Protein AF-A0AAD3B3B9-F1 (afdb_monomer)

Foldseek 3Di:
DVLVVQPPDPPDAGPDLVCPVPDDPVVLVVLVPDPCSVLVVLLSPDPFQPFCPDPVVLLLLDLQAFAKDFDADPVDRFFTDAIDTDQADVVCPVRGHDCNHVNNVVRVVVVVVNVVLVVCLDLLQDPDDPDPFDWPDDWDWDADPQLRIWTWDAQPFWTKGWDFFQFFKKKFWWAAAPPWFFWQKDFPPDQATDTQPPAGGPQFPWKDKLLHIDPDRGGNVPRDHPDIIMMMTGGPGTDHGMMIGQHYPVRPGGGGTITSHMGTDNDDDDSVRSNVVSCSSSSNPDDRDGDGDDDDDDWDFDFFDKDKDFDDLQFWLDDPQPQQDDVVRDGDDDDDPDDDDPPVPPPCNVVSVVVVVVVLCPDPPRNRPDDDPPDDTFAFWKKKFKKWFFAFALFAQDDDDPPPDGDTQSFHDQCCLVPFWDDWQQRQFIGGDLNVQVGTDPGTWMFIAMDTWDLVVLVVLLVVLLVCCLVPPVVVVCVVVVPDPVCSDSCNCVVCVVVSLVVVCVVVDDCVDPNNVSSVSNVVSVVTRHIIMTGSPCPLVVLLQKYFAQDDQQDDPPDDPDGDSVVVSVVVNVSVVVVCVSDPCPNRIDGNAATDHHQKDWDFMDTAWIWTQGPVRDIDTPHHPVHDDDDDEDPVQADDPSNCVNRVVRGGGDGTAGSFTKDKDKFFFFLDDDPPDDPDQDDDDGHTDDPDLVGFFFQWKWFQDPQFLKIFTGALQQHTQWMQGLFRDTHRDFQDDDDPVRSVVSLVPGRPLSSQVSVLSSVVGNLVSNLVSQLLVQLVVLADAPPCVPFVQCVVVGPAMWTWGKMKIAMEGDDDQRAHSHNVQVSCSSNPDSHGHNSNQQSHWFWKAKARESPRLAWFQWKFWADPRPRHGDVSAIEGAHGADGPDPRYHYQDPDNPDPDRGRTPTDIHGNDPPRMIMMTTIGRQNGWMWMHRNHHDIDIDHGPCVSRVSNSQNNKDKAWPPWDKAAPDDDPPFPEGADDDDDGPQKAKWWWADDPNHTDTGHYDYDDPDDDYDHDMDTTGTIIMIHGDDPPPD

Mean predicted aligned error: 16.65 Å

Solvent-accessible surface area (backbone atoms only — not comparable to full-atom values): 58646 Å² total; per-residue (Å²): 120,73,77,84,76,50,74,92,45,99,87,57,74,57,83,50,74,91,54,60,94,74,65,55,72,70,63,56,56,60,50,65,73,45,97,60,30,67,62,55,52,50,67,63,70,55,85,72,69,82,29,66,75,35,72,69,37,49,50,51,51,47,23,43,33,42,47,67,43,75,42,54,37,93,91,45,74,58,33,57,76,44,44,42,59,51,66,37,50,90,96,37,85,89,42,63,38,45,87,81,4,53,19,46,51,46,22,49,50,50,40,49,49,50,52,49,42,51,48,48,47,45,61,61,68,57,69,67,67,99,56,91,64,58,68,46,58,95,62,45,82,41,78,38,99,73,63,53,49,29,38,39,35,86,33,83,57,47,34,36,36,50,91,45,72,50,35,20,20,36,35,34,35,35,31,35,55,71,94,67,60,25,14,56,31,23,35,50,100,57,76,47,38,34,24,60,86,84,22,43,35,84,51,46,68,45,40,26,55,70,60,40,76,56,94,63,93,58,50,50,84,75,56,75,54,74,40,82,38,40,41,35,45,26,40,73,57,68,43,65,49,40,36,18,42,32,3,29,84,83,62,81,32,32,19,48,34,35,42,58,36,66,49,81,30,70,47,79,73,52,73,70,54,44,38,48,53,39,51,57,64,62,48,49,70,63,80,77,74,74,54,60,86,69,88,70,91,69,68,48,58,72,79,48,63,67,50,78,42,66,33,74,90,46,35,42,69,68,58,82,75,83,54,50,48,47,102,86,72,44,70,89,81,79,85,78,87,71,90,76,65,82,86,76,58,51,81,64,56,60,52,54,51,52,50,53,50,51,60,59,69,69,46,94,59,86,61,66,87,64,79,86,76,91,60,87,78,52,39,64,39,33,38,39,41,30,32,34,36,32,28,68,52,25,72,42,83,63,76,81,48,102,70,86,55,86,61,68,39,64,38,46,59,42,50,49,49,67,74,23,29,42,60,47,59,86,48,75,45,48,39,78,37,79,64,36,55,82,44,50,35,93,65,59,43,64,48,72,48,57,27,75,49,50,60,59,52,53,54,52,51,51,51,53,46,49,53,52,41,55,71,72,47,42,62,60,51,34,64,78,70,68,57,53,78,92,69,66,48,97,59,41,62,76,78,40,40,69,60,56,51,56,57,53,55,74,72,67,71,53,88,85,35,67,66,56,43,45,53,52,51,51,56,46,64,76,68,51,53,27,53,35,49,38,48,48,42,45,46,46,41,34,28,47,9,22,40,72,42,87,59,76,81,86,73,67,90,85,57,61,98,63,58,60,70,44,50,51,48,49,52,51,43,53,50,48,54,49,42,41,77,74,36,77,65,48,62,36,49,44,75,30,43,91,35,61,67,40,54,65,40,37,38,19,34,30,81,52,35,33,31,37,28,24,85,85,69,52,75,47,79,71,30,35,94,91,43,80,70,90,83,87,65,56,80,87,24,43,60,53,80,71,40,40,87,76,30,61,90,18,60,35,29,40,66,57,33,46,43,59,35,27,33,66,45,73,44,52,23,31,51,61,74,74,86,91,65,75,90,62,100,66,92,74,80,85,52,67,42,57,98,52,89,85,28,40,36,53,33,16,34,41,32,55,37,83,89,72,51,26,38,39,34,24,43,62,61,20,50,82,66,34,23,33,42,55,71,28,43,84,41,54,37,91,88,52,86,60,50,75,66,52,52,52,53,51,50,68,71,45,44,72,66,43,40,48,51,56,52,50,53,37,74,63,28,34,69,50,44,55,51,47,53,52,35,46,53,40,10,60,72,42,42,59,30,92,64,51,82,83,55,51,60,56,59,75,76,37,64,67,67,26,34,33,32,37,32,39,38,40,48,45,55,71,73,74,83,71,50,45,40,19,54,66,46,43,50,39,36,68,76,73,39,66,47,58,45,46,36,51,58,41,58,30,30,40,51,34,33,59,48,51,63,80,40,31,46,31,22,45,33,30,36,30,46,42,37,92,88,83,64,48,55,48,93,63,36,40,41,22,55,36,28,55,54,62,102,41,99,45,48,46,36,23,37,94,45,91,80,59,93,61,69,73,43,52,73,57,44,78,41,40,48,46,86,92,65,62,47,39,36,42,33,37,23,43,61,73,23,31,40,39,36,41,48,28,59,50,75,67,43,73,48,68,58,64,62,90,79,45,51,67,20,64,66,50,48,67,45,74,42,85,56,58,80,34,81,35,53,59,68,53,64,93,88,37,78,60,44,70,51,76,70,86,89,38,89,70,42,42,65,30,39,39,27,60,62,87,90,44,74,44,79,31,59,56,37,65,72,68,100,68,80,97,67,93,51,65,74,37,80,45,58,40,25,43,31,43,38,65,52,75,86,73,83,126

InterPro domains:
  IPR013320 Concanavalin A-like lectin/glucanase domain superfamily [SSF49899] (132-279)

Secondary structure (DSSP, 8-state):
--GGGS-S-TTS----GGGGGG--HHHHHHHTTSTTHHHHHHHHH------TTSHHHHHHHHHHH--EEEEE-SS-TTBEEEEEE-SEETTEEEEEPPTT-HHHHHHHHHHHHHHHHHHHHHHTT--S-SS---EES--EEEEETTTEEEEEE-SSS-EEEEEEEEEEEEEEEEE--TT--SEEEEETTSS-EEETTTEE-TTEEEEEETTEEP-S---GGGS--SSEEEEEEEEEEEEEEEEEESS-TTS--B--EEEEEEEEESSPPPHHHHHHHHHHHHGGGPPPP--B--PPPPPB-PPPPEEEEESGGG--S--TTTSS--TTS--------S---TTT--HHHHHHHHHHHHHHHT-SS--TT----SSPPP-EEEEEEEEEEE-B---B-----SSS----B-PPPTTHHHHHEE--TT-SS-EE-GGGGG-B-SSPEEEEEEEE--THHHHHHHHHHHHHHHHHTHHHHHHHHT--GGG--TTHHHHTHHHHHHHHHTT---TT-HHHHHHHHHHHHHH-S-EEEEE-TTHHHHHTTEEE-PPPP---TTS-SSSHHHHHHHHHHHHHHHHHHHSTTGGGEEE-TTS---SEEEEEEEEEEEEEEETT--EEEEE-SSS----PPPGGGBPPGGGHHHHTTS-EEEEEEESS-EEEEEEEBPSSPPTT----SS--PPPBP-SSTTS--EEEEEEEETTTTEEEEE-TTS-EEEEE-TTS-EEPPTT----HHHHHHHHHHS-HHHHHHHHHHHHH-HHHHHHHHHHHHHHHHH---TTGGGSHHHHHHSPPPEEEEEEEEEEEESSSPP---SHHHHHHHHHT-SS---TTGGGPPEEEEES-TT-TTB-EEEEEEEPTTT-PBGGGPEE-TTS-----TTEE-S-SSTT-SS-----EEEE-SSTT--EEEEEEE-TTSEEEEE-SSS--EEEE--GGGTHHHHHH--EEEE--SEEEESSPBTTB--EE------TTEEEEEEEEETTEEEEEEEEPPPSS-S-SS-EEEE-EEEEEEEPP----

Nearest PDB structures (foldseek):
  2d44-assembly1_A  TM=4.847E-01  e=1.518E+00  Aspergillus luchuensis
  6v1v-assembly1_B  TM=2.974E-01  e=9.073E-01  Bacillus thuringiensis
  6u7h-assembly1_A  TM=1.800E-01  e=7.481E+00  Human coronavirus 229E

Radius of gyration: 39.67 Å; Cα contacts (8 Å, |Δi|>4): 1888; chains: 1; bounding box: 112×88×111 Å

Organism: NCBI:txid2517785

Structure (mmCIF, N/CA/C/O backbone):
data_AF-A0AAD3B3B9-F1
#
_entry.id   AF-A0AAD3B3B9-F1
#
loop_
_atom_site.group_PDB
_atom_site.id
_atom_site.type_symbol
_atom_site.label_atom_id
_atom_site.label_alt_id
_atom_site.label_comp_id
_atom_site.label_asym_id
_atom_site.label_entity_id
_atom_site.label_seq_id
_atom_site.pdbx_PDB_ins_code
_atom_site.Cartn_x
_atom_site.Cartn_y
_atom_site.Cartn_z
_atom_site.occupancy
_atom_site.B_iso_or_equiv
_atom_site.auth_seq_id
_atom_site.auth_comp_id
_atom_site.auth_asym_id
_atom_site.auth_atom_id
_atom_site.pdbx_PDB_model_num
ATOM 1 N N . MET A 1 1 ? 33.367 17.409 -19.614 1.00 29.55 1 MET A N 1
ATOM 2 C CA . MET A 1 1 ? 33.105 18.599 -20.458 1.00 29.55 1 MET A CA 1
ATOM 3 C C . MET A 1 1 ? 33.803 19.861 -19.962 1.00 29.55 1 MET A C 1
ATOM 5 O O . MET A 1 1 ? 34.510 20.453 -20.755 1.00 29.55 1 MET A O 1
ATOM 9 N N . LEU A 1 2 ? 33.677 20.282 -18.694 1.00 30.55 2 LEU A N 1
ATOM 10 C CA . LEU A 1 2 ? 34.403 21.477 -18.208 1.00 30.55 2 LEU A CA 1
ATOM 11 C C . LEU A 1 2 ? 35.922 21.258 -18.045 1.00 30.55 2 LEU A C 1
ATOM 13 O O . LEU A 1 2 ? 36.685 22.196 -18.215 1.00 30.55 2 LEU A O 1
ATOM 17 N N . ALA A 1 3 ? 36.373 20.023 -17.794 1.00 31.41 3 ALA A N 1
ATOM 18 C CA . ALA A 1 3 ? 37.794 19.699 -17.609 1.00 31.41 3 ALA A CA 1
ATOM 19 C C . ALA A 1 3 ? 38.668 19.917 -18.865 1.00 31.41 3 ALA A C 1
ATOM 21 O O . ALA A 1 3 ? 39.844 20.234 -18.744 1.00 31.41 3 ALA A O 1
ATOM 22 N N . THR A 1 4 ? 38.098 19.804 -20.069 1.00 34.59 4 THR A N 1
ATOM 23 C CA . THR A 1 4 ? 38.813 19.990 -21.347 1.00 34.59 4 THR A CA 1
ATOM 24 C C . THR A 1 4 ? 39.101 21.456 -21.692 1.00 34.59 4 THR A C 1
ATOM 26 O O . THR A 1 4 ? 39.858 21.713 -22.618 1.00 34.59 4 THR A O 1
ATOM 29 N N . TYR A 1 5 ? 38.538 22.418 -20.952 1.00 35.81 5 TYR A N 1
ATOM 30 C CA . TYR A 1 5 ? 38.654 23.861 -21.232 1.00 35.81 5 TYR A CA 1
ATOM 31 C C . TYR A 1 5 ? 39.533 24.622 -20.227 1.00 35.81 5 TYR A C 1
ATOM 33 O O . TYR A 1 5 ? 39.560 25.849 -20.213 1.00 35.81 5 TYR A O 1
ATOM 41 N N . VAL A 1 6 ? 40.225 23.891 -19.355 1.00 37.12 6 VAL A N 1
ATOM 42 C CA . VAL A 1 6 ? 40.822 24.425 -18.125 1.00 37.12 6 VAL A CA 1
ATOM 43 C C . VAL A 1 6 ? 42.353 24.545 -18.188 1.00 37.12 6 VAL A C 1
ATOM 45 O O . VAL A 1 6 ? 42.955 25.180 -17.326 1.00 37.12 6 VAL A O 1
ATOM 48 N N . LEU A 1 7 ? 42.990 24.014 -19.231 1.00 37.53 7 LEU A N 1
ATOM 49 C CA . LEU A 1 7 ? 44.432 24.131 -19.446 1.00 37.53 7 LEU A CA 1
ATOM 50 C C . LEU A 1 7 ? 44.694 25.054 -20.636 1.00 37.53 7 LEU A C 1
ATOM 52 O O . LEU A 1 7 ? 44.621 24.628 -21.784 1.00 37.53 7 LEU A O 1
ATOM 56 N N . VAL A 1 8 ? 44.975 26.328 -20.354 1.00 39.72 8 VAL A N 1
ATOM 57 C CA . VAL A 1 8 ? 45.445 27.283 -21.375 1.00 39.72 8 VAL A CA 1
ATOM 58 C C . VAL A 1 8 ? 46.980 27.280 -21.474 1.00 39.72 8 VAL A C 1
ATOM 60 O O . VAL A 1 8 ? 47.516 27.680 -22.501 1.00 39.72 8 VAL A O 1
ATOM 63 N N . ASN A 1 9 ? 47.710 26.760 -20.477 1.00 42.12 9 ASN A N 1
ATOM 64 C CA . ASN A 1 9 ? 49.163 26.571 -20.551 1.00 42.12 9 ASN A CA 1
ATOM 65 C C . ASN A 1 9 ? 49.652 25.593 -19.457 1.00 42.12 9 ASN A C 1
ATOM 67 O O . ASN A 1 9 ? 49.056 25.594 -18.379 1.00 42.12 9 ASN A O 1
ATOM 71 N N . PRO A 1 10 ? 50.728 24.805 -19.663 1.00 41.06 10 PRO A N 1
ATOM 72 C CA . PRO A 1 10 ? 51.299 23.930 -18.627 1.00 41.06 10 PRO A CA 1
ATOM 73 C C . PRO A 1 10 ? 51.815 24.686 -17.389 1.00 41.06 10 PRO A C 1
ATOM 75 O O . PRO A 1 10 ? 51.881 24.105 -16.309 1.00 41.06 10 PRO A O 1
ATOM 78 N N . ASP A 1 11 ? 52.127 25.978 -17.542 1.00 45.03 11 ASP A N 1
ATOM 79 C CA . ASP A 1 11 ? 52.725 26.822 -16.498 1.00 45.03 11 ASP A CA 1
ATOM 80 C C . ASP A 1 11 ? 51.725 27.758 -15.783 1.00 45.03 11 ASP A C 1
ATOM 82 O O . ASP A 1 11 ? 52.101 28.453 -14.836 1.00 45.03 11 ASP A O 1
ATOM 86 N N . GLU A 1 12 ? 50.445 27.792 -16.182 1.00 43.44 12 GLU A N 1
ATOM 87 C CA . GLU A 1 12 ? 49.440 28.682 -15.579 1.00 43.44 12 GLU A CA 1
ATOM 88 C C . GLU A 1 12 ? 48.401 27.939 -14.726 1.00 43.44 12 GLU A C 1
ATOM 90 O O . GLU A 1 12 ? 47.947 26.834 -15.024 1.00 43.44 12 GLU A O 1
ATOM 95 N N . ARG A 1 13 ? 48.034 28.577 -13.608 1.00 39.72 13 ARG A N 1
ATOM 96 C CA . ARG A 1 13 ? 47.060 28.087 -12.622 1.00 39.72 13 ARG A CA 1
ATOM 97 C C . ARG A 1 13 ? 45.676 27.894 -13.262 1.00 39.72 13 ARG A C 1
ATOM 99 O O . ARG A 1 13 ? 45.329 28.598 -14.205 1.00 39.72 13 ARG A O 1
ATOM 106 N N . LEU A 1 14 ? 44.858 27.004 -12.679 1.00 42.09 14 LEU A N 1
ATOM 107 C CA . LEU A 1 14 ? 43.414 26.924 -12.958 1.00 42.09 14 LEU A CA 1
ATOM 108 C C . LEU A 1 14 ? 42.802 28.334 -13.008 1.00 42.09 14 LEU A C 1
ATOM 110 O O . LEU A 1 14 ? 43.142 29.170 -12.168 1.00 42.09 14 LEU A O 1
ATOM 114 N N . LEU A 1 15 ? 41.871 28.567 -13.941 1.00 42.09 15 LEU A N 1
ATOM 115 C CA . LEU A 1 15 ? 41.050 29.781 -13.997 1.00 42.09 15 LEU A CA 1
ATOM 116 C C . LEU A 1 15 ? 40.344 30.001 -12.648 1.00 42.09 15 LEU A C 1
ATOM 118 O O . LEU A 1 15 ? 39.304 29.414 -12.351 1.00 42.09 15 LEU A O 1
ATOM 122 N N . ASP A 1 16 ? 40.944 30.851 -11.820 1.00 42.53 16 ASP A N 1
ATOM 123 C CA . ASP A 1 16 ? 40.398 31.309 -10.551 1.00 42.53 16 ASP A CA 1
ATOM 124 C C . ASP A 1 16 ? 39.271 32.300 -10.857 1.00 42.53 16 ASP A C 1
ATOM 126 O O . ASP A 1 16 ? 39.525 33.410 -11.336 1.00 42.53 16 ASP A O 1
ATOM 130 N N . ARG A 1 17 ? 38.019 31.901 -10.582 1.00 39.97 17 ARG A N 1
ATOM 131 C CA . ARG A 1 17 ? 36.821 32.739 -10.780 1.00 39.97 17 ARG A CA 1
ATOM 132 C C . ARG A 1 17 ? 36.959 34.127 -10.147 1.00 39.97 17 ARG A C 1
ATOM 134 O O . ARG A 1 17 ? 36.370 35.077 -10.649 1.00 39.97 17 ARG A O 1
ATOM 141 N N . SER A 1 18 ? 37.758 34.261 -9.088 1.00 39.38 18 SER A N 1
ATOM 142 C CA . SER A 1 18 ? 37.977 35.532 -8.394 1.00 39.38 18 SER A CA 1
ATOM 143 C C . SER A 1 18 ? 39.007 36.461 -9.060 1.00 39.38 18 SER A C 1
ATOM 145 O O . SER A 1 18 ? 39.096 37.626 -8.683 1.00 39.38 18 SER A O 1
ATOM 147 N N . LYS A 1 19 ? 39.762 35.995 -10.070 1.00 41.00 19 LYS A N 1
ATOM 148 C CA . LYS A 1 19 ? 40.878 36.732 -10.711 1.00 41.00 19 LYS A CA 1
ATOM 149 C C . LYS A 1 19 ? 40.678 37.010 -12.205 1.00 41.00 19 LYS A C 1
ATOM 151 O O . LYS A 1 19 ? 41.612 37.356 -12.923 1.00 41.00 19 LYS A O 1
ATOM 156 N N . ILE A 1 20 ? 39.449 36.888 -12.698 1.00 43.94 20 ILE A N 1
ATOM 157 C CA . ILE A 1 20 ? 39.135 36.996 -14.135 1.00 43.94 20 ILE A CA 1
ATOM 158 C C . ILE A 1 20 ? 39.279 38.425 -14.670 1.00 43.94 20 ILE A C 1
ATOM 160 O O . ILE A 1 20 ? 39.632 38.609 -15.832 1.00 43.94 20 ILE A O 1
ATOM 164 N N . GLN A 1 21 ? 39.087 39.442 -13.827 1.00 42.19 21 GLN A N 1
ATOM 165 C CA . GLN A 1 21 ? 39.254 40.847 -14.224 1.00 42.19 21 GLN A CA 1
ATOM 166 C C . GLN A 1 21 ? 40.706 41.226 -14.571 1.00 42.19 21 GLN A C 1
ATOM 168 O O . GLN A 1 21 ? 40.935 42.302 -15.114 1.00 42.19 21 GLN A O 1
ATOM 173 N N . THR A 1 22 ? 41.681 40.354 -14.286 1.00 43.25 22 THR A N 1
ATOM 174 C CA . THR A 1 22 ? 43.110 40.595 -14.546 1.00 43.25 22 THR A CA 1
ATOM 175 C C . THR A 1 22 ? 43.675 39.803 -15.732 1.00 43.25 22 THR A C 1
ATOM 177 O O . THR A 1 22 ? 44.885 39.807 -15.941 1.00 43.25 22 THR A O 1
ATOM 180 N N . LEU A 1 23 ? 42.837 39.112 -16.515 1.00 45.94 23 LEU A N 1
ATOM 181 C CA . LEU A 1 23 ? 43.289 38.368 -17.698 1.00 45.94 23 LEU A CA 1
ATOM 182 C C . LEU A 1 23 ? 43.636 39.317 -18.857 1.00 45.94 23 LEU A C 1
ATOM 184 O O . LEU A 1 23 ? 42.844 40.179 -19.234 1.00 45.94 23 LEU A O 1
ATOM 188 N N . GLY A 1 24 ? 44.820 39.135 -19.449 1.00 47.38 24 GLY A N 1
ATOM 189 C CA . GLY A 1 24 ? 45.273 39.899 -20.614 1.00 47.38 24 GLY A CA 1
ATOM 190 C C . GLY A 1 24 ? 44.443 39.633 -21.879 1.00 47.38 24 GLY A C 1
ATOM 191 O O . GLY A 1 24 ? 43.886 38.551 -22.075 1.00 47.38 24 GLY A O 1
ATOM 192 N N . THR A 1 25 ? 44.405 40.612 -22.785 1.00 48.56 25 THR A N 1
ATOM 193 C CA . THR A 1 25 ? 43.618 40.625 -24.037 1.00 48.56 25 THR A CA 1
ATOM 194 C C . THR A 1 25 ? 43.848 39.411 -24.949 1.00 48.56 25 THR A C 1
ATOM 196 O O . THR A 1 25 ? 42.937 38.995 -25.667 1.00 48.56 25 THR A O 1
ATOM 199 N N . SER A 1 26 ? 45.029 38.793 -24.898 1.00 46.75 26 SER A N 1
ATOM 200 C CA . SER A 1 26 ? 45.382 37.595 -25.673 1.00 46.75 26 SER A CA 1
ATOM 201 C C . SER A 1 26 ? 44.606 36.344 -25.233 1.00 46.75 26 SER A C 1
ATOM 203 O O . SER A 1 26 ? 44.123 35.594 -26.080 1.00 46.75 26 SER A O 1
ATOM 205 N N . ALA A 1 27 ? 44.423 36.149 -23.920 1.00 47.94 27 ALA A N 1
ATOM 206 C CA . ALA A 1 27 ? 43.680 35.016 -23.358 1.00 47.94 27 ALA A CA 1
ATOM 207 C C . ALA A 1 27 ? 42.169 35.144 -23.628 1.00 47.94 27 ALA A C 1
ATOM 209 O O . ALA A 1 27 ? 41.499 34.166 -23.958 1.00 47.94 27 ALA A O 1
ATOM 210 N N . VAL A 1 28 ? 41.646 36.375 -23.589 1.00 47.97 28 VAL A N 1
ATOM 211 C CA . VAL A 1 28 ? 40.243 36.694 -23.907 1.00 47.97 28 VAL A CA 1
ATOM 212 C C . VAL A 1 28 ? 39.915 36.406 -25.380 1.00 47.97 28 VAL A C 1
ATOM 214 O O . VAL A 1 28 ? 38.864 35.844 -25.687 1.00 47.97 28 VAL A O 1
ATOM 217 N N . ASN A 1 29 ? 40.829 36.718 -26.304 1.00 47.88 29 ASN A N 1
ATOM 218 C CA . ASN A 1 29 ? 40.631 36.476 -27.737 1.00 47.88 29 ASN A CA 1
ATOM 219 C C . ASN A 1 29 ? 40.699 34.990 -28.134 1.00 47.88 29 ASN A C 1
ATOM 221 O O . ASN A 1 29 ? 40.045 34.595 -29.100 1.00 47.88 29 ASN A O 1
ATOM 225 N N . PHE A 1 30 ? 41.447 34.161 -27.399 1.00 47.38 30 PHE A N 1
ATOM 226 C CA . PHE A 1 30 ? 41.483 32.708 -27.610 1.00 47.38 30 PHE A CA 1
ATOM 227 C C . PHE A 1 30 ? 40.176 32.036 -27.153 1.00 47.38 30 PHE A C 1
ATOM 229 O O . PHE A 1 30 ? 39.617 31.216 -27.880 1.00 47.38 30 PHE A O 1
ATOM 236 N N . ILE A 1 31 ? 39.621 32.469 -26.012 1.00 47.47 31 ILE A N 1
ATOM 237 C CA . ILE A 1 31 ? 38.322 32.010 -25.484 1.00 47.47 31 ILE A CA 1
ATOM 238 C C . ILE A 1 31 ? 37.156 32.378 -26.422 1.00 47.47 31 ILE A C 1
ATOM 240 O O . ILE A 1 31 ? 36.155 31.670 -26.461 1.00 47.47 31 ILE A O 1
ATOM 244 N N . ASN A 1 32 ? 37.267 33.453 -27.209 1.00 43.94 32 ASN A N 1
ATOM 245 C CA . ASN A 1 32 ? 36.218 33.912 -28.132 1.00 43.94 32 ASN A CA 1
ATOM 246 C C . ASN A 1 32 ? 36.121 33.129 -29.458 1.00 43.94 32 ASN A C 1
ATOM 248 O O . ASN A 1 32 ? 35.133 33.288 -30.171 1.00 43.94 32 ASN A O 1
ATOM 252 N N . LYS A 1 33 ? 37.114 32.302 -29.822 1.00 48.28 33 LYS A N 1
ATOM 253 C CA . LYS A 1 33 ? 37.153 31.606 -31.128 1.00 48.28 33 LYS A CA 1
ATOM 254 C C . LYS A 1 33 ? 36.538 30.200 -31.138 1.00 48.28 33 LYS A C 1
ATOM 256 O O . LYS A 1 33 ? 36.357 29.641 -32.217 1.00 48.28 33 LYS A O 1
ATOM 261 N N . THR A 1 34 ? 36.208 29.621 -29.986 1.00 48.59 34 THR A N 1
ATOM 262 C CA . THR A 1 34 ? 35.586 28.289 -29.877 1.00 48.59 34 THR A CA 1
ATOM 263 C C . THR A 1 34 ? 34.072 28.411 -29.671 1.00 48.59 34 THR A C 1
ATOM 265 O O . THR A 1 34 ? 33.602 29.281 -28.943 1.00 48.59 34 THR A O 1
ATOM 268 N N . SER A 1 35 ? 33.273 27.550 -30.314 1.00 43.69 35 SER A N 1
ATOM 269 C CA . SER A 1 35 ? 31.795 27.625 -30.327 1.00 43.69 35 SER A CA 1
ATOM 270 C C . SER A 1 35 ? 31.126 27.517 -28.946 1.00 43.69 35 SER A C 1
ATOM 272 O O . SER A 1 35 ? 29.949 27.839 -28.812 1.00 43.69 35 SER A O 1
ATOM 274 N N . ASP A 1 36 ? 31.875 27.113 -27.918 1.00 46.88 36 ASP A N 1
ATOM 275 C CA . ASP A 1 36 ? 31.435 27.025 -26.520 1.00 46.88 36 ASP A CA 1
ATOM 276 C C . ASP A 1 36 ? 31.773 28.289 -25.686 1.00 46.88 36 ASP A C 1
ATOM 278 O O . ASP A 1 36 ? 31.523 28.324 -24.479 1.00 46.88 36 ASP A O 1
ATOM 282 N N . SER A 1 37 ? 32.297 29.355 -26.311 1.00 45.62 37 SER A N 1
ATOM 283 C CA . SER A 1 37 ? 32.703 30.616 -25.659 1.00 45.62 37 SER A CA 1
ATOM 284 C C . SER A 1 37 ? 31.613 31.244 -24.782 1.00 45.62 37 SER A C 1
ATOM 286 O O . SER A 1 37 ? 31.889 31.704 -23.674 1.00 45.62 37 SER A O 1
ATOM 288 N N . ASN A 1 38 ? 30.351 31.197 -25.224 1.00 48.72 38 ASN A N 1
ATOM 289 C CA . ASN A 1 38 ? 29.224 31.740 -24.460 1.00 48.72 38 ASN A CA 1
ATOM 290 C C . ASN A 1 38 ? 28.923 30.934 -23.186 1.00 48.72 38 ASN A C 1
ATOM 292 O O . ASN A 1 38 ? 28.584 31.525 -22.166 1.00 48.72 38 ASN A O 1
ATOM 296 N N . LEU A 1 39 ? 29.077 29.604 -23.211 1.00 46.22 39 LEU A N 1
ATOM 297 C CA . LEU A 1 39 ? 28.881 28.744 -22.033 1.00 46.22 39 LEU A CA 1
ATOM 298 C C . LEU A 1 39 ? 29.955 29.023 -20.976 1.00 46.22 39 LEU A C 1
ATOM 300 O O . LEU A 1 39 ? 29.657 29.140 -19.788 1.00 46.22 39 LEU A O 1
ATOM 304 N N . VAL A 1 40 ? 31.202 29.179 -21.425 1.00 44.72 40 VAL A N 1
ATOM 305 C CA . VAL A 1 40 ? 32.345 29.497 -20.564 1.00 44.72 40 VAL A CA 1
ATOM 306 C C . VAL A 1 40 ? 32.223 30.920 -20.010 1.00 44.72 40 VAL A C 1
ATOM 308 O O . VAL A 1 40 ? 32.346 31.107 -18.804 1.00 44.72 40 VAL A O 1
ATOM 311 N N . GLN A 1 41 ? 31.897 31.924 -20.831 1.00 44.97 41 GLN A N 1
ATOM 312 C CA . GLN A 1 41 ? 31.716 33.302 -20.357 1.00 44.97 41 GLN A CA 1
ATOM 313 C C . GLN A 1 41 ? 30.581 33.444 -19.334 1.00 44.97 41 GLN A C 1
ATOM 315 O O . GLN A 1 41 ? 30.759 34.153 -18.345 1.00 44.97 41 GLN A O 1
ATOM 320 N N . THR A 1 42 ? 29.437 32.784 -19.538 1.00 45.59 42 THR A N 1
ATOM 321 C CA . THR A 1 42 ? 28.304 32.858 -18.601 1.00 45.59 42 THR A CA 1
ATOM 322 C C . THR A 1 42 ? 28.610 32.102 -17.304 1.00 45.59 42 THR A C 1
ATOM 324 O O . THR A 1 42 ? 28.360 32.627 -16.223 1.00 45.59 42 THR A O 1
ATOM 327 N N . PHE A 1 43 ? 29.279 30.941 -17.373 1.00 46.72 43 PHE A N 1
ATOM 328 C CA . PHE A 1 43 ? 29.721 30.184 -16.187 1.00 46.72 43 PHE A CA 1
ATOM 329 C C . PHE A 1 43 ? 30.693 30.984 -15.311 1.00 46.72 43 PHE A C 1
ATOM 331 O O . PHE A 1 43 ? 30.740 30.797 -14.097 1.00 46.72 43 PHE A O 1
ATOM 338 N N . LEU A 1 44 ? 31.493 31.849 -15.933 1.00 43.25 44 LEU A N 1
ATOM 339 C CA . LEU A 1 44 ? 32.497 32.672 -15.267 1.00 43.25 44 LEU A CA 1
ATOM 340 C C . LEU A 1 44 ? 31.948 34.012 -14.742 1.00 43.25 44 LEU A C 1
ATOM 342 O O . LEU A 1 44 ? 32.592 34.612 -13.885 1.00 43.25 44 LEU A O 1
ATOM 346 N N . LYS A 1 45 ? 30.795 34.486 -15.238 1.00 44.53 45 LYS A N 1
ATOM 347 C CA . LYS A 1 45 ? 30.197 35.786 -14.873 1.00 44.53 45 LYS A CA 1
ATOM 348 C C . LYS A 1 45 ? 29.098 35.696 -13.810 1.00 44.53 45 LYS A C 1
ATOM 350 O O . LYS A 1 45 ? 28.878 36.692 -13.128 1.00 44.53 45 LYS A O 1
ATOM 355 N N . ASP A 1 46 ? 28.430 34.552 -13.664 1.00 45.53 46 ASP A N 1
ATOM 356 C CA . ASP A 1 46 ? 27.243 34.435 -12.809 1.00 45.53 46 ASP A CA 1
ATOM 357 C C . ASP A 1 46 ? 27.538 33.865 -11.410 1.00 45.53 46 ASP A C 1
ATOM 359 O O . ASP A 1 46 ? 28.262 32.873 -11.246 1.00 45.53 46 ASP A O 1
ATOM 363 N N . THR A 1 47 ? 26.933 34.460 -10.379 1.00 45.03 47 THR A N 1
ATOM 364 C CA . THR A 1 47 ? 26.857 33.855 -9.044 1.00 45.03 47 THR A CA 1
ATOM 365 C C . THR A 1 47 ? 25.695 32.874 -9.050 1.00 45.03 47 THR A C 1
ATOM 367 O O . THR A 1 47 ? 24.565 33.257 -8.770 1.00 45.03 47 THR A O 1
ATOM 370 N N . ALA A 1 48 ? 25.954 31.621 -9.423 1.00 48.19 48 ALA A N 1
ATOM 371 C CA . ALA A 1 48 ? 24.919 30.593 -9.436 1.00 48.19 48 ALA A CA 1
ATOM 372 C C . ALA A 1 48 ? 24.268 30.475 -8.044 1.00 48.19 48 ALA A C 1
ATOM 374 O O . ALA A 1 48 ? 24.915 30.042 -7.085 1.00 48.19 48 ALA A O 1
ATOM 375 N N . ASP A 1 49 ? 22.992 30.852 -7.944 1.00 51.94 49 ASP A N 1
ATOM 376 C CA . ASP A 1 49 ? 22.137 30.469 -6.826 1.00 51.94 49 ASP A CA 1
ATOM 377 C C . ASP A 1 49 ? 22.204 28.940 -6.673 1.00 51.94 49 ASP A C 1
ATOM 379 O O . ASP A 1 49 ? 22.173 28.198 -7.657 1.00 51.94 49 ASP A O 1
ATOM 383 N N . ASN A 1 50 ? 22.334 28.449 -5.436 1.00 58.22 50 ASN A N 1
ATOM 384 C CA . ASN A 1 50 ? 22.409 27.013 -5.166 1.00 58.22 50 ASN A CA 1
ATOM 385 C C . ASN A 1 50 ? 21.171 26.306 -5.739 1.00 58.22 50 ASN A C 1
ATOM 387 O O . ASN A 1 50 ? 20.076 26.428 -5.192 1.00 58.22 50 ASN A O 1
ATOM 391 N N . ASN A 1 51 ? 21.351 25.540 -6.815 1.00 65.50 51 ASN A N 1
ATOM 392 C CA . ASN A 1 51 ? 20.278 24.749 -7.398 1.00 65.50 51 ASN A CA 1
ATOM 393 C C . ASN A 1 51 ? 19.733 23.735 -6.370 1.00 65.50 51 ASN A C 1
ATOM 395 O O . ASN A 1 51 ? 20.507 22.962 -5.797 1.00 65.50 51 ASN A O 1
ATOM 399 N N . GLN A 1 52 ? 18.408 23.709 -6.174 1.00 69.31 52 GLN A N 1
ATOM 400 C CA . GLN A 1 52 ? 17.705 22.849 -5.204 1.00 69.31 52 GLN A CA 1
ATOM 401 C C . GLN A 1 52 ? 17.969 21.343 -5.372 1.00 69.31 52 GLN A C 1
ATOM 403 O O . GLN A 1 52 ? 17.840 20.596 -4.408 1.00 69.31 52 GLN A O 1
ATOM 408 N N . TYR A 1 53 ? 18.364 20.887 -6.560 1.00 68.81 53 TYR A N 1
ATOM 409 C CA . TYR A 1 53 ? 18.674 19.476 -6.824 1.00 68.81 53 TYR A CA 1
ATOM 410 C C . TYR A 1 53 ? 20.155 19.259 -7.196 1.00 68.81 53 TYR A C 1
ATOM 412 O O . TYR A 1 53 ? 20.526 18.229 -7.754 1.00 68.81 53 TYR A O 1
ATOM 420 N N . GLY A 1 54 ? 21.018 20.249 -6.932 1.00 66.94 54 GLY A N 1
ATOM 421 C CA . GLY A 1 54 ? 22.466 20.164 -7.140 1.00 66.94 54 GLY A CA 1
ATOM 422 C C . GLY A 1 54 ? 23.219 19.541 -5.958 1.00 66.94 54 GLY A C 1
ATOM 423 O O . GLY A 1 54 ? 22.651 19.298 -4.894 1.00 66.94 54 GLY A O 1
ATOM 424 N N . VAL A 1 55 ? 24.537 19.350 -6.119 1.00 68.12 55 VAL A N 1
ATOM 425 C CA . VAL A 1 55 ? 25.419 18.757 -5.090 1.00 68.12 55 VAL A CA 1
ATOM 426 C C . VAL A 1 55 ? 25.268 19.465 -3.743 1.00 68.12 55 VAL A C 1
ATOM 428 O O . VAL A 1 55 ? 25.175 18.795 -2.724 1.00 68.12 55 VAL A O 1
ATOM 431 N N . LYS A 1 56 ? 25.155 20.802 -3.716 1.00 70.69 56 LYS A N 1
ATOM 432 C CA . LYS A 1 56 ? 25.044 21.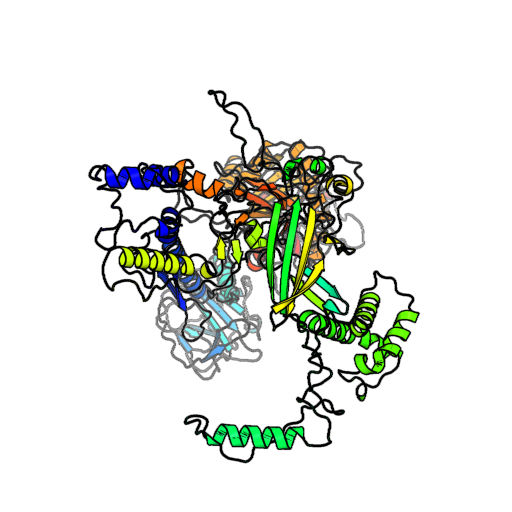542 -2.451 1.00 70.69 56 LYS A CA 1
ATOM 433 C C . LYS A 1 56 ? 23.735 21.292 -1.702 1.00 70.69 56 LYS A C 1
ATOM 435 O O . LYS A 1 56 ? 23.730 21.203 -0.477 1.00 70.69 56 LYS A O 1
ATOM 440 N N . ALA A 1 57 ? 22.625 21.192 -2.424 1.00 71.62 57 ALA A N 1
ATOM 441 C CA . ALA A 1 57 ? 21.335 20.896 -1.822 1.00 71.62 57 ALA A CA 1
ATOM 442 C C . ALA A 1 57 ? 21.260 19.435 -1.362 1.00 71.62 57 ALA A C 1
ATOM 444 O O . ALA A 1 57 ? 20.793 19.181 -0.255 1.00 71.62 57 ALA A O 1
ATOM 445 N N . LEU A 1 58 ? 21.809 18.501 -2.150 1.00 71.00 58 LEU A N 1
ATOM 446 C CA . LEU A 1 58 ? 21.974 17.104 -1.750 1.00 71.00 58 LEU A CA 1
ATOM 447 C C . LEU A 1 58 ? 22.837 16.997 -0.486 1.00 71.00 58 LEU A C 1
ATOM 449 O O . LEU A 1 58 ? 22.421 16.372 0.484 1.00 71.00 58 LEU A O 1
ATOM 453 N N . GLU A 1 59 ? 23.987 17.675 -0.454 1.00 74.75 59 GLU A N 1
ATOM 454 C CA . GLU A 1 59 ? 24.840 17.802 0.728 1.00 74.75 59 GLU A CA 1
ATOM 455 C C . GLU A 1 59 ? 24.045 18.284 1.950 1.00 74.75 59 GLU A C 1
ATOM 457 O O . GLU A 1 59 ? 24.079 17.661 3.008 1.00 74.75 59 GLU A O 1
ATOM 462 N N . ASN A 1 60 ? 23.291 19.374 1.813 1.00 78.19 60 ASN A N 1
ATOM 463 C CA . ASN A 1 60 ? 22.474 19.896 2.906 1.00 78.19 60 ASN A CA 1
ATOM 464 C C . ASN A 1 60 ? 21.393 18.892 3.341 1.00 78.19 60 ASN A C 1
ATOM 466 O O . ASN A 1 60 ? 21.177 18.720 4.538 1.00 78.19 60 ASN A O 1
ATOM 470 N N . ALA A 1 61 ? 20.759 18.183 2.404 1.00 76.50 61 ALA A N 1
ATOM 471 C CA . ALA A 1 61 ? 19.793 17.132 2.712 1.00 76.50 61 ALA A CA 1
ATOM 472 C C . ALA A 1 61 ? 20.437 15.965 3.478 1.00 76.50 61 ALA A C 1
ATOM 474 O O . ALA A 1 61 ? 19.826 15.431 4.398 1.00 76.50 61 ALA A O 1
ATOM 475 N N . ILE A 1 62 ? 21.684 15.605 3.161 1.00 77.12 62 ILE A N 1
ATOM 476 C CA . ILE A 1 62 ? 22.457 14.566 3.860 1.00 77.12 62 ILE A CA 1
ATOM 477 C C . ILE A 1 62 ? 22.855 15.020 5.256 1.00 77.12 62 ILE A C 1
ATOM 479 O O . ILE A 1 62 ? 22.718 14.253 6.208 1.00 77.12 62 ILE A O 1
ATOM 483 N N . LYS A 1 63 ? 23.307 16.270 5.402 1.00 83.19 63 LYS A N 1
ATOM 484 C CA . LYS A 1 63 ? 23.584 16.878 6.711 1.00 83.19 63 LYS A CA 1
ATOM 485 C C . LYS A 1 63 ? 22.347 16.868 7.599 1.00 83.19 63 LYS A C 1
ATOM 487 O O . LYS A 1 63 ? 22.424 16.422 8.745 1.00 83.19 63 LYS A O 1
ATOM 492 N N . ALA A 1 64 ? 21.210 17.259 7.027 1.00 83.12 64 ALA A N 1
ATOM 493 C CA . ALA A 1 64 ? 19.912 17.228 7.680 1.00 83.12 64 ALA A CA 1
ATOM 494 C C . ALA A 1 64 ? 19.403 15.799 7.922 1.00 83.12 64 ALA A C 1
ATOM 496 O O . ALA A 1 64 ? 18.627 15.580 8.849 1.00 83.12 64 ALA A O 1
ATOM 497 N N . ALA A 1 65 ? 19.814 14.809 7.125 1.00 83.25 65 ALA A N 1
ATOM 498 C CA . ALA A 1 65 ? 19.434 13.413 7.309 1.00 83.25 65 ALA A CA 1
ATOM 499 C C . ALA A 1 65 ? 20.263 12.720 8.398 1.00 83.25 65 ALA A C 1
ATOM 501 O O . ALA A 1 65 ? 19.675 12.041 9.231 1.00 83.25 65 ALA A O 1
ATOM 502 N N . GLY A 1 66 ? 21.581 12.924 8.451 1.00 84.94 66 GLY A N 1
ATOM 503 C CA . GLY A 1 66 ? 22.478 12.264 9.405 1.00 84.94 66 GLY A CA 1
ATOM 504 C C . GLY A 1 66 ? 22.761 10.787 9.086 1.00 84.94 66 GLY A C 1
ATOM 505 O O . GLY A 1 66 ? 22.163 10.202 8.187 1.00 84.94 66 GLY A O 1
ATOM 506 N N . VAL A 1 67 ? 23.665 10.159 9.850 1.00 84.88 67 VAL A N 1
ATOM 507 C CA . VAL A 1 67 ? 23.957 8.712 9.761 1.00 84.88 67 VAL A CA 1
ATOM 508 C C . VAL A 1 67 ? 23.648 8.031 11.089 1.00 84.88 67 VAL A C 1
ATOM 510 O O . VAL A 1 67 ? 24.317 8.273 12.098 1.00 84.88 67 VAL A O 1
ATOM 513 N N . LEU A 1 68 ? 22.642 7.155 11.072 1.00 87.00 68 LEU A N 1
ATOM 514 C CA . LEU A 1 68 ? 22.210 6.364 12.220 1.00 87.00 68 LEU A CA 1
ATOM 515 C C . LEU A 1 68 ? 23.128 5.151 12.425 1.00 87.00 68 LEU A C 1
ATOM 517 O O . LEU A 1 68 ? 23.363 4.376 11.501 1.00 87.00 68 LEU A O 1
ATOM 521 N N . LYS A 1 69 ? 23.586 4.945 13.659 1.00 88.44 69 LYS A N 1
ATOM 522 C CA . LYS A 1 69 ? 24.282 3.739 14.110 1.00 88.44 69 LYS A CA 1
ATOM 523 C C . LYS A 1 69 ? 23.408 3.007 15.121 1.00 88.44 69 LYS A C 1
ATOM 525 O O . LYS A 1 69 ? 23.027 3.574 16.142 1.00 88.44 69 LYS A O 1
ATOM 530 N N . VAL A 1 70 ? 23.121 1.738 14.858 1.00 89.06 70 VAL A N 1
ATOM 531 C CA . VAL A 1 70 ? 22.304 0.898 15.740 1.00 89.06 70 VAL A CA 1
ATOM 532 C C . VAL A 1 70 ? 23.195 -0.151 16.395 1.00 89.06 70 VAL A C 1
ATOM 534 O O . VAL A 1 70 ? 23.929 -0.854 15.705 1.00 89.06 70 VAL A O 1
ATOM 537 N N . LEU A 1 71 ? 23.146 -0.239 17.722 1.00 89.94 71 LEU A N 1
ATOM 538 C CA . LEU A 1 71 ? 23.817 -1.277 18.497 1.00 89.94 71 LEU A CA 1
ATOM 539 C C . LEU A 1 71 ? 22.843 -2.435 18.725 1.00 89.94 71 LEU A C 1
ATOM 541 O O . LEU A 1 71 ? 21.692 -2.227 19.119 1.00 89.94 71 LEU A O 1
ATOM 545 N N . LYS A 1 72 ? 23.319 -3.650 18.455 1.00 89.12 72 LYS A N 1
ATOM 546 C CA . LYS A 1 72 ? 22.561 -4.902 18.550 1.00 89.12 72 LYS A CA 1
ATOM 547 C C . LYS A 1 72 ? 23.010 -5.708 19.769 1.00 89.12 72 LYS A C 1
ATOM 549 O O . LYS A 1 72 ? 24.134 -5.526 20.230 1.00 89.12 72 LYS A O 1
ATOM 554 N N . ASN A 1 73 ? 22.137 -6.568 20.285 1.00 84.69 73 ASN A N 1
ATOM 555 C CA . ASN A 1 73 ? 22.486 -7.505 21.352 1.00 84.69 73 ASN A CA 1
ATOM 556 C C . ASN A 1 73 ? 23.525 -8.525 20.837 1.00 84.69 73 ASN A C 1
ATOM 558 O O . ASN A 1 73 ? 23.450 -8.966 19.690 1.00 84.69 73 ASN A O 1
ATOM 562 N N . GLU A 1 74 ? 24.499 -8.887 21.674 1.00 83.38 74 GLU A N 1
ATOM 563 C CA . GLU A 1 74 ? 25.544 -9.864 21.340 1.00 83.38 74 GLU A CA 1
ATOM 564 C C . GLU A 1 74 ? 24.995 -11.293 21.189 1.00 83.38 74 GLU A C 1
ATOM 566 O O . GLU A 1 74 ? 25.500 -12.055 20.370 1.00 83.38 74 GLU A O 1
ATOM 571 N N . GLN A 1 75 ? 23.946 -11.644 21.941 1.00 77.19 75 GLN A N 1
ATOM 572 C CA . GLN A 1 75 ? 23.323 -12.974 21.939 1.00 77.19 75 GLN A CA 1
ATOM 573 C C . GLN A 1 75 ? 22.187 -13.105 20.910 1.00 77.19 75 GLN A C 1
ATOM 575 O O . GLN A 1 75 ? 21.980 -14.186 20.366 1.00 77.19 75 GLN A O 1
ATOM 580 N N . ASP A 1 76 ? 21.476 -12.012 20.609 1.00 76.12 76 ASP A N 1
ATOM 581 C CA . ASP A 1 76 ? 20.467 -11.941 19.541 1.00 76.12 76 ASP A CA 1
ATOM 582 C C . ASP A 1 76 ? 20.736 -10.723 18.650 1.00 76.12 76 ASP A C 1
ATOM 584 O O . ASP A 1 76 ? 20.275 -9.608 18.910 1.00 76.12 76 ASP A O 1
ATOM 588 N N . GLN A 1 77 ? 21.462 -10.938 17.550 1.00 75.88 77 GLN A N 1
ATOM 589 C CA . GLN A 1 77 ? 21.826 -9.873 16.610 1.00 75.88 77 GLN A CA 1
ATOM 590 C C . GLN A 1 77 ? 20.625 -9.213 15.908 1.00 75.88 77 GLN A C 1
ATOM 592 O O . GLN A 1 77 ? 20.801 -8.230 15.176 1.00 75.88 77 GLN A O 1
ATOM 597 N N . ASN A 1 78 ? 19.405 -9.715 16.097 1.00 76.81 78 ASN A N 1
ATOM 598 C CA . ASN A 1 78 ? 18.200 -9.074 15.587 1.00 76.81 78 ASN A CA 1
ATOM 599 C C . ASN A 1 78 ? 17.598 -8.074 16.580 1.00 76.81 78 ASN A C 1
ATOM 601 O O . ASN A 1 78 ? 16.830 -7.211 16.154 1.00 76.81 78 ASN A O 1
ATOM 605 N N . GLN A 1 79 ? 17.969 -8.132 17.863 1.00 83.81 79 GLN A N 1
ATOM 606 C CA . GLN A 1 79 ? 17.491 -7.216 18.894 1.00 83.81 79 GLN A CA 1
ATOM 607 C C . GLN A 1 79 ? 18.325 -5.930 18.941 1.00 83.81 79 GLN A C 1
ATOM 609 O O . GLN A 1 79 ? 19.549 -5.963 19.075 1.00 83.81 79 GLN A O 1
ATOM 614 N N . ILE A 1 80 ? 17.652 -4.779 18.904 1.00 87.50 80 ILE A N 1
ATOM 615 C CA . ILE A 1 80 ? 18.272 -3.463 19.097 1.00 87.50 80 ILE A CA 1
ATOM 616 C C . ILE A 1 80 ? 18.373 -3.142 20.592 1.00 87.50 80 ILE A C 1
ATOM 618 O O . ILE A 1 80 ? 17.378 -3.228 21.312 1.00 87.50 80 ILE A O 1
ATOM 622 N N . VAL A 1 81 ? 19.554 -2.704 21.039 1.00 88.94 81 VAL A N 1
ATOM 623 C CA . VAL A 1 81 ? 19.797 -2.276 22.430 1.00 88.94 81 VAL A CA 1
ATOM 624 C C . VAL A 1 81 ? 19.963 -0.768 22.582 1.00 88.94 81 VAL A C 1
ATOM 626 O O . VAL A 1 81 ? 19.646 -0.224 23.635 1.00 88.94 81 VAL A O 1
ATOM 629 N N . SER A 1 82 ? 20.440 -0.073 21.546 1.00 92.06 82 SER A N 1
ATOM 630 C CA . SER A 1 82 ? 20.475 1.393 21.504 1.00 92.06 82 SER A CA 1
ATOM 631 C C . SER A 1 82 ? 20.709 1.912 20.088 1.00 92.06 82 SER A C 1
ATOM 633 O O . SER A 1 82 ? 21.179 1.194 19.202 1.00 92.06 82 SER A O 1
ATOM 635 N N . ALA A 1 83 ? 20.401 3.187 19.878 1.00 92.50 83 ALA A N 1
ATOM 636 C CA . ALA A 1 83 ? 20.721 3.923 18.667 1.00 92.50 83 ALA A CA 1
ATOM 637 C C . ALA A 1 83 ? 21.546 5.176 18.991 1.00 92.50 83 ALA A C 1
ATOM 639 O O . ALA A 1 83 ? 21.297 5.878 19.970 1.00 92.50 83 ALA A O 1
ATOM 640 N N . SER A 1 84 ? 22.523 5.477 18.144 1.00 91.62 84 SER A N 1
ATOM 641 C CA . SER A 1 84 ? 23.357 6.680 18.198 1.00 91.62 84 SER A CA 1
ATOM 642 C C . SER A 1 84 ? 23.530 7.260 16.796 1.00 91.62 84 SER A C 1
ATOM 644 O O . SER A 1 84 ? 23.130 6.648 15.806 1.00 91.62 84 SER A O 1
ATOM 646 N N . VAL A 1 85 ? 24.100 8.456 16.693 1.00 88.19 85 VAL A N 1
ATOM 647 C CA . VAL A 1 85 ? 24.347 9.122 15.408 1.00 88.19 85 VAL A CA 1
ATOM 648 C C . VAL A 1 85 ? 25.833 9.399 15.282 1.00 88.19 85 VAL A C 1
ATOM 650 O O . VAL A 1 85 ? 26.501 9.697 16.270 1.00 88.19 85 VAL A O 1
ATOM 653 N N . SER A 1 86 ? 26.362 9.268 14.069 1.00 84.44 86 SER A N 1
ATOM 654 C CA . SER A 1 86 ? 27.738 9.683 13.787 1.00 84.44 86 SER A CA 1
ATOM 655 C C . SER A 1 86 ? 27.820 11.210 13.771 1.00 84.44 86 SER A C 1
ATOM 657 O O . SER A 1 86 ? 26.912 11.853 13.264 1.00 84.44 86 SER A O 1
ATOM 659 N N . ASN A 1 87 ? 28.904 11.805 14.276 1.00 82.38 87 ASN A N 1
ATOM 660 C CA . ASN A 1 87 ? 29.073 13.267 14.225 1.00 82.38 87 ASN A CA 1
ATOM 661 C C . ASN A 1 87 ? 29.459 13.760 12.823 1.00 82.38 87 ASN A C 1
ATOM 663 O O . ASN A 1 87 ? 29.070 14.854 12.427 1.00 82.38 87 ASN A O 1
ATOM 667 N N . ASN A 1 88 ? 30.191 12.932 12.072 1.00 82.12 88 ASN A N 1
ATOM 668 C CA . ASN A 1 88 ? 30.659 13.220 10.721 1.00 82.12 88 ASN A CA 1
ATOM 669 C C . ASN A 1 88 ? 30.419 12.021 9.803 1.00 82.12 88 ASN A C 1
ATOM 671 O O . ASN A 1 88 ? 30.304 10.882 10.270 1.00 82.12 88 ASN A O 1
ATOM 675 N N . LEU A 1 89 ? 30.384 12.269 8.496 1.00 75.88 89 LEU A N 1
ATOM 676 C CA . LEU A 1 89 ? 30.285 11.212 7.492 1.00 75.88 89 LEU A CA 1
ATOM 677 C C . LEU A 1 89 ? 31.544 10.309 7.538 1.00 75.88 89 LEU A C 1
ATOM 679 O O . LEU A 1 89 ? 32.662 10.833 7.521 1.00 75.88 89 LEU A O 1
ATOM 683 N N . PRO A 1 90 ? 31.418 8.965 7.586 1.00 70.44 90 PRO A N 1
ATOM 684 C CA . PRO A 1 90 ? 32.575 8.066 7.619 1.00 70.44 90 PRO A CA 1
ATOM 685 C C . PRO A 1 90 ? 33.507 8.281 6.417 1.00 70.44 90 PRO A C 1
ATOM 687 O O . PRO A 1 90 ? 33.066 8.187 5.275 1.00 70.44 90 PRO A O 1
ATOM 690 N N . GLY A 1 91 ? 34.792 8.554 6.661 1.00 70.94 91 GLY A N 1
ATOM 691 C CA . GLY A 1 91 ? 35.772 8.898 5.615 1.00 70.94 91 GLY A CA 1
ATOM 692 C C . GLY A 1 91 ? 35.886 10.398 5.300 1.00 70.94 91 GLY A C 1
ATOM 693 O O . GLY A 1 91 ? 36.851 10.803 4.664 1.00 70.94 91 GLY A O 1
ATOM 694 N N . PHE A 1 92 ? 34.979 11.239 5.813 1.00 73.06 92 PHE A N 1
ATOM 695 C CA . PHE A 1 92 ? 34.984 12.695 5.623 1.00 73.06 92 PHE A CA 1
ATOM 696 C C . PHE A 1 92 ? 34.858 13.423 6.979 1.00 73.06 92 PHE A C 1
ATOM 698 O O . PHE A 1 92 ? 33.795 13.950 7.313 1.00 73.06 92 PHE A O 1
ATOM 705 N N . PRO A 1 93 ? 35.936 13.488 7.788 1.00 68.62 93 PRO A N 1
ATOM 706 C CA . PRO A 1 93 ? 35.890 14.008 9.162 1.00 68.62 93 PRO A CA 1
ATOM 707 C C . PRO A 1 93 ? 35.544 15.503 9.267 1.00 68.62 93 PRO A C 1
ATOM 709 O O . PRO A 1 93 ? 35.149 15.953 10.335 1.00 68.62 93 PRO A O 1
ATOM 712 N N . ASN A 1 94 ? 35.640 16.259 8.170 1.00 76.75 94 ASN A N 1
ATOM 713 C CA . ASN A 1 94 ? 35.270 17.679 8.107 1.00 76.75 94 ASN A CA 1
ATOM 714 C C . ASN A 1 94 ? 33.828 17.907 7.622 1.00 76.75 94 ASN A C 1
ATOM 716 O O . ASN A 1 94 ? 33.461 19.032 7.280 1.00 76.75 94 ASN A O 1
ATOM 720 N N . TYR A 1 95 ? 33.019 16.848 7.543 1.00 75.75 95 TYR A N 1
ATOM 721 C CA . TYR A 1 95 ? 31.638 16.908 7.083 1.00 75.75 95 TYR A CA 1
ATOM 722 C C . TYR A 1 95 ? 30.669 16.616 8.242 1.00 75.75 95 TYR A C 1
ATOM 724 O O . TYR A 1 95 ? 30.259 15.462 8.408 1.00 75.75 95 TYR A O 1
ATOM 732 N N . PRO A 1 96 ? 30.317 17.631 9.058 1.00 85.56 96 PRO A N 1
ATOM 733 C CA . PRO A 1 96 ? 29.448 17.443 10.212 1.00 85.56 96 PRO A CA 1
ATOM 734 C C . PRO A 1 96 ? 27.983 17.315 9.807 1.00 85.56 96 PRO A C 1
ATOM 736 O O . PRO A 1 96 ? 27.523 17.976 8.871 1.00 85.56 96 PRO A O 1
ATOM 739 N N . PHE A 1 97 ? 27.252 16.484 10.547 1.00 87.19 97 PHE A N 1
ATOM 740 C CA . PHE A 1 97 ? 25.796 16.392 10.453 1.00 87.19 97 PHE A CA 1
ATOM 741 C C . PHE A 1 97 ? 25.108 17.419 11.353 1.00 87.19 97 PHE A C 1
ATOM 743 O O . PHE A 1 97 ? 25.669 17.871 12.354 1.00 87.19 97 PHE A O 1
ATOM 750 N N . ASP A 1 98 ? 23.859 17.749 11.026 1.00 87.56 98 ASP A N 1
ATOM 751 C CA . ASP A 1 98 ? 23.058 18.637 11.857 1.00 87.56 98 ASP A CA 1
ATOM 752 C C . ASP A 1 98 ? 22.767 17.968 13.206 1.00 87.56 98 ASP A C 1
ATOM 754 O O . ASP A 1 98 ? 22.342 16.808 13.279 1.00 87.56 98 ASP A O 1
ATOM 758 N N . SER A 1 99 ? 22.929 18.718 14.298 1.00 83.31 99 SER A N 1
ATOM 759 C CA . SER A 1 99 ? 22.674 18.213 15.656 1.00 83.31 99 SER A CA 1
ATOM 760 C C . SER A 1 99 ? 21.243 17.682 15.823 1.00 83.31 99 SER A C 1
ATOM 762 O O . SER A 1 99 ? 21.014 16.709 16.543 1.00 83.31 99 SER A O 1
ATOM 764 N N . ASN A 1 100 ? 20.286 18.263 15.092 1.00 84.75 100 ASN A N 1
ATOM 765 C CA . ASN A 1 100 ? 18.882 17.855 15.048 1.00 84.75 100 ASN A CA 1
ATOM 766 C C . ASN A 1 100 ? 18.494 17.111 13.751 1.00 84.75 100 ASN A C 1
ATOM 768 O O . ASN A 1 100 ? 17.330 17.168 13.347 1.00 84.75 100 ASN A O 1
ATOM 772 N N . SER A 1 101 ? 19.442 16.424 13.102 1.00 86.44 101 SER A N 1
ATOM 773 C CA . SER A 1 101 ? 19.194 15.639 11.883 1.00 86.44 101 SER A CA 1
ATOM 774 C C . SER A 1 101 ? 18.068 14.597 12.037 1.00 86.44 101 SER A C 1
ATOM 776 O O . SER A 1 101 ? 17.719 14.197 13.155 1.00 86.44 101 SER A O 1
ATOM 778 N N . LYS A 1 102 ? 17.508 14.106 10.919 1.00 83.81 102 LYS A N 1
ATOM 779 C CA . LYS A 1 102 ? 16.496 13.030 10.901 1.00 83.81 102 LYS A CA 1
ATOM 780 C C . LYS A 1 102 ? 17.001 11.783 11.635 1.00 83.81 102 LYS A C 1
ATOM 782 O O . LYS A 1 102 ? 16.255 11.198 12.410 1.00 83.81 102 LYS A O 1
ATOM 787 N N . ALA A 1 103 ? 18.275 11.425 11.482 1.00 86.62 103 ALA A N 1
ATOM 788 C CA . ALA A 1 103 ? 18.923 10.343 12.211 1.00 86.62 103 ALA A CA 1
ATOM 789 C C . ALA A 1 103 ? 19.000 10.640 13.714 1.00 86.62 103 ALA A C 1
ATOM 791 O O . ALA A 1 103 ? 18.739 9.742 14.504 1.00 86.62 103 ALA A O 1
ATOM 792 N N . SER A 1 104 ? 19.276 11.881 14.134 1.00 86.31 104 SER A N 1
ATOM 793 C CA . SER A 1 104 ? 19.245 12.280 15.557 1.00 86.31 104 SER A CA 1
ATOM 794 C C . SER A 1 104 ? 17.845 12.225 16.156 1.00 86.31 104 SER A C 1
ATOM 796 O O . SER A 1 104 ? 17.673 11.885 17.328 1.00 86.31 104 SER A O 1
ATOM 798 N N . GLN A 1 105 ? 16.819 12.568 15.382 1.00 84.75 105 GLN A N 1
ATOM 799 C CA . GLN A 1 105 ? 15.419 12.424 15.789 1.00 84.75 105 GLN A CA 1
ATOM 800 C C . GLN A 1 105 ? 15.015 10.947 15.870 1.00 84.75 105 GLN A C 1
ATOM 802 O O . GLN A 1 105 ? 14.403 10.527 16.854 1.00 84.75 105 GLN A O 1
ATOM 807 N N . LEU A 1 106 ? 15.421 10.146 14.885 1.00 85.06 106 LEU A N 1
ATOM 808 C CA . LEU A 1 106 ? 15.150 8.716 14.831 1.00 85.06 106 LEU A CA 1
ATOM 809 C C . LEU A 1 106 ? 15.886 7.955 15.938 1.00 85.06 106 LEU A C 1
ATOM 811 O O . LEU A 1 106 ? 15.268 7.144 16.610 1.00 85.06 106 LEU A O 1
ATOM 815 N N . ALA A 1 107 ? 17.158 8.258 16.205 1.00 88.94 107 ALA A N 1
ATOM 816 C CA . ALA A 1 107 ? 17.924 7.659 17.298 1.00 88.94 107 ALA A CA 1
ATOM 817 C C . ALA A 1 107 ? 17.264 7.923 18.656 1.00 88.94 107 ALA A C 1
ATOM 819 O O . ALA A 1 107 ? 17.117 7.006 19.460 1.00 88.94 107 ALA A O 1
ATOM 820 N N . ARG A 1 108 ? 16.809 9.163 18.895 1.00 87.25 108 ARG A N 1
ATOM 821 C CA . ARG A 1 108 ? 16.025 9.500 20.092 1.00 87.25 108 ARG A CA 1
ATOM 822 C C . ARG A 1 108 ? 14.733 8.698 20.155 1.00 87.25 108 ARG A C 1
ATOM 824 O O . ARG A 1 108 ? 14.471 8.102 21.186 1.00 87.25 108 ARG A O 1
ATOM 831 N N . SER A 1 109 ? 13.983 8.635 19.057 1.00 82.06 109 SER A N 1
ATOM 832 C CA . SER A 1 109 ? 12.717 7.894 18.993 1.00 82.06 109 SER A CA 1
ATOM 833 C C . SER A 1 109 ? 12.915 6.395 19.239 1.00 82.06 109 SER A C 1
ATOM 835 O O . SER A 1 109 ? 12.163 5.801 20.001 1.00 82.06 109 SER A O 1
ATOM 837 N N . ILE A 1 110 ? 13.968 5.795 18.672 1.00 85.31 110 ILE A N 1
ATOM 838 C CA . ILE A 1 110 ? 14.348 4.398 18.915 1.00 85.31 110 ILE A CA 1
ATOM 839 C C . ILE A 1 110 ? 14.703 4.195 20.389 1.00 85.31 110 ILE A C 1
ATOM 841 O O . ILE A 1 110 ? 14.198 3.266 21.004 1.00 85.31 110 ILE A O 1
ATOM 845 N N . ASN A 1 111 ? 15.527 5.063 20.982 1.00 88.69 111 ASN A N 1
ATOM 846 C CA . ASN A 1 111 ? 15.897 4.944 22.396 1.00 88.69 111 ASN A CA 1
ATOM 847 C C . ASN A 1 111 ? 14.701 5.162 23.336 1.00 88.69 111 ASN A C 1
ATOM 849 O O . ASN A 1 111 ? 14.601 4.484 24.356 1.00 88.69 111 ASN A O 1
ATOM 853 N N . THR A 1 112 ? 13.774 6.057 22.986 1.00 83.94 112 THR A N 1
ATOM 854 C CA . THR A 1 112 ? 12.496 6.216 23.689 1.00 83.94 112 THR A CA 1
ATOM 855 C C . THR A 1 112 ? 11.668 4.940 23.595 1.00 83.94 112 THR A C 1
ATOM 857 O O . THR A 1 112 ? 11.248 4.436 24.630 1.00 83.94 112 THR A O 1
ATOM 860 N N . LEU A 1 113 ? 11.516 4.360 22.400 1.00 80.31 113 LEU A N 1
ATOM 861 C CA . LEU A 1 113 ? 10.792 3.103 22.214 1.00 80.31 113 LEU A CA 1
ATOM 862 C C . LEU A 1 113 ? 11.453 1.949 22.983 1.00 80.31 113 LEU A C 1
ATOM 864 O O . LEU A 1 113 ? 10.758 1.145 23.591 1.00 80.31 113 LEU A O 1
ATOM 868 N N . ILE A 1 114 ? 12.790 1.877 23.016 1.00 83.94 114 ILE A N 1
ATOM 869 C CA . ILE A 1 114 ? 13.533 0.901 23.834 1.00 83.94 114 ILE A CA 1
ATOM 870 C C . ILE A 1 114 ? 13.176 1.070 25.308 1.00 83.94 114 ILE A C 1
ATOM 872 O O . ILE A 1 114 ? 12.858 0.082 25.966 1.00 83.94 114 ILE A O 1
ATOM 876 N N . ALA A 1 115 ? 13.183 2.300 25.821 1.00 81.31 115 ALA A N 1
ATOM 877 C CA . ALA A 1 115 ? 12.815 2.575 27.204 1.00 81.31 115 ALA A CA 1
ATOM 878 C C . ALA A 1 115 ? 11.341 2.238 27.492 1.00 81.31 115 ALA A C 1
ATOM 880 O O . ALA A 1 115 ? 11.042 1.685 28.548 1.00 81.31 115 ALA A O 1
ATOM 881 N N . GLU A 1 116 ? 10.426 2.518 26.561 1.00 74.50 116 GLU A N 1
ATOM 882 C CA . GLU A 1 116 ? 9.003 2.178 26.667 1.00 74.50 116 GLU A CA 1
ATOM 883 C C . GLU A 1 116 ? 8.773 0.669 26.653 1.00 74.50 116 GLU A C 1
ATOM 885 O O . GLU A 1 116 ? 8.062 0.163 27.513 1.00 74.50 116 GLU A O 1
ATOM 890 N N . VAL A 1 117 ? 9.422 -0.067 25.749 1.00 74.81 117 VAL A N 1
ATOM 891 C CA . VAL A 1 117 ? 9.362 -1.533 25.693 1.00 74.81 117 VAL A CA 1
ATOM 892 C C . VAL A 1 117 ? 9.987 -2.147 26.942 1.00 74.81 117 VAL A C 1
ATOM 894 O O . VAL A 1 117 ? 9.433 -3.085 27.504 1.00 74.81 117 VAL A O 1
ATOM 897 N N . GLN A 1 118 ? 11.107 -1.612 27.434 1.00 75.31 118 GLN A N 1
ATOM 898 C CA . GLN A 1 118 ? 11.712 -2.057 28.692 1.00 75.31 118 GLN A CA 1
ATOM 899 C C . GLN A 1 118 ? 10.800 -1.781 29.886 1.00 75.31 118 GLN A C 1
ATOM 901 O O . GLN A 1 118 ? 10.649 -2.647 30.744 1.00 75.31 118 GLN A O 1
ATOM 906 N N . LYS A 1 119 ? 10.171 -0.603 29.940 1.00 66.38 119 LYS A N 1
ATOM 907 C CA . LYS A 1 119 ? 9.191 -0.245 30.966 1.00 66.38 119 LYS A CA 1
ATOM 908 C C . LYS A 1 119 ? 7.962 -1.147 30.883 1.00 66.38 119 LYS A C 1
ATOM 910 O O . LYS A 1 119 ? 7.594 -1.705 31.905 1.00 66.38 119 LYS A O 1
ATOM 915 N N . PHE A 1 120 ? 7.396 -1.361 29.695 1.00 63.06 120 PHE A N 1
ATOM 916 C CA . PHE A 1 120 ? 6.272 -2.268 29.468 1.00 63.06 120 PHE A CA 1
ATOM 917 C C . PHE A 1 120 ? 6.633 -3.685 29.890 1.00 63.06 120 PHE A C 1
ATOM 919 O O . PHE A 1 120 ? 5.922 -4.265 30.696 1.00 63.06 120 PHE A O 1
ATOM 926 N N . ASN A 1 121 ? 7.757 -4.230 29.419 1.00 65.19 121 ASN A N 1
ATOM 927 C CA . ASN A 1 121 ? 8.229 -5.556 29.812 1.00 65.19 121 ASN A CA 1
ATOM 928 C C . ASN A 1 121 ? 8.483 -5.624 31.323 1.00 65.19 121 ASN A C 1
ATOM 930 O O . ASN A 1 121 ? 8.258 -6.660 31.921 1.00 65.19 121 ASN A O 1
ATOM 934 N N . LYS A 1 122 ? 8.934 -4.543 31.967 1.00 57.19 122 LYS A N 1
ATOM 935 C CA . LYS A 1 122 ? 9.118 -4.493 33.421 1.00 57.19 122 LYS A CA 1
ATOM 936 C C . LYS A 1 122 ? 7.777 -4.473 34.157 1.00 57.19 122 LYS A C 1
ATOM 938 O O . LYS A 1 122 ? 7.591 -5.276 35.054 1.00 57.19 122 LYS A O 1
ATOM 943 N N . GLU A 1 123 ? 6.858 -3.588 33.787 1.00 49.97 123 GLU A N 1
ATOM 944 C CA . GLU A 1 123 ? 5.545 -3.402 34.423 1.00 49.97 123 GLU A CA 1
ATOM 945 C C . GLU A 1 123 ? 4.600 -4.583 34.167 1.00 49.97 123 GLU A C 1
ATOM 947 O O . GLU A 1 123 ? 3.915 -5.011 35.085 1.00 49.97 123 GLU A O 1
ATOM 952 N N . SER A 1 124 ? 4.633 -5.178 32.971 1.00 46.09 124 SER A N 1
ATOM 953 C CA . SER A 1 124 ? 3.908 -6.418 32.642 1.00 46.09 124 SER A CA 1
ATOM 954 C C . SER A 1 124 ? 4.493 -7.670 33.302 1.00 46.09 124 SER A C 1
ATOM 956 O O . SER A 1 124 ? 3.829 -8.699 33.327 1.00 46.09 124 SER A O 1
ATOM 958 N N . ARG A 1 125 ? 5.721 -7.602 33.841 1.00 46.84 125 ARG A N 1
ATOM 959 C CA . ARG A 1 125 ? 6.413 -8.728 34.497 1.00 46.84 125 ARG A CA 1
ATOM 960 C C . ARG A 1 125 ? 6.650 -8.529 35.998 1.00 46.84 125 ARG A C 1
ATOM 962 O O . ARG A 1 125 ? 7.298 -9.374 36.612 1.00 46.84 125 ARG A O 1
ATOM 969 N N . LEU A 1 126 ? 6.178 -7.437 36.610 1.00 34.25 126 LEU A N 1
ATOM 970 C CA . LEU A 1 126 ? 6.393 -7.162 38.037 1.00 34.25 126 LEU A CA 1
ATOM 971 C C . LEU A 1 126 ? 5.094 -7.187 38.843 1.00 34.25 126 LEU A C 1
ATOM 973 O O . LEU A 1 126 ? 4.410 -6.178 38.975 1.00 34.25 126 LEU A O 1
ATOM 977 N N . ILE A 1 127 ? 4.894 -8.292 39.560 1.00 41.47 127 ILE A N 1
ATOM 978 C CA . ILE A 1 127 ? 4.396 -8.242 40.938 1.00 41.47 127 ILE A CA 1
ATOM 979 C C . ILE A 1 127 ? 5.418 -8.976 41.814 1.00 41.47 127 ILE A C 1
ATOM 981 O O . ILE A 1 127 ? 5.197 -10.085 42.286 1.00 41.47 127 ILE A O 1
ATOM 985 N N . ALA A 1 128 ? 6.583 -8.354 42.005 1.00 36.00 128 ALA A N 1
ATOM 986 C CA . ALA A 1 128 ? 7.446 -8.644 43.146 1.00 36.00 128 ALA A CA 1
ATOM 987 C C . ALA A 1 128 ? 7.299 -7.485 44.146 1.00 36.00 128 ALA A C 1
ATOM 989 O O . ALA A 1 128 ? 7.242 -6.323 43.719 1.00 36.00 128 ALA A O 1
ATOM 990 N N . PRO A 1 129 ? 7.206 -7.751 45.461 1.00 35.75 129 PRO A N 1
ATOM 991 C CA . PRO A 1 129 ? 6.977 -6.707 46.450 1.00 35.75 129 PRO A CA 1
ATOM 992 C C . PRO A 1 129 ? 8.071 -5.631 46.375 1.00 35.75 129 PRO A C 1
ATOM 994 O O . PRO A 1 129 ? 9.260 -5.927 46.294 1.00 35.75 129 PRO A O 1
ATOM 997 N N . LYS A 1 130 ? 7.667 -4.353 46.452 1.00 37.12 130 LYS A N 1
ATOM 998 C CA . LYS A 1 130 ? 8.547 -3.159 46.435 1.00 37.12 130 LYS A CA 1
ATOM 999 C C . LYS A 1 130 ? 9.576 -3.099 47.584 1.00 37.12 130 LYS A C 1
ATOM 1001 O O . LYS A 1 130 ? 10.344 -2.143 47.660 1.00 37.12 130 LYS A O 1
ATOM 1006 N N . LYS A 1 131 ? 9.605 -4.093 48.472 1.00 40.25 131 LYS A N 1
ATOM 1007 C CA . LYS A 1 131 ? 10.636 -4.317 49.488 1.00 40.25 131 LYS A CA 1
ATOM 1008 C C . LYS A 1 131 ? 10.904 -5.814 49.575 1.00 40.25 131 LYS A C 1
ATOM 1010 O O . LYS A 1 131 ? 9.961 -6.598 49.561 1.00 40.25 131 LYS A O 1
ATOM 1015 N N . SER A 1 132 ? 12.178 -6.175 49.677 1.00 39.66 1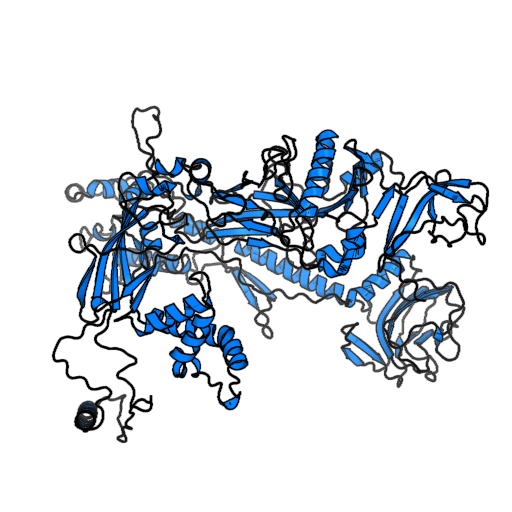32 SER A N 1
ATOM 1016 C CA . SER A 1 132 ? 12.667 -7.523 49.953 1.00 39.66 132 SER A CA 1
ATOM 1017 C C . SER A 1 132 ? 12.063 -8.039 51.257 1.00 39.66 132 SER A C 1
ATOM 1019 O O . SER A 1 132 ? 12.585 -7.789 52.341 1.00 39.66 132 SER A O 1
ATOM 1021 N N . VAL A 1 133 ? 10.930 -8.721 51.143 1.00 47.25 133 VAL A N 1
ATOM 1022 C CA . VAL A 1 133 ? 10.419 -9.580 52.199 1.00 47.25 133 VAL A CA 1
ATOM 1023 C C . VAL A 1 133 ? 11.362 -10.780 52.252 1.00 47.25 133 VAL A C 1
ATOM 1025 O O . VAL A 1 133 ? 11.542 -11.466 51.247 1.00 47.25 133 VAL A O 1
ATOM 1028 N N . GLN A 1 134 ? 12.019 -10.991 53.391 1.00 49.59 134 GLN A N 1
ATOM 1029 C CA . GLN A 1 134 ? 12.850 -12.172 53.624 1.00 49.59 134 GLN A CA 1
ATOM 1030 C C . GLN A 1 134 ? 11.928 -13.397 53.662 1.00 49.59 134 GLN A C 1
ATOM 1032 O O . GLN A 1 134 ? 11.151 -13.555 54.606 1.00 49.59 134 GLN A O 1
ATOM 1037 N N . VAL A 1 135 ? 11.987 -14.228 52.620 1.00 56.84 135 VAL A N 1
ATOM 1038 C CA . VAL A 1 135 ? 11.354 -15.550 52.609 1.00 56.84 135 VAL A CA 1
ATOM 1039 C C . VAL A 1 135 ? 12.396 -16.555 53.085 1.00 56.84 135 VAL A C 1
ATOM 1041 O O . VAL A 1 135 ? 13.462 -16.665 52.487 1.00 56.84 135 VAL A O 1
ATOM 1044 N N . THR A 1 136 ? 12.106 -17.272 54.166 1.00 61.12 136 THR A N 1
ATOM 1045 C CA . THR A 1 136 ? 12.934 -18.398 54.630 1.00 61.12 136 THR A CA 1
ATOM 1046 C C . THR A 1 136 ? 12.273 -19.702 54.182 1.00 61.12 136 THR A C 1
ATOM 1048 O O . THR A 1 136 ? 11.104 -19.909 54.497 1.00 61.12 136 THR A O 1
ATOM 1051 N N . GLY A 1 137 ? 12.996 -20.518 53.400 1.00 60.97 137 GLY A N 1
ATOM 1052 C CA . GLY A 1 137 ? 12.544 -21.783 52.791 1.00 60.97 137 GLY A CA 1
ATOM 1053 C C . GLY A 1 137 ? 12.903 -21.884 51.294 1.00 60.97 137 GLY A C 1
ATOM 1054 O O . GLY A 1 137 ? 12.623 -20.959 50.532 1.00 60.97 137 GLY A O 1
ATOM 1055 N N . ASP A 1 138 ? 13.511 -22.994 50.862 1.00 64.94 138 ASP A N 1
ATOM 1056 C CA . ASP A 1 138 ? 13.929 -23.234 49.472 1.00 64.94 138 ASP A CA 1
ATOM 1057 C C . ASP A 1 138 ? 12.709 -23.526 48.580 1.00 64.94 138 ASP A C 1
ATOM 1059 O O . ASP A 1 138 ? 12.100 -24.601 48.639 1.00 64.94 138 ASP A O 1
ATOM 1063 N N . SER A 1 139 ? 12.332 -22.553 47.751 1.00 71.38 139 SER A N 1
ATOM 1064 C CA . SER A 1 139 ? 11.375 -22.715 46.647 1.00 71.38 139 SER A CA 1
ATOM 1065 C C . SER A 1 139 ? 12.123 -22.631 45.319 1.00 71.38 139 SER A C 1
ATOM 1067 O O . SER A 1 139 ? 13.163 -21.977 45.226 1.00 71.38 139 SER A O 1
ATOM 1069 N N . THR A 1 140 ? 11.626 -23.310 44.286 1.00 74.94 140 THR A N 1
ATOM 1070 C CA . THR A 1 140 ? 12.278 -23.316 42.967 1.00 74.94 140 THR A CA 1
ATOM 1071 C C . THR A 1 140 ? 11.491 -22.464 41.987 1.00 74.94 140 THR A C 1
ATOM 1073 O O . THR A 1 140 ? 10.272 -22.579 41.890 1.00 74.94 140 THR A O 1
ATOM 1076 N N . LEU A 1 141 ? 12.177 -21.586 41.258 1.00 72.94 141 LEU A N 1
ATOM 1077 C CA . LEU A 1 141 ? 11.562 -20.844 40.163 1.00 72.94 141 LEU A CA 1
ATOM 1078 C C . LEU A 1 141 ? 11.451 -21.776 38.949 1.00 72.94 141 LEU A C 1
ATOM 1080 O O . LEU A 1 141 ? 12.474 -22.241 38.450 1.00 72.94 141 LEU A O 1
ATOM 1084 N N . VAL A 1 142 ? 10.230 -22.036 38.486 1.00 69.06 142 VAL A N 1
ATOM 1085 C CA . VAL A 1 142 ? 9.937 -22.939 37.362 1.00 69.06 142 VAL A CA 1
ATOM 1086 C C . VAL A 1 142 ? 9.133 -22.224 36.282 1.00 69.06 142 VAL A C 1
ATOM 1088 O O . VAL A 1 142 ? 8.399 -21.276 36.578 1.00 69.06 142 VAL A O 1
ATOM 1091 N N . ASP A 1 143 ? 9.267 -22.691 35.043 1.00 63.19 143 ASP A N 1
ATOM 1092 C CA . ASP A 1 143 ? 8.427 -22.248 33.931 1.00 63.19 143 ASP A CA 1
ATOM 1093 C C . ASP A 1 143 ? 7.039 -22.928 34.006 1.00 63.19 143 ASP A C 1
ATOM 1095 O O . ASP A 1 143 ? 6.914 -24.064 34.475 1.00 63.19 143 ASP A O 1
ATOM 1099 N N . ASP A 1 144 ? 5.986 -22.219 33.597 1.00 67.06 144 ASP A N 1
ATOM 1100 C CA . ASP A 1 144 ? 4.587 -22.676 33.635 1.00 67.06 144 ASP A CA 1
ATOM 1101 C C . ASP A 1 144 ? 3.818 -22.130 32.425 1.00 67.06 144 ASP A C 1
ATOM 1103 O O . ASP A 1 144 ? 3.947 -20.952 32.109 1.00 67.06 144 ASP A O 1
ATOM 1107 N N . ASP A 1 145 ? 3.001 -22.952 31.766 1.00 53.50 145 ASP A N 1
ATOM 1108 C CA . ASP A 1 145 ? 2.339 -22.580 30.503 1.00 53.50 145 ASP A CA 1
ATOM 1109 C C . ASP A 1 145 ? 1.337 -21.421 30.643 1.00 53.50 145 ASP A C 1
ATOM 1111 O O . ASP A 1 145 ? 1.017 -20.753 29.661 1.00 53.50 145 ASP A O 1
ATOM 1115 N N . ILE A 1 146 ? 0.833 -21.173 31.857 1.00 55.25 146 ILE A N 1
ATOM 1116 C CA . ILE A 1 146 ? -0.169 -20.136 32.131 1.00 55.25 146 ILE A CA 1
ATOM 1117 C C . ILE A 1 146 ? 0.465 -18.957 32.872 1.00 55.25 146 ILE A C 1
ATOM 1119 O O . ILE A 1 146 ? 0.261 -17.806 32.494 1.00 55.25 146 ILE A O 1
ATOM 1123 N N . ALA A 1 147 ? 1.253 -19.217 33.917 1.00 55.03 147 ALA A N 1
ATOM 1124 C CA . ALA A 1 147 ? 1.892 -18.153 34.695 1.00 55.03 147 ALA A CA 1
ATOM 1125 C C . ALA A 1 147 ? 3.235 -17.674 34.118 1.00 55.03 147 ALA A C 1
ATOM 1127 O O . ALA A 1 147 ? 3.818 -16.730 34.655 1.00 55.03 147 ALA A O 1
ATOM 1128 N N . MET A 1 148 ? 3.737 -18.308 33.051 1.00 52.59 148 MET A N 1
ATOM 1129 C CA . MET A 1 148 ? 5.075 -18.164 32.457 1.00 52.59 148 MET A CA 1
ATOM 1130 C C . MET A 1 148 ? 6.213 -18.548 33.410 1.00 52.59 148 MET A C 1
ATOM 1132 O O . MET A 1 148 ? 7.000 -19.432 33.088 1.00 52.59 148 MET A O 1
ATOM 1136 N N . LYS A 1 149 ? 6.299 -17.914 34.587 1.00 59.94 149 LYS A N 1
ATOM 1137 C CA . LYS A 1 149 ? 7.201 -18.273 35.688 1.00 59.94 149 LYS A CA 1
ATOM 1138 C C . LYS A 1 149 ? 6.487 -18.223 37.030 1.00 59.94 149 LYS A C 1
ATOM 1140 O O . LYS A 1 149 ? 5.800 -17.255 37.342 1.00 59.94 149 LYS A O 1
ATOM 1145 N N . CYS A 1 150 ? 6.723 -19.223 37.869 1.00 69.19 150 CYS A N 1
ATOM 1146 C CA . CYS A 1 150 ? 6.176 -19.270 39.221 1.00 69.19 150 CYS A CA 1
ATOM 1147 C C . CYS A 1 150 ? 7.138 -19.935 40.210 1.00 69.19 150 CYS A C 1
ATOM 1149 O O . CYS A 1 150 ? 8.094 -20.606 39.821 1.00 69.19 150 CYS A O 1
ATOM 1151 N N . LEU A 1 151 ? 6.889 -19.738 41.504 1.00 80.38 151 LEU A N 1
ATOM 1152 C CA . LEU A 1 151 ? 7.575 -20.476 42.557 1.00 80.38 151 LEU A CA 1
ATOM 1153 C C . LEU A 1 151 ? 6.867 -21.815 42.771 1.00 80.38 151 LEU A C 1
ATOM 1155 O O . LEU A 1 151 ? 5.671 -21.837 43.063 1.00 80.38 151 LEU A O 1
ATOM 1159 N N . SER A 1 152 ? 7.607 -22.913 42.635 1.00 84.25 152 SER A N 1
ATOM 1160 C CA . SER A 1 152 ? 7.174 -24.266 42.982 1.00 84.25 152 SER A CA 1
ATOM 1161 C C . SER A 1 152 ? 7.577 -24.600 44.414 1.00 84.25 152 SER A C 1
ATOM 1163 O O . SER A 1 152 ? 8.726 -24.400 44.826 1.00 84.25 152 SER A O 1
ATOM 1165 N N . PHE A 1 153 ? 6.615 -25.131 45.162 1.00 88.06 153 PHE A N 1
ATOM 1166 C CA . PHE A 1 153 ? 6.740 -25.542 46.552 1.00 88.06 153 PHE A CA 1
ATOM 1167 C C . PHE A 1 153 ? 6.498 -27.046 46.624 1.00 88.06 153 PHE A C 1
ATOM 1169 O O . PHE A 1 153 ? 5.391 -27.511 46.356 1.00 88.06 153 PHE A O 1
ATOM 1176 N N . GLU A 1 154 ? 7.520 -27.815 47.006 1.00 84.81 154 GLU A N 1
ATOM 1177 C CA . GLU A 1 154 ? 7.427 -29.283 47.054 1.00 84.81 154 GLU A CA 1
ATOM 1178 C C . GLU A 1 154 ? 6.729 -29.811 48.319 1.00 84.81 154 GLU A C 1
ATOM 1180 O O . GLU A 1 154 ? 6.455 -31.002 48.412 1.00 84.81 154 GLU A O 1
ATOM 1185 N N . GLY A 1 155 ? 6.407 -28.940 49.285 1.00 83.44 155 GLY A N 1
ATOM 1186 C CA . GLY A 1 155 ? 5.769 -29.332 50.551 1.00 83.44 155 GLY A CA 1
ATOM 1187 C C . GLY A 1 155 ? 6.744 -29.897 51.594 1.00 83.44 155 GLY A C 1
ATOM 1188 O O . GLY A 1 155 ? 6.323 -30.488 52.584 1.00 83.44 155 GLY A O 1
ATOM 1189 N N . ASN A 1 156 ? 8.052 -29.701 51.409 1.00 82.25 156 ASN A N 1
ATOM 1190 C CA . ASN A 1 156 ? 9.077 -30.302 52.271 1.00 82.25 156 ASN A CA 1
ATOM 1191 C C . ASN A 1 156 ? 9.618 -29.349 53.341 1.00 82.25 156 ASN A C 1
ATOM 1193 O O . ASN A 1 156 ? 10.176 -29.813 54.333 1.00 82.25 156 ASN A O 1
ATOM 1197 N N . GLN A 1 157 ? 9.446 -28.039 53.172 1.00 80.81 157 GLN A N 1
ATOM 1198 C CA . GLN A 1 157 ? 9.936 -27.009 54.089 1.00 80.81 157 GLN A CA 1
ATOM 1199 C C . GLN A 1 157 ? 8.802 -26.062 54.507 1.00 80.81 157 GLN A C 1
ATOM 1201 O O . GLN A 1 157 ? 7.701 -26.116 53.958 1.00 80.81 157 GLN A O 1
ATOM 1206 N N . SER A 1 158 ? 9.072 -25.215 55.499 1.00 82.81 158 SER A N 1
ATOM 1207 C CA . SER A 1 158 ? 8.180 -24.121 55.889 1.00 82.81 158 SER A CA 1
ATOM 1208 C C . SER A 1 158 ? 8.637 -22.838 55.201 1.00 82.81 158 SER A C 1
ATOM 1210 O O . SER A 1 158 ? 9.830 -22.545 55.209 1.00 82.81 158 SER A O 1
ATOM 1212 N N . TYR A 1 159 ? 7.701 -22.087 54.621 1.00 83.62 159 TYR A N 1
ATOM 1213 C CA . TYR A 1 159 ? 7.978 -20.886 53.832 1.00 83.62 159 TYR A CA 1
ATOM 1214 C C . TYR A 1 159 ? 7.456 -19.663 54.568 1.00 83.62 159 TYR A C 1
ATOM 1216 O O . TYR A 1 159 ? 6.273 -19.325 54.507 1.00 83.62 159 TYR A O 1
ATOM 1224 N N . LYS A 1 160 ? 8.352 -19.024 55.314 1.00 85.88 160 LYS A N 1
ATOM 1225 C CA . LYS A 1 160 ? 8.017 -17.940 56.235 1.00 85.88 160 LYS A CA 1
ATOM 1226 C C . LYS A 1 160 ? 8.362 -16.586 55.638 1.00 85.88 160 LYS A C 1
ATOM 1228 O O . LYS A 1 160 ? 9.494 -16.359 55.218 1.00 85.88 160 LYS A O 1
ATOM 1233 N N . ILE A 1 161 ? 7.394 -15.684 55.696 1.00 84.50 161 ILE A N 1
ATOM 1234 C CA . ILE A 1 161 ? 7.505 -14.259 55.417 1.00 84.50 161 ILE A CA 1
ATOM 1235 C C . ILE A 1 161 ? 7.531 -13.503 56.749 1.00 84.50 161 ILE A C 1
ATOM 1237 O O . ILE A 1 161 ? 6.576 -13.577 57.524 1.00 84.50 161 ILE A O 1
ATOM 1241 N N . SER A 1 162 ? 8.612 -12.762 56.990 1.00 81.25 162 SER A N 1
ATOM 1242 C CA . SER A 1 162 ? 8.802 -11.947 58.199 1.00 81.25 162 SER A CA 1
ATOM 1243 C C . SER A 1 162 ? 8.593 -10.449 57.930 1.00 81.25 162 SER A C 1
ATOM 1245 O O . SER A 1 162 ? 8.538 -10.013 56.780 1.00 81.25 162 SER A O 1
ATOM 1247 N N . ASP A 1 163 ? 8.500 -9.657 59.001 1.00 75.44 163 ASP A N 1
ATOM 1248 C CA . ASP A 1 163 ? 8.478 -8.182 58.982 1.00 75.44 163 ASP A CA 1
ATOM 1249 C C . ASP A 1 163 ? 7.264 -7.526 58.286 1.00 75.44 163 ASP A C 1
ATOM 1251 O O . ASP A 1 163 ? 7.332 -6.383 57.819 1.00 75.44 163 ASP A O 1
ATOM 1255 N N . LEU A 1 164 ? 6.116 -8.211 58.241 1.00 77.69 164 LEU A N 1
ATOM 1256 C CA . LEU A 1 164 ? 4.859 -7.619 57.776 1.00 77.69 164 LEU A CA 1
ATOM 1257 C C . LEU A 1 164 ? 4.133 -6.884 58.910 1.00 77.69 164 LEU A C 1
ATOM 1259 O O . LEU A 1 164 ? 3.817 -7.458 59.953 1.00 77.69 164 LEU A O 1
ATOM 1263 N N . GLY A 1 165 ? 3.830 -5.603 58.681 1.00 80.44 165 GLY A N 1
ATOM 1264 C CA . GLY A 1 165 ? 3.145 -4.740 59.644 1.00 80.44 165 GLY A CA 1
ATOM 1265 C C . GLY A 1 165 ? 1.904 -4.061 59.068 1.00 80.44 165 GLY A C 1
ATOM 1266 O O . GLY A 1 165 ? 1.961 -3.457 57.989 1.00 80.44 165 GLY A O 1
ATOM 1267 N N . ASN A 1 166 ? 0.821 -4.093 59.848 1.00 86.94 166 ASN A N 1
ATOM 1268 C CA . ASN A 1 166 ? -0.462 -3.437 59.595 1.00 86.94 166 ASN A CA 1
ATOM 1269 C C . ASN A 1 166 ? -1.126 -3.863 58.275 1.00 86.94 166 ASN A C 1
ATOM 1271 O O . ASN A 1 166 ? -1.498 -3.011 57.470 1.00 86.94 166 ASN A O 1
ATOM 1275 N N . ILE A 1 167 ? -1.215 -5.170 58.028 1.00 88.56 167 ILE A N 1
ATOM 1276 C CA . ILE A 1 167 ? -1.876 -5.755 56.856 1.00 88.56 167 ILE A CA 1
ATOM 1277 C C . ILE A 1 167 ? -3.355 -5.976 57.175 1.00 88.56 167 ILE A C 1
ATOM 1279 O O . ILE A 1 167 ? -3.680 -6.513 58.225 1.00 88.56 167 ILE A O 1
ATOM 1283 N N . GLN A 1 168 ? -4.248 -5.575 56.273 1.00 89.62 168 GLN A N 1
ATOM 1284 C CA . GLN A 1 168 ? -5.693 -5.794 56.405 1.00 89.62 168 GLN A CA 1
ATOM 1285 C C . GLN A 1 168 ? -6.211 -6.795 55.373 1.00 89.62 168 GLN A C 1
ATOM 1287 O O . GLN A 1 168 ? -7.104 -7.579 55.669 1.00 89.62 168 GLN A O 1
ATOM 1292 N N . SER A 1 169 ? -5.668 -6.771 54.157 1.00 91.00 169 SER A N 1
ATOM 1293 C CA . SER A 1 169 ? -6.044 -7.709 53.102 1.00 91.00 169 SER A CA 1
ATOM 1294 C C . SER A 1 169 ? -4.817 -8.196 52.347 1.00 91.00 169 SER A C 1
ATOM 1296 O O . SER A 1 169 ? -3.759 -7.559 52.361 1.00 91.00 169 SER A O 1
ATOM 1298 N N . LEU A 1 170 ? -4.939 -9.347 51.704 1.00 90.50 170 LEU A N 1
ATOM 1299 C CA . LEU A 1 170 ? -3.906 -9.914 50.851 1.00 90.50 170 LEU A CA 1
ATOM 1300 C C . LEU A 1 170 ? -4.539 -10.574 49.635 1.00 90.50 170 LEU A C 1
ATOM 1302 O O . LEU A 1 170 ? -5.681 -11.022 49.693 1.00 90.50 170 LEU A O 1
ATOM 1306 N N . SER A 1 171 ? -3.784 -10.663 48.548 1.00 89.56 171 SER A N 1
ATOM 1307 C CA . SER A 1 171 ? -4.182 -11.423 47.372 1.00 89.56 171 SER A CA 1
ATOM 1308 C C . SER A 1 171 ? -3.060 -12.321 46.883 1.00 89.56 171 SER A C 1
ATOM 1310 O O . SER A 1 171 ? -1.879 -12.019 47.054 1.00 89.56 171 SER A O 1
ATOM 1312 N N . MET A 1 172 ? -3.405 -13.436 46.258 1.00 88.56 172 MET A N 1
ATOM 1313 C CA . MET A 1 172 ? -2.443 -14.397 45.740 1.00 88.56 172 MET A CA 1
ATOM 1314 C C . MET A 1 172 ? -2.947 -15.047 44.459 1.00 88.56 172 MET A C 1
ATOM 1316 O O . MET A 1 172 ? -4.145 -15.259 44.293 1.00 88.56 172 MET A O 1
ATOM 1320 N N . TRP A 1 173 ? -2.018 -15.367 43.562 1.00 87.88 173 TRP A N 1
ATOM 1321 C CA . TRP A 1 173 ? -2.279 -16.191 42.389 1.00 87.88 173 TRP A CA 1
ATOM 1322 C C . TRP A 1 173 ? -1.579 -17.527 42.588 1.00 87.88 173 TRP A C 1
ATOM 1324 O O . TRP A 1 173 ? -0.346 -17.570 42.666 1.00 87.88 173 TRP A O 1
ATOM 1334 N N . VAL A 1 174 ? -2.367 -18.586 42.770 1.00 90.25 174 VAL A N 1
ATOM 1335 C CA . VAL A 1 174 ? -1.898 -19.888 43.259 1.00 90.25 174 VAL A CA 1
ATOM 1336 C C . VAL A 1 174 ? -2.443 -21.031 42.420 1.00 90.25 174 VAL A C 1
ATOM 1338 O O . VAL A 1 174 ? -3.567 -20.968 41.935 1.00 90.25 174 VAL A O 1
ATOM 1341 N N . ASN A 1 175 ? -1.663 -22.096 42.280 1.00 90.75 175 ASN A N 1
ATOM 1342 C CA . ASN A 1 175 ? -2.103 -23.352 41.689 1.00 90.75 175 ASN A CA 1
ATOM 1343 C C . ASN A 1 175 ? -1.862 -24.474 42.701 1.00 90.75 175 ASN A C 1
ATOM 1345 O O . ASN A 1 175 ? -0.728 -24.744 43.107 1.00 90.75 175 ASN A O 1
ATOM 1349 N N . ILE A 1 176 ? -2.957 -25.087 43.142 1.00 91.88 176 ILE A N 1
ATOM 1350 C CA . ILE A 1 176 ? -2.957 -26.126 44.168 1.00 91.88 176 ILE A CA 1
ATOM 1351 C C . ILE A 1 176 ? -3.364 -27.437 43.488 1.00 91.88 176 ILE A C 1
ATOM 1353 O O . ILE A 1 176 ? -4.470 -27.502 42.941 1.00 91.88 176 ILE A O 1
ATOM 1357 N N . PRO A 1 177 ? -2.517 -28.480 43.522 1.00 89.06 177 PRO A N 1
ATOM 1358 C CA . PRO A 1 177 ? -2.878 -29.792 43.005 1.00 89.06 177 PRO A CA 1
ATOM 1359 C C . PRO A 1 177 ? -4.106 -30.370 43.715 1.00 89.06 177 PRO A C 1
ATOM 1361 O O . PRO A 1 177 ? -4.434 -30.013 44.846 1.00 89.06 177 PRO A O 1
ATOM 1364 N N . GLU A 1 178 ? -4.804 -31.288 43.071 1.00 89.44 178 GLU A N 1
ATOM 1365 C CA . GLU A 1 178 ? -5.872 -32.039 43.724 1.00 89.44 178 GLU A CA 1
ATOM 1366 C C . GLU A 1 178 ? -5.304 -33.101 44.683 1.00 89.44 178 GLU A C 1
ATOM 1368 O O . GLU A 1 178 ? -4.214 -33.633 44.476 1.00 89.44 178 GLU A O 1
ATOM 1373 N N . GLY A 1 179 ? -6.018 -33.382 45.777 1.00 83.88 179 GLY A N 1
ATOM 1374 C CA . GLY A 1 179 ? -5.637 -34.407 46.758 1.00 83.88 179 GLY A CA 1
ATOM 1375 C C . GLY A 1 179 ? -4.515 -34.035 47.739 1.00 83.88 179 GLY A C 1
ATOM 1376 O O . GLY A 1 179 ? -4.230 -34.823 48.640 1.00 83.88 179 GLY A O 1
ATOM 1377 N N . VAL A 1 180 ? -3.894 -32.853 47.630 1.00 85.94 180 VAL A N 1
ATOM 1378 C CA . VAL A 1 180 ? -2.861 -32.423 48.592 1.00 85.94 180 VAL A CA 1
ATOM 1379 C C . VAL A 1 180 ? -3.472 -31.867 49.882 1.00 85.94 180 VAL A C 1
ATOM 1381 O O . VAL A 1 180 ? -4.451 -31.116 49.862 1.00 85.94 180 VAL A O 1
ATOM 1384 N N . GLN A 1 181 ? -2.864 -32.226 51.013 1.00 87.75 181 GLN A N 1
ATOM 1385 C CA . GLN A 1 181 ? -3.206 -31.717 52.342 1.00 87.75 181 GLN A CA 1
ATOM 1386 C C . GLN A 1 181 ? -2.097 -30.793 52.852 1.00 87.75 181 GLN A C 1
ATOM 1388 O O . GLN A 1 181 ? -0.925 -31.000 52.549 1.00 87.75 181 GLN A O 1
ATOM 1393 N N . GLY A 1 182 ? -2.461 -29.768 53.617 1.00 90.56 182 GLY A N 1
ATOM 1394 C CA . GLY A 1 182 ? -1.534 -28.796 54.185 1.00 90.56 182 GLY A CA 1
ATOM 1395 C C . GLY A 1 182 ? -2.170 -27.423 54.389 1.00 90.56 182 GLY A C 1
ATOM 1396 O O . GLY A 1 182 ? -3.364 -27.221 54.150 1.00 90.56 182 GLY A O 1
ATOM 1397 N N . SER A 1 183 ? -1.356 -26.463 54.823 1.00 92.25 183 SER A N 1
ATOM 1398 C CA . SER A 1 183 ? -1.767 -25.065 54.970 1.00 92.25 183 SER A CA 1
ATOM 1399 C C . SER A 1 183 ? -1.362 -24.252 53.750 1.00 92.25 183 SER A C 1
ATOM 1401 O O . SER A 1 183 ? -0.189 -24.213 53.402 1.00 92.25 183 SER A O 1
ATOM 1403 N N . LEU A 1 184 ? -2.319 -23.585 53.101 1.00 92.56 184 LEU A N 1
ATOM 1404 C CA . LEU A 1 184 ? -2.026 -22.593 52.062 1.00 92.56 184 LEU A CA 1
ATOM 1405 C C . LEU A 1 184 ? -1.455 -21.321 52.689 1.00 92.56 184 LEU A C 1
ATOM 1407 O O . LEU A 1 184 ? -0.512 -20.739 52.156 1.00 92.56 184 LEU A O 1
ATOM 1411 N N . LEU A 1 185 ? -2.025 -20.907 53.822 1.00 92.06 185 LEU A N 1
ATOM 1412 C CA . LEU A 1 185 ? -1.591 -19.732 54.562 1.00 92.06 185 LEU A CA 1
ATOM 1413 C C . LEU A 1 185 ? -1.913 -19.867 56.054 1.00 92.06 185 LEU A C 1
ATOM 1415 O O . LEU A 1 185 ? -3.009 -20.287 56.418 1.00 92.06 185 LEU A O 1
ATOM 1419 N N . GLU A 1 186 ? -0.990 -19.443 56.912 1.00 92.06 186 GLU A N 1
ATOM 1420 C CA . GLU A 1 186 ? -1.223 -19.226 58.342 1.00 92.06 186 GLU A CA 1
ATOM 1421 C C . GLU A 1 186 ? -0.464 -17.991 58.826 1.00 92.06 186 GLU A C 1
ATOM 1423 O O . GLU A 1 186 ? 0.725 -17.827 58.551 1.00 92.06 186 GLU A O 1
ATOM 1428 N N . VAL A 1 187 ? -1.143 -17.124 59.571 1.00 90.94 187 VAL A N 1
ATOM 1429 C CA . VAL A 1 187 ? -0.517 -15.984 60.242 1.00 90.94 187 VAL A CA 1
ATOM 1430 C C . VAL A 1 187 ? -0.199 -16.381 61.684 1.00 90.94 187 VAL A C 1
ATOM 1432 O O . VAL A 1 187 ? -1.098 -16.683 62.473 1.00 90.94 187 VAL A O 1
ATOM 1435 N N . GLU A 1 188 ? 1.088 -16.378 62.025 1.00 89.62 188 GLU A N 1
ATOM 1436 C CA . GLU A 1 188 ? 1.615 -16.845 63.310 1.00 89.62 188 GLU A CA 1
ATOM 1437 C C . GLU A 1 188 ? 0.952 -16.146 64.499 1.00 89.62 188 GLU A C 1
ATOM 1439 O O . GLU A 1 188 ? 0.788 -14.929 64.502 1.00 89.62 188 GLU A O 1
ATOM 1444 N N . SER A 1 189 ? 0.624 -16.911 65.544 1.00 85.38 189 SER A N 1
ATOM 1445 C CA . SER A 1 189 ? 0.001 -16.396 66.776 1.00 85.38 189 SER A CA 1
ATOM 1446 C C . SER A 1 189 ? -1.340 -15.671 66.567 1.00 85.38 189 SER A C 1
ATOM 1448 O O . SER A 1 189 ? -1.763 -14.897 67.424 1.00 85.38 189 SER A O 1
ATOM 1450 N N . THR A 1 190 ? -2.035 -15.929 65.455 1.00 85.69 190 THR A N 1
ATOM 1451 C CA . THR A 1 190 ? -3.393 -15.426 65.198 1.00 85.69 190 THR A CA 1
ATOM 1452 C C . THR A 1 190 ? -4.334 -16.561 64.797 1.00 85.69 190 THR A C 1
ATOM 1454 O O . THR A 1 190 ? -3.908 -17.680 64.520 1.00 85.69 190 THR A O 1
ATOM 1457 N N . SER A 1 191 ? -5.632 -16.266 64.716 1.00 87.00 191 SER A N 1
ATOM 1458 C CA . SER A 1 191 ? -6.624 -17.196 64.170 1.00 87.00 191 SER A CA 1
ATOM 1459 C C . SER A 1 191 ? -6.771 -17.106 62.644 1.00 87.00 191 SER A C 1
ATOM 1461 O O . SER A 1 191 ? -7.698 -17.703 62.121 1.00 87.00 191 SER A O 1
ATOM 1463 N N . LEU A 1 192 ? -5.912 -16.387 61.907 1.00 90.94 192 LEU A N 1
ATOM 1464 C CA . LEU A 1 192 ? -6.010 -16.247 60.446 1.00 90.94 192 LEU A CA 1
ATOM 1465 C C . LEU A 1 192 ? -5.273 -17.389 59.730 1.00 90.94 192 LEU A C 1
ATOM 1467 O O . LEU A 1 192 ? -4.045 -17.399 59.646 1.00 90.94 192 LEU A O 1
ATOM 1471 N N . TYR A 1 193 ? -6.029 -18.333 59.171 1.00 91.44 193 TYR A N 1
ATOM 1472 C CA . TYR A 1 193 ? -5.486 -19.455 58.402 1.00 91.44 193 TYR A CA 1
ATOM 1473 C C . TYR A 1 193 ? -6.395 -19.869 57.239 1.00 91.44 193 TYR A C 1
ATOM 1475 O O . TYR A 1 193 ? -7.599 -19.599 57.237 1.00 91.44 193 TYR A O 1
ATOM 1483 N N . VAL A 1 194 ? -5.789 -20.539 56.260 1.00 92.31 194 VAL A N 1
ATOM 1484 C CA . VAL A 1 194 ? -6.414 -21.233 55.130 1.00 92.31 194 VAL A CA 1
ATOM 1485 C C . VAL A 1 194 ? -5.698 -22.573 54.988 1.00 92.31 194 VAL A C 1
ATOM 1487 O O . VAL A 1 194 ? -4.553 -22.616 54.534 1.00 92.31 194 VAL A O 1
ATOM 1490 N N . ASN A 1 195 ? -6.327 -23.672 55.402 1.00 89.94 195 ASN A N 1
ATOM 1491 C CA . ASN A 1 195 ? -5.704 -24.994 55.338 1.00 89.94 195 ASN A CA 1
ATOM 1492 C C . ASN A 1 195 ? -6.714 -26.115 55.073 1.00 89.94 195 ASN A C 1
ATOM 1494 O O . ASN A 1 195 ? -7.922 -25.938 55.220 1.00 89.94 195 ASN A O 1
ATOM 1498 N N . SER A 1 196 ? -6.208 -27.275 54.661 1.00 88.25 196 SER A N 1
ATOM 1499 C CA . SER A 1 196 ? -7.039 -28.420 54.289 1.00 88.25 196 SER A CA 1
ATOM 1500 C C . SER A 1 196 ? -7.719 -29.124 55.460 1.00 88.25 196 SER A C 1
ATOM 1502 O O . SER A 1 196 ? -8.689 -29.839 55.239 1.00 88.25 196 SER A O 1
ATOM 1504 N N . THR A 1 197 ? -7.197 -28.970 56.680 1.00 82.94 197 THR A N 1
ATOM 1505 C CA . THR A 1 197 ? -7.625 -29.738 57.863 1.00 82.94 197 THR A CA 1
ATOM 1506 C C . THR A 1 197 ? -8.736 -29.026 58.634 1.00 82.94 197 THR A C 1
ATOM 1508 O O . THR A 1 197 ? -9.768 -29.612 58.938 1.00 82.94 197 THR A O 1
ATOM 1511 N N . ASN A 1 198 ? -8.526 -27.744 58.924 1.00 81.19 198 ASN A N 1
ATOM 1512 C CA . ASN A 1 198 ? -9.395 -26.876 59.715 1.00 81.19 198 ASN A CA 1
ATOM 1513 C C . ASN A 1 198 ? -10.214 -25.911 58.835 1.00 81.19 198 ASN A C 1
ATOM 1515 O O . ASN A 1 198 ? -11.018 -25.142 59.355 1.00 81.19 198 ASN A O 1
ATOM 1519 N N . GLY A 1 199 ? -10.014 -25.928 57.513 1.00 85.19 199 GLY A N 1
ATOM 1520 C CA . GLY A 1 199 ? -10.726 -25.072 56.566 1.00 85.19 199 GLY A CA 1
ATOM 1521 C C . GLY A 1 199 ? -10.192 -23.637 56.518 1.00 85.19 199 GLY A C 1
ATOM 1522 O O . GLY A 1 199 ? -9.001 -23.380 56.724 1.00 85.19 199 GLY A O 1
ATOM 1523 N N . ILE A 1 200 ? -11.078 -22.692 56.194 1.00 88.50 200 ILE A N 1
ATOM 1524 C CA . ILE A 1 200 ? -10.764 -21.260 56.156 1.00 88.50 200 ILE A CA 1
ATOM 1525 C C . ILE A 1 200 ? -11.297 -20.595 57.419 1.00 88.50 200 ILE A C 1
ATOM 1527 O O . ILE A 1 200 ? -12.467 -20.752 57.761 1.00 88.50 200 ILE A O 1
ATOM 1531 N N . SER A 1 201 ? -10.443 -19.840 58.107 1.00 87.25 201 SER A N 1
ATOM 1532 C CA . SER A 1 201 ? -10.829 -19.170 59.346 1.00 87.25 201 SER A CA 1
ATOM 1533 C C . SER A 1 201 ? -11.951 -18.145 59.155 1.00 87.25 201 SER A C 1
ATOM 1535 O O . SER A 1 201 ? -11.914 -17.330 58.233 1.00 87.25 201 SER A O 1
ATOM 1537 N N . SER A 1 202 ? -12.886 -18.102 60.108 1.00 84.12 202 SER A N 1
ATOM 1538 C CA . SER A 1 202 ? -13.966 -17.109 60.175 1.00 84.12 202 SER A CA 1
ATOM 1539 C C . SER A 1 202 ? -13.488 -15.683 60.477 1.00 84.12 202 SER A C 1
ATOM 1541 O O . SER A 1 202 ? -14.294 -14.756 60.489 1.00 84.12 202 SER A O 1
ATOM 1543 N N . THR A 1 203 ? -12.196 -15.477 60.762 1.00 87.06 203 THR A N 1
ATOM 1544 C CA . THR A 1 203 ? -11.622 -14.133 60.931 1.00 87.06 203 THR A CA 1
ATOM 1545 C C . THR A 1 203 ? -11.328 -13.429 59.603 1.00 87.06 203 THR A C 1
ATOM 1547 O O . THR A 1 203 ? -11.006 -12.239 59.614 1.00 87.06 203 THR A O 1
ATOM 1550 N N . TRP A 1 204 ? -11.443 -14.136 58.474 1.00 89.31 204 TRP A N 1
ATOM 1551 C CA . TRP A 1 204 ? -11.502 -13.542 57.140 1.00 89.31 204 TRP A CA 1
ATOM 1552 C C . TRP A 1 204 ? -12.929 -13.041 56.867 1.00 89.31 204 TRP A C 1
ATOM 1554 O O . TRP A 1 204 ? -13.862 -13.833 56.777 1.00 89.31 204 TRP A O 1
ATOM 1564 N N . GLN A 1 205 ? -13.097 -11.722 56.763 1.00 87.19 205 GLN A N 1
ATOM 1565 C CA . GLN A 1 205 ? -14.382 -11.046 56.585 1.00 87.19 205 GLN A CA 1
ATOM 1566 C C . GLN A 1 205 ? -14.929 -11.177 55.166 1.00 87.19 205 GLN A C 1
ATOM 1568 O O . GLN A 1 205 ? -16.129 -11.366 54.970 1.00 87.19 205 GLN A O 1
ATOM 1573 N N . LYS A 1 206 ? -14.050 -11.013 54.173 1.00 88.88 206 LYS A N 1
ATOM 1574 C CA . LYS A 1 206 ? -14.392 -11.107 52.755 1.00 88.88 206 LYS A CA 1
ATOM 1575 C C . LYS A 1 206 ? -13.360 -11.951 52.046 1.00 88.88 206 LYS A C 1
ATOM 1577 O O . LYS A 1 206 ? -12.158 -11.799 52.264 1.00 88.88 206 LYS A O 1
ATOM 1582 N N . ILE A 1 207 ? -13.848 -12.822 51.179 1.00 89.81 207 ILE A N 1
ATOM 1583 C CA . ILE A 1 207 ? -13.013 -13.686 50.365 1.00 89.81 207 ILE A CA 1
ATOM 1584 C C . ILE A 1 207 ? -13.509 -13.589 48.933 1.00 89.81 207 ILE A C 1
ATOM 1586 O O . ILE A 1 207 ? -14.711 -13.698 48.687 1.00 89.81 207 ILE A O 1
ATOM 1590 N N . TYR A 1 208 ? -12.580 -13.384 48.009 1.00 91.00 208 TYR A N 1
ATOM 1591 C CA . TYR A 1 208 ? -12.859 -13.419 46.585 1.00 91.00 208 TYR A CA 1
ATOM 1592 C C . TYR A 1 208 ? -12.061 -14.544 45.946 1.00 91.00 208 TYR A C 1
ATOM 1594 O O . TYR A 1 208 ? -10.874 -14.715 46.236 1.00 91.00 208 TYR A O 1
ATOM 1602 N N . ILE A 1 209 ? -12.721 -15.287 45.066 1.00 88.44 209 ILE A N 1
ATOM 1603 C CA . ILE A 1 209 ? -12.112 -16.318 44.232 1.00 88.44 209 ILE A CA 1
ATOM 1604 C C . ILE A 1 209 ? -12.336 -15.882 42.789 1.00 88.44 209 ILE A C 1
ATOM 1606 O O . ILE A 1 209 ? -13.477 -15.699 42.377 1.00 88.44 209 ILE A O 1
ATOM 1610 N N . ASN A 1 210 ? -11.254 -15.680 42.036 1.00 84.00 210 ASN A N 1
ATOM 1611 C CA . ASN A 1 210 ? -11.300 -15.250 40.634 1.00 84.00 210 ASN A CA 1
ATOM 1612 C C . ASN A 1 210 ? -12.181 -14.003 40.404 1.00 84.00 210 ASN A C 1
ATOM 1614 O O . ASN A 1 210 ? -13.056 -14.003 39.547 1.00 84.00 210 ASN A O 1
ATOM 1618 N N . GLY A 1 211 ? -11.994 -12.965 41.228 1.00 79.81 211 GLY A N 1
ATOM 1619 C CA . GLY A 1 211 ? -12.723 -11.692 41.114 1.00 79.81 211 GLY A CA 1
ATOM 1620 C C . GLY A 1 211 ? -14.130 -11.694 41.725 1.00 79.81 211 GLY A C 1
ATOM 1621 O O . GLY A 1 211 ? -14.681 -10.630 41.995 1.00 79.81 211 GLY A O 1
ATOM 1622 N N . GLN A 1 212 ? -14.697 -12.860 42.055 1.00 81.75 212 GLN A N 1
ATOM 1623 C CA . GLN A 1 212 ? -16.039 -12.954 42.634 1.00 81.75 212 GLN A CA 1
ATOM 1624 C C . GLN A 1 212 ? -16.015 -13.111 44.153 1.00 81.75 212 GLN A C 1
ATOM 1626 O O . GLN A 1 212 ? -15.333 -13.986 44.691 1.00 81.75 212 GLN A O 1
ATOM 1631 N N . GLN A 1 213 ? -16.792 -12.276 44.851 1.00 88.06 213 GLN A N 1
ATOM 1632 C CA . GLN A 1 213 ? -16.962 -12.384 46.298 1.00 88.06 213 GLN A CA 1
ATOM 1633 C C . GLN A 1 213 ? -17.786 -13.622 46.64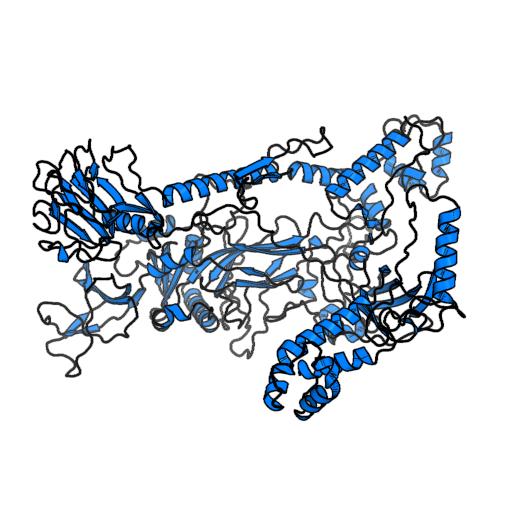9 1.00 88.06 213 GLN A C 1
ATOM 1635 O O . GLN A 1 213 ? -18.869 -13.844 46.111 1.00 88.06 213 GLN A O 1
ATOM 1640 N N . VAL A 1 214 ? -17.317 -14.382 47.630 1.00 84.19 214 VAL A N 1
ATOM 1641 C CA . VAL A 1 214 ? -18.028 -15.551 48.138 1.00 84.19 214 VAL A CA 1
ATOM 1642 C C . VAL A 1 214 ? -18.721 -15.184 49.452 1.00 84.19 214 VAL A C 1
ATOM 1644 O O . VAL A 1 214 ? -18.078 -14.813 50.431 1.00 84.19 214 VAL A O 1
ATOM 1647 N N . ASN A 1 215 ? -20.053 -15.276 49.475 1.00 66.12 215 ASN A N 1
ATOM 1648 C CA . ASN A 1 215 ? -20.895 -14.747 50.560 1.00 66.12 215 ASN A CA 1
ATOM 1649 C C . ASN A 1 215 ? -21.221 -15.757 51.688 1.00 66.12 215 ASN A C 1
ATOM 1651 O O . ASN A 1 215 ? -22.053 -15.465 52.545 1.00 66.12 215 ASN A O 1
ATOM 1655 N N . LYS A 1 216 ? -20.608 -16.951 51.705 1.00 61.16 216 LYS A N 1
ATOM 1656 C CA . LYS A 1 216 ? -20.835 -18.017 52.711 1.00 61.16 216 LYS A CA 1
ATOM 1657 C C . LYS A 1 216 ? -19.512 -18.481 53.334 1.00 61.16 216 LYS A C 1
ATOM 1659 O O . LYS A 1 216 ? -18.460 -18.274 52.738 1.00 61.16 216 LYS A O 1
ATOM 1664 N N . SER A 1 217 ? -19.566 -19.146 54.496 1.00 62.38 217 SER A N 1
ATOM 1665 C CA . SER A 1 217 ? -18.404 -19.789 55.135 1.00 62.38 217 SER A CA 1
ATOM 1666 C C . SER A 1 217 ? -17.707 -20.733 54.150 1.00 62.38 217 SER A C 1
ATOM 1668 O O . SER A 1 217 ? -18.249 -21.780 53.796 1.00 62.38 217 SER A O 1
ATOM 1670 N N . ILE A 1 218 ? -16.524 -20.346 53.674 1.00 66.19 218 ILE A N 1
ATOM 1671 C CA . ILE A 1 218 ? -15.784 -21.110 52.669 1.00 66.19 218 ILE A CA 1
ATOM 1672 C C . ILE A 1 218 ? -15.107 -22.310 53.324 1.00 66.19 218 ILE A C 1
ATOM 1674 O O . ILE A 1 218 ? -14.363 -22.170 54.293 1.00 66.19 218 ILE A O 1
ATOM 1678 N N . ASN A 1 219 ? -15.315 -23.491 52.745 1.00 74.62 219 ASN A N 1
ATOM 1679 C CA . ASN A 1 219 ? -14.520 -24.674 53.048 1.00 74.62 219 ASN A CA 1
ATOM 1680 C C . ASN A 1 219 ? -13.346 -24.782 52.056 1.00 74.62 219 ASN A C 1
ATOM 1682 O O . ASN A 1 219 ? -13.450 -24.353 50.909 1.00 74.62 219 ASN A O 1
ATOM 1686 N N . TRP A 1 220 ? -12.236 -25.388 52.472 1.00 85.69 220 TRP A N 1
ATOM 1687 C CA . TRP A 1 220 ? -11.049 -25.666 51.653 1.00 85.69 220 TRP A CA 1
ATOM 1688 C C . TRP A 1 220 ? -11.358 -26.278 50.274 1.00 85.69 220 TRP A C 1
ATOM 1690 O O . TRP A 1 220 ? -10.656 -26.013 49.290 1.00 85.69 220 TRP A O 1
ATOM 1700 N N . THR A 1 221 ? -12.416 -27.088 50.208 1.00 83.44 221 THR A N 1
ATOM 1701 C CA . THR A 1 221 ? -12.902 -27.755 48.994 1.00 83.44 221 THR A CA 1
ATOM 1702 C C . THR A 1 221 ? -13.446 -26.792 47.940 1.00 83.44 221 THR A C 1
ATOM 1704 O O . THR A 1 221 ? -13.446 -27.139 46.767 1.00 83.44 221 THR A O 1
ATOM 1707 N N . ALA A 1 222 ? -13.860 -25.581 48.324 1.00 81.44 222 ALA A N 1
ATOM 1708 C CA . ALA A 1 222 ? -14.395 -24.580 47.402 1.00 81.44 222 ALA A CA 1
ATOM 1709 C C . ALA A 1 222 ? -13.306 -23.789 46.654 1.00 81.44 222 ALA A C 1
ATOM 1711 O O . ALA A 1 222 ? -13.615 -23.089 45.697 1.00 81.44 222 ALA A O 1
ATOM 1712 N N . ILE A 1 223 ? -12.033 -23.886 47.061 1.00 87.44 223 ILE A N 1
ATOM 1713 C CA . ILE A 1 223 ? -10.918 -23.331 46.280 1.00 87.44 223 ILE A CA 1
ATOM 1714 C C . ILE A 1 223 ? -10.630 -24.305 45.123 1.00 87.44 223 ILE A C 1
ATOM 1716 O O . ILE A 1 223 ? -10.226 -25.438 45.418 1.00 87.44 223 ILE A O 1
ATOM 1720 N N . PRO A 1 224 ? -10.766 -23.904 43.842 1.00 87.50 224 PRO A N 1
ATOM 1721 C CA . PRO A 1 224 ? -10.514 -24.793 42.709 1.00 87.50 224 PRO A CA 1
ATOM 1722 C C . PRO A 1 224 ? -9.101 -25.396 42.729 1.00 87.50 224 PRO A C 1
ATOM 1724 O O . PRO A 1 224 ? -8.145 -24.760 43.178 1.00 87.50 224 PRO A O 1
ATOM 1727 N N . LYS A 1 225 ? -8.972 -26.638 42.254 1.00 90.44 225 LYS A N 1
ATOM 1728 C CA . LYS A 1 225 ? -7.711 -27.397 42.208 1.00 90.44 225 LYS A CA 1
ATOM 1729 C C . LYS A 1 225 ? -7.285 -27.673 40.762 1.00 90.44 225 LYS A C 1
ATOM 1731 O O . LYS A 1 225 ? -8.096 -27.543 39.843 1.00 90.44 225 LYS A O 1
ATOM 1736 N N . ASN A 1 226 ? -6.012 -28.030 40.570 1.00 85.88 226 ASN A N 1
ATOM 1737 C CA . ASN A 1 226 ? -5.382 -28.304 39.267 1.00 85.88 226 ASN A CA 1
ATOM 1738 C C . ASN A 1 226 ? -5.506 -27.153 38.247 1.00 85.88 226 ASN A C 1
ATOM 1740 O O . ASN A 1 226 ? -5.499 -27.376 37.039 1.00 85.88 226 ASN A O 1
ATOM 1744 N N . ARG A 1 227 ? -5.641 -25.913 38.723 1.00 84.38 227 ARG A N 1
ATOM 1745 C CA . ARG A 1 227 ? -5.716 -24.706 37.894 1.00 84.38 227 ARG A CA 1
ATOM 1746 C C . ARG A 1 227 ? -5.203 -23.502 38.673 1.00 84.38 227 ARG A C 1
ATOM 1748 O O . ARG A 1 227 ? -5.145 -23.534 39.902 1.00 84.38 227 ARG A O 1
ATOM 1755 N N . TRP A 1 228 ? -4.850 -22.442 37.956 1.00 86.12 228 TRP A N 1
ATOM 1756 C CA . TRP A 1 228 ? -4.503 -21.165 38.565 1.00 86.12 228 TRP A CA 1
ATOM 1757 C C . TRP A 1 228 ? -5.747 -20.472 39.129 1.00 86.12 228 TRP A C 1
ATOM 1759 O O . TRP A 1 228 ? -6.769 -20.360 38.456 1.00 86.12 228 TRP A O 1
ATOM 1769 N N . VAL A 1 229 ? -5.648 -20.008 40.371 1.00 87.94 229 VAL A N 1
ATOM 1770 C CA . VAL A 1 229 ? -6.731 -19.380 41.128 1.00 87.94 229 VAL A CA 1
ATOM 1771 C C . VAL A 1 229 ? -6.230 -18.074 41.718 1.00 87.94 229 VAL A C 1
ATOM 1773 O O . VAL A 1 229 ? -5.196 -18.034 42.388 1.00 87.94 229 VAL A O 1
ATOM 1776 N N . PHE A 1 230 ? -6.970 -16.997 41.478 1.00 89.62 230 PHE A N 1
ATOM 1777 C CA . PHE A 1 230 ? -6.798 -15.754 42.212 1.00 89.62 230 PHE A CA 1
ATOM 1778 C C . PHE A 1 230 ? -7.611 -15.817 43.502 1.00 89.62 230 PHE A C 1
ATOM 1780 O O . PHE A 1 230 ? -8.818 -16.048 43.471 1.00 89.62 230 PHE A O 1
ATOM 1787 N N . LEU A 1 231 ? -6.949 -15.609 44.634 1.00 91.00 231 LEU A N 1
ATOM 1788 C CA . LEU A 1 231 ? -7.572 -15.537 45.949 1.00 91.00 231 LEU A CA 1
ATOM 1789 C C . LEU A 1 231 ? -7.298 -14.168 46.550 1.00 91.00 231 LEU A C 1
ATOM 1791 O O . LEU A 1 231 ? -6.138 -13.785 46.673 1.00 91.00 231 LEU A O 1
ATOM 1795 N N . HIS A 1 232 ? -8.340 -13.465 46.978 1.00 92.69 232 HIS A N 1
ATOM 1796 C CA . HIS A 1 232 ? -8.225 -12.266 47.807 1.00 92.69 232 HIS A CA 1
ATOM 1797 C C . HIS A 1 232 ? -8.885 -12.523 49.161 1.00 92.69 232 HIS A C 1
ATOM 1799 O O . HIS A 1 232 ? -10.009 -13.017 49.213 1.00 92.69 232 HIS A O 1
ATOM 1805 N N . LEU A 1 233 ? -8.189 -12.196 50.248 1.00 92.12 233 LEU A N 1
ATOM 1806 C CA . LEU A 1 233 ? -8.625 -12.409 51.625 1.00 92.12 233 LEU A CA 1
ATOM 1807 C C . LEU A 1 233 ? -8.535 -11.088 52.400 1.00 92.12 233 LEU A C 1
ATOM 1809 O O . LEU A 1 233 ? -7.460 -10.496 52.501 1.00 92.12 233 LEU A O 1
ATOM 1813 N N . GLU A 1 234 ? -9.647 -10.642 52.978 1.00 92.88 234 GLU A N 1
ATOM 1814 C CA . GLU A 1 234 ? -9.745 -9.449 53.828 1.00 92.88 234 GLU A CA 1
ATOM 1815 C C . GLU A 1 234 ? -9.992 -9.875 55.278 1.00 92.88 234 GLU A C 1
ATOM 1817 O O . GLU A 1 234 ? -10.965 -10.570 55.560 1.00 92.88 234 GLU A O 1
ATOM 1822 N N . ALA A 1 235 ? -9.108 -9.509 56.206 1.00 90.38 235 ALA A N 1
ATOM 1823 C CA . ALA A 1 235 ? -9.259 -9.821 57.626 1.00 90.38 235 ALA A CA 1
ATOM 1824 C C . ALA A 1 235 ? -10.242 -8.851 58.302 1.00 90.38 235 ALA A C 1
ATOM 1826 O O . ALA A 1 235 ? -10.323 -7.685 57.920 1.00 90.38 235 ALA A O 1
ATOM 1827 N N . ASN A 1 236 ? -10.931 -9.305 59.358 1.00 88.88 236 ASN A N 1
ATOM 1828 C CA . ASN A 1 236 ? -11.811 -8.449 60.173 1.00 88.88 236 ASN A CA 1
ATOM 1829 C C . ASN A 1 236 ? -11.061 -7.259 60.805 1.00 88.88 236 ASN A C 1
ATOM 1831 O O . ASN A 1 236 ? -11.615 -6.174 60.939 1.00 88.88 236 ASN A O 1
ATOM 1835 N N . ASN A 1 237 ? -9.802 -7.457 61.208 1.00 88.69 237 ASN A N 1
ATOM 1836 C CA . ASN A 1 237 ? -8.959 -6.443 61.844 1.00 88.69 237 ASN A CA 1
ATOM 1837 C C . ASN A 1 237 ? -7.553 -6.458 61.225 1.00 88.69 237 ASN A C 1
ATOM 1839 O O . ASN A 1 237 ? -7.107 -7.529 60.796 1.00 88.69 237 ASN A O 1
ATOM 1843 N N . PRO A 1 238 ? -6.832 -5.320 61.217 1.00 90.50 238 PRO A N 1
ATOM 1844 C CA . PRO A 1 238 ? -5.466 -5.295 60.724 1.00 90.50 238 PRO A CA 1
ATOM 1845 C C . PRO A 1 238 ? -4.577 -6.154 61.619 1.00 90.50 238 PRO A C 1
ATOM 1847 O O . PRO A 1 238 ? -4.698 -6.133 62.845 1.00 90.50 238 PRO A O 1
ATOM 1850 N N . PHE A 1 239 ? -3.655 -6.888 61.010 1.00 89.00 239 PHE A N 1
ATOM 1851 C CA . PHE A 1 239 ? -2.737 -7.782 61.700 1.00 89.00 239 PHE A CA 1
ATOM 1852 C C . PHE A 1 239 ? -1.281 -7.483 61.331 1.00 89.00 239 PHE A C 1
ATOM 1854 O O . PHE A 1 239 ? -0.967 -6.857 60.316 1.00 89.00 239 PHE A O 1
ATOM 1861 N N . SER A 1 240 ? -0.374 -7.904 62.207 1.00 88.25 240 SER A N 1
ATOM 1862 C CA . SER A 1 240 ? 1.076 -7.803 62.028 1.00 88.25 240 SER A CA 1
ATOM 1863 C C . SER A 1 240 ? 1.710 -9.093 62.526 1.00 88.25 240 SER A C 1
ATOM 1865 O O . SER A 1 240 ? 1.201 -9.687 63.473 1.00 88.25 240 SER A O 1
ATOM 1867 N N . GLY A 1 241 ? 2.810 -9.516 61.913 1.00 82.88 241 GLY A N 1
ATOM 1868 C CA . GLY A 1 241 ? 3.503 -10.739 62.305 1.00 82.88 241 GLY A CA 1
ATOM 1869 C C . GLY A 1 241 ? 4.004 -11.544 61.117 1.00 82.88 241 GLY A C 1
ATOM 1870 O O . GLY A 1 241 ? 4.006 -11.078 59.976 1.00 82.88 241 GLY A O 1
ATOM 1871 N N . ASN A 1 242 ? 4.448 -12.762 61.412 1.00 87.00 242 ASN A N 1
ATOM 1872 C CA . ASN A 1 242 ? 4.985 -13.663 60.408 1.00 87.00 242 ASN A CA 1
ATOM 1873 C C . ASN A 1 242 ? 3.858 -14.417 59.701 1.00 87.00 242 ASN A C 1
ATOM 1875 O O . ASN A 1 242 ? 2.932 -14.911 60.346 1.00 87.00 242 ASN A O 1
ATOM 1879 N N . ILE A 1 243 ? 3.961 -14.540 58.382 1.00 89.44 243 ILE A N 1
ATOM 1880 C CA . ILE A 1 243 ? 3.015 -15.302 57.566 1.00 89.44 243 ILE A CA 1
ATOM 1881 C C . ILE A 1 243 ? 3.741 -16.509 56.993 1.00 89.44 243 ILE A C 1
ATOM 1883 O O . ILE A 1 243 ? 4.772 -16.370 56.340 1.00 89.44 243 ILE A O 1
ATOM 1887 N N . TYR A 1 244 ? 3.188 -17.690 57.216 1.00 90.50 244 TYR A N 1
ATOM 1888 C CA . TYR A 1 244 ? 3.631 -18.922 56.589 1.00 90.50 244 TYR A CA 1
ATOM 1889 C C . TYR A 1 244 ? 2.770 -19.153 55.349 1.00 90.50 244 TYR A C 1
ATOM 1891 O O . TYR A 1 244 ? 1.546 -19.227 55.444 1.00 90.50 244 TYR A O 1
ATOM 1899 N N . LEU A 1 245 ? 3.406 -19.211 54.180 1.00 90.06 245 LEU A N 1
ATOM 1900 C CA . LEU A 1 245 ? 2.775 -19.588 52.916 1.00 90.06 245 LEU A CA 1
ATOM 1901 C C . LEU A 1 245 ? 3.077 -21.056 52.638 1.00 90.06 245 LEU A C 1
ATOM 1903 O O . LEU A 1 245 ? 4.158 -21.539 52.972 1.00 90.06 245 LEU A O 1
ATOM 1907 N N . MET A 1 246 ? 2.128 -21.785 52.054 1.00 90.44 246 MET A N 1
ATOM 1908 C CA . MET A 1 246 ? 2.269 -23.215 51.736 1.00 90.44 246 MET A CA 1
ATOM 1909 C C . MET A 1 246 ? 2.726 -24.076 52.936 1.00 90.44 246 MET A C 1
ATOM 1911 O O . MET A 1 246 ? 3.262 -25.170 52.773 1.00 90.44 246 MET A O 1
ATOM 1915 N N . SER A 1 247 ? 2.581 -23.565 54.159 1.00 90.88 247 SER A N 1
ATOM 1916 C CA . SER A 1 247 ? 3.036 -24.170 55.405 1.00 90.88 247 SER A CA 1
ATOM 1917 C C . SER A 1 247 ? 2.345 -23.511 56.600 1.00 90.88 247 SER A C 1
ATOM 1919 O O . SER A 1 247 ? 1.608 -22.536 56.439 1.00 90.88 247 SER A O 1
ATOM 1921 N N . ASN A 1 248 ? 2.571 -24.042 57.800 1.00 90.69 248 ASN A N 1
ATOM 1922 C CA . ASN A 1 248 ? 2.103 -23.460 59.053 1.00 90.69 248 ASN A CA 1
ATOM 1923 C C . ASN A 1 248 ? 3.238 -23.171 60.045 1.00 90.69 248 ASN A C 1
ATOM 1925 O O . ASN A 1 248 ? 4.354 -23.674 59.893 1.00 90.69 248 ASN A O 1
ATOM 1929 N N . SER A 1 249 ? 2.932 -22.405 61.098 1.00 88.38 249 SER A N 1
ATOM 1930 C CA . SER A 1 249 ? 3.921 -21.978 62.098 1.00 88.38 249 SER A CA 1
ATOM 1931 C C . SER A 1 249 ? 4.541 -23.140 62.882 1.00 88.38 249 SER A C 1
ATOM 1933 O O . SER A 1 249 ? 5.730 -23.119 63.195 1.00 88.38 249 SER A O 1
ATOM 1935 N N . SER A 1 250 ? 3.783 -24.215 63.117 1.00 85.56 250 SER A N 1
ATOM 1936 C CA . SER A 1 250 ? 4.286 -25.434 63.765 1.00 85.56 250 SER A CA 1
ATOM 1937 C C . SER A 1 250 ? 5.043 -26.375 62.820 1.00 85.56 250 SER A C 1
ATOM 1939 O O . SER A 1 250 ? 5.489 -27.438 63.248 1.00 85.56 250 SER A O 1
ATOM 1941 N N . SER A 1 251 ? 5.172 -26.025 61.534 1.00 79.56 251 SER A N 1
ATOM 1942 C CA . SER A 1 251 ? 5.829 -26.830 60.493 1.00 79.56 251 SER A CA 1
ATOM 1943 C C . SER A 1 251 ? 5.277 -28.255 60.314 1.00 79.56 251 SER A C 1
ATOM 1945 O O . SER A 1 251 ? 5.959 -29.095 59.721 1.00 79.56 251 SER A O 1
ATOM 1947 N N . SER A 1 252 ? 4.067 -28.528 60.813 1.00 80.69 252 SER A N 1
ATOM 1948 C CA . SER A 1 252 ? 3.403 -29.839 60.778 1.00 80.69 252 SER A CA 1
ATOM 1949 C C . SER A 1 252 ? 2.434 -30.004 59.606 1.00 80.69 252 SER A C 1
ATOM 1951 O O . SER A 1 252 ? 2.058 -31.128 59.294 1.00 80.69 252 SER A O 1
ATOM 1953 N N . HIS A 1 253 ? 2.054 -28.911 58.939 1.00 84.69 253 HIS A N 1
ATOM 1954 C CA . HIS A 1 253 ? 1.157 -28.911 57.783 1.00 84.69 253 HIS A CA 1
ATOM 1955 C C . HIS A 1 253 ? 1.807 -28.136 56.637 1.00 84.69 253 HIS A C 1
ATOM 1957 O O . HIS A 1 253 ? 1.761 -26.908 56.614 1.00 84.69 253 HIS A O 1
ATOM 1963 N N . ARG A 1 254 ? 2.417 -28.849 55.685 1.00 90.12 254 ARG A N 1
ATOM 1964 C CA . ARG A 1 254 ? 3.098 -28.283 54.510 1.00 90.12 254 ARG A CA 1
ATOM 1965 C C . ARG A 1 254 ? 2.324 -28.651 53.254 1.00 90.12 254 ARG A C 1
ATOM 1967 O O . ARG A 1 254 ? 1.925 -29.798 53.101 1.00 90.12 254 ARG A O 1
ATOM 1974 N N . LEU A 1 255 ? 2.100 -27.681 52.383 1.00 90.62 255 LEU A N 1
ATOM 1975 C CA . LEU A 1 255 ? 1.301 -27.828 51.177 1.00 90.62 255 LEU A CA 1
ATOM 1976 C C . LEU A 1 255 ? 2.214 -27.829 49.948 1.00 90.62 255 LEU A C 1
ATOM 1978 O O . LEU A 1 255 ? 3.085 -26.971 49.808 1.00 90.62 255 LEU A O 1
ATOM 1982 N N . ARG A 1 256 ? 1.990 -28.772 49.033 1.00 91.00 256 ARG A N 1
ATOM 1983 C CA . ARG A 1 256 ? 2.609 -28.755 47.703 1.00 91.00 256 ARG A CA 1
ATOM 1984 C C . ARG A 1 256 ? 1.787 -27.884 46.755 1.00 91.00 256 ARG A C 1
ATOM 1986 O O . ARG A 1 256 ? 0.561 -27.957 46.770 1.00 91.00 256 ARG A O 1
ATOM 1993 N N . GLY A 1 257 ? 2.440 -27.092 45.911 1.00 90.88 257 GLY A N 1
ATOM 1994 C CA . GLY A 1 257 ? 1.763 -26.289 44.891 1.00 90.88 257 GLY A CA 1
ATOM 1995 C C . GLY A 1 257 ? 2.648 -25.201 44.304 1.00 90.88 257 GLY A C 1
ATOM 1996 O O . GLY A 1 257 ? 3.866 -25.226 44.467 1.00 90.88 257 GLY A O 1
ATOM 1997 N N . ARG A 1 258 ? 2.037 -24.252 43.599 1.00 89.56 258 ARG A N 1
ATOM 1998 C CA . ARG A 1 258 ? 2.736 -23.152 42.928 1.00 89.56 258 ARG A CA 1
ATOM 1999 C C . ARG A 1 258 ? 2.123 -21.809 43.292 1.00 89.56 258 ARG A C 1
ATOM 2001 O O . ARG A 1 258 ? 0.908 -21.700 43.444 1.00 89.56 258 ARG A O 1
ATOM 2008 N N . ILE A 1 259 ? 2.961 -20.783 43.395 1.00 86.25 259 ILE A N 1
ATOM 2009 C CA . ILE A 1 259 ? 2.533 -19.395 43.598 1.00 86.25 259 ILE A CA 1
ATOM 2010 C C . ILE A 1 259 ? 3.233 -18.512 42.569 1.00 86.25 259 ILE A C 1
ATOM 2012 O O . ILE A 1 259 ? 4.461 -18.497 42.487 1.00 86.25 259 ILE A O 1
ATOM 2016 N N . ALA A 1 260 ? 2.452 -17.767 41.792 1.00 75.00 260 ALA A N 1
ATOM 2017 C CA . ALA A 1 260 ? 2.963 -16.828 40.797 1.00 75.00 260 ALA A CA 1
ATOM 2018 C C . ALA A 1 260 ? 3.080 -15.405 41.358 1.00 75.00 260 ALA A C 1
ATOM 2020 O O . ALA A 1 260 ? 4.017 -14.683 41.031 1.00 75.00 260 ALA A O 1
ATOM 2021 N N . SER A 1 261 ? 2.161 -14.994 42.240 1.00 76.06 261 SER A N 1
ATOM 2022 C CA . SER A 1 261 ? 2.252 -13.699 42.924 1.00 76.06 261 SER A CA 1
ATOM 2023 C C . SER A 1 261 ? 1.549 -13.704 44.279 1.00 76.06 261 SER A C 1
ATOM 2025 O O . SER A 1 261 ? 0.557 -14.408 44.466 1.00 76.06 261 SER A O 1
ATOM 2027 N N . VAL A 1 262 ? 2.029 -12.866 45.204 1.00 80.69 262 VAL A N 1
ATOM 2028 C CA . VAL A 1 262 ? 1.360 -12.535 46.474 1.00 80.69 262 VAL A CA 1
ATOM 2029 C C . VAL A 1 262 ? 1.482 -11.032 46.715 1.00 80.69 262 VAL A C 1
ATOM 2031 O O . VAL A 1 262 ? 2.570 -10.468 46.592 1.00 80.69 262 VAL A O 1
ATOM 2034 N N . SER A 1 263 ? 0.373 -10.389 47.065 1.00 82.00 263 SER A N 1
ATOM 2035 C CA . SER A 1 263 ? 0.274 -8.965 47.381 1.00 82.00 263 SER A CA 1
ATOM 2036 C C . SER A 1 263 ? -0.273 -8.798 48.797 1.00 82.00 263 SER A C 1
ATOM 2038 O O . SER A 1 263 ? -1.234 -9.462 49.174 1.00 82.00 263 SER A O 1
ATOM 2040 N N . PHE A 1 264 ? 0.314 -7.892 49.581 1.00 84.19 264 PHE A N 1
ATOM 2041 C CA . PHE A 1 264 ? -0.165 -7.541 50.921 1.00 84.19 264 PHE A CA 1
ATOM 2042 C C . PHE A 1 264 ? -0.589 -6.074 50.948 1.00 84.19 264 PHE A C 1
ATOM 2044 O O . PHE A 1 264 ? 0.167 -5.196 50.522 1.00 84.19 264 PHE A O 1
ATOM 2051 N N . HIS A 1 265 ? -1.770 -5.792 51.490 1.00 83.56 265 HIS A N 1
ATOM 2052 C CA . HIS A 1 265 ? -2.363 -4.460 51.499 1.00 83.56 265 HIS A CA 1
ATOM 2053 C C . HIS A 1 265 ? -2.629 -4.000 52.931 1.00 83.56 265 HIS A C 1
ATOM 2055 O O . HIS A 1 265 ? -3.217 -4.707 53.749 1.00 83.56 265 HIS A O 1
ATOM 2061 N N . LYS A 1 266 ? -2.231 -2.760 53.231 1.00 86.81 266 LYS A N 1
ATOM 2062 C CA . LYS A 1 266 ? -2.440 -2.142 54.552 1.00 86.81 266 LYS A CA 1
ATOM 2063 C C . LYS A 1 266 ? -3.869 -1.650 54.806 1.00 86.81 266 LYS A C 1
ATOM 2065 O O . LYS A 1 266 ? -4.153 -1.118 55.872 1.00 86.81 266 LYS A O 1
ATOM 2070 N N . LYS A 1 267 ? -4.740 -1.767 53.805 1.00 85.62 267 LYS A N 1
ATOM 2071 C CA . LYS A 1 267 ? -6.141 -1.341 53.824 1.00 85.62 267 LYS A CA 1
ATOM 2072 C C . LYS A 1 267 ? -7.007 -2.390 53.108 1.00 85.62 267 LYS A C 1
ATOM 2074 O O . LYS A 1 267 ? -6.456 -3.157 52.310 1.00 85.62 267 LYS A O 1
ATOM 2079 N N . PRO A 1 268 ? -8.326 -2.430 53.361 1.00 87.38 268 PRO A N 1
ATOM 2080 C CA . PRO A 1 268 ? -9.262 -3.143 52.496 1.00 87.38 268 PRO A CA 1
ATOM 2081 C C . PRO A 1 268 ? -9.184 -2.605 51.064 1.00 87.38 268 PRO A C 1
ATOM 2083 O O . PRO A 1 268 ? -8.881 -1.423 50.860 1.00 87.38 268 PRO A O 1
ATOM 2086 N N . LEU A 1 269 ? -9.471 -3.461 50.088 1.00 85.38 269 LEU A N 1
ATOM 2087 C CA . LEU A 1 269 ? -9.647 -3.057 48.696 1.00 85.38 269 LEU A CA 1
ATOM 2088 C C . LEU A 1 269 ? -11.144 -2.976 48.371 1.00 85.38 269 LEU A C 1
ATOM 2090 O O . LEU A 1 269 ? -11.946 -3.761 48.873 1.00 85.38 269 LEU A O 1
ATOM 2094 N N . SER A 1 270 ? -11.530 -2.011 47.540 1.00 87.19 270 SER A N 1
ATOM 2095 C CA . SER A 1 270 ? -12.871 -1.970 46.946 1.00 87.19 270 SER A CA 1
ATOM 2096 C C . SER A 1 270 ? -13.065 -3.122 45.947 1.00 87.19 270 SER A C 1
ATOM 2098 O O . SER A 1 270 ? -12.080 -3.571 45.361 1.00 87.19 270 SER A O 1
ATOM 2100 N N . PRO A 1 271 ? -14.307 -3.561 45.661 1.00 83.50 271 PRO A N 1
ATOM 2101 C CA . PRO A 1 271 ? -14.562 -4.602 44.658 1.00 83.50 271 PRO A CA 1
ATOM 2102 C C . PRO A 1 271 ? -13.930 -4.296 43.293 1.00 83.50 271 PRO A C 1
ATOM 2104 O O . PRO A 1 271 ? -13.354 -5.171 42.664 1.00 83.50 271 PRO A O 1
ATOM 2107 N N . THR A 1 272 ? -13.935 -3.028 42.874 1.00 71.75 272 THR A N 1
ATOM 2108 C CA . THR A 1 272 ? -13.267 -2.562 41.649 1.00 71.75 272 THR A CA 1
ATOM 2109 C C . THR A 1 272 ? -11.739 -2.624 41.715 1.00 71.75 272 THR A C 1
ATOM 2111 O O . THR A 1 272 ? -11.097 -2.883 40.702 1.00 71.75 272 THR A O 1
ATOM 2114 N N . GLU A 1 273 ? -11.130 -2.372 42.881 1.00 78.38 273 GLU A N 1
ATOM 2115 C CA . GLU A 1 273 ? -9.681 -2.549 43.076 1.00 78.38 273 GLU A CA 1
ATOM 2116 C C . GLU A 1 273 ? -9.306 -4.042 43.087 1.00 78.38 273 GLU A C 1
ATOM 2118 O O . GLU A 1 273 ? -8.250 -4.389 42.566 1.00 78.38 273 GLU A O 1
ATOM 2123 N N . ILE A 1 274 ? -10.163 -4.914 43.634 1.00 81.25 274 ILE A N 1
ATOM 2124 C CA . ILE A 1 274 ? -9.974 -6.376 43.638 1.00 81.25 274 ILE A CA 1
ATOM 2125 C C . ILE A 1 274 ? -10.109 -6.942 42.224 1.00 81.25 274 ILE A C 1
ATOM 2127 O O . ILE A 1 274 ? -9.263 -7.728 41.810 1.00 81.25 274 ILE A O 1
ATOM 2131 N N . GLU A 1 275 ? -11.124 -6.514 41.471 1.00 75.19 275 GLU A N 1
ATOM 2132 C CA . GLU A 1 275 ? -11.301 -6.913 40.074 1.00 75.19 275 GLU A CA 1
ATOM 2133 C C . GLU A 1 275 ? -10.119 -6.446 39.220 1.00 75.19 275 GLU A C 1
ATOM 2135 O O . GLU A 1 275 ? -9.585 -7.205 38.422 1.00 75.19 275 GLU A O 1
ATOM 2140 N N . ARG A 1 276 ? -9.614 -5.228 39.442 1.00 70.31 276 ARG A N 1
ATOM 2141 C CA . ARG A 1 276 ? -8.400 -4.762 38.763 1.00 70.31 276 ARG A CA 1
ATOM 2142 C C . ARG A 1 276 ? -7.167 -5.592 39.134 1.00 70.31 276 ARG A C 1
ATOM 2144 O O . ARG A 1 276 ? -6.411 -5.948 38.242 1.00 70.31 276 ARG A O 1
ATOM 2151 N N . ASP A 1 277 ? -6.979 -5.932 40.410 1.00 73.50 277 ASP A N 1
ATOM 2152 C CA . ASP A 1 277 ? -5.875 -6.797 40.864 1.00 73.50 277 ASP A CA 1
ATOM 2153 C C . ASP A 1 277 ? -5.982 -8.218 40.273 1.00 73.50 277 ASP A C 1
ATOM 2155 O O . ASP A 1 277 ? -4.971 -8.820 39.909 1.00 73.50 277 ASP A O 1
ATOM 2159 N N . TYR A 1 278 ? -7.204 -8.732 40.108 1.00 78.38 278 TYR A N 1
ATOM 2160 C CA . TYR A 1 278 ? -7.484 -9.981 39.400 1.00 78.38 278 TYR A CA 1
ATOM 2161 C C . TYR A 1 278 ? -7.103 -9.891 37.917 1.00 78.38 278 TYR A C 1
ATOM 2163 O O . TYR A 1 278 ? -6.334 -10.725 37.436 1.00 78.38 278 TYR A O 1
ATOM 2171 N N . GLN A 1 279 ? -7.561 -8.851 37.214 1.00 66.00 279 GLN A N 1
ATOM 2172 C CA . GLN A 1 279 ? -7.236 -8.615 35.805 1.00 66.00 279 GLN A CA 1
ATOM 2173 C C . GLN A 1 279 ? -5.738 -8.364 35.583 1.00 66.00 279 GLN A C 1
ATOM 2175 O O . GLN A 1 279 ? -5.186 -8.838 34.596 1.00 66.00 279 GLN A O 1
ATOM 2180 N N . ASP A 1 280 ? -5.048 -7.688 36.503 1.00 63.81 280 ASP A N 1
ATOM 2181 C CA . ASP A 1 280 ? -3.599 -7.469 36.438 1.00 63.81 280 ASP A CA 1
ATOM 2182 C C . ASP A 1 280 ? -2.820 -8.787 36.607 1.00 63.81 280 ASP A C 1
ATOM 2184 O O . ASP A 1 280 ? -1.811 -9.007 35.933 1.00 63.81 280 ASP A O 1
ATOM 2188 N N . LYS A 1 281 ? -3.300 -9.696 37.469 1.00 66.12 281 LYS A N 1
ATOM 2189 C CA . LYS A 1 281 ? -2.691 -11.020 37.692 1.00 66.12 281 LYS A CA 1
ATOM 2190 C C . LYS A 1 281 ? -3.033 -12.027 36.594 1.00 66.12 281 LYS A C 1
ATOM 2192 O O . LYS A 1 281 ? -2.190 -12.856 36.276 1.00 66.12 281 LYS A O 1
ATOM 2197 N N . ILE A 1 282 ? -4.202 -11.930 35.963 1.00 59.34 282 ILE A N 1
ATOM 2198 C CA . ILE A 1 282 ? -4.491 -12.639 34.704 1.00 59.34 282 ILE A CA 1
ATOM 2199 C C . ILE A 1 282 ? -3.699 -12.024 33.547 1.00 59.34 282 ILE A C 1
ATOM 2201 O O . ILE A 1 282 ? -3.217 -12.738 32.676 1.00 59.34 282 ILE A O 1
ATOM 2205 N N . GLY A 1 283 ? -3.478 -10.711 33.559 1.00 47.91 283 GLY A N 1
ATOM 2206 C CA . GLY A 1 283 ? -2.723 -9.953 32.559 1.00 47.91 283 GLY A CA 1
ATOM 2207 C C . GLY A 1 283 ? -1.246 -10.345 32.406 1.00 47.91 283 GLY A C 1
ATOM 2208 O O . GLY A 1 283 ? -0.563 -9.781 31.548 1.00 47.91 283 GLY A O 1
ATOM 2209 N N . LEU A 1 284 ? -0.762 -11.336 33.166 1.00 46.44 284 LEU A N 1
ATOM 2210 C CA . LEU A 1 284 ? 0.539 -11.996 33.003 1.00 46.44 284 LEU A CA 1
ATOM 2211 C C . LEU A 1 284 ? 0.685 -12.758 31.662 1.00 46.44 284 LEU A C 1
ATOM 2213 O O . LEU A 1 284 ? 1.793 -13.159 31.315 1.00 46.44 284 LEU A O 1
ATOM 2217 N N . PHE A 1 285 ? -0.376 -12.842 30.847 1.00 45.03 285 PHE A N 1
ATOM 2218 C CA . PHE A 1 285 ? -0.360 -13.304 29.447 1.00 45.03 285 PHE A CA 1
ATOM 2219 C C . PHE A 1 285 ? 0.301 -12.347 28.433 1.00 45.03 285 PHE A C 1
ATOM 2221 O O . PHE A 1 285 ? 0.223 -12.580 27.226 1.00 45.03 285 PHE A O 1
ATOM 2228 N N . ARG A 1 286 ? 0.925 -11.238 28.851 1.00 51.50 286 ARG A N 1
ATOM 2229 C CA . ARG A 1 286 ? 1.486 -10.286 27.877 1.00 51.50 286 ARG A CA 1
ATOM 2230 C C . ARG A 1 286 ? 2.792 -10.816 27.263 1.00 51.50 286 ARG A C 1
ATOM 2232 O O . ARG A 1 286 ? 3.763 -11.022 27.997 1.00 51.50 286 ARG A O 1
ATOM 2239 N N . PRO A 1 287 ? 2.873 -10.977 25.927 1.00 51.66 287 PRO A N 1
ATOM 2240 C CA . PRO A 1 287 ? 4.129 -11.305 25.269 1.00 51.66 287 PRO A CA 1
ATOM 2241 C C . PRO A 1 287 ? 5.161 -10.214 25.568 1.00 51.66 287 PRO A C 1
ATOM 2243 O O . PRO A 1 287 ? 4.842 -9.024 25.624 1.00 51.66 287 PRO A O 1
ATOM 2246 N N . SER A 1 288 ? 6.419 -10.605 25.773 1.00 57.25 288 SER A N 1
ATOM 2247 C CA . SER A 1 288 ? 7.494 -9.618 25.828 1.00 57.25 288 SER A CA 1
ATOM 2248 C C . SER A 1 288 ? 7.844 -9.127 24.449 1.00 57.25 288 SER A C 1
ATOM 2250 O O . SER A 1 288 ? 8.132 -9.925 23.557 1.00 57.25 288 SER A O 1
ATOM 2252 N N . TYR A 1 289 ? 7.932 -7.813 24.322 1.00 71.44 289 TYR A N 1
ATOM 2253 C CA . TYR A 1 289 ? 8.327 -7.190 23.075 1.00 71.44 289 TYR A CA 1
ATOM 2254 C C . TYR A 1 289 ? 9.844 -7.017 23.029 1.00 71.44 289 TYR A C 1
ATOM 2256 O O . TYR A 1 289 ? 10.491 -6.662 24.017 1.00 71.44 289 TYR A O 1
ATOM 2264 N N . THR A 1 290 ? 10.422 -7.248 21.856 1.00 76.00 290 THR A N 1
ATOM 2265 C CA . THR A 1 290 ? 11.804 -6.887 21.531 1.00 76.00 290 THR A CA 1
ATOM 2266 C C . THR A 1 290 ? 11.782 -6.004 20.303 1.00 76.00 290 THR A C 1
ATOM 2268 O O . THR A 1 290 ? 11.025 -6.274 19.373 1.00 76.00 290 THR A O 1
ATOM 2271 N N . ILE A 1 291 ? 12.636 -4.989 20.259 1.00 80.75 291 ILE A N 1
ATOM 2272 C CA . ILE A 1 291 ? 12.733 -4.131 19.081 1.00 80.75 291 ILE A CA 1
ATOM 2273 C C . ILE A 1 291 ? 13.672 -4.792 18.083 1.00 80.75 291 ILE A C 1
ATOM 2275 O O . ILE A 1 291 ? 14.825 -5.077 18.412 1.00 80.75 291 ILE A O 1
ATOM 2279 N N . LYS A 1 292 ? 13.175 -5.016 16.867 1.00 80.62 292 LYS A N 1
ATOM 2280 C CA . LYS A 1 292 ? 13.927 -5.612 15.763 1.00 80.62 292 LYS A CA 1
ATOM 2281 C C . LYS A 1 292 ? 13.973 -4.664 14.573 1.00 80.62 292 LYS A C 1
ATOM 2283 O O . LYS A 1 292 ? 13.054 -3.878 14.356 1.00 80.62 292 LYS A O 1
ATOM 2288 N N . ILE A 1 293 ? 15.046 -4.754 13.791 1.00 78.06 293 ILE A N 1
ATOM 2289 C CA . ILE A 1 293 ? 15.103 -4.108 12.477 1.00 78.06 293 ILE A CA 1
ATOM 2290 C C . ILE A 1 293 ? 14.404 -5.032 11.490 1.00 78.06 293 ILE A C 1
ATOM 2292 O O . ILE A 1 293 ? 14.856 -6.152 11.263 1.00 78.06 293 ILE A O 1
ATOM 2296 N N . VAL A 1 294 ? 13.332 -4.541 10.882 1.00 77.75 294 VAL A N 1
ATOM 2297 C CA . VAL A 1 294 ? 12.664 -5.206 9.764 1.00 77.75 294 VAL A CA 1
ATOM 2298 C C . VAL A 1 294 ? 12.826 -4.360 8.502 1.00 77.75 294 VAL A C 1
ATOM 2300 O O . VAL A 1 294 ? 12.918 -3.132 8.601 1.00 77.75 294 VAL A O 1
ATOM 2303 N N . PRO A 1 295 ? 12.885 -4.973 7.308 1.00 75.81 295 PRO A N 1
ATOM 2304 C CA . PRO A 1 295 ? 12.880 -4.219 6.064 1.00 75.81 295 PRO A CA 1
ATOM 2305 C C . PRO A 1 295 ? 11.656 -3.297 5.992 1.00 75.81 295 PRO A C 1
ATOM 2307 O O . PRO A 1 295 ? 10.520 -3.739 6.164 1.00 75.81 295 PRO A O 1
ATOM 2310 N N . GLY A 1 296 ? 11.887 -2.010 5.726 1.00 72.69 296 GLY A N 1
ATOM 2311 C CA . GLY A 1 296 ? 10.808 -1.059 5.471 1.00 72.69 296 GLY A CA 1
ATOM 2312 C C . GLY A 1 296 ? 10.044 -1.379 4.176 1.00 72.69 296 GLY A C 1
ATOM 2313 O O . GLY A 1 296 ? 10.471 -2.229 3.388 1.00 72.69 296 GLY A O 1
ATOM 2314 N N . PRO A 1 297 ? 8.918 -0.689 3.912 1.00 80.88 297 PRO A N 1
ATOM 2315 C CA . PRO A 1 297 ? 8.197 -0.848 2.653 1.00 80.88 297 PRO A CA 1
ATOM 2316 C C . PRO A 1 297 ? 9.113 -0.546 1.459 1.00 80.88 297 PRO A C 1
ATOM 2318 O O . PRO A 1 297 ? 9.760 0.506 1.407 1.00 80.88 297 PRO A O 1
ATOM 2321 N N . ARG A 1 298 ? 9.162 -1.503 0.526 1.00 89.00 298 ARG A N 1
ATOM 2322 C CA . ARG A 1 298 ? 10.036 -1.483 -0.651 1.00 89.00 298 ARG A CA 1
ATOM 2323 C C . ARG A 1 298 ? 9.616 -0.386 -1.628 1.00 89.00 298 ARG A C 1
ATOM 2325 O O . ARG A 1 298 ? 8.426 -0.121 -1.785 1.00 89.00 298 ARG A O 1
ATOM 2332 N N . TYR A 1 299 ? 10.605 0.207 -2.288 1.00 91.62 299 TYR A N 1
ATOM 2333 C CA . TYR A 1 299 ? 10.395 0.957 -3.522 1.00 91.62 299 TYR A CA 1
ATOM 2334 C C . TYR A 1 299 ? 10.357 -0.019 -4.695 1.00 91.62 299 TYR A C 1
ATOM 2336 O O . TYR A 1 299 ? 11.056 -1.033 -4.691 1.00 91.62 299 TYR A O 1
ATOM 2344 N N . TRP A 1 300 ? 9.533 0.298 -5.682 1.00 93.12 300 TRP A N 1
ATOM 2345 C CA . TRP A 1 300 ? 9.294 -0.511 -6.862 1.00 93.12 300 TRP A CA 1
ATOM 2346 C C . TRP A 1 300 ? 9.724 0.263 -8.096 1.00 93.12 300 TRP A C 1
ATOM 2348 O O . TRP A 1 300 ? 9.398 1.438 -8.248 1.00 93.12 300 TRP A O 1
ATOM 2358 N N . GLN A 1 301 ? 10.446 -0.417 -8.977 1.00 90.62 301 GLN A N 1
ATOM 2359 C CA . GLN A 1 301 ? 10.806 0.075 -10.297 1.00 90.62 301 GLN A CA 1
ATOM 2360 C C . GLN A 1 301 ? 10.156 -0.846 -11.333 1.00 90.62 301 GLN A C 1
ATOM 2362 O O . GLN A 1 301 ? 10.145 -2.064 -11.125 1.00 90.62 301 GLN A O 1
ATOM 2367 N N . PRO A 1 302 ? 9.599 -0.312 -12.430 1.00 90.06 302 PRO A N 1
ATOM 2368 C CA . PRO A 1 302 ? 9.049 -1.152 -13.475 1.00 90.06 302 PRO A CA 1
ATOM 2369 C C . PRO A 1 302 ? 10.155 -1.963 -14.155 1.00 90.06 302 PRO A C 1
ATOM 2371 O O . PRO A 1 302 ? 11.243 -1.459 -14.417 1.00 90.06 302 PRO A O 1
ATOM 2374 N N . SER A 1 303 ? 9.857 -3.215 -14.493 1.00 91.06 303 SER A N 1
ATOM 2375 C CA . SER A 1 303 ? 10.750 -4.028 -15.317 1.00 91.06 303 SER A CA 1
ATOM 2376 C C . SER A 1 303 ? 10.843 -3.458 -16.731 1.00 91.06 303 SER A C 1
ATOM 2378 O O . SER A 1 303 ? 9.830 -3.028 -17.297 1.00 91.06 303 SER A O 1
ATOM 2380 N N . ASP A 1 304 ? 12.042 -3.472 -17.309 1.00 92.56 304 ASP A N 1
ATOM 2381 C CA . ASP A 1 304 ? 12.249 -3.135 -18.718 1.00 92.56 304 ASP A CA 1
ATOM 2382 C C . ASP A 1 304 ? 11.544 -4.169 -19.626 1.00 92.56 304 ASP A C 1
ATOM 2384 O O . ASP A 1 304 ? 11.452 -5.342 -19.243 1.00 92.56 304 ASP A O 1
ATOM 2388 N N . PRO A 1 305 ? 11.039 -3.773 -20.815 1.00 93.06 305 PRO A N 1
ATOM 2389 C CA . PRO A 1 305 ? 10.425 -4.706 -21.760 1.00 93.06 305 PRO A CA 1
ATOM 2390 C C . PRO A 1 305 ? 11.360 -5.873 -22.085 1.00 93.06 305 PRO A C 1
ATOM 2392 O O . PRO A 1 305 ? 12.566 -5.681 -22.220 1.00 93.06 305 PRO A O 1
ATOM 2395 N N . VAL A 1 306 ? 10.813 -7.079 -22.224 1.00 92.56 306 VAL A N 1
ATOM 2396 C CA . VAL A 1 306 ? 11.581 -8.287 -22.555 1.00 92.56 306 VAL A CA 1
ATOM 2397 C C . VAL A 1 306 ? 11.324 -8.667 -24.002 1.00 92.56 306 VAL A C 1
ATOM 2399 O O . VAL A 1 306 ? 10.175 -8.724 -24.433 1.00 92.56 306 VAL A O 1
ATOM 2402 N N . VAL A 1 307 ? 12.396 -8.949 -24.738 1.00 91.25 307 VAL A N 1
ATOM 2403 C CA . VAL A 1 307 ? 12.324 -9.478 -26.099 1.00 91.25 307 VAL A CA 1
ATOM 2404 C C . VAL A 1 307 ? 12.660 -10.963 -26.060 1.00 91.25 307 VAL A C 1
ATOM 2406 O O . VAL A 1 307 ? 13.715 -11.353 -25.560 1.00 91.25 307 VAL A O 1
ATOM 2409 N N . LEU A 1 308 ? 11.751 -11.779 -26.594 1.00 89.19 308 LEU A N 1
ATOM 2410 C CA . LEU A 1 308 ? 11.967 -13.195 -26.868 1.00 89.19 308 LEU A CA 1
ATOM 2411 C C . LEU A 1 308 ? 12.329 -13.358 -28.347 1.00 89.19 308 LEU A C 1
ATOM 2413 O O . LEU A 1 308 ? 11.593 -12.908 -29.221 1.00 89.19 308 LEU A O 1
ATOM 2417 N N . MET A 1 309 ? 13.451 -14.012 -28.624 1.00 87.12 309 MET A N 1
ATOM 2418 C CA . MET A 1 309 ? 13.945 -14.296 -29.970 1.00 87.12 309 MET A CA 1
ATOM 2419 C C . MET A 1 309 ? 14.131 -15.798 -30.140 1.00 87.12 309 MET A C 1
ATOM 2421 O O . MET A 1 309 ? 14.681 -16.467 -29.263 1.00 87.12 309 MET A O 1
ATOM 2425 N N . THR A 1 310 ? 13.704 -16.318 -31.288 1.00 84.81 310 THR A N 1
ATOM 2426 C CA . THR A 1 310 ? 13.850 -17.731 -31.654 1.00 84.81 310 THR A CA 1
ATOM 2427 C C . THR A 1 310 ? 14.366 -17.866 -33.087 1.00 84.81 310 THR A C 1
ATOM 2429 O O . THR A 1 310 ? 14.285 -16.919 -33.874 1.00 84.81 310 THR A O 1
ATOM 2432 N N . GLY A 1 311 ? 14.923 -19.028 -33.428 1.00 83.75 311 GLY A N 1
ATOM 2433 C CA . GLY A 1 311 ? 15.465 -19.327 -34.755 1.00 83.75 311 GLY A CA 1
ATOM 2434 C C . GLY A 1 311 ? 16.995 -19.279 -34.822 1.00 83.75 311 GLY A C 1
ATOM 2435 O O . GLY A 1 311 ? 17.678 -18.995 -33.839 1.00 83.75 311 GLY A O 1
ATOM 2436 N N . GLU A 1 312 ? 17.543 -19.528 -36.016 1.00 80.38 312 GLU A N 1
ATOM 2437 C CA . GLU A 1 312 ? 18.989 -19.727 -36.236 1.00 80.38 312 GLU A CA 1
ATOM 2438 C C . GLU A 1 312 ? 19.867 -18.581 -35.708 1.00 80.38 312 GLU A C 1
ATOM 2440 O O . GLU A 1 312 ? 20.951 -18.821 -35.188 1.00 80.38 312 GLU A O 1
ATOM 2445 N N . VAL A 1 313 ? 19.387 -17.335 -35.761 1.00 80.69 313 VAL A N 1
ATOM 2446 C CA . VAL A 1 313 ? 20.131 -16.168 -35.253 1.00 80.69 313 VAL A CA 1
ATOM 2447 C C . VAL A 1 313 ? 20.288 -16.203 -33.724 1.00 80.69 313 VAL A C 1
ATOM 2449 O O . VAL A 1 313 ? 21.301 -15.752 -33.196 1.00 80.69 313 VAL A O 1
ATOM 2452 N N . ALA A 1 314 ? 19.329 -16.787 -33.001 1.00 83.06 314 ALA A N 1
ATOM 2453 C CA . ALA A 1 314 ? 19.372 -16.951 -31.547 1.00 83.06 314 ALA A CA 1
ATOM 2454 C C . ALA A 1 314 ? 20.098 -18.237 -31.105 1.00 83.06 314 ALA A C 1
ATOM 2456 O O . ALA A 1 314 ? 20.358 -18.422 -29.915 1.00 83.06 314 ALA A O 1
ATOM 2457 N N . LYS A 1 315 ? 20.421 -19.136 -32.042 1.00 82.06 315 LYS A N 1
ATOM 2458 C CA . LYS A 1 315 ? 21.025 -20.438 -31.760 1.00 82.06 315 LYS A CA 1
ATOM 2459 C C . LYS A 1 315 ? 22.546 -20.310 -31.633 1.00 82.06 315 LYS A C 1
ATOM 2461 O O . LYS A 1 315 ? 23.212 -20.043 -32.631 1.00 82.06 315 LYS A O 1
ATOM 2466 N N . PRO A 1 316 ? 23.140 -20.524 -30.448 1.00 77.62 316 PRO A N 1
ATOM 2467 C CA . PRO A 1 316 ? 24.588 -20.565 -30.342 1.00 77.62 316 PRO A CA 1
ATOM 2468 C C . PRO A 1 316 ? 25.134 -21.793 -31.082 1.00 77.62 316 PRO A C 1
ATOM 2470 O O . PRO A 1 316 ? 24.564 -22.880 -31.046 1.00 77.62 316 PRO A O 1
ATOM 2473 N N . THR A 1 317 ? 26.306 -21.641 -31.693 1.00 74.50 317 THR A N 1
ATOM 2474 C CA . THR A 1 317 ? 27.090 -22.748 -32.261 1.00 74.50 317 THR A CA 1
ATOM 2475 C C . THR A 1 317 ? 27.427 -23.770 -31.180 1.00 74.50 317 THR A C 1
ATOM 2477 O O . THR A 1 317 ? 27.590 -24.951 -31.481 1.00 74.50 317 THR A O 1
ATOM 2480 N N . ARG A 1 318 ? 27.518 -23.317 -29.921 1.00 66.31 318 ARG A N 1
ATOM 2481 C CA . ARG A 1 318 ? 27.671 -24.138 -28.722 1.00 66.31 318 ARG A CA 1
ATOM 2482 C C . ARG A 1 318 ? 26.328 -24.299 -27.999 1.00 66.31 318 ARG A C 1
ATOM 2484 O O . ARG A 1 318 ? 25.954 -23.413 -27.233 1.00 66.31 318 ARG A O 1
ATOM 2491 N N . ASN A 1 319 ? 25.672 -25.453 -28.130 1.00 58.47 319 ASN A N 1
ATOM 2492 C CA . ASN A 1 319 ? 24.653 -25.857 -27.156 1.00 58.47 319 ASN A CA 1
ATOM 2493 C C . ASN A 1 319 ? 25.380 -26.386 -25.913 1.00 58.47 319 ASN A C 1
ATOM 2495 O O . ASN A 1 319 ? 26.166 -27.326 -26.001 1.00 58.47 319 ASN A O 1
ATOM 2499 N N . ARG A 1 320 ? 25.217 -25.728 -24.757 1.00 55.00 320 ARG A N 1
ATOM 2500 C CA . ARG A 1 320 ? 25.933 -26.126 -23.529 1.00 55.00 320 ARG A CA 1
ATOM 2501 C C . ARG A 1 320 ? 25.510 -27.508 -23.019 1.00 55.00 320 ARG A C 1
ATOM 2503 O O . ARG A 1 320 ? 26.309 -28.100 -22.299 1.00 55.00 320 ARG A O 1
ATOM 2510 N N . ASP A 1 321 ? 24.346 -28.001 -23.427 1.00 51.81 321 ASP A N 1
ATOM 2511 C CA . ASP A 1 321 ? 23.730 -29.209 -22.871 1.00 51.81 321 ASP A CA 1
ATOM 2512 C C . ASP A 1 321 ? 23.969 -30.462 -23.732 1.00 51.81 321 ASP A C 1
ATOM 2514 O O . ASP A 1 321 ? 24.153 -31.544 -23.186 1.00 51.81 321 ASP A O 1
ATOM 2518 N N . ASP A 1 322 ? 24.096 -30.316 -25.056 1.00 54.22 322 ASP A N 1
ATOM 2519 C CA . ASP A 1 322 ? 24.098 -31.467 -25.979 1.00 54.22 322 ASP A CA 1
ATOM 2520 C C . ASP A 1 322 ? 25.494 -32.064 -26.245 1.00 54.22 322 ASP A C 1
ATOM 2522 O O . ASP A 1 322 ? 25.617 -33.096 -26.896 1.00 54.22 322 ASP A O 1
ATOM 2526 N N . GLU A 1 323 ? 26.568 -31.420 -25.773 1.00 54.41 323 GLU A N 1
ATOM 2527 C CA . GLU A 1 323 ? 27.948 -31.768 -26.176 1.00 54.41 323 GLU A CA 1
ATOM 2528 C C . GLU A 1 323 ? 28.934 -31.941 -25.022 1.00 54.41 323 GLU A C 1
ATOM 2530 O O . GLU A 1 323 ? 30.152 -32.002 -25.219 1.00 54.41 323 GLU A O 1
ATOM 2535 N N . ARG A 1 324 ? 28.429 -31.955 -23.790 1.00 56.56 324 ARG A N 1
ATOM 2536 C CA . ARG A 1 324 ? 29.268 -32.084 -22.593 1.00 56.56 324 ARG A CA 1
ATOM 2537 C C . ARG A 1 324 ? 29.298 -33.489 -22.028 1.00 56.56 324 ARG A C 1
ATOM 2539 O O . ARG A 1 324 ? 30.180 -33.786 -21.230 1.00 56.56 324 ARG A O 1
ATOM 2546 N N . LEU A 1 325 ? 28.330 -34.312 -22.384 1.00 58.19 325 LEU A N 1
ATOM 2547 C CA . LEU A 1 325 ? 28.062 -35.540 -21.668 1.00 58.19 325 LEU A CA 1
ATOM 2548 C C . LEU A 1 325 ? 28.323 -36.725 -22.579 1.00 58.19 325 LEU A C 1
ATOM 2550 O O . LEU A 1 325 ? 28.039 -36.687 -23.774 1.00 58.19 325 LEU A O 1
ATOM 2554 N N . ARG A 1 326 ? 28.869 -37.778 -21.982 1.00 62.28 326 ARG A N 1
ATOM 2555 C CA . ARG A 1 326 ? 28.810 -39.116 -22.559 1.00 62.28 326 ARG A CA 1
ATOM 2556 C C . ARG A 1 326 ? 27.346 -39.550 -22.658 1.00 62.28 326 ARG A C 1
ATOM 2558 O O . ARG A 1 326 ? 26.461 -38.953 -22.044 1.00 62.28 326 ARG A O 1
ATOM 2565 N N . THR A 1 327 ? 27.098 -40.653 -23.354 1.00 61.28 327 THR A N 1
ATOM 2566 C CA . THR A 1 327 ? 25.772 -41.302 -23.421 1.00 61.28 327 THR A CA 1
ATOM 2567 C C . THR A 1 327 ? 25.129 -41.608 -22.055 1.00 61.28 327 THR A C 1
ATOM 2569 O O . THR A 1 327 ? 23.919 -41.791 -21.988 1.00 61.28 327 THR A O 1
ATOM 2572 N N . ASP A 1 328 ? 25.909 -41.624 -20.967 1.00 64.31 328 ASP A N 1
ATOM 2573 C CA . ASP A 1 328 ? 25.465 -41.816 -19.577 1.00 64.31 328 ASP A CA 1
ATOM 2574 C C . ASP A 1 328 ? 25.157 -40.511 -18.809 1.00 64.31 328 ASP A C 1
ATOM 2576 O O . ASP A 1 328 ? 24.822 -40.560 -17.627 1.00 64.31 328 ASP A O 1
ATOM 2580 N N . GLY A 1 329 ? 25.258 -39.342 -19.447 1.00 61.84 329 GLY A N 1
ATOM 2581 C CA . GLY A 1 329 ? 24.954 -38.060 -18.809 1.00 61.84 329 GLY A CA 1
ATOM 2582 C C . GLY A 1 329 ? 26.075 -37.496 -17.923 1.00 61.84 329 GLY A C 1
ATOM 2583 O O . GLY A 1 329 ? 25.838 -36.524 -17.207 1.00 61.84 329 GLY A O 1
ATOM 2584 N N . LEU A 1 330 ? 27.292 -38.059 -17.955 1.00 63.34 330 LEU A N 1
ATOM 2585 C CA . LEU A 1 330 ? 28.435 -37.593 -17.155 1.00 63.34 330 LEU A CA 1
ATOM 2586 C C . LEU A 1 330 ? 29.546 -36.951 -18.003 1.00 63.34 330 LEU A C 1
ATOM 2588 O O . LEU A 1 330 ? 29.756 -37.283 -19.172 1.00 63.34 330 LEU A O 1
ATOM 2592 N N . LEU A 1 331 ? 30.298 -36.032 -17.384 1.00 66.44 331 LEU A N 1
ATOM 2593 C CA . LEU A 1 331 ? 31.497 -35.422 -17.970 1.00 66.44 331 LEU A CA 1
ATOM 2594 C C . LEU A 1 331 ? 32.648 -36.435 -18.009 1.00 66.44 331 LEU A C 1
ATOM 2596 O O . LEU A 1 331 ? 32.976 -37.063 -17.001 1.00 66.44 331 LEU A O 1
ATOM 2600 N N . GLN A 1 332 ? 33.329 -36.543 -19.152 1.00 67.62 332 GLN A N 1
ATOM 2601 C CA . GLN A 1 332 ? 34.568 -37.312 -19.231 1.00 67.62 332 GLN A CA 1
ATOM 2602 C C . GLN A 1 332 ? 35.707 -36.548 -18.540 1.00 67.62 332 GLN A C 1
ATOM 2604 O O . GLN A 1 332 ? 36.246 -35.584 -19.077 1.00 67.62 332 GLN A O 1
ATOM 2609 N N . CYS A 1 333 ? 36.104 -37.008 -17.356 1.00 67.50 333 CYS A N 1
ATOM 2610 C CA . CYS A 1 333 ? 37.248 -36.472 -16.622 1.00 67.50 333 CYS A CA 1
ATOM 2611 C C . CYS A 1 333 ? 38.484 -37.359 -16.830 1.00 67.50 333 CYS A C 1
ATOM 2613 O O . CYS A 1 333 ? 38.399 -38.584 -16.731 1.00 67.50 333 CYS A O 1
ATOM 2615 N N . LYS A 1 334 ? 39.654 -36.749 -17.058 1.00 68.38 334 LYS A N 1
ATOM 2616 C CA . LYS A 1 334 ? 40.949 -37.429 -16.920 1.00 68.38 334 LYS A CA 1
ATOM 2617 C C . LYS A 1 334 ? 41.753 -36.810 -15.789 1.00 68.38 334 LYS A C 1
ATOM 2619 O O . LYS A 1 334 ? 41.894 -35.595 -15.709 1.00 68.38 334 LYS A O 1
ATOM 2624 N N . LEU A 1 335 ? 42.300 -37.672 -14.938 1.00 72.25 335 LEU A N 1
ATOM 2625 C CA . LEU A 1 335 ? 43.208 -37.273 -13.876 1.00 72.25 335 LEU A CA 1
ATOM 2626 C C . LEU A 1 335 ? 44.602 -37.047 -14.465 1.00 72.25 335 LEU A C 1
ATOM 2628 O O . LEU A 1 335 ? 45.189 -37.964 -15.042 1.00 72.25 335 LEU A O 1
ATOM 2632 N N . LEU A 1 336 ? 45.134 -35.840 -14.295 1.00 74.00 336 LEU A N 1
ATOM 2633 C CA . LEU A 1 336 ? 46.546 -35.582 -14.522 1.00 74.00 336 LEU A CA 1
ATOM 2634 C C . LEU A 1 336 ? 47.323 -36.075 -13.297 1.00 74.00 336 LEU A C 1
ATOM 2636 O O . LEU A 1 336 ? 47.251 -35.480 -12.227 1.00 74.00 336 LEU A O 1
ATOM 2640 N N . THR A 1 337 ? 48.034 -37.189 -13.441 1.00 77.94 337 THR A N 1
ATOM 2641 C CA . THR A 1 337 ? 48.794 -37.816 -12.346 1.00 77.94 337 THR A CA 1
ATOM 2642 C C . THR A 1 337 ? 50.188 -37.216 -12.151 1.00 77.94 337 THR A C 1
ATOM 2644 O O . THR A 1 337 ? 50.864 -37.540 -11.176 1.00 77.94 337 THR A O 1
ATOM 2647 N N . GLN A 1 338 ? 50.635 -36.347 -13.061 1.00 77.44 338 GLN A N 1
ATOM 2648 C CA . GLN A 1 338 ? 51.916 -35.651 -12.960 1.00 77.44 338 GLN A CA 1
ATOM 2649 C C . GLN A 1 338 ? 51.805 -34.441 -12.023 1.00 77.44 338 GLN A C 1
ATOM 2651 O O . GLN A 1 338 ? 50.856 -33.665 -12.105 1.00 77.44 338 GLN A O 1
ATOM 2656 N N . SER A 1 339 ? 52.796 -34.269 -11.145 1.00 74.44 339 SER A N 1
ATOM 2657 C CA . SER A 1 339 ? 52.881 -33.113 -10.248 1.00 74.44 339 SER A CA 1
ATOM 2658 C C . SER A 1 339 ? 53.313 -31.869 -11.028 1.00 74.44 339 SER A C 1
ATOM 2660 O O . SER A 1 339 ? 54.382 -31.873 -11.637 1.00 74.44 339 SER A O 1
ATOM 2662 N N . ILE A 1 340 ? 52.508 -30.805 -10.984 1.00 76.94 340 ILE A N 1
ATOM 2663 C CA . ILE A 1 340 ? 52.794 -29.515 -11.628 1.00 76.94 340 ILE A CA 1
ATOM 2664 C C . ILE A 1 340 ? 52.963 -28.430 -10.563 1.00 76.94 340 ILE A C 1
ATOM 2666 O O . ILE A 1 340 ? 52.118 -28.285 -9.681 1.00 76.94 340 ILE A O 1
ATOM 2670 N N . ASP A 1 341 ? 54.022 -27.630 -10.687 1.00 73.19 341 ASP A N 1
ATOM 2671 C CA . ASP A 1 341 ? 54.189 -26.401 -9.913 1.00 73.19 341 ASP A CA 1
ATOM 2672 C C . ASP A 1 341 ? 53.503 -25.220 -10.628 1.00 73.19 341 ASP A C 1
ATOM 2674 O O . ASP A 1 341 ? 54.002 -24.683 -11.621 1.00 73.19 341 ASP A O 1
ATOM 2678 N N . LEU A 1 342 ? 52.328 -24.832 -10.122 1.00 75.94 342 LEU A N 1
ATOM 2679 C CA . LEU A 1 342 ? 51.539 -23.704 -10.630 1.00 75.94 342 LEU A CA 1
ATOM 2680 C C . LEU A 1 342 ? 52.026 -22.339 -10.119 1.00 75.94 342 LEU A C 1
ATOM 2682 O O . LEU A 1 342 ? 51.555 -21.320 -10.617 1.00 75.94 342 LEU A O 1
ATOM 2686 N N . GLN A 1 343 ? 52.919 -22.298 -9.123 1.00 76.06 343 GLN A N 1
ATOM 2687 C CA . GLN A 1 343 ? 53.434 -21.039 -8.579 1.00 76.06 343 GLN A CA 1
ATOM 2688 C C . GLN A 1 343 ? 54.627 -20.532 -9.381 1.00 76.06 343 GLN A C 1
ATOM 2690 O O . GLN A 1 343 ? 54.701 -19.338 -9.666 1.00 76.06 343 GLN A O 1
ATOM 2695 N N . SER A 1 344 ? 55.550 -21.425 -9.750 1.00 75.62 344 SER A N 1
ATOM 2696 C CA . SER A 1 344 ? 56.743 -21.039 -10.510 1.00 75.62 344 SER A CA 1
ATOM 2697 C C . SER A 1 344 ? 56.545 -21.062 -12.029 1.00 75.62 344 SER A C 1
ATOM 2699 O O . SER A 1 344 ? 57.325 -20.420 -12.728 1.00 75.62 344 SER A O 1
ATOM 2701 N N . LEU A 1 345 ? 55.506 -21.754 -12.533 1.00 72.19 345 LEU A N 1
ATOM 2702 C CA . LEU A 1 345 ? 55.166 -21.889 -13.963 1.00 72.19 345 LEU A CA 1
ATOM 2703 C C . LEU A 1 345 ? 56.406 -22.066 -14.868 1.00 72.19 345 LEU A C 1
ATOM 2705 O O . LEU A 1 345 ? 56.585 -21.302 -15.817 1.00 72.19 345 LEU A O 1
ATOM 2709 N N . PRO A 1 346 ? 57.280 -23.054 -14.596 1.00 77.00 346 PRO A N 1
ATOM 2710 C CA . PRO A 1 346 ? 58.476 -23.262 -15.400 1.00 77.00 346 PRO A CA 1
ATOM 2711 C C . PRO A 1 346 ? 58.083 -23.609 -16.841 1.00 77.00 346 PRO A C 1
ATOM 2713 O O . PRO A 1 346 ? 57.038 -24.220 -17.066 1.00 77.00 346 PRO A O 1
ATOM 2716 N N . ASP A 1 347 ? 58.939 -23.291 -17.815 1.00 74.19 347 ASP A N 1
ATOM 2717 C CA . ASP A 1 347 ? 58.650 -23.453 -19.254 1.00 74.19 347 ASP A CA 1
ATOM 2718 C C . ASP A 1 347 ? 58.145 -24.863 -19.632 1.00 74.19 347 ASP A C 1
ATOM 2720 O O . ASP A 1 347 ? 57.343 -25.031 -20.552 1.00 74.19 347 ASP A O 1
ATOM 2724 N N . ASN A 1 348 ? 58.556 -25.895 -18.886 1.00 78.38 348 ASN A N 1
ATOM 2725 C CA . ASN A 1 348 ? 58.132 -27.276 -19.117 1.00 78.38 348 ASN A CA 1
ATOM 2726 C C . ASN A 1 348 ? 56.671 -27.570 -18.712 1.00 78.38 348 ASN A C 1
ATOM 2728 O O . ASN A 1 348 ? 56.077 -28.529 -19.201 1.00 78.38 348 ASN A O 1
ATOM 2732 N N . THR A 1 349 ? 56.060 -26.753 -17.851 1.00 78.38 349 THR A N 1
ATOM 2733 C CA . THR A 1 349 ? 54.664 -26.925 -17.417 1.00 78.38 349 THR A CA 1
ATOM 2734 C C . THR A 1 349 ? 53.694 -26.818 -18.594 1.00 78.38 349 THR A C 1
ATOM 2736 O O . THR A 1 349 ? 52.779 -27.633 -18.718 1.00 78.38 349 THR A O 1
ATOM 2739 N N . LEU A 1 350 ? 53.919 -25.865 -19.505 1.00 74.50 350 LEU A N 1
ATOM 2740 C CA . LEU A 1 350 ? 53.124 -25.726 -20.730 1.00 74.50 350 LEU A CA 1
ATOM 2741 C C . LEU A 1 350 ? 53.266 -26.950 -21.643 1.00 74.50 350 LEU A C 1
ATOM 2743 O O . LEU A 1 350 ? 52.266 -27.414 -22.186 1.00 74.50 350 LEU A O 1
ATOM 2747 N N . ASN A 1 351 ? 54.469 -27.518 -21.759 1.00 81.62 351 ASN A N 1
ATOM 2748 C CA . ASN A 1 351 ? 54.704 -28.716 -22.571 1.00 81.62 351 ASN A CA 1
ATOM 2749 C C . ASN A 1 351 ? 53.961 -29.939 -22.023 1.00 81.62 351 ASN A C 1
ATOM 2751 O O . ASN A 1 351 ? 53.367 -30.681 -22.802 1.00 81.62 351 ASN A O 1
ATOM 2755 N N . ILE A 1 352 ? 53.927 -30.113 -20.696 1.00 81.56 352 ILE A N 1
ATOM 2756 C CA . ILE A 1 352 ? 53.147 -31.173 -20.039 1.00 81.56 352 ILE A CA 1
ATOM 2757 C C . ILE A 1 352 ? 51.654 -31.022 -20.359 1.00 81.56 352 ILE A C 1
ATOM 2759 O O . ILE A 1 352 ? 51.006 -31.992 -20.755 1.00 81.56 352 ILE A O 1
ATOM 2763 N N . PHE A 1 353 ? 51.105 -29.805 -20.249 1.00 79.38 353 PHE A N 1
ATOM 2764 C CA . PHE A 1 353 ? 49.706 -29.546 -20.600 1.00 79.38 353 PHE A CA 1
ATOM 2765 C C . PHE A 1 353 ? 49.420 -29.795 -22.085 1.00 79.38 353 PHE A C 1
ATOM 2767 O O . PHE A 1 353 ? 48.420 -30.434 -22.408 1.00 79.38 353 PHE A O 1
ATOM 2774 N N . VAL A 1 354 ? 50.289 -29.336 -22.991 1.00 80.44 354 VAL A N 1
ATOM 2775 C CA . VAL A 1 354 ? 50.142 -29.552 -24.440 1.00 80.44 354 VAL A CA 1
ATOM 2776 C C . VAL A 1 354 ? 50.202 -31.038 -24.783 1.00 80.44 354 VAL A C 1
ATOM 2778 O O . VAL A 1 354 ? 49.368 -31.514 -25.554 1.00 80.44 354 VAL A O 1
ATOM 2781 N N . GLN A 1 355 ? 51.137 -31.788 -24.197 1.00 80.94 355 GLN A N 1
ATOM 2782 C CA . GLN A 1 355 ? 51.247 -33.228 -24.408 1.00 80.94 355 GLN A CA 1
ATOM 2783 C C . GLN A 1 355 ? 49.995 -33.952 -23.902 1.00 80.94 355 GLN A C 1
ATOM 2785 O O . GLN A 1 355 ? 49.396 -34.725 -24.648 1.00 80.94 355 GLN A O 1
ATOM 2790 N N . PHE A 1 356 ? 49.540 -33.642 -22.686 1.00 79.62 356 PHE A N 1
ATOM 2791 C CA . PHE A 1 356 ? 48.330 -34.232 -22.115 1.00 79.62 356 PHE A CA 1
ATOM 2792 C C . PHE A 1 356 ? 47.080 -33.922 -22.954 1.00 79.62 356 PHE A C 1
ATOM 2794 O O . PHE A 1 356 ? 46.287 -34.819 -23.236 1.00 79.62 356 PHE A O 1
ATOM 2801 N N . LEU A 1 357 ? 46.918 -32.674 -23.412 1.00 75.88 357 LEU A N 1
ATOM 2802 C CA . LEU A 1 357 ? 45.823 -32.278 -24.304 1.00 75.88 357 LEU A CA 1
ATOM 2803 C C . LEU A 1 357 ? 45.903 -32.990 -25.662 1.00 75.88 357 LEU A C 1
ATOM 2805 O O . LEU A 1 357 ? 44.872 -33.382 -26.200 1.00 75.88 357 LEU A O 1
ATOM 2809 N N . SER A 1 358 ? 47.107 -33.199 -26.198 1.00 76.88 358 SER A N 1
ATOM 2810 C CA . SER A 1 358 ? 47.322 -33.909 -27.466 1.00 76.88 358 SER A CA 1
ATOM 2811 C C . SER A 1 358 ? 46.991 -35.400 -27.346 1.00 76.88 358 SER A C 1
ATOM 2813 O O . SER A 1 358 ? 46.292 -35.952 -28.193 1.00 76.88 358 SER A O 1
ATOM 2815 N N . GLU A 1 359 ? 47.430 -36.055 -26.269 1.00 76.12 359 GLU A N 1
ATOM 2816 C CA . GLU A 1 359 ? 47.074 -37.445 -25.951 1.00 76.12 359 GLU A CA 1
ATOM 2817 C C . GLU A 1 359 ? 45.567 -37.609 -25.713 1.00 76.12 359 GLU A C 1
ATOM 2819 O O . GLU A 1 359 ? 44.965 -38.607 -26.119 1.00 76.12 359 GLU A O 1
ATOM 2824 N N . PHE A 1 360 ? 44.938 -36.620 -25.072 1.00 72.31 360 PHE A N 1
ATOM 2825 C CA . PHE A 1 360 ? 43.501 -36.615 -24.826 1.00 72.31 360 PHE A CA 1
ATOM 2826 C C . PHE A 1 360 ? 42.698 -36.392 -26.123 1.00 72.31 360 PHE A C 1
ATOM 2828 O O . PHE A 1 360 ? 41.727 -37.109 -26.357 1.00 72.31 360 PHE A O 1
ATOM 2835 N N . GLY A 1 361 ? 43.134 -35.489 -27.009 1.00 68.25 361 GLY A N 1
ATOM 2836 C CA . GLY A 1 361 ? 42.454 -35.170 -28.275 1.00 68.25 361 GLY A CA 1
ATOM 2837 C C . GLY A 1 361 ? 42.596 -36.221 -29.384 1.00 68.25 361 GLY A C 1
ATOM 2838 O O . GLY A 1 361 ? 41.769 -36.260 -30.299 1.00 68.25 361 GLY A O 1
ATOM 2839 N N . ASN A 1 362 ? 43.610 -37.089 -29.290 1.00 70.44 362 ASN A N 1
ATOM 2840 C CA . ASN A 1 362 ? 43.884 -38.169 -30.248 1.00 70.44 362 ASN A CA 1
ATOM 2841 C C . ASN A 1 362 ? 43.207 -39.511 -29.893 1.00 70.44 362 ASN A C 1
ATOM 2843 O O . ASN A 1 362 ? 43.367 -40.487 -30.626 1.00 70.44 362 ASN A O 1
ATOM 2847 N N . ASN A 1 363 ? 42.452 -39.588 -28.791 1.00 65.44 363 ASN A N 1
ATOM 2848 C CA . ASN A 1 363 ? 41.725 -40.800 -28.400 1.00 65.44 363 ASN A CA 1
ATOM 2849 C C . ASN A 1 363 ? 40.462 -40.997 -29.277 1.00 65.44 363 ASN A C 1
ATOM 2851 O O . ASN A 1 363 ? 39.737 -40.029 -29.500 1.00 65.44 363 ASN A O 1
ATOM 2855 N N . PRO A 1 364 ? 40.156 -42.218 -29.763 1.00 55.59 364 PRO A N 1
ATOM 2856 C CA . PRO A 1 364 ? 39.006 -42.478 -30.642 1.00 55.59 364 PRO A CA 1
ATOM 2857 C C . PRO A 1 364 ? 37.629 -42.486 -29.949 1.00 55.59 364 PRO A C 1
ATOM 2859 O O . PRO A 1 364 ? 36.616 -42.626 -30.630 1.00 55.59 364 PRO A O 1
ATOM 2862 N N . THR A 1 365 ? 37.561 -42.352 -28.621 1.00 57.41 365 THR A N 1
ATOM 2863 C CA . THR A 1 365 ? 36.292 -42.157 -27.894 1.00 57.41 365 THR A CA 1
ATOM 2864 C C . THR A 1 365 ? 35.708 -40.762 -28.149 1.00 57.41 365 THR A C 1
ATOM 2866 O O . THR A 1 365 ? 36.439 -39.865 -28.562 1.00 57.41 365 THR A O 1
ATOM 2869 N N . GLU A 1 366 ? 34.407 -40.576 -27.891 1.00 56.47 366 GLU A N 1
ATOM 2870 C CA . GLU A 1 366 ? 33.682 -39.298 -28.021 1.00 56.47 366 GLU A CA 1
ATOM 2871 C C . GLU A 1 366 ? 34.559 -38.099 -27.609 1.00 56.47 366 GLU A C 1
ATOM 2873 O O . GLU A 1 366 ? 35.034 -38.021 -26.478 1.00 56.47 366 GLU A O 1
ATOM 2878 N N . LYS A 1 367 ? 34.815 -37.178 -28.550 1.00 59.19 367 LYS A N 1
ATOM 2879 C CA . LYS A 1 367 ? 35.708 -36.013 -28.396 1.00 59.19 367 LYS A CA 1
ATOM 2880 C C . LYS A 1 367 ? 35.087 -34.911 -27.526 1.00 59.19 367 LYS A C 1
ATOM 2882 O O . LYS A 1 367 ? 35.052 -33.741 -27.907 1.00 59.19 367 LYS A O 1
ATOM 2887 N N . ILE A 1 368 ? 34.568 -35.274 -26.360 1.00 59.06 368 ILE A N 1
ATOM 2888 C CA . ILE A 1 368 ? 33.919 -34.357 -25.424 1.00 59.06 368 ILE A CA 1
ATOM 2889 C C . ILE A 1 368 ? 34.944 -33.300 -24.997 1.00 59.06 368 ILE A C 1
ATOM 2891 O O . ILE A 1 368 ? 35.982 -33.608 -24.416 1.00 59.06 368 ILE A O 1
ATOM 2895 N N . GLY A 1 369 ? 34.676 -32.037 -25.339 1.00 57.91 369 GLY A N 1
ATOM 2896 C CA . GLY A 1 369 ? 35.574 -30.909 -25.070 1.00 57.91 369 GLY A CA 1
ATOM 2897 C C . GLY A 1 369 ? 36.566 -30.545 -26.186 1.00 57.91 369 GLY A C 1
ATOM 2898 O O . GLY A 1 369 ? 37.155 -29.468 -26.100 1.00 57.91 369 GLY A O 1
ATOM 2899 N N . PHE A 1 370 ? 36.706 -31.340 -27.258 1.00 65.00 370 PHE A N 1
ATOM 2900 C CA . PHE A 1 370 ? 37.481 -30.962 -28.450 1.00 65.00 370 PHE A CA 1
ATOM 2901 C C . PHE A 1 370 ? 36.565 -30.672 -29.634 1.00 65.00 370 PHE A C 1
ATOM 2903 O O . PHE A 1 370 ? 35.843 -31.543 -30.113 1.00 65.00 370 PHE A O 1
ATOM 2910 N N . ARG A 1 371 ? 36.658 -29.458 -30.178 1.00 61.62 371 ARG A N 1
ATOM 2911 C CA . ARG A 1 371 ? 35.999 -29.092 -31.434 1.00 61.62 371 ARG A CA 1
ATOM 2912 C C . ARG A 1 371 ? 37.012 -28.549 -32.424 1.00 61.62 371 ARG A C 1
ATOM 2914 O O . ARG A 1 371 ? 37.768 -27.637 -32.111 1.00 61.62 371 ARG A O 1
ATOM 2921 N N . GLN A 1 372 ? 36.948 -29.066 -33.643 1.00 65.44 372 GLN A N 1
ATOM 2922 C CA . GLN A 1 372 ? 37.584 -28.446 -34.793 1.00 65.44 372 GLN A CA 1
ATOM 2923 C C . GLN A 1 372 ? 36.595 -27.445 -35.396 1.00 65.44 372 GLN A C 1
ATOM 2925 O O . GLN A 1 372 ? 35.506 -27.820 -35.830 1.00 65.44 372 GLN A O 1
ATOM 2930 N N . TRP A 1 373 ? 36.942 -26.160 -35.384 1.00 63.44 373 TRP A N 1
ATOM 2931 C CA . TRP A 1 373 ? 36.128 -25.123 -36.015 1.00 63.44 373 TRP A CA 1
ATOM 2932 C C . TRP A 1 373 ? 36.464 -25.060 -37.505 1.00 63.44 373 TRP A C 1
ATOM 2934 O O . TRP A 1 373 ? 37.540 -24.605 -37.879 1.00 63.44 373 TRP A O 1
ATOM 2944 N N . ALA A 1 374 ? 35.553 -25.542 -38.354 1.00 70.44 374 ALA A N 1
ATOM 2945 C CA . ALA A 1 374 ? 35.653 -25.369 -39.808 1.00 70.44 374 ALA A CA 1
ATOM 2946 C C . ALA A 1 374 ? 35.155 -23.983 -40.263 1.00 70.44 374 ALA A C 1
ATOM 2948 O O . ALA A 1 374 ? 35.598 -23.474 -41.284 1.00 70.44 374 ALA A O 1
ATOM 2949 N N . ASN A 1 375 ? 34.264 -23.375 -39.473 1.00 73.50 375 ASN A N 1
ATOM 2950 C CA . ASN A 1 375 ? 33.737 -22.022 -39.635 1.00 73.50 375 ASN A CA 1
ATOM 2951 C C . ASN A 1 375 ? 33.818 -21.297 -38.287 1.00 73.50 375 ASN A C 1
ATOM 2953 O O . ASN A 1 375 ? 33.852 -21.949 -37.237 1.00 73.50 375 ASN A O 1
ATOM 2957 N N . GLN A 1 376 ? 33.830 -19.964 -38.300 1.00 78.94 376 GLN A N 1
ATOM 2958 C CA . GLN A 1 376 ? 33.896 -19.199 -37.058 1.00 78.94 376 GLN A CA 1
ATOM 2959 C C . GLN A 1 376 ? 32.605 -19.374 -36.236 1.00 78.94 376 GLN A C 1
ATOM 2961 O O . GLN A 1 376 ? 31.516 -19.288 -36.805 1.00 78.94 376 GLN A O 1
ATOM 2966 N N . PRO A 1 377 ? 32.691 -19.665 -34.924 1.00 82.44 377 PRO A N 1
ATOM 2967 C CA . PRO A 1 377 ? 31.514 -20.009 -34.143 1.00 82.44 377 PRO A CA 1
ATOM 2968 C C . PRO A 1 377 ? 30.715 -18.765 -33.747 1.00 82.44 377 PRO A C 1
ATOM 2970 O O . PRO A 1 377 ? 31.245 -17.838 -33.143 1.00 82.44 377 PRO A O 1
ATOM 2973 N N . TRP A 1 378 ? 29.414 -18.820 -33.993 1.00 86.12 378 TRP A N 1
ATOM 2974 C CA . TRP A 1 378 ? 28.429 -17.834 -33.568 1.00 86.12 378 TRP A CA 1
ATOM 2975 C C . TRP A 1 378 ? 27.980 -18.106 -32.127 1.00 86.12 378 TRP A C 1
ATOM 2977 O O . TRP A 1 378 ? 27.403 -19.156 -31.856 1.00 86.12 378 TRP A O 1
ATOM 2987 N N . ASN A 1 379 ? 28.240 -17.197 -31.186 1.00 86.12 379 ASN A N 1
ATOM 2988 C CA . ASN A 1 379 ? 27.783 -17.309 -29.792 1.00 86.12 379 ASN A CA 1
ATOM 2989 C C . ASN A 1 379 ? 27.292 -15.942 -29.287 1.00 86.12 379 ASN A C 1
ATOM 2991 O O . ASN A 1 379 ? 28.093 -15.192 -28.719 1.00 86.12 379 ASN A O 1
ATOM 2995 N N . PRO A 1 380 ? 26.012 -15.593 -29.507 1.00 88.75 380 PRO A N 1
ATOM 2996 C CA . PRO A 1 380 ? 25.487 -14.286 -29.136 1.00 88.75 380 PRO A CA 1
ATOM 2997 C C . PRO A 1 380 ? 25.523 -14.114 -27.615 1.00 88.75 380 PRO A C 1
ATOM 2999 O O . PRO A 1 380 ? 25.034 -14.966 -26.873 1.00 88.75 380 PRO A O 1
ATOM 3002 N N . PHE A 1 381 ? 26.108 -13.010 -27.152 1.00 88.00 381 PHE A N 1
ATOM 3003 C CA . PHE A 1 381 ? 26.222 -12.695 -25.721 1.00 88.00 381 PHE A CA 1
ATOM 3004 C C . PHE A 1 381 ? 25.815 -11.255 -25.392 1.00 88.00 381 PHE A C 1
ATOM 3006 O O . PHE A 1 381 ? 25.645 -10.927 -24.220 1.00 88.00 381 PHE A O 1
ATOM 3013 N N . LEU A 1 382 ? 25.640 -10.401 -26.401 1.00 91.31 382 LEU A N 1
ATOM 3014 C CA . LEU A 1 382 ? 25.202 -9.021 -26.243 1.00 91.31 382 LEU A CA 1
ATOM 3015 C C . LEU A 1 382 ? 24.044 -8.732 -27.206 1.00 91.31 382 LEU A C 1
ATOM 3017 O O . LEU A 1 382 ? 24.098 -9.079 -28.383 1.00 91.31 382 LEU A O 1
ATOM 3021 N N . LEU A 1 383 ? 23.000 -8.101 -26.685 1.00 92.75 383 LEU A N 1
ATOM 3022 C CA . LEU A 1 383 ? 21.864 -7.559 -27.415 1.00 92.75 383 LEU A CA 1
ATOM 3023 C C . LEU A 1 383 ? 22.003 -6.046 -27.453 1.00 92.75 383 LEU A C 1
ATOM 3025 O O . LEU A 1 383 ? 21.878 -5.408 -26.411 1.00 92.75 383 LEU A O 1
ATOM 3029 N N . GLU A 1 384 ? 22.214 -5.471 -28.626 1.00 93.94 384 GLU A N 1
ATOM 3030 C CA . GLU A 1 384 ? 22.082 -4.033 -28.838 1.00 93.94 384 GLU A CA 1
ATOM 3031 C C . GLU A 1 384 ? 20.674 -3.730 -29.343 1.00 93.94 384 GLU A C 1
ATOM 3033 O O . GLU A 1 384 ? 20.157 -4.405 -30.239 1.00 93.94 384 GLU A O 1
ATOM 3038 N N . TRP A 1 385 ? 20.047 -2.714 -28.763 1.00 93.94 385 TRP A N 1
ATOM 3039 C CA . TRP A 1 385 ? 18.676 -2.345 -29.080 1.00 93.94 385 TRP A CA 1
ATOM 3040 C C . TRP A 1 385 ? 18.545 -0.840 -29.288 1.00 93.94 385 TRP A C 1
ATOM 3042 O O . TRP A 1 385 ? 19.195 -0.034 -28.618 1.00 93.94 385 TRP A O 1
ATOM 3052 N N . GLN A 1 386 ? 17.655 -0.467 -30.203 1.00 93.88 386 GLN A N 1
ATOM 3053 C CA . GLN A 1 386 ? 17.180 0.894 -30.397 1.00 93.88 386 GLN A CA 1
ATOM 3054 C C . GLN A 1 386 ? 15.661 0.877 -30.532 1.00 93.88 386 GLN A C 1
ATOM 3056 O O . GLN A 1 386 ? 15.086 0.060 -31.257 1.00 93.88 386 GLN A O 1
ATOM 3061 N N . VAL A 1 387 ? 15.008 1.785 -29.818 1.00 94.38 387 VAL A N 1
ATOM 3062 C CA . VAL A 1 387 ? 13.554 1.888 -29.763 1.00 94.38 387 VAL A CA 1
ATOM 3063 C C . VAL A 1 387 ? 13.113 3.336 -29.908 1.00 94.38 387 VAL A C 1
ATOM 3065 O O . VAL A 1 387 ? 13.787 4.253 -29.450 1.00 94.38 387 VAL A O 1
ATOM 3068 N N . GLN A 1 388 ? 11.961 3.531 -30.530 1.00 94.56 388 GLN A N 1
ATOM 3069 C CA . GLN A 1 388 ? 11.218 4.781 -30.538 1.00 94.56 388 GLN A CA 1
ATOM 3070 C C . GLN A 1 388 ? 10.079 4.681 -29.526 1.00 94.56 388 GLN A C 1
ATOM 3072 O O . GLN A 1 388 ? 9.327 3.705 -29.540 1.00 94.56 388 GLN A O 1
ATOM 3077 N N . LEU A 1 389 ? 9.946 5.681 -28.662 1.00 94.56 389 LEU A N 1
ATOM 3078 C CA . LEU A 1 389 ? 8.835 5.824 -27.733 1.00 94.56 389 LEU A CA 1
ATOM 3079 C C . LEU A 1 389 ? 8.000 7.037 -28.136 1.00 94.56 389 LEU A C 1
ATOM 3081 O O . LEU A 1 389 ? 8.449 8.176 -28.056 1.00 94.56 389 LEU A O 1
ATOM 3085 N N . LYS A 1 390 ? 6.751 6.798 -28.521 1.00 94.38 390 LYS A N 1
ATOM 3086 C CA . LYS A 1 390 ? 5.748 7.848 -28.669 1.00 94.38 390 LYS A CA 1
ATOM 3087 C C . LYS A 1 390 ? 5.042 8.046 -27.325 1.00 94.38 390 LYS A C 1
ATOM 3089 O O . LYS A 1 390 ? 4.039 7.386 -27.042 1.00 94.38 390 LYS A O 1
ATOM 3094 N N . GLY A 1 391 ? 5.639 8.898 -26.489 1.00 91.62 391 GLY A N 1
ATOM 3095 C CA . GLY A 1 391 ? 5.195 9.209 -25.128 1.00 91.62 391 GLY A CA 1
ATOM 3096 C C . GLY A 1 391 ? 4.137 10.313 -25.042 1.00 91.62 391 GLY A C 1
ATOM 3097 O O . GLY A 1 391 ? 3.550 10.718 -26.047 1.00 91.62 391 GLY A O 1
ATOM 3098 N N . LEU A 1 392 ? 3.884 10.796 -23.822 1.00 89.62 392 LEU A N 1
ATOM 3099 C CA . LEU A 1 392 ? 2.940 11.888 -23.553 1.00 89.62 392 LEU A CA 1
ATOM 3100 C C . LEU A 1 392 ? 3.450 13.227 -24.095 1.00 89.62 392 LEU A C 1
ATOM 3102 O O . LEU A 1 392 ? 4.616 13.589 -23.915 1.00 89.62 392 LEU A O 1
ATOM 3106 N N . GLU A 1 393 ? 2.547 14.004 -24.689 1.00 84.06 393 GLU A N 1
ATOM 3107 C CA . GLU A 1 393 ? 2.832 15.396 -25.022 1.00 84.06 393 GLU A CA 1
ATOM 3108 C C . GLU A 1 393 ? 2.889 16.233 -23.737 1.00 84.06 393 GLU A C 1
ATOM 3110 O O . GLU A 1 393 ? 1.901 16.392 -23.025 1.00 84.06 393 GLU A O 1
ATOM 3115 N N . HIS A 1 394 ? 4.072 16.763 -23.436 1.00 75.06 394 HIS A N 1
ATOM 3116 C CA . HIS A 1 394 ? 4.334 17.631 -22.282 1.00 75.06 394 HIS A CA 1
ATOM 3117 C C . HIS A 1 394 ? 4.961 18.973 -22.705 1.00 75.06 394 HIS A C 1
ATOM 3119 O O . HIS A 1 394 ? 5.317 19.805 -21.874 1.00 75.06 394 HIS A O 1
ATOM 3125 N N . ASN A 1 395 ? 5.057 19.211 -24.016 1.00 66.31 395 ASN A N 1
ATOM 3126 C CA . ASN A 1 395 ? 5.503 20.471 -24.597 1.00 66.31 395 ASN A CA 1
ATOM 3127 C C . ASN A 1 395 ? 4.279 21.340 -24.903 1.00 66.31 395 ASN A C 1
ATOM 3129 O O . ASN A 1 395 ? 3.834 21.421 -26.045 1.00 66.31 395 ASN A O 1
ATOM 3133 N N . SER A 1 396 ? 3.700 21.976 -23.884 1.00 51.91 396 SER A N 1
ATOM 3134 C CA . SER A 1 396 ? 2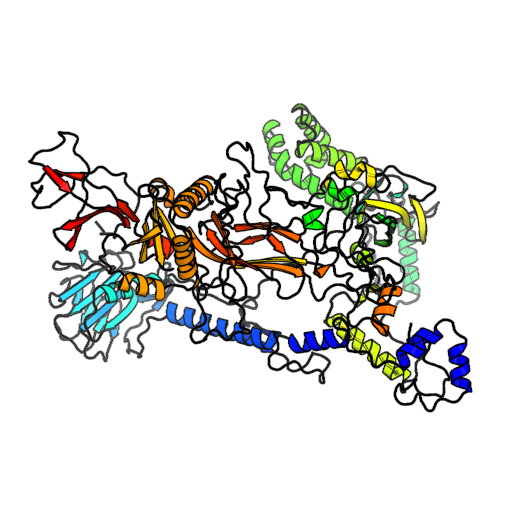.563 22.875 -24.103 1.00 51.91 396 SER A CA 1
ATOM 3135 C C . SER A 1 396 ? 3.033 24.279 -24.498 1.00 51.91 396 SER A C 1
ATOM 3137 O O . SER A 1 396 ? 3.931 24.873 -23.891 1.00 51.91 396 SER A O 1
ATOM 3139 N N . GLN A 1 397 ? 2.389 24.866 -25.508 1.00 45.25 397 GLN A N 1
ATOM 3140 C CA . GLN A 1 397 ? 2.440 26.312 -25.708 1.00 45.25 397 GLN A CA 1
ATOM 3141 C C . GLN A 1 397 ? 1.484 26.973 -24.706 1.00 45.25 397 GLN A C 1
ATOM 3143 O O . GLN A 1 397 ? 0.317 27.176 -25.027 1.00 45.25 397 GLN A O 1
ATOM 3148 N N . GLN A 1 398 ? 1.927 27.310 -23.489 1.00 45.12 398 GLN A N 1
ATOM 3149 C CA . GLN A 1 398 ? 1.117 28.161 -22.606 1.00 45.12 398 GLN A CA 1
ATOM 3150 C C . GLN A 1 398 ? 1.540 29.636 -22.648 1.00 45.12 398 GLN A C 1
ATOM 3152 O O . GLN A 1 398 ? 2.674 30.004 -22.359 1.00 45.12 398 GLN A O 1
ATOM 3157 N N . THR A 1 399 ? 0.550 30.429 -23.072 1.00 40.06 399 THR A N 1
ATOM 3158 C CA . THR A 1 399 ? 0.164 31.814 -22.745 1.00 40.06 399 THR A CA 1
ATOM 3159 C C . THR A 1 399 ? 1.230 32.864 -22.419 1.00 40.06 399 THR A C 1
ATOM 3161 O O . THR A 1 399 ? 2.018 32.741 -21.490 1.00 40.06 399 THR A O 1
ATOM 3164 N N . LYS A 1 400 ? 1.124 33.976 -23.164 1.00 38.09 400 LYS A N 1
ATOM 3165 C CA . LYS A 1 400 ? 1.814 35.267 -23.023 1.00 38.09 400 LYS A CA 1
ATOM 3166 C C . LYS A 1 400 ? 2.254 35.587 -21.584 1.00 38.09 400 LYS A C 1
ATOM 3168 O O . LYS A 1 400 ? 1.435 35.978 -20.762 1.00 38.09 400 LYS A O 1
ATOM 3173 N N . ASN A 1 401 ? 3.563 35.574 -21.338 1.00 40.12 401 ASN A N 1
ATOM 3174 C CA . ASN A 1 401 ? 4.143 36.482 -20.348 1.00 40.12 401 ASN A CA 1
ATOM 3175 C C . ASN A 1 401 ? 4.088 37.913 -20.921 1.00 40.12 401 ASN A C 1
ATOM 3177 O O . ASN A 1 401 ? 4.242 38.072 -22.135 1.00 40.12 401 ASN A O 1
ATOM 3181 N N . ASP A 1 402 ? 3.923 38.934 -20.067 1.00 47.38 402 ASP A N 1
ATOM 3182 C CA . ASP A 1 402 ? 3.782 40.389 -20.348 1.00 47.38 402 ASP A CA 1
ATOM 3183 C C . ASP A 1 402 ? 4.881 41.044 -21.229 1.00 47.38 402 ASP A C 1
ATOM 3185 O O . ASP A 1 402 ? 4.992 42.263 -21.345 1.00 47.38 402 ASP A O 1
ATOM 3189 N N . LYS A 1 403 ? 5.723 40.247 -21.888 1.00 47.78 403 LYS A N 1
ATOM 3190 C CA . LYS A 1 403 ? 6.772 40.662 -22.821 1.00 47.78 403 LYS A CA 1
ATOM 3191 C C . LYS A 1 403 ? 6.842 39.766 -24.064 1.00 47.78 403 LYS A C 1
ATOM 3193 O O . LYS A 1 403 ? 7.932 39.343 -24.424 1.00 47.78 403 LYS A O 1
ATOM 3198 N N . ASN A 1 404 ? 5.715 39.444 -24.709 1.00 44.72 404 ASN A N 1
ATOM 3199 C CA . ASN A 1 404 ? 5.626 38.913 -26.091 1.00 44.72 404 ASN A CA 1
ATOM 3200 C C . ASN A 1 404 ? 6.601 37.773 -26.512 1.00 44.72 404 ASN A C 1
ATOM 3202 O O . ASN A 1 404 ? 6.794 37.541 -27.704 1.00 44.72 404 ASN A O 1
ATOM 3206 N N . LYS A 1 405 ? 7.192 37.015 -25.580 1.00 41.78 405 LYS A N 1
ATOM 3207 C CA . LYS A 1 405 ? 8.034 35.846 -25.868 1.00 41.78 405 LYS A CA 1
ATOM 3208 C C . LYS A 1 405 ? 7.264 34.588 -25.489 1.00 41.78 405 LYS A C 1
ATOM 3210 O O . LYS A 1 405 ? 6.979 34.365 -24.318 1.00 41.78 405 LYS A O 1
ATOM 3215 N N . HIS A 1 406 ? 6.926 33.788 -26.497 1.00 42.25 406 HIS A N 1
ATOM 3216 C CA . HIS A 1 406 ? 6.453 32.422 -26.310 1.00 42.25 406 HIS A CA 1
ATOM 3217 C C . HIS A 1 406 ? 7.660 31.577 -25.895 1.00 42.25 406 HIS A C 1
ATOM 3219 O O . HIS A 1 406 ? 8.518 31.288 -26.725 1.00 42.25 406 HIS A O 1
ATOM 3225 N N . THR A 1 407 ? 7.762 31.209 -24.622 1.00 45.53 407 THR A N 1
ATOM 3226 C CA . THR A 1 407 ? 8.625 30.096 -24.207 1.00 45.53 407 THR A CA 1
ATOM 3227 C C . THR A 1 407 ? 7.726 28.882 -24.015 1.00 45.53 407 THR A C 1
ATOM 3229 O O . THR A 1 407 ? 6.916 28.906 -23.090 1.00 45.53 407 THR A O 1
ATOM 3232 N N . PRO A 1 408 ? 7.810 27.859 -24.887 1.00 52.25 408 PRO A N 1
ATOM 3233 C CA . PRO A 1 408 ? 7.107 26.597 -24.685 1.00 52.25 408 PRO A CA 1
ATOM 3234 C C . PRO A 1 408 ? 7.454 26.033 -23.305 1.00 52.25 408 PRO A C 1
ATOM 3236 O O . PRO A 1 408 ? 8.627 26.001 -22.927 1.00 52.25 408 PRO A O 1
ATOM 3239 N N . SER A 1 409 ? 6.441 25.621 -22.548 1.00 65.38 409 SER A N 1
ATOM 3240 C CA . SER A 1 409 ? 6.644 24.902 -21.294 1.00 65.38 409 SER A CA 1
ATOM 3241 C C . SER A 1 409 ? 6.899 23.440 -21.630 1.00 65.38 409 SER A C 1
ATOM 3243 O O . SER A 1 409 ? 6.104 22.836 -22.342 1.00 65.38 409 SER A O 1
ATOM 3245 N N . VAL A 1 410 ? 7.990 22.880 -21.112 1.00 77.56 410 VAL A N 1
ATOM 3246 C CA . VAL A 1 410 ? 8.336 21.452 -21.230 1.00 77.56 410 VAL A CA 1
ATOM 3247 C C . VAL A 1 410 ? 7.842 20.656 -20.015 1.00 77.56 410 VAL A C 1
ATOM 3249 O O . VAL A 1 410 ? 8.457 19.670 -19.630 1.00 77.56 410 VAL A O 1
ATOM 3252 N N . ASN A 1 411 ? 6.803 21.139 -19.329 1.00 87.81 411 ASN A N 1
ATOM 3253 C CA . ASN A 1 411 ? 6.283 20.520 -18.111 1.00 87.81 411 ASN A CA 1
ATOM 3254 C C . ASN A 1 411 ? 5.073 19.631 -18.406 1.00 87.81 411 ASN A C 1
ATOM 3256 O O . ASN A 1 411 ? 4.188 20.025 -19.166 1.00 87.81 411 ASN A O 1
ATOM 3260 N N . TYR A 1 412 ? 4.982 18.493 -17.717 1.00 90.75 412 TYR A N 1
ATOM 3261 C CA . TYR A 1 412 ? 3.774 17.670 -17.721 1.00 90.75 412 TYR A CA 1
ATOM 3262 C C . TYR A 1 412 ? 2.569 18.459 -17.196 1.00 90.75 412 TYR A C 1
ATOM 3264 O O . TYR A 1 412 ? 2.674 19.217 -16.227 1.00 90.75 412 TYR A O 1
ATOM 3272 N N . ASP A 1 413 ? 1.404 18.244 -17.811 1.00 89.94 413 ASP A N 1
ATOM 3273 C CA . ASP A 1 413 ? 0.146 18.732 -17.257 1.00 89.94 413 ASP A CA 1
ATOM 3274 C C . ASP A 1 413 ? -0.162 17.995 -15.946 1.00 89.94 413 ASP A C 1
ATOM 3276 O O . ASP A 1 413 ? -0.270 16.767 -15.898 1.00 89.94 413 ASP A O 1
ATOM 3280 N N . THR A 1 414 ? -0.341 18.772 -14.878 1.00 93.44 414 THR A N 1
ATOM 3281 C CA . THR A 1 414 ? -0.682 18.288 -13.537 1.00 93.44 414 THR A CA 1
ATOM 3282 C C . THR A 1 414 ? -1.927 17.397 -13.498 1.00 93.44 414 THR A C 1
ATOM 3284 O O . THR A 1 414 ? -1.995 16.511 -12.649 1.00 93.44 414 THR A O 1
ATOM 3287 N N . ASN A 1 415 ? -2.896 17.594 -14.402 1.00 93.75 415 ASN A N 1
ATOM 3288 C CA . ASN A 1 415 ? -4.157 16.845 -14.421 1.00 93.75 415 ASN A CA 1
ATOM 3289 C C . ASN A 1 415 ? -4.207 15.759 -15.511 1.00 93.75 415 ASN A C 1
ATOM 3291 O O . ASN A 1 415 ? -5.264 15.173 -15.727 1.00 93.75 415 ASN A O 1
ATOM 3295 N N . ILE A 1 416 ? -3.095 15.425 -16.178 1.00 91.69 416 ILE A N 1
ATOM 3296 C CA . ILE A 1 416 ? -3.121 14.513 -17.336 1.00 91.69 416 ILE A CA 1
ATOM 3297 C C . ILE A 1 416 ? -3.772 13.151 -17.042 1.00 91.69 416 ILE A C 1
ATOM 3299 O O . ILE A 1 416 ? -4.583 12.674 -17.832 1.00 91.69 416 ILE A O 1
ATOM 3303 N N . PHE A 1 417 ? -3.494 12.542 -15.884 1.00 93.12 417 PHE A N 1
ATOM 3304 C CA . PHE A 1 417 ? -4.118 11.269 -15.498 1.00 93.12 417 PHE A CA 1
ATOM 3305 C C . PHE A 1 417 ? -5.542 11.416 -14.983 1.00 93.12 417 PHE A C 1
ATOM 3307 O O . PHE A 1 417 ? -6.300 10.459 -15.064 1.00 93.12 417 PHE A O 1
ATOM 3314 N N . LYS A 1 418 ? -5.911 12.596 -14.485 1.00 90.44 418 LYS A N 1
ATOM 3315 C CA . LYS A 1 418 ? -7.282 12.902 -14.084 1.00 90.44 418 LYS A CA 1
ATOM 3316 C C . LYS A 1 418 ? -8.191 13.061 -15.303 1.00 90.44 418 LYS A C 1
ATOM 3318 O O . LYS A 1 418 ? -9.306 12.557 -15.307 1.00 90.44 418 LYS A O 1
ATOM 3323 N N . ASP A 1 419 ? -7.705 13.751 -16.331 1.00 91.31 419 ASP A N 1
ATOM 3324 C CA . ASP A 1 419 ? -8.537 14.185 -17.454 1.00 91.31 419 ASP A CA 1
ATOM 3325 C C . ASP A 1 419 ? -8.498 13.207 -18.636 1.00 91.31 419 ASP A C 1
ATOM 3327 O O . ASP A 1 419 ? -9.404 13.201 -19.472 1.00 91.31 419 ASP A O 1
ATOM 3331 N N . LYS A 1 420 ? -7.422 12.418 -18.761 1.00 91.81 420 LYS A N 1
ATOM 3332 C CA . LYS A 1 420 ? -7.154 11.575 -19.940 1.00 91.81 420 LYS A CA 1
ATOM 3333 C C . LYS A 1 420 ? -7.038 10.098 -19.624 1.00 91.81 420 LYS A C 1
ATOM 3335 O O . LYS A 1 420 ? -6.955 9.311 -20.554 1.00 91.81 420 LYS A O 1
ATOM 3340 N N . TYR A 1 421 ? -7.007 9.709 -18.361 1.00 94.06 421 TYR A N 1
ATOM 3341 C CA . TYR A 1 421 ? -6.898 8.316 -17.953 1.00 94.06 421 TYR A CA 1
ATOM 3342 C C . TYR A 1 421 ? -7.888 8.034 -16.830 1.00 94.06 421 TYR A C 1
ATOM 3344 O O . TYR A 1 421 ? -8.492 8.945 -16.274 1.00 94.06 421 TYR A O 1
ATOM 3352 N N . GLN A 1 422 ? -8.075 6.759 -16.509 1.00 93.69 422 GLN A N 1
ATOM 3353 C CA . GLN A 1 422 ? -8.945 6.359 -15.414 1.00 93.69 422 GLN A CA 1
ATOM 3354 C C . GLN A 1 422 ? -8.411 5.123 -14.697 1.00 93.69 422 GLN A C 1
ATOM 3356 O O . GLN A 1 422 ? -7.990 4.146 -15.324 1.00 93.69 422 GLN A O 1
ATOM 3361 N N . LEU A 1 423 ? -8.486 5.161 -13.369 1.00 95.00 423 LEU A N 1
ATOM 3362 C CA . LEU A 1 423 ? -8.490 3.972 -12.528 1.00 95.00 423 LEU A CA 1
ATOM 3363 C C . LEU A 1 423 ? -9.962 3.623 -12.280 1.00 95.00 423 LEU A C 1
ATOM 3365 O O . LEU A 1 423 ? -10.643 4.346 -11.557 1.00 95.00 423 LEU A O 1
ATOM 3369 N N . ARG A 1 424 ? -10.464 2.586 -12.961 1.00 92.38 424 ARG A N 1
ATOM 3370 C CA . ARG A 1 424 ? -11.874 2.142 -12.885 1.00 92.38 424 ARG A CA 1
ATOM 3371 C C . ARG A 1 424 ? -12.180 1.527 -11.521 1.00 92.38 424 ARG A C 1
ATOM 3373 O O . ARG A 1 424 ? -11.237 1.151 -10.847 1.00 92.38 424 ARG A O 1
ATOM 3380 N N . VAL A 1 425 ? -13.451 1.363 -11.154 1.00 90.06 425 VAL A N 1
ATOM 3381 C CA . VAL A 1 425 ? -13.897 0.830 -9.848 1.00 90.06 425 VAL A CA 1
ATOM 3382 C C . VAL A 1 425 ? -13.131 -0.426 -9.398 1.00 90.06 425 VAL A C 1
ATOM 3384 O O . VAL A 1 425 ? -12.538 -0.379 -8.330 1.00 90.06 425 VAL A O 1
ATOM 3387 N N . ASP A 1 426 ? -12.984 -1.435 -10.263 1.00 85.88 426 ASP A N 1
ATOM 3388 C CA . ASP A 1 426 ? -12.226 -2.674 -9.975 1.00 85.88 426 ASP A CA 1
ATOM 3389 C C . ASP A 1 426 ? -10.978 -2.828 -10.866 1.00 85.88 426 ASP A C 1
ATOM 3391 O O . ASP A 1 426 ? -10.417 -3.907 -11.062 1.00 85.88 426 ASP A O 1
ATOM 3395 N N . GLY A 1 427 ? -10.539 -1.727 -11.482 1.00 88.38 427 GLY A N 1
ATOM 3396 C CA . GLY A 1 427 ? -9.361 -1.731 -12.343 1.00 88.38 427 GLY A CA 1
ATOM 3397 C C . GLY A 1 427 ? -8.082 -1.901 -11.525 1.00 88.38 427 GLY A C 1
ATOM 3398 O O . GLY A 1 427 ? -7.880 -1.170 -10.556 1.00 88.38 427 GLY A O 1
ATOM 3399 N N . LEU A 1 428 ? -7.204 -2.820 -11.935 1.00 88.19 428 LEU A N 1
ATOM 3400 C CA . LEU A 1 428 ? -5.862 -2.980 -11.352 1.00 88.19 428 LEU A CA 1
ATOM 3401 C C . LEU A 1 428 ? -4.848 -1.980 -11.915 1.00 88.19 428 LEU A C 1
ATOM 3403 O O . LEU A 1 428 ? -3.875 -1.640 -11.248 1.00 88.19 428 LEU A O 1
ATOM 3407 N N . GLU A 1 429 ? -5.067 -1.519 -13.146 1.00 90.12 429 GLU A N 1
ATOM 3408 C CA . GLU A 1 429 ? -4.188 -0.585 -13.840 1.00 90.12 429 GLU A CA 1
ATOM 3409 C C . GLU A 1 429 ? -4.942 0.672 -14.264 1.00 90.12 429 GLU A C 1
ATOM 3411 O O . GLU A 1 429 ? -6.146 0.649 -14.537 1.00 90.12 429 GLU A O 1
ATOM 3416 N N . ILE A 1 430 ? -4.203 1.775 -14.367 1.00 92.62 430 ILE A N 1
ATOM 3417 C CA . ILE A 1 430 ? -4.697 2.975 -15.031 1.00 92.62 430 ILE A CA 1
ATOM 3418 C C . ILE A 1 430 ? -4.825 2.685 -16.529 1.00 92.62 430 ILE A C 1
ATOM 3420 O O . ILE A 1 430 ? -3.865 2.271 -17.178 1.00 92.62 430 ILE A O 1
ATOM 3424 N N . THR A 1 431 ? -6.003 2.959 -17.085 1.00 92.56 431 THR A N 1
ATOM 3425 C CA . THR A 1 431 ? -6.322 2.713 -18.497 1.00 92.56 431 THR A CA 1
ATOM 3426 C C . THR A 1 431 ? -6.616 4.016 -19.241 1.00 92.56 431 THR A C 1
ATOM 3428 O O . THR A 1 431 ? -7.088 4.980 -18.628 1.00 92.56 431 THR A O 1
ATOM 3431 N N . PRO A 1 432 ? -6.329 4.083 -20.554 1.00 93.50 432 PRO A N 1
ATOM 3432 C CA . PRO A 1 432 ? -6.666 5.244 -21.367 1.00 93.50 432 PRO A CA 1
ATOM 3433 C C . PRO A 1 432 ? -8.185 5.408 -21.519 1.00 93.50 432 PRO A C 1
ATOM 3435 O O . PRO A 1 432 ? -8.936 4.429 -21.543 1.00 93.50 432 PRO A O 1
ATOM 3438 N N . THR A 1 433 ? -8.626 6.654 -21.660 1.00 92.56 433 THR A N 1
ATOM 3439 C CA . THR A 1 433 ? -9.980 7.028 -22.094 1.00 92.56 433 THR A CA 1
ATOM 3440 C C . THR A 1 433 ? -9.950 7.474 -23.558 1.00 92.56 433 THR A C 1
ATOM 3442 O O . THR A 1 433 ? -8.882 7.605 -24.158 1.00 92.56 433 THR A O 1
ATOM 3445 N N . ASP A 1 434 ? -11.107 7.768 -24.151 1.00 89.25 434 ASP A N 1
ATOM 3446 C CA . ASP A 1 434 ? -11.162 8.312 -25.517 1.00 89.25 434 ASP A CA 1
ATOM 3447 C C . ASP A 1 434 ? -10.404 9.647 -25.642 1.00 89.25 434 ASP A C 1
ATOM 3449 O O . ASP A 1 434 ? -9.837 9.966 -26.688 1.00 89.25 434 ASP A O 1
ATOM 3453 N N . ALA A 1 435 ? -10.307 10.409 -24.547 1.00 90.25 435 ALA A N 1
ATOM 3454 C CA . ALA A 1 435 ? -9.566 11.663 -24.509 1.00 90.25 435 ALA A CA 1
ATOM 3455 C C . ALA A 1 435 ? -8.035 11.476 -24.557 1.00 90.25 435 ALA A C 1
ATOM 3457 O O . ALA A 1 435 ? -7.332 12.434 -24.893 1.00 90.25 435 ALA A O 1
ATOM 3458 N N . SER A 1 436 ? -7.503 10.279 -24.258 1.00 91.19 436 SER A N 1
ATOM 3459 C CA . SER A 1 436 ? -6.055 10.008 -24.298 1.00 91.19 436 SER A CA 1
ATOM 3460 C C . SER A 1 436 ? -5.457 10.178 -25.693 1.00 91.19 436 SER A C 1
ATOM 3462 O O . SER A 1 436 ? -4.308 10.592 -25.820 1.00 91.19 436 SER A O 1
ATOM 3464 N N . ALA A 1 437 ? -6.227 9.863 -26.739 1.00 86.88 437 ALA A N 1
ATOM 3465 C CA . ALA A 1 437 ? -5.760 9.791 -28.123 1.00 86.88 437 ALA A CA 1
ATOM 3466 C C . ALA A 1 437 ? -5.090 11.091 -28.617 1.00 86.88 437 ALA A C 1
ATOM 3468 O O . ALA A 1 437 ? -4.174 11.043 -29.430 1.00 86.88 437 ALA A O 1
ATOM 3469 N N . ASN A 1 438 ? -5.485 12.249 -28.086 1.00 83.94 438 ASN A N 1
ATOM 3470 C CA . ASN A 1 438 ? -5.001 13.553 -28.547 1.00 83.94 438 ASN A CA 1
ATOM 3471 C C . ASN A 1 438 ? -3.802 14.107 -27.750 1.00 83.94 438 ASN A C 1
ATOM 3473 O O . ASN A 1 438 ? -3.509 15.285 -27.891 1.00 83.94 438 ASN A O 1
ATOM 3477 N N . HIS A 1 439 ? -3.177 13.324 -26.861 1.00 85.44 439 HIS A N 1
ATOM 3478 C CA . HIS A 1 439 ? -2.154 13.815 -25.911 1.00 85.44 439 HIS A CA 1
ATOM 3479 C C . HIS A 1 439 ? -0.823 13.048 -26.007 1.00 85.44 439 HIS A C 1
ATOM 3481 O O . HIS A 1 439 ? -0.112 12.876 -25.014 1.00 85.44 439 HIS A O 1
ATOM 3487 N N . PHE A 1 440 ? -0.480 12.567 -27.203 1.00 89.75 440 PHE A N 1
ATOM 3488 C CA . PHE A 1 440 ? 0.813 11.938 -27.481 1.00 89.75 440 PHE A CA 1
ATOM 3489 C C . PHE A 1 440 ? 1.729 12.890 -28.238 1.00 89.75 440 PHE A C 1
ATOM 3491 O O . PHE A 1 440 ? 1.271 13.650 -29.088 1.00 89.75 440 PHE A O 1
ATOM 3498 N N . ALA A 1 441 ? 3.031 12.802 -27.975 1.00 85.81 441 ALA A N 1
ATOM 3499 C CA . ALA A 1 441 ? 4.027 13.608 -28.662 1.00 85.81 441 ALA A CA 1
ATOM 3500 C C . ALA A 1 441 ? 3.964 13.405 -30.189 1.00 85.81 441 ALA A C 1
ATOM 3502 O O . ALA A 1 441 ? 3.813 12.284 -30.691 1.00 85.81 441 ALA A O 1
ATOM 3503 N N . ASN A 1 442 ? 4.105 14.506 -30.934 1.00 82.19 442 ASN A N 1
ATOM 3504 C CA . ASN A 1 442 ? 4.105 14.491 -32.402 1.00 82.19 442 ASN A CA 1
ATOM 3505 C C . ASN A 1 442 ? 5.305 13.728 -32.981 1.00 82.19 442 ASN A C 1
ATOM 3507 O O . ASN A 1 442 ? 5.182 13.076 -34.019 1.00 82.19 442 ASN A O 1
ATOM 3511 N N . TYR A 1 443 ? 6.447 13.790 -32.295 1.00 84.44 443 TYR A N 1
ATOM 3512 C CA . TYR A 1 443 ? 7.675 13.095 -32.663 1.00 84.44 443 TYR A CA 1
ATOM 3513 C C . TYR A 1 443 ? 8.013 12.073 -31.577 1.00 84.44 443 TYR A C 1
ATOM 3515 O O . TYR A 1 443 ? 7.921 12.417 -30.400 1.00 84.44 443 TYR A O 1
ATOM 3523 N N . PRO A 1 444 ? 8.349 10.825 -31.943 1.00 89.75 444 PRO A N 1
ATOM 3524 C CA . PRO A 1 444 ? 8.765 9.831 -30.970 1.00 89.75 444 PRO A CA 1
ATOM 3525 C C . PRO A 1 444 ? 10.206 10.077 -30.518 1.00 89.75 444 PRO A C 1
ATOM 3527 O O . PRO A 1 444 ? 11.071 10.425 -31.327 1.00 89.75 444 PRO A O 1
ATOM 3530 N N . ASP A 1 445 ? 10.465 9.793 -29.250 1.00 90.12 445 ASP A N 1
ATOM 3531 C CA . ASP A 1 445 ? 11.786 9.892 -28.645 1.00 90.12 445 ASP A CA 1
ATOM 3532 C C . ASP A 1 445 ? 12.578 8.615 -28.931 1.00 90.12 445 ASP A C 1
ATOM 3534 O O . ASP A 1 445 ? 12.067 7.498 -28.809 1.00 90.12 445 ASP A O 1
ATOM 3538 N N . LEU A 1 446 ? 13.837 8.759 -29.339 1.00 91.62 446 LEU A N 1
ATOM 3539 C CA . LEU A 1 446 ? 14.708 7.626 -29.643 1.00 91.62 446 LEU A CA 1
ATOM 3540 C C . LEU A 1 446 ? 15.493 7.233 -28.399 1.00 91.62 446 LEU A C 1
ATOM 3542 O O . LEU A 1 446 ? 16.137 8.092 -27.819 1.00 91.62 446 LEU A O 1
ATOM 3546 N N . TYR A 1 447 ? 15.540 5.948 -28.056 1.00 91.81 447 TYR A N 1
ATOM 3547 C CA . TYR A 1 447 ? 16.361 5.396 -26.977 1.00 91.81 447 TYR A CA 1
ATOM 3548 C C . TYR A 1 447 ? 17.186 4.221 -27.483 1.00 91.81 447 TYR A C 1
ATOM 3550 O O . TYR A 1 447 ? 16.755 3.482 -28.365 1.00 91.81 447 TYR A O 1
ATOM 3558 N N . ARG A 1 448 ? 18.377 4.027 -26.915 1.00 90.69 448 ARG A N 1
ATOM 3559 C CA . ARG A 1 448 ? 19.247 2.898 -27.253 1.00 90.69 448 ARG A CA 1
ATOM 3560 C C . ARG A 1 448 ? 20.009 2.398 -26.041 1.00 90.69 448 ARG A C 1
ATOM 3562 O O . ARG A 1 448 ? 20.325 3.177 -25.141 1.00 90.69 448 ARG A O 1
ATOM 3569 N N . GLY A 1 449 ? 20.372 1.128 -26.073 1.00 89.25 449 GLY A N 1
ATOM 3570 C CA . GLY A 1 449 ? 21.169 0.502 -25.035 1.00 89.25 449 GLY A CA 1
ATOM 3571 C C . GLY A 1 449 ? 21.682 -0.858 -25.470 1.00 89.25 449 GLY A C 1
ATOM 3572 O O . GLY A 1 449 ? 21.517 -1.272 -26.619 1.00 89.25 449 GLY A O 1
ATOM 3573 N N . ALA A 1 450 ? 22.327 -1.540 -24.532 1.00 89.69 450 ALA A N 1
ATOM 3574 C CA . ALA A 1 450 ? 2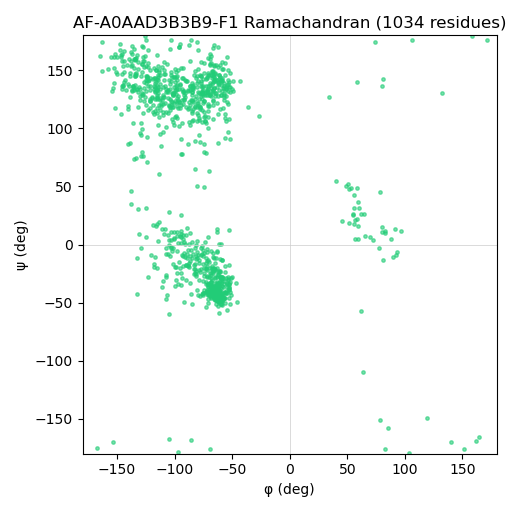2.800 -2.895 -24.735 1.00 89.69 450 ALA A CA 1
ATOM 3575 C C . ALA A 1 450 ? 22.537 -3.744 -23.490 1.00 89.69 450 ALA A C 1
ATOM 3577 O O . ALA A 1 450 ? 22.423 -3.235 -22.374 1.00 89.69 450 ALA A O 1
ATOM 3578 N N . SER A 1 451 ? 22.400 -5.051 -23.670 1.00 89.19 451 SER A N 1
ATOM 3579 C CA . SER A 1 451 ? 22.092 -5.993 -22.595 1.00 89.19 451 SER A CA 1
ATOM 3580 C C . SER A 1 451 ? 22.818 -7.305 -22.815 1.00 89.19 451 SER A C 1
ATOM 3582 O O . SER A 1 451 ? 22.901 -7.787 -23.939 1.00 89.19 451 SER A O 1
ATOM 3584 N N . PHE A 1 452 ? 23.347 -7.899 -21.751 1.00 87.88 452 PHE A N 1
ATOM 3585 C CA . PHE A 1 452 ? 23.977 -9.212 -21.850 1.00 87.88 452 PHE A CA 1
ATOM 3586 C C . PHE A 1 452 ? 22.917 -10.286 -22.066 1.00 87.88 452 PHE A C 1
ATOM 3588 O O . PHE A 1 452 ? 21.922 -10.304 -21.354 1.00 87.88 452 PHE A O 1
ATOM 3595 N N . LEU A 1 453 ? 23.143 -11.167 -23.032 1.00 85.62 453 LEU A N 1
ATOM 3596 C CA . LEU A 1 453 ? 22.287 -12.299 -23.357 1.00 85.62 453 LEU A CA 1
ATOM 3597 C C . LEU A 1 453 ? 22.717 -13.537 -22.577 1.00 85.62 453 LEU A C 1
ATOM 3599 O O . LEU A 1 453 ? 23.905 -13.828 -22.431 1.00 85.62 453 LEU A O 1
ATOM 3603 N N . SER A 1 454 ? 21.728 -14.307 -22.139 1.00 77.19 454 SER A N 1
ATOM 3604 C CA . SER A 1 454 ? 21.920 -15.611 -21.515 1.00 77.19 454 SER A CA 1
ATOM 3605 C C . SER A 1 454 ? 20.873 -16.597 -22.026 1.00 77.19 454 SER A C 1
ATOM 3607 O O . SER A 1 454 ? 19.714 -16.239 -22.227 1.00 77.19 454 SER A O 1
ATOM 3609 N N . SER A 1 455 ? 21.259 -17.864 -22.180 1.00 72.69 455 SER A N 1
ATOM 3610 C CA . SER A 1 455 ? 20.329 -18.960 -22.486 1.00 72.69 455 SER A CA 1
ATOM 3611 C C . SER A 1 455 ? 19.479 -19.384 -21.277 1.00 72.69 455 SER A C 1
ATOM 3613 O O . SER A 1 455 ? 18.549 -20.177 -21.428 1.00 72.69 455 SER A O 1
ATOM 3615 N N . SER A 1 456 ? 19.769 -18.852 -20.082 1.00 77.75 456 SER A N 1
ATOM 3616 C CA . SER A 1 456 ? 19.177 -19.277 -18.804 1.00 77.75 456 SER A CA 1
ATOM 3617 C C . SER A 1 456 ? 17.659 -19.150 -18.736 1.00 77.75 456 SER A C 1
ATOM 3619 O O . SER A 1 456 ? 17.030 -19.916 -18.018 1.00 77.75 456 SER A O 1
ATOM 3621 N N . ALA A 1 457 ? 17.056 -18.207 -19.462 1.00 78.25 457 ALA A N 1
ATOM 3622 C CA . ALA A 1 457 ? 15.610 -18.000 -19.413 1.00 78.25 457 ALA A CA 1
ATOM 3623 C C . ALA A 1 457 ? 14.826 -19.218 -19.929 1.00 78.25 457 ALA A C 1
ATOM 3625 O O . ALA A 1 457 ? 13.827 -19.606 -19.330 1.00 78.25 457 ALA A O 1
ATOM 3626 N N . SER A 1 458 ? 15.304 -19.844 -21.010 1.00 77.94 458 SER A N 1
ATOM 3627 C CA . SER A 1 458 ? 14.671 -21.038 -21.583 1.00 77.94 458 SER A CA 1
ATOM 3628 C C . SER A 1 458 ? 14.808 -22.259 -20.667 1.00 77.94 458 SER A C 1
ATOM 3630 O O . SER A 1 458 ? 13.836 -22.987 -20.478 1.00 77.94 458 SER A O 1
ATOM 3632 N N . MET A 1 459 ? 15.980 -22.427 -20.043 1.00 78.50 459 MET A N 1
ATOM 3633 C CA . MET A 1 459 ? 16.256 -23.480 -19.058 1.00 78.50 459 MET A CA 1
ATOM 3634 C C . MET A 1 459 ? 15.353 -23.324 -17.833 1.00 78.50 459 MET A C 1
ATOM 3636 O O . MET A 1 459 ? 14.602 -24.231 -17.502 1.00 78.50 459 MET A O 1
ATOM 3640 N N . LEU A 1 460 ? 15.333 -22.129 -17.235 1.00 85.81 460 LEU A N 1
ATOM 3641 C CA . LEU A 1 460 ? 14.526 -21.852 -16.049 1.00 85.81 460 LEU A CA 1
ATOM 3642 C C . LEU A 1 460 ? 13.027 -22.027 -16.318 1.00 85.81 460 LEU A C 1
ATOM 3644 O O . LEU A 1 460 ? 12.306 -22.548 -15.475 1.00 85.81 460 LEU A O 1
ATOM 3648 N N . LEU A 1 461 ? 12.538 -21.600 -17.489 1.00 87.00 461 LEU A N 1
ATOM 3649 C CA . LEU A 1 461 ? 11.139 -21.807 -17.856 1.00 87.00 461 LEU A CA 1
ATOM 3650 C C . LEU A 1 461 ? 10.818 -23.295 -18.036 1.00 87.00 461 LEU A C 1
ATOM 3652 O O . LEU A 1 461 ? 9.764 -23.736 -17.588 1.00 87.00 461 LEU A O 1
ATOM 3656 N N . LYS A 1 462 ? 11.714 -24.066 -18.665 1.00 86.88 462 LYS A N 1
ATOM 3657 C CA . LYS A 1 462 ? 11.563 -25.518 -18.810 1.00 86.88 462 LYS A CA 1
ATOM 3658 C C . LYS A 1 462 ? 11.468 -26.194 -17.441 1.00 86.88 462 LYS A C 1
ATOM 3660 O O . LYS A 1 462 ? 10.540 -26.971 -17.238 1.00 86.88 462 LYS A O 1
ATOM 3665 N N . ASP A 1 463 ? 12.367 -25.859 -16.521 1.00 88.38 463 ASP A N 1
ATOM 3666 C CA . ASP A 1 463 ? 12.405 -26.438 -15.174 1.00 88.38 463 ASP A CA 1
ATOM 3667 C C . ASP A 1 463 ? 11.152 -26.052 -14.374 1.00 88.38 463 ASP A C 1
ATOM 3669 O O . ASP A 1 463 ? 10.459 -26.922 -13.859 1.00 88.38 463 ASP A O 1
ATOM 3673 N N . ASN A 1 464 ? 10.757 -24.773 -14.391 1.00 92.88 464 ASN A N 1
ATOM 3674 C CA . ASN A 1 464 ? 9.530 -24.311 -13.731 1.00 92.88 464 ASN A CA 1
ATOM 3675 C C . ASN A 1 464 ? 8.264 -24.994 -14.277 1.00 92.88 464 ASN A C 1
ATOM 3677 O O . ASN A 1 464 ? 7.327 -25.251 -13.522 1.00 92.88 464 ASN A O 1
ATOM 3681 N N . LEU A 1 465 ? 8.204 -25.256 -15.588 1.00 94.00 465 LEU A N 1
ATOM 3682 C CA . LEU A 1 465 ? 7.087 -25.978 -16.200 1.00 94.00 465 LEU A CA 1
ATOM 3683 C C . LEU A 1 465 ? 7.073 -27.447 -15.771 1.00 94.00 465 LEU A C 1
ATOM 3685 O O . LEU A 1 465 ? 5.996 -27.962 -15.478 1.00 94.00 465 LEU A O 1
ATOM 3689 N N . ILE A 1 466 ? 8.239 -28.100 -15.706 1.00 93.12 466 ILE A N 1
ATOM 3690 C CA . ILE A 1 466 ? 8.359 -29.463 -15.173 1.00 93.12 466 ILE A CA 1
ATOM 3691 C C . ILE A 1 466 ? 7.875 -29.483 -13.722 1.00 93.12 466 ILE A C 1
ATOM 3693 O O . ILE A 1 466 ? 6.979 -30.257 -13.413 1.00 93.12 466 ILE A O 1
ATOM 3697 N N . ASP A 1 467 ? 8.374 -28.593 -12.864 1.00 94.56 467 ASP A N 1
ATOM 3698 C CA . ASP A 1 467 ? 7.994 -28.531 -11.449 1.00 94.56 467 ASP A CA 1
ATOM 3699 C C . ASP A 1 467 ? 6.494 -28.282 -11.262 1.00 94.56 467 ASP A C 1
ATOM 3701 O O . ASP A 1 467 ? 5.839 -28.952 -10.462 1.00 94.56 467 ASP A O 1
ATOM 3705 N N . TYR A 1 468 ? 5.922 -27.337 -12.017 1.00 96.25 468 TYR A N 1
ATOM 3706 C CA . TYR A 1 468 ? 4.494 -27.031 -11.968 1.00 96.25 468 TYR A CA 1
ATOM 3707 C C . TYR A 1 468 ? 3.639 -28.236 -12.379 1.00 96.25 468 TYR A C 1
ATOM 3709 O O . TYR A 1 468 ? 2.711 -28.610 -11.660 1.00 96.25 468 TYR A O 1
ATOM 3717 N N . LEU A 1 469 ? 3.961 -28.871 -13.509 1.00 96.06 469 LEU A N 1
ATOM 3718 C CA . LEU A 1 469 ? 3.225 -30.033 -14.007 1.00 96.06 469 LEU A CA 1
ATOM 3719 C C . LEU A 1 469 ? 3.403 -31.241 -13.075 1.00 96.06 469 LEU A C 1
ATOM 3721 O O . LEU A 1 469 ? 2.423 -31.896 -12.734 1.00 96.06 469 LEU A O 1
ATOM 3725 N N . THR A 1 470 ? 4.614 -31.501 -12.586 1.00 94.88 470 THR A N 1
ATOM 3726 C CA . THR A 1 470 ? 4.887 -32.574 -11.619 1.00 94.88 470 THR A CA 1
ATOM 3727 C C . THR A 1 470 ? 4.131 -32.373 -10.316 1.00 94.88 470 THR A C 1
ATOM 3729 O O . THR A 1 470 ? 3.567 -33.325 -9.785 1.00 94.88 470 THR A O 1
ATOM 3732 N N . LYS A 1 471 ? 4.056 -31.139 -9.815 1.00 95.31 471 LYS A N 1
ATOM 3733 C CA . LYS A 1 471 ? 3.389 -30.850 -8.547 1.00 95.31 471 LYS A CA 1
ATOM 3734 C C . LYS A 1 471 ? 1.865 -30.891 -8.634 1.00 95.31 471 LYS A C 1
ATOM 3736 O O . LYS A 1 471 ? 1.229 -31.327 -7.679 1.00 95.31 471 LYS A O 1
ATOM 3741 N N . TYR A 1 472 ? 1.285 -30.389 -9.723 1.00 96.31 472 TYR A N 1
ATOM 3742 C CA . TYR A 1 472 ? -0.157 -30.129 -9.790 1.00 96.31 472 TYR A CA 1
ATOM 3743 C C . TYR A 1 472 ? -0.913 -30.980 -10.815 1.00 96.31 472 TYR A C 1
ATOM 3745 O O . TYR A 1 472 ? -2.121 -31.108 -10.669 1.00 96.31 472 TYR A O 1
ATOM 3753 N N . LEU A 1 473 ? -0.243 -31.556 -11.821 1.00 95.75 473 LEU A N 1
ATOM 3754 C CA . LEU A 1 473 ? -0.882 -32.380 -12.856 1.00 95.75 473 LEU A CA 1
ATOM 3755 C C . LEU A 1 473 ? -0.591 -33.881 -12.695 1.00 95.75 473 LEU A C 1
ATOM 3757 O O . LEU A 1 473 ? -1.497 -34.697 -12.850 1.00 95.75 473 LEU A O 1
ATOM 3761 N N . LEU A 1 474 ? 0.658 -34.271 -12.409 1.00 95.44 474 LEU A N 1
ATOM 3762 C CA . LEU A 1 474 ? 1.011 -35.694 -12.306 1.00 95.44 474 LEU A CA 1
ATOM 3763 C C . LEU A 1 474 ? 0.270 -36.474 -11.211 1.00 95.44 474 LEU A C 1
ATOM 3765 O O . LEU A 1 474 ? -0.014 -37.642 -11.478 1.00 95.44 474 LEU A O 1
ATOM 3769 N N . PRO A 1 475 ? -0.091 -35.903 -10.041 1.00 96.44 475 PRO A N 1
ATOM 3770 C CA . PRO A 1 475 ? -0.875 -36.636 -9.047 1.00 96.44 475 PRO A CA 1
ATOM 3771 C C . PRO A 1 475 ? -2.177 -37.218 -9.620 1.00 96.44 475 PRO A C 1
ATOM 3773 O O . PRO A 1 475 ? -2.477 -38.389 -9.387 1.00 96.44 475 PRO A O 1
ATOM 3776 N N . ASP A 1 476 ? -2.885 -36.449 -10.454 1.00 95.12 476 ASP A N 1
ATOM 3777 C CA . ASP A 1 476 ? -4.121 -36.892 -11.11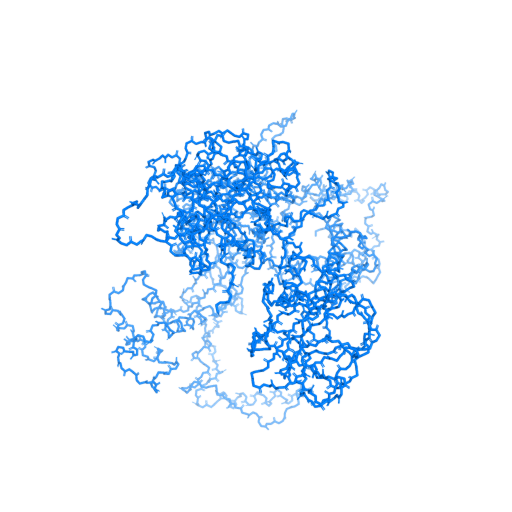0 1.00 95.12 476 ASP A CA 1
ATOM 3778 C C . ASP A 1 476 ? -3.846 -37.996 -12.144 1.00 95.12 476 ASP A C 1
ATOM 3780 O O . ASP A 1 476 ? -4.573 -38.987 -12.222 1.00 95.12 476 ASP A O 1
ATOM 3784 N N . TYR A 1 477 ? -2.762 -37.862 -12.918 1.00 95.94 477 TYR A N 1
ATOM 3785 C CA . TYR A 1 477 ? -2.347 -38.879 -13.890 1.00 95.94 477 TYR A CA 1
ATOM 3786 C C . TYR A 1 477 ? -1.992 -40.206 -13.209 1.00 95.94 477 TYR A C 1
ATOM 3788 O O . TYR A 1 477 ? -2.421 -41.269 -13.657 1.00 95.94 477 TYR A O 1
ATOM 3796 N N . TYR A 1 478 ? -1.227 -40.156 -12.114 1.00 96.75 478 TYR A N 1
ATOM 3797 C CA . TYR A 1 478 ? -0.835 -41.342 -11.355 1.00 96.75 478 TYR A CA 1
ATOM 3798 C C . TYR A 1 478 ? -2.041 -42.083 -10.791 1.00 96.75 478 TYR A C 1
ATOM 3800 O O . TYR A 1 478 ? -2.083 -43.314 -10.859 1.00 96.75 478 TYR A O 1
ATOM 3808 N N . GLN A 1 479 ? -3.024 -41.341 -10.279 1.00 95.19 479 GLN A N 1
ATOM 3809 C CA . GLN A 1 479 ? -4.258 -41.909 -9.758 1.00 95.19 479 GLN A CA 1
ATOM 3810 C C . GLN A 1 479 ? -5.095 -42.564 -10.866 1.00 95.19 479 GLN A C 1
ATOM 3812 O O . GLN A 1 479 ? -5.553 -43.691 -10.692 1.00 95.19 479 GLN A O 1
ATOM 3817 N N . GLU A 1 480 ? -5.283 -41.899 -12.009 1.00 94.94 480 GLU A N 1
ATOM 3818 C CA . GLU A 1 480 ? -6.099 -42.442 -13.104 1.00 94.94 480 GLU A CA 1
ATOM 3819 C C . GLU A 1 480 ? -5.433 -43.635 -13.816 1.00 94.94 480 GLU A C 1
ATOM 3821 O O . GLU A 1 480 ? -6.126 -44.563 -14.234 1.00 94.94 480 GLU A O 1
ATOM 3826 N N . GLN A 1 481 ? -4.101 -43.645 -13.940 1.00 94.81 481 GLN A N 1
ATOM 3827 C CA . GLN A 1 481 ? -3.347 -44.709 -14.622 1.00 94.81 481 GLN A CA 1
ATOM 3828 C C . GLN A 1 481 ? -2.817 -45.806 -13.679 1.00 94.81 481 GLN A C 1
ATOM 3830 O O . GLN A 1 481 ? -2.170 -46.741 -14.145 1.00 94.81 481 GLN A O 1
ATOM 3835 N N . ASN A 1 482 ? -3.104 -45.725 -12.374 1.00 93.25 482 ASN A N 1
ATOM 3836 C CA . ASN A 1 482 ? -2.637 -46.659 -11.338 1.00 93.25 482 ASN A CA 1
ATOM 3837 C C . ASN A 1 482 ? -1.105 -46.855 -11.320 1.00 93.25 482 ASN A C 1
ATOM 3839 O O . ASN A 1 482 ? -0.613 -47.985 -11.290 1.00 93.25 482 ASN A O 1
ATOM 3843 N N . ILE A 1 483 ? -0.340 -45.759 -11.338 1.00 94.25 483 ILE A N 1
ATOM 3844 C CA . ILE A 1 483 ? 1.133 -45.804 -11.307 1.00 94.25 483 ILE A CA 1
ATOM 3845 C C . ILE A 1 483 ? 1.637 -46.050 -9.876 1.00 94.25 483 ILE A C 1
ATOM 3847 O O . ILE A 1 483 ? 1.309 -45.294 -8.958 1.00 94.25 483 ILE A O 1
ATOM 3851 N N . SER A 1 484 ? 2.462 -47.087 -9.689 1.00 92.88 484 SER A N 1
ATOM 3852 C CA . SER A 1 484 ? 3.052 -47.452 -8.390 1.00 92.88 484 SER A CA 1
ATOM 3853 C C . SER A 1 484 ? 3.935 -46.328 -7.829 1.00 92.88 484 SER A C 1
ATOM 3855 O O . SER A 1 484 ? 4.663 -45.720 -8.611 1.00 92.88 484 SER A O 1
ATOM 3857 N N . PRO A 1 485 ? 3.956 -46.075 -6.502 1.00 90.12 485 PRO A N 1
ATOM 3858 C CA . PRO A 1 485 ? 4.864 -45.101 -5.889 1.00 90.12 485 PRO A CA 1
ATOM 3859 C C . PRO A 1 485 ? 6.343 -45.304 -6.249 1.00 90.12 485 PRO A C 1
ATOM 3861 O O . PRO A 1 485 ? 7.057 -44.322 -6.420 1.00 90.12 485 PRO A O 1
ATOM 3864 N N . ASP A 1 486 ? 6.787 -46.554 -6.424 1.00 90.50 486 ASP A N 1
ATOM 3865 C CA . ASP A 1 486 ? 8.174 -46.872 -6.804 1.00 90.50 486 ASP A CA 1
ATOM 3866 C C . ASP A 1 486 ? 8.529 -46.393 -8.226 1.00 90.50 486 ASP A C 1
ATOM 3868 O O . ASP A 1 486 ? 9.693 -46.125 -8.519 1.00 90.50 486 ASP A O 1
ATOM 3872 N N . ASP A 1 487 ? 7.525 -46.243 -9.097 1.00 88.88 487 ASP A N 1
ATOM 3873 C CA . ASP A 1 487 ? 7.685 -45.768 -10.473 1.00 88.88 487 ASP A CA 1
ATOM 3874 C C . ASP A 1 487 ? 7.517 -44.241 -10.595 1.00 88.88 487 ASP A C 1
ATOM 3876 O O . ASP A 1 487 ? 7.771 -43.683 -11.662 1.00 88.88 487 ASP A O 1
ATOM 3880 N N . GLN A 1 488 ? 7.112 -43.535 -9.530 1.00 90.81 488 GLN A N 1
ATOM 3881 C CA . GLN A 1 488 ? 6.908 -42.076 -9.521 1.00 90.81 488 GLN A CA 1
ATOM 3882 C C . GLN A 1 488 ? 8.235 -41.323 -9.315 1.00 90.81 488 GLN A C 1
ATOM 3884 O O . GLN A 1 488 ? 8.451 -40.650 -8.307 1.00 90.81 488 GLN A O 1
ATOM 3889 N N . THR A 1 489 ? 9.152 -41.445 -10.276 1.00 90.12 489 THR A N 1
ATOM 3890 C CA . THR A 1 489 ? 10.471 -40.794 -10.235 1.00 90.12 489 THR A CA 1
ATOM 3891 C C . THR A 1 489 ? 10.404 -39.299 -10.572 1.00 90.12 489 THR A C 1
ATOM 3893 O O . THR A 1 489 ? 9.507 -38.842 -11.281 1.00 90.12 489 THR A O 1
ATOM 3896 N N . GLU A 1 490 ? 11.397 -38.517 -10.127 1.00 83.75 490 GLU A N 1
ATOM 3897 C CA . GLU A 1 490 ? 11.491 -37.075 -10.438 1.00 83.75 490 GLU A CA 1
ATOM 3898 C C . GLU A 1 490 ? 11.532 -36.785 -11.952 1.00 83.75 490 GLU A C 1
ATOM 3900 O O . GLU A 1 490 ? 11.051 -35.750 -12.409 1.00 83.75 490 GLU A O 1
ATOM 3905 N N . ASP A 1 491 ? 12.054 -37.715 -12.756 1.00 87.44 491 ASP A N 1
ATOM 3906 C CA . ASP A 1 491 ? 12.152 -37.591 -14.212 1.00 87.44 491 ASP A CA 1
ATOM 3907 C C . ASP A 1 491 ? 10.983 -38.240 -14.984 1.00 87.44 491 ASP A C 1
ATOM 3909 O O . ASP A 1 491 ? 11.011 -38.287 -16.221 1.00 87.44 491 ASP A O 1
ATOM 3913 N N . TYR A 1 492 ? 9.937 -38.710 -14.288 1.00 92.50 492 TYR A N 1
ATOM 3914 C CA . TYR A 1 492 ? 8.825 -39.450 -14.895 1.00 92.50 492 TYR A CA 1
ATOM 3915 C C . TYR A 1 492 ? 8.122 -38.655 -15.997 1.00 92.50 492 TYR A C 1
ATOM 3917 O O . TYR A 1 492 ? 7.893 -39.182 -17.089 1.00 92.50 492 TYR A O 1
ATOM 3925 N N . LEU A 1 493 ? 7.807 -37.378 -15.741 1.00 92.50 493 LEU A N 1
ATOM 3926 C CA . LEU A 1 493 ? 7.160 -36.502 -16.722 1.00 92.50 493 LEU A CA 1
ATOM 3927 C C . LEU A 1 493 ? 8.001 -36.370 -17.993 1.00 92.50 493 LEU A C 1
ATOM 3929 O O . LEU A 1 493 ? 7.463 -36.432 -19.092 1.00 92.50 493 LEU A O 1
ATOM 3933 N N . VAL A 1 494 ? 9.319 -36.212 -17.855 1.00 90.75 494 VAL A N 1
ATOM 3934 C CA . VAL A 1 494 ? 10.225 -36.039 -18.998 1.00 90.75 494 VAL A CA 1
ATOM 3935 C C . VAL A 1 494 ? 10.272 -37.315 -19.841 1.00 90.75 494 VAL A C 1
ATOM 3937 O O . VAL A 1 494 ? 10.172 -37.242 -21.065 1.00 90.75 494 VAL A O 1
ATOM 3940 N N . LYS A 1 495 ? 10.353 -38.487 -19.198 1.00 91.94 495 LYS A N 1
ATOM 3941 C CA . LYS A 1 495 ? 10.359 -39.797 -19.873 1.00 91.94 495 LYS A CA 1
ATOM 3942 C C . LYS A 1 495 ? 9.027 -40.135 -20.547 1.00 91.94 495 LYS A C 1
ATOM 3944 O O . LYS A 1 495 ? 9.023 -40.733 -21.620 1.00 91.94 495 LYS A O 1
ATOM 3949 N N . ASN A 1 496 ? 7.906 -39.737 -19.943 1.00 94.50 496 ASN A N 1
ATOM 3950 C CA . ASN A 1 496 ? 6.557 -40.139 -20.357 1.00 94.50 496 ASN A CA 1
ATOM 3951 C C . ASN A 1 496 ? 5.709 -38.979 -20.909 1.00 94.50 496 ASN A C 1
ATOM 3953 O O . ASN A 1 496 ? 4.483 -39.086 -20.981 1.00 94.50 496 ASN A O 1
ATOM 3957 N N . PHE A 1 497 ? 6.338 -37.877 -21.331 1.00 94.75 497 PHE A N 1
ATOM 3958 C CA . PHE A 1 497 ? 5.651 -36.630 -21.681 1.00 94.75 497 PHE A CA 1
ATOM 3959 C C . PHE A 1 497 ? 4.510 -36.814 -22.694 1.00 94.75 497 PHE A C 1
ATOM 3961 O O . PHE A 1 497 ? 3.408 -36.306 -22.493 1.00 94.75 497 PHE A O 1
ATOM 3968 N N . ASN A 1 498 ? 4.748 -37.574 -23.767 1.00 95.06 498 ASN A N 1
ATOM 3969 C CA . ASN A 1 498 ? 3.741 -37.800 -24.808 1.00 95.06 498 ASN A CA 1
ATOM 3970 C C . ASN A 1 498 ? 2.514 -38.568 -24.289 1.00 95.06 498 ASN A C 1
ATOM 3972 O O . ASN A 1 498 ? 1.401 -38.283 -24.726 1.00 95.06 498 ASN A O 1
ATOM 3976 N N . ALA A 1 499 ? 2.702 -39.504 -23.352 1.00 95.56 499 ALA A N 1
ATOM 3977 C CA . ALA A 1 499 ? 1.608 -40.258 -22.743 1.00 95.56 499 ALA A CA 1
ATOM 3978 C C . ALA A 1 499 ? 0.777 -39.368 -21.808 1.00 95.56 499 ALA A C 1
ATOM 3980 O O . ALA A 1 499 ? -0.444 -39.318 -21.940 1.00 95.56 499 ALA A O 1
ATOM 3981 N N . VAL A 1 500 ? 1.441 -38.589 -20.944 1.00 95.94 500 VAL A N 1
ATOM 3982 C CA . VAL A 1 500 ? 0.781 -37.634 -20.035 1.00 95.94 500 VAL A CA 1
ATOM 3983 C C . VAL A 1 500 ? 0.008 -36.575 -20.823 1.00 95.94 500 VAL A C 1
ATOM 3985 O O . VAL A 1 500 ? -1.168 -36.334 -20.558 1.00 95.94 500 VAL A O 1
ATOM 3988 N N . LYS A 1 501 ? 0.629 -35.975 -21.845 1.00 95.62 501 LYS A N 1
ATOM 3989 C CA . LYS A 1 501 ? -0.042 -34.993 -22.703 1.00 95.62 501 LYS A CA 1
ATOM 3990 C C . LYS A 1 501 ? -1.224 -35.614 -23.453 1.00 95.62 501 LYS A C 1
ATOM 3992 O O . LYS A 1 501 ? -2.295 -35.019 -23.488 1.00 95.62 501 LYS A O 1
ATOM 3997 N N . GLY A 1 502 ? -1.035 -36.796 -24.042 1.00 96.25 502 GLY A N 1
ATOM 3998 C CA . GLY A 1 502 ? -2.083 -37.498 -24.782 1.00 96.25 502 GLY A CA 1
ATOM 3999 C C . GLY A 1 502 ? -3.283 -37.868 -23.910 1.00 96.25 502 GLY A C 1
ATOM 4000 O O . GLY A 1 502 ? -4.414 -37.763 -24.371 1.00 96.25 502 GLY A O 1
ATOM 4001 N N . TRP A 1 503 ? -3.050 -38.244 -22.650 1.00 96.69 503 TRP A N 1
ATOM 4002 C CA . TRP A 1 503 ? -4.104 -38.438 -21.653 1.00 96.69 503 TRP A CA 1
ATOM 4003 C C . TRP A 1 503 ? -4.841 -37.133 -21.341 1.00 96.69 503 TRP A C 1
ATOM 4005 O O . TRP A 1 503 ? -6.068 -37.103 -21.369 1.00 96.69 503 TRP A O 1
ATOM 4015 N N . TYR A 1 504 ? -4.114 -36.039 -21.099 1.00 96.31 504 TYR A N 1
ATOM 4016 C CA . TYR A 1 504 ? -4.748 -34.770 -20.745 1.00 96.31 504 TYR A CA 1
ATOM 4017 C C . TYR A 1 504 ? -5.569 -34.182 -21.902 1.00 96.31 504 TYR A C 1
ATOM 4019 O O . TYR A 1 504 ? -6.673 -33.686 -21.692 1.00 96.31 504 TYR A O 1
ATOM 4027 N N . ASP A 1 505 ? -5.083 -34.299 -23.142 1.00 94.62 505 ASP A N 1
ATOM 4028 C CA . ASP A 1 505 ? -5.787 -33.820 -24.338 1.00 94.62 505 ASP A CA 1
ATOM 4029 C C . ASP A 1 505 ? -7.156 -34.508 -24.535 1.00 94.62 505 ASP A C 1
ATOM 4031 O O . ASP A 1 505 ? -8.073 -33.891 -25.079 1.00 94.62 505 ASP A O 1
ATOM 4035 N N . GLN A 1 506 ? -7.344 -35.748 -24.054 1.00 94.56 506 GLN A N 1
ATOM 4036 C CA . GLN A 1 506 ? -8.641 -36.449 -24.113 1.00 94.56 506 GLN A CA 1
ATOM 4037 C C . GLN A 1 506 ? -9.735 -35.737 -23.305 1.00 94.56 506 GLN A C 1
ATOM 4039 O O . GLN A 1 506 ? -10.921 -35.924 -23.580 1.00 94.56 506 GLN A O 1
ATOM 4044 N N . LYS A 1 507 ? -9.352 -34.883 -22.347 1.00 92.56 507 LYS A N 1
ATOM 4045 C CA . LYS A 1 507 ? -10.272 -34.049 -21.562 1.00 92.56 507 LYS A CA 1
ATOM 4046 C C . LYS A 1 507 ? -10.801 -32.837 -22.353 1.00 92.56 507 LYS A C 1
ATOM 4048 O O . LYS A 1 507 ? -11.628 -32.098 -21.832 1.00 92.56 507 LYS A O 1
ATOM 4053 N N . ASN A 1 508 ? -10.374 -32.650 -23.610 1.00 91.62 508 ASN A N 1
ATOM 4054 C CA . ASN A 1 508 ? -10.719 -31.523 -24.490 1.00 91.62 508 ASN A CA 1
ATOM 4055 C C . ASN A 1 508 ? -10.521 -30.132 -23.846 1.00 91.62 508 ASN A C 1
ATOM 4057 O O . ASN A 1 508 ? -11.445 -29.312 -23.857 1.00 91.62 508 ASN A O 1
ATOM 4061 N N . PRO A 1 509 ? -9.336 -29.841 -23.276 1.00 92.12 509 PRO A N 1
ATOM 4062 C CA . PRO A 1 509 ? -9.080 -28.559 -22.631 1.00 92.12 509 PRO A CA 1
ATOM 4063 C C . PRO A 1 509 ? -9.019 -27.401 -23.644 1.00 92.12 509 PRO A C 1
ATOM 4065 O O . PRO A 1 509 ? -8.680 -27.573 -24.817 1.00 92.12 509 PRO A O 1
ATOM 4068 N N . THR A 1 510 ? -9.322 -26.189 -23.182 1.00 91.31 510 THR A N 1
ATOM 4069 C CA . THR A 1 510 ? -9.220 -24.951 -23.973 1.00 91.31 510 THR A CA 1
ATOM 4070 C C . THR A 1 510 ? -7.895 -24.228 -23.709 1.00 91.31 510 THR A C 1
ATOM 4072 O O . THR A 1 510 ? -7.174 -24.532 -22.764 1.00 91.31 510 THR A O 1
ATOM 4075 N N . ALA A 1 511 ? -7.574 -23.197 -24.499 1.00 84.81 511 ALA A N 1
ATOM 4076 C CA . ALA A 1 511 ? -6.383 -22.364 -24.277 1.00 84.81 511 ALA A CA 1
ATOM 4077 C C . ALA A 1 511 ? -6.399 -21.565 -22.953 1.00 84.81 511 ALA A C 1
ATOM 4079 O O . ALA A 1 511 ? -5.381 -20.995 -22.579 1.00 84.81 511 ALA A O 1
ATOM 4080 N N . SER A 1 512 ? -7.537 -21.501 -22.251 1.00 87.12 512 SER A N 1
ATOM 4081 C CA . SER A 1 512 ? -7.627 -20.904 -20.911 1.00 87.12 512 SER A CA 1
ATOM 4082 C C . SER A 1 512 ? -7.253 -21.882 -19.794 1.00 87.12 512 SER A C 1
ATOM 4084 O O . SER A 1 512 ? -7.107 -21.462 -18.650 1.00 87.12 512 SER A O 1
ATOM 4086 N N . ASP A 1 513 ? -7.119 -23.175 -20.101 1.00 93.19 513 ASP A N 1
ATOM 4087 C CA . ASP A 1 513 ? -6.675 -24.186 -19.149 1.00 93.19 513 ASP A CA 1
ATOM 4088 C C . ASP A 1 513 ? -5.155 -24.042 -18.902 1.00 93.19 513 ASP A C 1
ATOM 4090 O O . ASP A 1 513 ? -4.357 -24.071 -19.856 1.00 93.19 513 ASP A O 1
ATOM 4094 N N . PRO A 1 514 ? -4.726 -23.872 -17.637 1.00 94.12 514 PRO A N 1
ATOM 4095 C CA . PRO A 1 514 ? -3.323 -23.656 -17.306 1.00 94.12 514 PRO A CA 1
ATOM 4096 C C . PRO A 1 514 ? -2.451 -24.893 -17.562 1.00 94.12 514 PRO A C 1
ATOM 4098 O O . PRO A 1 514 ? -1.310 -24.739 -18.003 1.00 94.12 514 PRO A O 1
ATOM 4101 N N . PHE A 1 515 ? -2.963 -26.109 -17.353 1.00 95.81 515 PHE A N 1
ATOM 4102 C CA . PHE A 1 515 ? -2.224 -27.349 -17.597 1.00 95.81 515 PHE A CA 1
ATOM 4103 C C . PHE A 1 515 ? -2.043 -27.598 -19.088 1.00 95.81 515 PHE A C 1
ATOM 4105 O O . PHE A 1 515 ? -0.933 -27.898 -19.530 1.00 95.81 515 PHE A O 1
ATOM 4112 N N . PHE A 1 516 ? -3.092 -27.391 -19.885 1.00 95.12 516 PHE A N 1
ATOM 4113 C CA . PHE A 1 516 ? -2.989 -27.494 -21.341 1.00 95.12 516 PHE A CA 1
ATOM 4114 C C . PHE A 1 516 ? -1.974 -26.498 -21.905 1.00 95.12 516 PHE A C 1
ATOM 4116 O O . PHE A 1 516 ? -1.107 -26.860 -22.707 1.00 95.12 516 PHE A O 1
ATOM 4123 N N . THR A 1 517 ? -2.036 -25.249 -21.440 1.00 93.88 517 THR A N 1
ATOM 4124 C CA . THR A 1 517 ? -1.097 -24.200 -21.846 1.00 93.88 517 THR A CA 1
ATOM 4125 C C . THR A 1 517 ? 0.336 -24.545 -21.440 1.00 93.88 517 THR A C 1
ATOM 4127 O O . THR A 1 517 ? 1.244 -24.426 -22.264 1.00 93.88 517 THR A O 1
ATOM 4130 N N . ALA A 1 518 ? 0.550 -25.042 -20.218 1.00 94.81 518 ALA A N 1
ATOM 4131 C CA . ALA A 1 518 ? 1.862 -25.461 -19.728 1.00 94.81 518 ALA A CA 1
ATOM 4132 C C . ALA A 1 518 ? 2.439 -26.653 -20.518 1.00 94.81 518 ALA A C 1
ATOM 4134 O O . ALA A 1 518 ? 3.598 -26.603 -20.935 1.00 94.81 518 ALA A O 1
ATOM 4135 N N . LEU A 1 519 ? 1.634 -27.684 -20.806 1.00 95.00 519 LEU A N 1
ATOM 4136 C CA . LEU A 1 519 ? 2.033 -28.826 -21.641 1.00 95.00 519 LEU A CA 1
ATOM 4137 C C . LEU A 1 519 ? 2.420 -28.376 -23.058 1.00 95.00 519 LEU A C 1
ATOM 4139 O O . LEU A 1 519 ? 3.445 -28.799 -23.597 1.00 95.00 519 LEU A O 1
ATOM 4143 N N . ARG A 1 520 ? 1.628 -27.486 -23.670 1.00 92.56 520 ARG A N 1
ATOM 4144 C CA . ARG A 1 520 ? 1.923 -26.923 -24.998 1.00 92.56 520 ARG A CA 1
ATOM 4145 C C . ARG A 1 520 ? 3.192 -26.075 -24.987 1.00 92.56 520 ARG A C 1
ATOM 4147 O O . ARG A 1 520 ? 3.998 -26.214 -25.904 1.00 92.56 520 ARG A O 1
ATOM 4154 N N . ALA A 1 521 ? 3.389 -25.245 -23.965 1.00 90.81 521 ALA A N 1
ATOM 4155 C CA . ALA A 1 521 ? 4.593 -24.434 -23.807 1.00 90.81 521 ALA A CA 1
ATOM 4156 C C . ALA A 1 521 ? 5.846 -25.308 -23.660 1.00 90.81 521 ALA A C 1
ATOM 4158 O O . ALA A 1 521 ? 6.838 -25.068 -24.346 1.00 90.81 521 ALA A O 1
ATOM 4159 N N . TYR A 1 522 ? 5.784 -26.363 -22.843 1.00 91.75 522 TYR A N 1
ATOM 4160 C CA . TYR A 1 522 ? 6.887 -27.307 -22.671 1.00 91.75 522 TYR A CA 1
ATOM 4161 C C . TYR A 1 522 ? 7.234 -28.033 -23.980 1.00 91.75 522 TYR A C 1
ATOM 4163 O O . TYR A 1 522 ? 8.399 -28.059 -24.376 1.00 91.75 522 TYR A O 1
ATOM 4171 N N . GLN A 1 523 ? 6.230 -28.543 -24.705 1.00 91.31 523 GLN A N 1
ATOM 4172 C CA . GLN A 1 523 ? 6.435 -29.165 -26.019 1.00 91.31 523 GLN A CA 1
ATOM 4173 C C . GLN A 1 523 ? 7.065 -28.187 -27.022 1.00 91.31 523 GLN A C 1
ATOM 4175 O O . GLN A 1 523 ? 7.996 -28.544 -27.741 1.00 91.31 523 GLN A O 1
ATOM 4180 N N . GLN A 1 524 ? 6.568 -26.948 -27.067 1.00 87.88 524 GLN A N 1
ATOM 4181 C CA . GLN A 1 524 ? 7.099 -25.909 -27.948 1.00 87.88 524 GLN A CA 1
ATOM 4182 C C . GLN A 1 524 ? 8.564 -25.616 -27.622 1.00 87.88 524 GLN A C 1
ATOM 4184 O O . GLN A 1 524 ? 9.385 -25.663 -28.533 1.00 87.88 524 GLN A O 1
ATOM 4189 N N . LEU A 1 525 ? 8.915 -25.414 -26.345 1.00 84.69 525 LEU A N 1
ATOM 4190 C CA . LEU A 1 525 ? 10.291 -25.152 -25.904 1.00 84.69 525 LEU A CA 1
ATOM 4191 C C . LEU A 1 525 ? 11.284 -26.227 -26.359 1.00 84.69 525 LEU A C 1
ATOM 4193 O O . LEU A 1 525 ? 12.404 -25.883 -26.721 1.00 84.69 525 LEU A O 1
ATOM 4197 N N . GLN A 1 526 ? 10.878 -27.501 -26.392 1.00 78.50 526 GLN A N 1
ATOM 4198 C CA . GLN A 1 526 ? 11.721 -28.589 -26.909 1.00 78.50 526 GLN A CA 1
ATOM 4199 C C . GLN A 1 526 ? 11.959 -28.506 -28.424 1.00 78.50 526 GLN A C 1
ATOM 4201 O O . GLN A 1 526 ? 12.981 -28.973 -28.915 1.00 78.50 526 GLN A O 1
ATOM 4206 N N . SER A 1 527 ? 11.012 -27.929 -29.165 1.00 80.12 527 SER A N 1
ATOM 4207 C CA . SER A 1 527 ? 11.064 -27.805 -30.626 1.00 80.12 527 SER A CA 1
ATOM 4208 C C . SER A 1 527 ? 11.659 -26.483 -31.126 1.00 80.12 527 SER A C 1
ATOM 4210 O O . SER A 1 527 ? 11.886 -26.332 -32.327 1.00 80.12 527 SER A O 1
ATOM 4212 N N . LEU A 1 528 ? 11.897 -25.508 -30.240 1.00 76.38 528 LEU A N 1
ATOM 4213 C CA . LEU A 1 528 ? 12.430 -24.204 -30.630 1.00 76.38 528 LEU A CA 1
ATOM 4214 C C . LEU A 1 528 ? 13.902 -24.316 -31.051 1.00 76.38 528 LEU A C 1
ATOM 4216 O O . LEU A 1 528 ? 14.774 -24.666 -30.257 1.00 76.38 528 LEU A O 1
ATOM 4220 N N . ASN A 1 529 ? 14.196 -23.922 -32.291 1.00 71.50 529 ASN A N 1
ATOM 4221 C CA . ASN A 1 529 ? 15.563 -23.807 -32.804 1.00 71.50 529 ASN A CA 1
ATOM 4222 C C . ASN A 1 529 ? 16.261 -22.570 -32.217 1.00 71.50 529 ASN A C 1
ATOM 4224 O O . ASN A 1 529 ? 16.345 -21.538 -32.874 1.00 71.50 529 ASN A O 1
ATOM 4228 N N . GLY A 1 530 ? 16.751 -22.667 -30.979 1.00 75.31 530 GLY A N 1
ATOM 4229 C CA . GLY A 1 530 ? 17.347 -21.545 -30.246 1.00 75.31 530 GLY A CA 1
ATOM 4230 C C . GLY A 1 530 ? 16.288 -20.628 -29.627 1.00 75.31 530 GLY A C 1
ATOM 4231 O O . GLY A 1 530 ? 15.280 -20.300 -30.253 1.00 75.31 530 GLY A O 1
ATOM 4232 N N . CYS A 1 531 ? 16.508 -20.226 -28.375 1.00 81.94 531 CYS A N 1
ATOM 4233 C CA . CYS A 1 531 ? 15.584 -19.396 -27.606 1.00 81.94 531 CYS A CA 1
ATOM 4234 C C . CYS A 1 531 ? 16.376 -18.475 -26.671 1.00 81.94 531 CYS A C 1
ATOM 4236 O O . CYS A 1 531 ? 17.024 -18.935 -25.729 1.00 81.94 531 CYS A O 1
ATOM 4238 N N . LEU A 1 532 ? 16.333 -17.172 -26.944 1.00 85.12 532 LEU A N 1
ATOM 4239 C CA . LEU A 1 532 ? 16.940 -16.140 -26.109 1.00 85.12 532 LEU A CA 1
ATOM 4240 C C . LEU A 1 532 ? 15.844 -15.190 -25.643 1.00 85.12 532 LEU A C 1
ATOM 4242 O O . LEU A 1 532 ? 15.117 -14.637 -26.464 1.00 85.12 532 LEU A O 1
ATOM 4246 N N . ALA A 1 533 ? 15.739 -14.981 -24.336 1.00 87.81 533 ALA A N 1
ATOM 4247 C CA . ALA A 1 533 ? 14.850 -13.981 -23.762 1.00 87.81 533 ALA A CA 1
ATOM 4248 C C . ALA A 1 533 ? 15.688 -13.004 -22.949 1.00 87.81 533 ALA A C 1
ATOM 4250 O O . ALA A 1 533 ? 16.418 -13.423 -22.051 1.00 87.81 533 ALA A O 1
ATOM 4251 N N . GLN A 1 534 ? 15.596 -11.717 -23.269 1.00 89.44 534 GLN A N 1
ATOM 4252 C CA . GLN A 1 534 ? 16.400 -10.702 -22.603 1.00 89.44 534 GLN A CA 1
ATOM 4253 C C . GLN A 1 534 ? 15.633 -9.397 -22.458 1.00 89.44 534 GLN A C 1
ATOM 4255 O O . GLN A 1 534 ? 14.954 -8.950 -23.384 1.00 89.44 534 GLN A O 1
ATOM 4260 N N . SER A 1 535 ? 15.736 -8.786 -21.278 1.00 91.75 535 SER A N 1
ATOM 4261 C CA . SER A 1 535 ? 15.230 -7.435 -21.063 1.00 91.75 535 SER A CA 1
ATOM 4262 C C . SER A 1 535 ? 16.010 -6.432 -21.910 1.00 91.75 535 SER A C 1
ATOM 4264 O O . SER A 1 535 ? 17.220 -6.580 -22.092 1.00 91.75 535 SER A O 1
ATOM 4266 N N . LEU A 1 536 ? 15.332 -5.382 -22.375 1.00 92.75 536 LEU A N 1
ATOM 4267 C CA . LEU A 1 536 ? 15.939 -4.162 -22.909 1.00 92.75 536 LEU A CA 1
ATOM 4268 C C . LEU A 1 536 ? 16.582 -3.381 -21.753 1.00 92.75 536 LEU A C 1
ATOM 4270 O O . LEU A 1 536 ? 16.134 -2.304 -21.368 1.00 92.75 536 LEU A O 1
ATOM 4274 N N . GLY A 1 537 ? 17.586 -3.991 -21.128 1.00 89.12 537 GLY A N 1
ATOM 4275 C CA . GLY A 1 537 ? 18.207 -3.538 -19.897 1.00 89.12 537 GLY A CA 1
ATOM 4276 C C . GLY A 1 537 ? 18.758 -2.126 -20.029 1.00 89.12 537 GLY A C 1
ATOM 4277 O O . GLY A 1 537 ? 19.482 -1.811 -20.974 1.00 89.12 537 GLY A O 1
ATOM 4278 N N . GLY A 1 538 ? 18.411 -1.285 -19.058 1.00 88.75 538 GLY A N 1
ATOM 4279 C CA . GLY A 1 538 ? 18.772 0.129 -19.052 1.00 88.75 538 GLY A CA 1
ATOM 4280 C C . GLY A 1 538 ? 17.754 1.011 -19.773 1.00 88.75 538 GLY A C 1
ATOM 4281 O O . GLY A 1 538 ? 17.988 2.210 -19.873 1.00 88.75 538 GLY A O 1
ATOM 4282 N N . PHE A 1 539 ? 16.620 0.473 -20.238 1.00 93.25 539 PHE A N 1
ATOM 4283 C CA . PHE A 1 539 ? 15.557 1.281 -20.840 1.00 93.25 539 PHE A CA 1
ATOM 4284 C C . PHE A 1 539 ? 14.983 2.289 -19.841 1.00 93.25 539 PHE A C 1
ATOM 4286 O O . PHE A 1 539 ? 14.918 3.476 -20.146 1.00 93.25 539 PHE A O 1
ATOM 4293 N N . SER A 1 540 ? 14.663 1.863 -18.616 1.00 92.12 540 SER A N 1
ATOM 4294 C CA . SER A 1 540 ? 14.195 2.782 -17.568 1.00 92.12 540 SER A CA 1
ATOM 4295 C C . SER A 1 540 ? 15.249 3.829 -17.176 1.00 92.12 540 SER A C 1
ATOM 4297 O O . SER A 1 540 ? 14.896 4.973 -16.899 1.00 92.12 540 SER A O 1
ATOM 4299 N N . ASP A 1 541 ? 16.542 3.480 -17.199 1.00 90.12 541 ASP A N 1
ATOM 4300 C CA . ASP A 1 541 ? 17.631 4.450 -17.006 1.00 90.12 541 ASP A CA 1
ATOM 4301 C C . ASP A 1 541 ? 17.697 5.446 -18.181 1.00 90.12 541 ASP A C 1
ATOM 4303 O O . ASP A 1 541 ? 17.852 6.649 -17.961 1.00 90.12 541 ASP A O 1
ATOM 4307 N N . ALA A 1 542 ? 17.510 4.972 -19.417 1.00 92.06 542 ALA A N 1
ATOM 4308 C CA . ALA A 1 542 ? 17.541 5.790 -20.627 1.00 92.06 542 ALA A CA 1
ATOM 4309 C C . ALA A 1 542 ? 16.403 6.818 -20.666 1.00 92.06 542 ALA A C 1
ATOM 4311 O O . ALA A 1 542 ? 16.648 7.965 -21.038 1.00 92.06 542 ALA A O 1
ATOM 4312 N N . LEU A 1 543 ? 15.206 6.454 -20.190 1.00 93.00 543 LEU A N 1
ATOM 4313 C CA . LEU A 1 543 ? 14.089 7.386 -19.984 1.00 93.00 543 LEU A CA 1
ATOM 4314 C C . LEU A 1 543 ? 14.446 8.526 -19.017 1.00 93.00 543 LEU A C 1
ATOM 4316 O O . LEU A 1 543 ? 13.972 9.650 -19.165 1.00 93.00 543 LEU A O 1
ATOM 4320 N N . LEU A 1 544 ? 15.318 8.256 -18.042 1.00 92.19 544 LEU A N 1
ATOM 4321 C CA . LEU A 1 544 ? 15.866 9.252 -17.121 1.00 92.19 544 LEU A CA 1
ATOM 4322 C C . LEU A 1 544 ? 17.151 9.906 -17.648 1.00 92.19 544 LEU A C 1
ATOM 4324 O O . LEU A 1 544 ? 17.852 10.575 -16.891 1.00 92.19 544 LEU A O 1
ATOM 4328 N N . THR A 1 545 ? 17.466 9.751 -18.937 1.00 91.62 545 THR A N 1
ATOM 4329 C CA . THR A 1 545 ? 18.679 10.258 -19.602 1.00 91.62 545 THR A CA 1
ATOM 4330 C C . THR A 1 545 ? 19.985 9.724 -19.001 1.00 91.62 545 THR A C 1
ATOM 4332 O O . THR A 1 545 ? 20.999 10.423 -18.954 1.00 91.62 545 THR A O 1
ATOM 4335 N N . TYR A 1 546 ? 19.990 8.458 -18.579 1.00 88.62 546 TYR A N 1
ATOM 4336 C CA . TYR A 1 546 ? 21.183 7.728 -18.150 1.00 88.62 546 TYR A CA 1
ATOM 4337 C C . TYR A 1 546 ? 21.445 6.497 -19.022 1.00 88.62 546 TYR A C 1
ATOM 4339 O O . TYR A 1 546 ? 20.539 5.773 -19.411 1.00 88.62 546 TYR A O 1
ATOM 4347 N N . SER A 1 547 ? 22.716 6.226 -19.291 1.00 86.19 547 SER A N 1
ATOM 4348 C CA . SER A 1 547 ? 23.198 4.973 -19.859 1.00 86.19 547 SER A CA 1
ATOM 4349 C C . SER A 1 547 ? 23.780 4.131 -18.742 1.00 86.19 547 SER A C 1
ATOM 4351 O O . SER A 1 547 ? 24.618 4.615 -17.971 1.00 86.19 547 SER A O 1
ATOM 4353 N N . ARG A 1 548 ? 23.354 2.872 -18.663 1.00 79.69 548 ARG A N 1
ATOM 4354 C CA . ARG A 1 548 ? 23.889 1.919 -17.699 1.00 79.69 548 ARG A CA 1
ATOM 4355 C C . ARG A 1 548 ? 25.205 1.354 -18.222 1.00 79.69 548 ARG A C 1
ATOM 4357 O O . ARG A 1 548 ? 25.219 0.561 -19.158 1.00 79.69 548 ARG A O 1
ATOM 4364 N N . THR A 1 549 ? 26.314 1.783 -17.635 1.00 77.31 549 THR A N 1
ATOM 4365 C CA . TH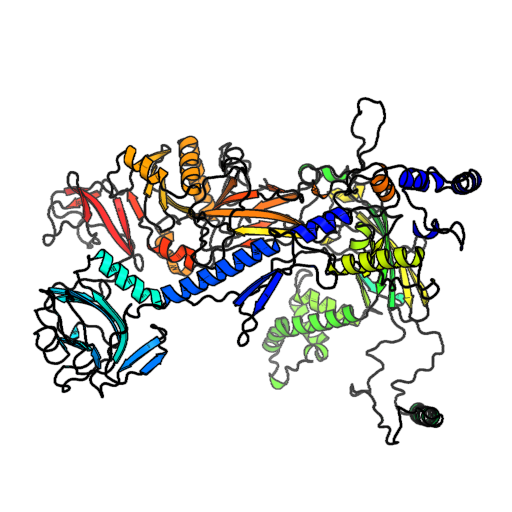R A 1 549 ? 27.660 1.375 -18.045 1.00 77.31 549 THR A CA 1
ATOM 4366 C C . THR A 1 549 ? 28.605 1.378 -16.853 1.00 77.31 549 THR A C 1
ATOM 4368 O O . THR A 1 549 ? 28.465 2.202 -15.950 1.00 77.31 549 THR A O 1
ATOM 4371 N N . ILE A 1 550 ? 29.573 0.462 -16.847 1.00 69.50 550 ILE A N 1
ATOM 4372 C CA . ILE A 1 550 ? 30.634 0.456 -15.840 1.00 69.50 550 ILE A CA 1
ATOM 4373 C C . ILE A 1 550 ? 31.548 1.643 -16.132 1.00 69.50 550 ILE A C 1
ATOM 4375 O O . ILE A 1 550 ? 32.138 1.731 -17.210 1.00 69.50 550 ILE A O 1
ATOM 4379 N N . GLN A 1 551 ? 31.663 2.560 -15.178 1.00 70.00 551 GLN A N 1
ATOM 4380 C CA . GLN A 1 551 ? 32.642 3.634 -15.263 1.00 70.00 551 GLN A CA 1
ATOM 4381 C C . GLN A 1 551 ? 33.972 3.165 -14.684 1.00 70.00 551 GLN A C 1
ATOM 4383 O O . GLN A 1 551 ? 34.013 2.522 -13.638 1.00 70.00 551 GLN A O 1
ATOM 4388 N N . LEU A 1 552 ? 35.060 3.488 -15.381 1.00 69.88 552 LEU A N 1
ATOM 4389 C CA . LEU A 1 552 ? 36.399 3.347 -14.823 1.00 69.88 552 LEU A CA 1
ATOM 4390 C C . LEU A 1 552 ? 36.582 4.361 -13.691 1.00 69.88 552 LEU A C 1
ATOM 4392 O O . LEU A 1 552 ? 36.046 5.472 -13.759 1.00 69.88 552 LEU A O 1
ATOM 4396 N N . ASP A 1 553 ? 37.379 3.993 -12.689 1.00 68.31 553 ASP A N 1
ATOM 4397 C CA . ASP A 1 553 ? 37.766 4.921 -11.634 1.00 68.31 553 ASP A CA 1
ATOM 4398 C C . ASP A 1 553 ? 38.408 6.167 -12.242 1.00 68.31 553 ASP A C 1
ATOM 4400 O O . ASP A 1 553 ? 39.271 6.095 -13.123 1.00 68.31 553 ASP A O 1
ATOM 4404 N N . VAL A 1 554 ? 37.985 7.333 -11.757 1.00 72.69 554 VAL A N 1
ATOM 4405 C CA . VAL A 1 554 ? 38.510 8.614 -12.224 1.00 72.69 554 VAL A CA 1
ATOM 4406 C C . VAL A 1 554 ? 39.902 8.799 -11.631 1.00 72.69 554 VAL A C 1
ATOM 4408 O O . VAL A 1 554 ? 40.066 9.376 -10.558 1.00 72.69 554 VAL A O 1
ATOM 4411 N N . ASN A 1 555 ? 40.910 8.273 -12.319 1.00 75.56 555 ASN A N 1
ATOM 4412 C CA . ASN A 1 555 ? 42.314 8.385 -11.960 1.00 75.56 555 ASN A CA 1
ATOM 4413 C C . ASN A 1 555 ? 43.152 8.714 -13.200 1.00 75.56 555 ASN A C 1
ATOM 4415 O O . ASN A 1 555 ? 42.977 8.113 -14.256 1.00 75.56 555 ASN A O 1
ATOM 4419 N N . ASP A 1 556 ? 44.078 9.655 -13.051 1.00 74.19 556 ASP A N 1
ATOM 4420 C CA . ASP A 1 556 ? 45.044 10.003 -14.086 1.00 74.19 556 ASP A CA 1
ATOM 4421 C C . ASP A 1 556 ? 46.445 9.980 -13.470 1.00 74.19 556 ASP A C 1
ATOM 4423 O O . ASP A 1 556 ? 46.828 10.861 -12.691 1.00 74.19 556 ASP A O 1
ATOM 4427 N N . ASN A 1 557 ? 47.188 8.920 -13.794 1.00 72.75 557 ASN A N 1
ATOM 4428 C CA . ASN A 1 557 ? 48.550 8.693 -13.311 1.00 72.75 557 ASN A CA 1
ATOM 4429 C C . ASN A 1 557 ? 49.584 9.577 -14.026 1.00 72.75 557 ASN A C 1
ATOM 4431 O O . ASN A 1 557 ? 50.744 9.586 -13.620 1.00 72.75 557 ASN A O 1
ATOM 4435 N N . LEU A 1 558 ? 49.184 10.300 -15.078 1.00 77.50 558 LEU A N 1
ATOM 4436 C CA . LEU A 1 558 ? 50.048 11.209 -15.829 1.00 77.50 558 LEU A CA 1
ATOM 4437 C C . LEU A 1 558 ? 50.013 12.637 -15.267 1.00 77.50 558 LEU A C 1
ATOM 4439 O O . LEU A 1 558 ? 50.847 13.462 -15.641 1.00 77.50 558 LEU A O 1
ATOM 4443 N N . LEU A 1 559 ? 49.078 12.944 -14.358 1.00 72.81 559 LEU A N 1
ATOM 4444 C CA . LEU A 1 559 ? 49.019 14.252 -13.708 1.00 72.81 559 LEU A CA 1
ATOM 4445 C C . LEU A 1 559 ? 50.160 14.439 -12.691 1.00 72.81 559 LEU A C 1
ATOM 4447 O O . LEU A 1 559 ? 50.468 13.515 -11.932 1.00 72.81 559 LEU A O 1
ATOM 4451 N N . PRO A 1 560 ? 50.724 15.659 -12.584 1.00 73.69 560 PRO A N 1
ATOM 4452 C CA . PRO A 1 560 ? 51.679 16.007 -11.536 1.00 73.69 560 PRO A CA 1
ATOM 4453 C C . PRO A 1 560 ? 51.148 15.708 -10.123 1.00 73.69 560 PRO A C 1
ATOM 4455 O O . PRO A 1 560 ? 49.946 15.785 -9.851 1.00 73.69 560 PRO A O 1
ATOM 4458 N N . THR A 1 561 ? 52.055 15.394 -9.192 1.00 73.62 561 THR A N 1
ATOM 4459 C CA . THR A 1 561 ? 51.711 15.033 -7.802 1.00 73.62 561 THR A CA 1
ATOM 4460 C C . THR A 1 561 ? 51.130 16.195 -6.993 1.00 73.62 561 THR A C 1
ATOM 4462 O O . THR A 1 561 ? 50.469 15.965 -5.979 1.00 73.62 561 THR A O 1
ATOM 4465 N N . THR A 1 562 ? 51.330 17.434 -7.443 1.00 70.12 562 THR A N 1
ATOM 4466 C CA . THR A 1 562 ? 50.820 18.665 -6.832 1.00 70.12 562 THR A CA 1
ATOM 4467 C C . THR A 1 562 ? 50.289 19.618 -7.903 1.00 70.12 562 THR A C 1
ATOM 4469 O O . THR A 1 562 ? 50.569 19.469 -9.091 1.00 70.12 562 THR A O 1
ATOM 4472 N N . GLY A 1 563 ? 49.501 20.608 -7.485 1.00 64.06 563 GLY A N 1
ATOM 4473 C CA . GLY A 1 563 ? 48.970 21.633 -8.377 1.00 64.06 563 GLY A CA 1
ATOM 4474 C C . GLY A 1 563 ? 47.481 21.476 -8.680 1.00 64.06 563 GLY A C 1
ATOM 4475 O O . GLY A 1 563 ? 46.816 20.537 -8.235 1.00 64.06 563 GLY A O 1
ATOM 4476 N N . PRO A 1 564 ? 46.918 22.428 -9.430 1.00 55.03 564 PRO A N 1
ATOM 4477 C CA . PRO A 1 564 ? 45.496 22.701 -9.343 1.00 55.03 564 PRO A CA 1
ATOM 4478 C C . PRO A 1 564 ? 44.671 21.712 -10.199 1.00 55.03 564 PRO A C 1
ATOM 4480 O O . PRO A 1 564 ? 43.557 21.357 -9.829 1.00 55.03 564 PRO A O 1
ATOM 4483 N N . ALA A 1 565 ? 45.248 21.110 -11.248 1.00 62.22 565 ALA A N 1
ATOM 4484 C CA . ALA A 1 565 ? 44.647 19.962 -11.942 1.00 62.22 565 ALA A CA 1
ATOM 4485 C C . ALA A 1 565 ? 44.508 18.726 -11.029 1.00 62.22 565 ALA A C 1
ATOM 4487 O O . ALA A 1 565 ? 43.485 18.039 -11.069 1.00 62.22 565 ALA A O 1
ATOM 4488 N N . LYS A 1 566 ? 45.497 18.475 -10.156 1.00 70.75 566 LYS A N 1
ATOM 4489 C CA . LYS A 1 566 ? 45.433 17.398 -9.159 1.00 70.75 566 LYS A CA 1
ATOM 4490 C C . LYS A 1 566 ? 44.387 17.692 -8.083 1.00 70.75 566 LYS A C 1
ATOM 4492 O O . LYS A 1 566 ? 43.679 16.779 -7.671 1.00 70.75 566 LYS A O 1
ATOM 4497 N N . GLU A 1 567 ? 44.240 18.951 -7.667 1.00 65.31 567 GLU A N 1
ATOM 4498 C CA . GLU A 1 567 ? 43.173 19.385 -6.750 1.00 65.31 567 GLU A CA 1
ATOM 4499 C C . GLU A 1 567 ? 41.781 19.241 -7.371 1.00 65.31 567 GLU A C 1
ATOM 4501 O O . GLU A 1 567 ? 40.872 18.730 -6.722 1.00 65.31 567 GLU A O 1
ATOM 4506 N N . PHE A 1 568 ? 41.609 19.628 -8.637 1.00 68.44 568 PHE A N 1
ATOM 4507 C CA . PHE A 1 568 ? 40.361 19.420 -9.366 1.00 68.44 568 PHE A CA 1
ATOM 4508 C C . PHE A 1 568 ? 40.026 17.930 -9.485 1.00 68.44 568 PHE A C 1
ATOM 4510 O O . PHE A 1 568 ? 38.911 17.538 -9.144 1.00 68.44 568 PHE A O 1
ATOM 4517 N N . LEU A 1 569 ? 40.991 17.093 -9.889 1.00 72.75 569 LEU A N 1
ATOM 4518 C CA . LEU A 1 569 ? 40.819 15.640 -9.929 1.00 72.75 569 LEU A CA 1
ATOM 4519 C C . LEU A 1 569 ? 40.415 15.102 -8.551 1.00 72.75 569 LEU A C 1
ATOM 4521 O O . LEU A 1 569 ? 39.452 14.350 -8.455 1.00 72.75 569 LEU A O 1
ATOM 4525 N N . LYS A 1 570 ? 41.091 15.538 -7.482 1.00 72.81 570 LYS A N 1
ATOM 4526 C CA . LYS A 1 570 ? 40.766 15.148 -6.105 1.00 72.81 570 LYS A CA 1
ATOM 4527 C C . LYS A 1 570 ? 39.360 15.592 -5.697 1.00 72.81 570 LYS A C 1
ATOM 4529 O O . LYS A 1 570 ? 38.653 14.838 -5.042 1.00 72.81 570 LYS A O 1
ATOM 4534 N N . ASN A 1 571 ? 38.915 16.777 -6.108 1.00 68.81 571 ASN A N 1
ATOM 4535 C CA . ASN A 1 571 ? 37.554 17.250 -5.856 1.00 68.81 571 ASN A CA 1
ATOM 4536 C C . ASN A 1 571 ? 36.510 16.427 -6.621 1.00 68.81 571 ASN A C 1
ATOM 4538 O O . ASN A 1 571 ? 35.463 16.111 -6.058 1.00 68.81 571 ASN A O 1
ATOM 4542 N N . VAL A 1 572 ? 36.792 16.037 -7.867 1.00 74.12 572 VAL A N 1
ATOM 4543 C CA . VAL A 1 572 ? 35.935 15.125 -8.641 1.00 74.12 572 VAL A CA 1
ATOM 4544 C C . VAL A 1 572 ? 35.891 13.746 -7.984 1.00 74.12 572 VAL A C 1
ATOM 4546 O O . VAL A 1 572 ? 34.800 13.241 -7.750 1.00 74.12 572 VAL A O 1
ATOM 4549 N N . GLN A 1 573 ? 37.041 13.179 -7.608 1.00 76.38 573 GLN A N 1
ATOM 4550 C CA . GLN A 1 573 ? 37.139 11.905 -6.887 1.00 76.38 573 GLN A CA 1
ATOM 4551 C C . GLN A 1 573 ? 36.342 11.942 -5.580 1.00 76.38 573 GLN A C 1
ATOM 4553 O O . GLN A 1 573 ? 35.481 11.096 -5.375 1.00 76.38 573 GLN A O 1
ATOM 4558 N N . ASN A 1 574 ? 36.541 12.969 -4.748 1.00 74.00 574 ASN A N 1
ATOM 4559 C CA . ASN A 1 574 ? 35.780 13.158 -3.513 1.00 74.00 574 ASN A CA 1
ATOM 4560 C C . ASN A 1 574 ? 34.276 13.278 -3.794 1.00 74.00 574 ASN A C 1
ATOM 4562 O O . ASN A 1 574 ? 33.471 12.708 -3.069 1.00 74.00 574 ASN A O 1
ATOM 4566 N N . THR A 1 575 ? 33.879 14.000 -4.847 1.00 71.31 575 THR A N 1
ATOM 4567 C CA . THR A 1 575 ? 32.464 14.173 -5.216 1.00 71.31 575 THR A CA 1
ATOM 4568 C C . THR A 1 575 ? 31.844 12.865 -5.698 1.00 71.31 575 THR A C 1
ATOM 4570 O O . THR A 1 575 ? 30.696 12.586 -5.364 1.00 71.31 575 THR A O 1
ATOM 4573 N N . LEU A 1 576 ? 32.577 12.051 -6.458 1.00 73.12 576 LEU A N 1
ATOM 4574 C CA . LEU A 1 576 ? 32.128 10.736 -6.919 1.00 73.12 576 LEU A CA 1
ATOM 4575 C C . LEU A 1 576 ? 32.081 9.727 -5.776 1.00 73.12 576 LEU A C 1
ATOM 4577 O O . LEU A 1 576 ? 31.105 8.991 -5.667 1.00 73.12 576 LEU A O 1
ATOM 4581 N N . GLU A 1 577 ? 33.073 9.737 -4.886 1.00 73.62 577 GLU A N 1
ATOM 4582 C CA . GLU A 1 577 ? 33.075 8.907 -3.684 1.00 73.62 577 GLU A CA 1
ATOM 4583 C C . GLU A 1 577 ? 31.891 9.271 -2.783 1.00 73.62 577 GLU A C 1
ATOM 4585 O O . GLU A 1 577 ? 31.134 8.386 -2.380 1.00 73.62 577 GLU A O 1
ATOM 4590 N N . LEU A 1 578 ? 31.667 10.568 -2.538 1.00 69.25 578 LEU A N 1
ATOM 4591 C CA . LEU A 1 578 ? 30.465 11.058 -1.869 1.00 69.25 578 LEU A CA 1
ATOM 4592 C C . LEU A 1 578 ? 29.224 10.553 -2.612 1.00 69.25 578 LEU A C 1
ATOM 4594 O O . LEU A 1 578 ? 28.425 9.839 -2.024 1.00 69.25 578 LEU A O 1
ATOM 4598 N N . SER A 1 579 ? 29.085 10.820 -3.911 1.00 66.06 579 SER A N 1
ATOM 4599 C CA . SER A 1 579 ? 27.904 10.434 -4.701 1.00 66.06 579 SER A CA 1
ATOM 4600 C C . SER A 1 579 ? 27.613 8.930 -4.653 1.00 66.06 579 SER A C 1
ATOM 4602 O O . SER A 1 579 ? 26.463 8.559 -4.455 1.00 66.06 579 SER A O 1
ATOM 4604 N N . SER A 1 580 ? 28.635 8.073 -4.726 1.00 68.75 580 SER A N 1
ATOM 4605 C CA . SER A 1 580 ? 28.501 6.607 -4.677 1.00 68.75 580 SER A CA 1
ATOM 4606 C C . SER A 1 580 ? 27.968 6.079 -3.344 1.00 68.75 580 SER A C 1
ATOM 4608 O O . SER A 1 580 ? 27.283 5.059 -3.298 1.00 68.75 580 SER A O 1
ATOM 4610 N N . ARG A 1 581 ? 28.241 6.797 -2.249 1.00 65.38 581 ARG A N 1
ATOM 4611 C CA . ARG A 1 581 ? 27.711 6.492 -0.913 1.00 65.38 581 ARG A CA 1
ATOM 4612 C C . ARG A 1 581 ? 26.297 7.037 -0.712 1.00 65.38 581 ARG A C 1
ATOM 4614 O O . ARG A 1 581 ? 25.594 6.585 0.186 1.00 65.38 581 ARG A O 1
ATOM 4621 N N . LEU A 1 582 ? 25.905 8.031 -1.510 1.00 60.62 582 LEU A N 1
ATOM 4622 C CA . LEU A 1 582 ? 24.649 8.774 -1.387 1.00 60.62 582 LEU A CA 1
ATOM 4623 C C . LEU A 1 582 ? 23.558 8.249 -2.317 1.00 60.62 582 LEU A C 1
ATOM 4625 O O . LEU A 1 582 ? 22.382 8.259 -1.960 1.00 60.62 582 LEU A O 1
ATOM 4629 N N . VAL A 1 583 ? 23.953 7.776 -3.493 1.00 61.97 583 VAL A N 1
ATOM 4630 C CA . VAL A 1 583 ? 23.098 7.149 -4.493 1.00 61.97 583 VAL A CA 1
ATOM 4631 C C . VAL A 1 583 ? 23.785 5.843 -4.894 1.00 61.97 583 VAL A C 1
ATOM 4633 O O . VAL A 1 583 ? 24.684 5.860 -5.738 1.00 61.97 583 VAL A O 1
ATOM 4636 N N . PRO A 1 584 ? 23.399 4.711 -4.278 1.00 52.97 584 PRO A N 1
ATOM 4637 C CA . PRO A 1 584 ? 23.850 3.396 -4.719 1.00 52.97 584 PRO A CA 1
ATOM 4638 C C . PRO A 1 584 ? 23.656 3.263 -6.237 1.00 52.97 584 PRO A C 1
ATOM 4640 O O . PRO A 1 584 ? 22.678 3.775 -6.781 1.00 52.97 584 PRO A O 1
ATOM 4643 N N . ASP A 1 585 ? 24.611 2.637 -6.922 1.00 63.56 585 ASP A N 1
ATOM 4644 C CA . ASP A 1 585 ? 24.667 2.496 -8.387 1.00 63.56 585 ASP A CA 1
ATOM 4645 C C . ASP A 1 585 ? 24.945 3.780 -9.197 1.00 63.56 585 ASP A C 1
ATOM 4647 O O . ASP A 1 585 ? 24.963 3.727 -10.428 1.00 63.56 585 ASP A O 1
ATOM 4651 N N . SER A 1 586 ? 25.252 4.930 -8.574 1.00 65.31 586 SER A N 1
ATOM 4652 C CA . SER A 1 586 ? 25.614 6.149 -9.328 1.00 65.31 586 SER A CA 1
ATOM 4653 C C . SER A 1 586 ? 26.850 5.969 -10.216 1.00 65.31 586 SER A C 1
ATOM 4655 O O . SER A 1 586 ? 26.953 6.602 -11.262 1.00 65.31 586 SER A O 1
ATOM 4657 N N . LEU A 1 587 ? 27.778 5.094 -9.815 1.00 67.69 587 LEU A N 1
ATOM 4658 C CA . LEU A 1 587 ? 28.980 4.748 -10.585 1.00 67.69 587 LEU A CA 1
ATOM 4659 C C . LEU A 1 587 ? 28.676 3.873 -11.813 1.00 67.69 587 LEU A C 1
ATOM 4661 O O . LEU A 1 587 ? 29.532 3.703 -12.676 1.00 67.69 587 LEU A O 1
ATOM 4665 N N . LEU A 1 588 ? 27.457 3.335 -11.909 1.00 74.12 588 LEU A N 1
ATOM 4666 C CA . LEU A 1 588 ? 26.999 2.517 -13.031 1.00 74.12 588 LEU A CA 1
ATOM 4667 C C . LEU A 1 588 ? 26.181 3.323 -14.054 1.00 74.12 588 LEU A C 1
ATOM 4669 O O . LEU A 1 588 ? 25.598 2.737 -14.967 1.00 74.12 588 LEU A O 1
ATOM 4673 N N . ARG A 1 589 ? 26.096 4.655 -13.907 1.00 79.50 589 ARG A N 1
ATOM 4674 C CA . ARG A 1 589 ? 25.272 5.534 -14.752 1.00 79.50 589 ARG A CA 1
ATOM 4675 C C . ARG A 1 589 ? 26.087 6.658 -15.375 1.00 79.50 589 ARG A C 1
ATOM 4677 O O . ARG A 1 589 ? 26.637 7.503 -14.677 1.00 79.50 589 ARG A O 1
ATOM 4684 N N . SER A 1 590 ? 26.112 6.714 -16.703 1.00 81.19 590 SER A N 1
ATOM 4685 C CA . SER A 1 590 ? 26.670 7.829 -17.482 1.00 81.19 590 SER A CA 1
ATOM 4686 C C . SER A 1 590 ? 25.544 8.685 -18.077 1.00 81.19 590 SER A C 1
ATOM 4688 O O . SER A 1 590 ? 24.535 8.119 -18.489 1.00 81.19 590 SER A O 1
ATOM 4690 N N . PRO A 1 591 ? 25.650 10.023 -18.143 1.00 82.81 591 PRO A N 1
ATOM 4691 C CA . PRO A 1 591 ? 24.595 10.856 -18.721 1.00 82.81 591 PRO A CA 1
ATOM 4692 C C . PRO A 1 591 ? 24.429 10.626 -20.235 1.00 82.81 591 PRO A C 1
ATOM 4694 O O . PRO A 1 591 ? 25.395 10.661 -21.000 1.00 82.81 591 PRO A O 1
ATOM 4697 N N . LEU A 1 592 ? 23.183 10.466 -20.681 1.00 83.62 592 LEU A N 1
ATOM 4698 C CA . LEU A 1 592 ? 22.775 10.446 -22.086 1.00 83.62 592 LEU A CA 1
ATOM 4699 C C . LEU A 1 592 ? 22.318 11.843 -22.517 1.00 83.62 592 LEU A C 1
ATOM 4701 O O . LEU A 1 592 ? 21.152 12.207 -22.424 1.00 83.62 592 LEU A O 1
ATOM 4705 N N . ILE A 1 593 ? 23.262 12.635 -23.019 1.00 80.25 593 ILE A N 1
ATOM 4706 C CA . ILE A 1 593 ? 23.065 14.075 -23.257 1.00 80.25 593 ILE A CA 1
ATOM 4707 C C . ILE A 1 593 ? 22.210 14.433 -24.487 1.00 80.25 593 ILE A C 1
ATOM 4709 O O . ILE A 1 593 ? 21.796 15.584 -24.618 1.00 80.25 593 ILE A O 1
ATOM 4713 N N . GLY A 1 594 ? 22.001 13.489 -25.407 1.00 74.81 594 GLY A N 1
ATOM 4714 C CA . GLY A 1 594 ? 21.284 13.698 -26.674 1.00 74.81 594 GLY A CA 1
ATOM 4715 C C . GLY A 1 594 ? 19.908 13.035 -26.737 1.00 74.81 594 GLY A C 1
ATOM 4716 O O . GLY A 1 594 ? 19.382 12.887 -27.831 1.00 74.81 594 GLY A O 1
ATOM 4717 N N . PHE A 1 595 ? 19.391 12.583 -25.595 1.00 82.50 595 PHE A N 1
ATOM 4718 C CA . PHE A 1 595 ? 18.161 11.805 -25.472 1.00 82.50 595 PHE A CA 1
ATOM 4719 C C . PHE A 1 595 ? 17.123 12.595 -24.672 1.00 82.50 595 PHE A C 1
ATOM 4721 O O . PHE A 1 595 ? 17.492 13.385 -23.796 1.00 82.50 595 PHE A O 1
ATOM 4728 N N . ASP A 1 596 ? 15.844 12.376 -24.964 1.00 86.44 596 ASP A N 1
ATOM 4729 C CA . ASP A 1 596 ? 14.747 13.069 -24.294 1.00 86.44 596 ASP A CA 1
ATOM 4730 C C . ASP A 1 596 ? 14.416 12.456 -22.932 1.00 86.44 596 ASP A C 1
ATOM 4732 O O . ASP A 1 596 ? 14.535 11.249 -22.699 1.00 86.44 596 ASP A O 1
ATOM 4736 N N . PHE A 1 597 ? 14.030 13.325 -22.001 1.00 91.19 597 PHE A N 1
ATOM 4737 C CA . PHE A 1 597 ? 13.722 12.966 -20.623 1.00 91.19 597 PHE A CA 1
ATOM 4738 C C . PHE A 1 597 ? 12.235 12.618 -20.498 1.00 91.19 597 PHE A C 1
ATOM 4740 O O . PHE A 1 597 ? 11.385 13.466 -20.743 1.00 91.19 597 PHE A O 1
ATOM 4747 N N . SER A 1 598 ? 11.929 11.380 -20.104 1.00 92.00 598 SER A N 1
ATOM 4748 C CA . SER A 1 598 ? 10.563 10.850 -19.999 1.00 92.00 598 SER A CA 1
ATOM 4749 C C . SER A 1 598 ? 10.371 10.068 -18.686 1.00 92.00 598 SER A C 1
ATOM 4751 O O . SER A 1 598 ? 10.298 8.836 -18.693 1.00 92.00 598 SER A O 1
ATOM 4753 N N . PRO A 1 599 ? 10.275 10.747 -17.526 1.00 93.75 599 PRO A N 1
ATOM 4754 C CA . PRO A 1 599 ? 10.206 10.102 -16.208 1.00 93.75 599 PRO A CA 1
ATOM 4755 C C . PRO A 1 599 ? 8.931 9.273 -15.984 1.00 93.75 599 PRO A C 1
ATOM 4757 O O . PRO A 1 599 ? 8.918 8.378 -15.134 1.00 93.75 599 PRO A O 1
ATOM 4760 N N . ILE A 1 600 ? 7.872 9.546 -16.751 1.00 94.62 600 ILE A N 1
ATOM 4761 C CA . ILE A 1 600 ? 6.634 8.768 -16.781 1.00 94.62 600 ILE A CA 1
ATOM 4762 C C . ILE A 1 600 ? 6.677 7.884 -18.029 1.00 94.62 600 ILE A C 1
ATOM 4764 O O . ILE A 1 600 ? 6.515 8.355 -19.152 1.00 94.62 600 ILE A O 1
ATOM 4768 N N . ARG A 1 601 ? 6.910 6.584 -17.839 1.00 93.75 601 ARG A N 1
ATOM 4769 C CA . ARG A 1 601 ? 6.904 5.590 -18.911 1.00 93.75 601 ARG A CA 1
ATOM 4770 C C . ARG A 1 601 ? 5.468 5.311 -19.328 1.00 93.75 601 ARG A C 1
ATOM 4772 O O . ARG A 1 601 ? 4.726 4.685 -18.573 1.00 93.75 601 ARG A O 1
ATOM 4779 N N . LEU A 1 602 ? 5.099 5.748 -20.525 1.00 93.38 602 LEU A N 1
ATOM 4780 C CA . LEU A 1 602 ? 3.776 5.540 -21.098 1.00 93.38 602 LEU A CA 1
ATOM 4781 C C . LEU A 1 602 ? 3.825 5.648 -22.625 1.00 93.38 602 LEU A C 1
ATOM 4783 O O . LEU A 1 602 ? 4.613 6.425 -23.155 1.00 93.38 602 LEU A O 1
ATOM 4787 N N . GLY A 1 603 ? 2.934 4.935 -23.314 1.00 93.38 603 GLY A N 1
ATOM 4788 C CA . GLY A 1 603 ? 2.596 5.201 -24.713 1.00 93.38 603 GLY A CA 1
ATOM 4789 C C . GLY A 1 603 ? 2.895 4.031 -25.634 1.00 93.38 603 GLY A C 1
ATOM 4790 O O . GLY A 1 603 ? 2.772 2.876 -25.230 1.00 93.38 603 GLY A O 1
ATOM 4791 N N . GLY A 1 604 ? 3.233 4.333 -26.885 1.00 94.81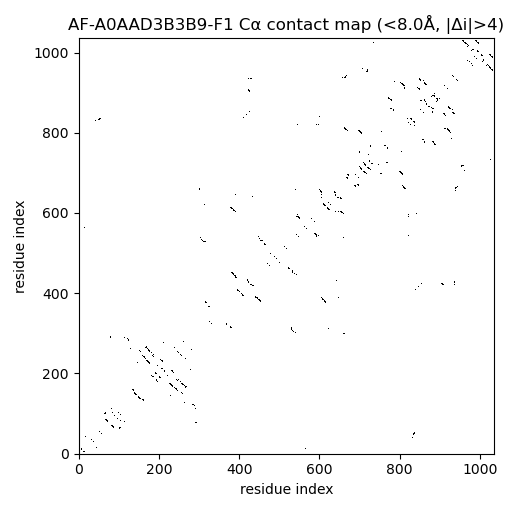 604 GLY A N 1
ATOM 4792 C CA . GLY A 1 604 ? 3.554 3.323 -27.891 1.00 94.81 604 GLY A CA 1
ATOM 4793 C C . GLY A 1 604 ? 5.060 3.192 -28.077 1.00 94.81 604 GLY A C 1
ATOM 4794 O O . GLY A 1 604 ? 5.737 4.181 -28.349 1.00 94.81 604 GLY A O 1
ATOM 4795 N N . LEU A 1 605 ? 5.581 1.973 -28.002 1.00 95.56 605 LEU A N 1
ATOM 4796 C CA . LEU A 1 605 ? 6.968 1.631 -28.289 1.00 95.56 605 LEU A CA 1
ATOM 4797 C C . LEU A 1 605 ? 7.077 0.956 -29.669 1.00 95.56 605 LEU A C 1
ATOM 4799 O O . LEU A 1 605 ? 6.244 0.134 -30.059 1.00 95.56 605 LEU A O 1
ATOM 4803 N N . LYS A 1 606 ? 8.134 1.289 -30.407 1.00 94.00 606 LYS A N 1
ATOM 4804 C CA . LYS A 1 606 ? 8.539 0.632 -31.653 1.00 94.00 606 LYS A CA 1
ATOM 4805 C C . LYS A 1 606 ? 10.007 0.241 -31.550 1.00 94.00 606 LYS A C 1
ATOM 4807 O O . LYS A 1 606 ? 10.841 1.088 -31.255 1.00 94.00 606 LYS A O 1
ATOM 4812 N N . ILE A 1 607 ? 10.342 -1.011 -31.837 1.00 93.69 607 ILE A N 1
ATOM 4813 C CA . ILE A 1 607 ? 11.742 -1.436 -31.969 1.00 93.69 607 ILE A CA 1
ATOM 4814 C C . ILE A 1 607 ? 12.214 -1.040 -33.372 1.00 93.69 607 ILE A C 1
ATOM 4816 O O . ILE A 1 607 ? 11.584 -1.433 -34.353 1.00 93.69 607 ILE A O 1
ATOM 4820 N N . THR A 1 608 ? 13.265 -0.222 -33.475 1.00 92.81 608 THR A N 1
ATOM 4821 C CA . THR A 1 608 ? 13.809 0.224 -34.772 1.00 92.81 608 THR A CA 1
ATOM 4822 C C . THR A 1 608 ? 15.037 -0.561 -35.189 1.00 92.81 608 THR A C 1
ATOM 4824 O O . THR A 1 608 ? 15.195 -0.816 -36.376 1.00 92.81 608 THR A O 1
ATOM 4827 N N . ASP A 1 609 ? 15.882 -0.940 -34.228 1.00 93.62 609 ASP A N 1
ATOM 4828 C CA . ASP A 1 609 ? 17.079 -1.737 -34.469 1.00 93.62 609 ASP A CA 1
ATOM 4829 C C . ASP A 1 609 ? 17.239 -2.772 -33.358 1.00 93.62 609 ASP A C 1
ATOM 4831 O O . ASP A 1 609 ? 17.102 -2.463 -32.171 1.00 93.62 609 ASP A O 1
ATOM 4835 N N . LEU A 1 610 ? 17.574 -3.996 -33.750 1.00 93.56 610 LEU A N 1
ATOM 4836 C CA . LEU A 1 610 ? 17.902 -5.084 -32.845 1.00 93.56 610 LEU A CA 1
ATOM 4837 C C . LEU A 1 610 ? 19.072 -5.875 -33.426 1.00 93.56 610 LEU A C 1
ATOM 4839 O O . LEU A 1 610 ? 18.974 -6.421 -34.529 1.00 93.56 610 LEU A O 1
ATOM 4843 N N . ARG A 1 611 ? 20.189 -5.928 -32.700 1.00 93.50 611 ARG A N 1
ATOM 4844 C CA . ARG A 1 611 ? 21.420 -6.581 -33.157 1.00 93.50 611 ARG A CA 1
ATOM 4845 C C . ARG A 1 611 ? 21.941 -7.515 -32.082 1.00 93.50 611 ARG A C 1
ATOM 4847 O O . ARG A 1 611 ? 21.991 -7.153 -30.909 1.00 93.50 611 ARG A O 1
ATOM 4854 N N . LEU A 1 612 ? 22.345 -8.710 -32.490 1.00 93.00 612 LEU A N 1
ATOM 4855 C CA . LEU A 1 612 ? 23.085 -9.621 -31.629 1.00 93.00 612 LEU A CA 1
ATOM 4856 C C . LEU A 1 612 ? 24.565 -9.479 -31.939 1.00 93.00 612 LEU A C 1
ATOM 4858 O O . LEU A 1 612 ? 24.949 -9.478 -33.109 1.00 93.00 612 LEU A O 1
ATOM 4862 N N . VAL A 1 613 ? 25.378 -9.385 -30.895 1.00 92.94 613 VAL A N 1
ATOM 4863 C CA . VAL A 1 613 ? 26.833 -9.395 -31.000 1.00 92.94 613 VAL A CA 1
ATOM 4864 C C . VAL A 1 613 ? 27.358 -10.647 -30.314 1.00 92.94 613 VAL A C 1
ATOM 4866 O O . VAL A 1 613 ? 26.976 -10.969 -29.180 1.00 92.94 613 VAL A O 1
ATOM 4869 N N . ASP A 1 614 ? 28.200 -11.387 -31.025 1.00 90.62 614 ASP A N 1
ATOM 4870 C CA . ASP A 1 614 ? 28.829 -12.594 -30.503 1.00 90.62 614 ASP A CA 1
ATOM 4871 C C . ASP A 1 614 ? 30.141 -12.319 -29.766 1.00 90.62 614 ASP A C 1
ATOM 4873 O O . ASP A 1 614 ? 30.679 -11.214 -29.785 1.00 90.62 614 ASP A O 1
ATOM 4877 N N . THR A 1 615 ? 30.680 -13.354 -29.120 1.00 87.00 615 THR A N 1
ATOM 4878 C CA . THR A 1 615 ? 31.923 -13.278 -28.336 1.00 87.00 615 THR A CA 1
ATOM 4879 C C . THR A 1 615 ? 33.162 -12.833 -29.125 1.00 87.00 615 THR A C 1
ATOM 4881 O O . THR A 1 615 ? 34.179 -12.526 -28.511 1.00 87.00 615 THR A O 1
ATOM 4884 N N . PHE A 1 616 ? 33.104 -12.815 -30.459 1.00 87.44 616 PHE A N 1
ATOM 4885 C CA . PHE A 1 616 ? 34.170 -12.357 -31.353 1.00 87.44 616 PHE A CA 1
ATOM 4886 C C . PHE A 1 616 ? 33.879 -10.980 -31.973 1.00 87.44 616 PHE A C 1
ATOM 4888 O O . PHE A 1 616 ? 34.673 -10.501 -32.781 1.00 87.44 616 PHE A O 1
ATOM 4895 N N . GLY A 1 617 ? 32.773 -10.332 -31.595 1.00 87.94 617 GLY A N 1
ATOM 4896 C CA . GLY A 1 617 ? 32.356 -9.035 -32.124 1.00 87.94 617 GLY A CA 1
ATOM 4897 C C . GLY A 1 617 ? 31.608 -9.114 -33.457 1.00 87.94 617 GLY A C 1
ATOM 4898 O O . GLY A 1 617 ? 31.384 -8.077 -34.080 1.00 87.94 617 GLY A O 1
ATOM 4899 N N . GLN A 1 618 ? 31.219 -10.307 -33.918 1.00 90.44 618 GLN A N 1
ATOM 4900 C CA . GLN A 1 618 ? 30.389 -10.444 -35.113 1.00 90.44 618 GLN A CA 1
ATOM 4901 C C . GLN A 1 618 ? 28.978 -9.954 -34.812 1.00 90.44 618 GLN A C 1
ATOM 4903 O O . GLN A 1 618 ? 28.409 -10.285 -33.772 1.00 90.44 618 GLN A O 1
ATOM 4908 N N . VAL A 1 619 ? 28.409 -9.187 -35.739 1.00 92.31 619 VAL A N 1
ATOM 4909 C CA . VAL A 1 619 ? 27.091 -8.572 -35.585 1.00 92.31 619 VAL A CA 1
ATOM 4910 C C . VAL A 1 619 ? 26.096 -9.254 -36.512 1.00 92.31 619 VAL A C 1
ATOM 4912 O O . VAL A 1 619 ? 26.310 -9.314 -37.722 1.00 92.31 619 VAL A O 1
ATOM 4915 N N . ASN A 1 620 ? 24.979 -9.715 -35.955 1.00 90.56 620 ASN A N 1
ATOM 4916 C CA . ASN A 1 620 ? 23.830 -10.194 -36.714 1.00 90.56 620 ASN A CA 1
ATOM 4917 C C . ASN A 1 620 ? 22.641 -9.252 -36.493 1.00 90.56 620 ASN A C 1
ATOM 4919 O O . ASN A 1 620 ? 22.199 -9.046 -35.360 1.00 90.56 620 ASN A O 1
ATOM 4923 N N . VAL A 1 621 ? 22.146 -8.651 -37.576 1.00 91.56 621 VAL A N 1
ATOM 4924 C CA . VAL A 1 621 ? 21.030 -7.699 -37.542 1.00 91.56 621 VAL A CA 1
ATOM 4925 C C . VAL A 1 621 ? 19.713 -8.470 -37.589 1.00 91.56 621 VAL A C 1
ATOM 4927 O O . VAL A 1 621 ? 19.315 -8.991 -38.631 1.00 91.56 621 VAL A O 1
ATOM 4930 N N . VAL A 1 622 ? 19.031 -8.537 -36.446 1.00 89.25 622 VAL A N 1
ATOM 4931 C CA . VAL A 1 622 ? 17.742 -9.228 -36.298 1.00 89.25 622 VAL A CA 1
ATOM 4932 C C . VAL A 1 622 ? 16.613 -8.392 -36.891 1.00 89.25 622 VAL A C 1
ATOM 4934 O O . VAL A 1 622 ? 15.729 -8.929 -37.561 1.00 89.25 622 VAL A O 1
ATOM 4937 N N . LEU A 1 623 ? 16.655 -7.086 -36.630 1.00 90.12 623 LEU A N 1
ATOM 4938 C CA . LEU A 1 623 ? 15.668 -6.109 -37.068 1.00 90.12 623 LEU A CA 1
ATOM 4939 C C . LEU A 1 623 ? 16.377 -4.783 -37.355 1.00 90.12 623 LEU A C 1
ATOM 4941 O O . LEU A 1 623 ? 17.193 -4.338 -36.548 1.00 90.12 623 LEU A O 1
ATOM 4945 N N . ASP A 1 624 ? 16.062 -4.165 -38.488 1.00 89.50 624 ASP A N 1
ATOM 4946 C CA . ASP A 1 624 ? 16.436 -2.790 -38.835 1.00 89.50 624 ASP A CA 1
ATOM 4947 C C . ASP A 1 624 ? 15.410 -2.195 -39.821 1.00 89.50 624 ASP A C 1
ATOM 4949 O O . ASP A 1 624 ? 14.355 -2.784 -40.078 1.00 89.50 624 ASP A O 1
ATOM 4953 N N . THR A 1 625 ? 15.703 -1.030 -40.406 1.00 79.50 625 THR A N 1
ATOM 4954 C CA . THR A 1 625 ? 14.815 -0.394 -41.395 1.00 79.50 625 THR A CA 1
ATOM 4955 C C . THR A 1 625 ? 14.644 -1.187 -42.694 1.00 79.50 625 THR A C 1
ATOM 4957 O O . THR A 1 625 ? 13.671 -0.950 -43.404 1.00 79.50 625 THR A O 1
ATOM 4960 N N . ASN A 1 626 ? 15.564 -2.099 -43.023 1.00 81.69 626 ASN A N 1
ATOM 4961 C CA . ASN A 1 626 ? 15.549 -2.900 -44.252 1.00 81.69 626 ASN A CA 1
ATOM 4962 C C . ASN A 1 626 ? 15.041 -4.336 -44.020 1.00 81.69 626 ASN A C 1
ATOM 4964 O O . ASN A 1 626 ? 14.688 -5.027 -44.974 1.00 81.69 626 ASN A O 1
ATOM 4968 N N . ASN A 1 627 ? 15.005 -4.785 -42.764 1.00 79.69 627 ASN A N 1
ATOM 4969 C CA . ASN A 1 627 ? 14.664 -6.135 -42.333 1.00 79.69 627 ASN A CA 1
ATOM 4970 C C . ASN A 1 627 ? 13.566 -6.083 -41.261 1.00 79.69 627 ASN A C 1
ATOM 4972 O O . ASN A 1 627 ? 13.812 -6.243 -40.063 1.00 79.69 627 ASN A O 1
ATOM 4976 N N . SER A 1 628 ? 12.334 -5.828 -41.702 1.00 77.12 628 SER A N 1
ATOM 4977 C CA . SER A 1 628 ? 11.166 -5.802 -40.824 1.00 77.12 628 SER A CA 1
ATOM 4978 C C . SER A 1 628 ? 10.732 -7.216 -40.444 1.00 77.12 628 SER A C 1
ATOM 4980 O O . SER A 1 628 ? 10.519 -8.061 -41.315 1.00 77.12 628 SER A O 1
ATOM 4982 N N . ARG A 1 629 ? 10.526 -7.453 -39.150 1.00 80.88 629 ARG A N 1
ATOM 4983 C CA . ARG A 1 629 ? 9.942 -8.686 -38.613 1.00 80.88 629 ARG A CA 1
ATOM 4984 C C . ARG A 1 629 ? 8.590 -8.375 -37.987 1.00 80.88 629 ARG A C 1
ATOM 4986 O O . ARG A 1 629 ? 8.385 -7.277 -37.472 1.00 80.88 629 ARG A O 1
ATOM 4993 N N . GLU A 1 630 ? 7.683 -9.342 -38.014 1.00 82.75 630 GLU A N 1
ATOM 4994 C CA . GLU A 1 630 ? 6.450 -9.256 -37.236 1.00 82.75 630 GLU A CA 1
ATOM 4995 C C . GLU A 1 630 ? 6.789 -9.273 -35.738 1.00 82.75 630 GLU A C 1
ATOM 4997 O O . GLU A 1 630 ? 7.562 -10.116 -35.279 1.00 82.75 630 GLU A O 1
ATOM 5002 N N . ILE A 1 631 ? 6.233 -8.323 -34.983 1.00 84.38 631 ILE A N 1
ATOM 5003 C CA . ILE A 1 631 ? 6.381 -8.252 -33.528 1.00 84.38 631 ILE A CA 1
ATOM 5004 C C . ILE A 1 631 ? 5.074 -8.728 -32.910 1.00 84.38 631 ILE A C 1
ATOM 5006 O O . ILE A 1 631 ? 4.045 -8.070 -33.046 1.00 84.38 631 ILE A O 1
ATOM 5010 N N . VAL A 1 632 ? 5.138 -9.846 -32.193 1.00 88.56 632 VAL A N 1
ATOM 5011 C CA . VAL A 1 632 ? 4.018 -10.361 -31.403 1.00 88.56 632 VAL A CA 1
ATOM 5012 C C . VAL A 1 632 ? 4.155 -9.841 -29.976 1.00 88.56 632 VAL A C 1
ATOM 5014 O O . VAL A 1 632 ? 5.191 -10.027 -29.336 1.00 88.56 632 VAL A O 1
ATOM 5017 N N . THR A 1 633 ? 3.120 -9.173 -29.472 1.00 91.38 633 THR A N 1
ATOM 5018 C CA . THR A 1 633 ? 3.082 -8.651 -28.103 1.00 91.38 633 THR A CA 1
ATOM 5019 C C . THR A 1 633 ? 2.346 -9.608 -27.174 1.00 91.38 633 THR A C 1
ATOM 5021 O O . THR A 1 633 ? 1.435 -10.331 -27.572 1.00 91.38 633 THR A O 1
ATOM 5024 N N . SER A 1 634 ? 2.739 -9.617 -25.900 1.00 89.12 634 SER A N 1
ATOM 5025 C CA . SER A 1 634 ? 1.916 -10.229 -24.859 1.00 89.12 634 SER A CA 1
ATOM 5026 C C . SER A 1 634 ? 0.655 -9.391 -24.628 1.00 89.12 634 SER A C 1
ATOM 5028 O O . SER A 1 634 ? 0.621 -8.195 -24.935 1.00 89.12 634 SER A O 1
ATOM 5030 N N . GLN A 1 635 ? -0.380 -9.997 -24.043 1.00 86.50 635 GLN A N 1
ATOM 5031 C CA . GLN A 1 635 ? -1.655 -9.320 -23.784 1.00 86.50 635 GLN A CA 1
ATOM 5032 C C . GLN A 1 635 ? -1.501 -7.967 -23.048 1.00 86.50 635 GLN A C 1
ATOM 5034 O O . GLN A 1 635 ? -2.110 -6.999 -23.501 1.00 86.50 635 GLN A O 1
ATOM 5039 N N . PRO A 1 636 ? -0.652 -7.815 -22.004 1.00 86.94 636 PRO A N 1
ATOM 5040 C CA . PRO A 1 636 ? -0.466 -6.520 -21.331 1.00 86.94 636 PRO A CA 1
ATOM 5041 C C . PRO A 1 636 ? 0.219 -5.441 -22.186 1.00 86.94 636 PRO A C 1
ATOM 5043 O O . PRO A 1 636 ? 0.107 -4.257 -21.881 1.00 86.94 636 PRO A O 1
ATOM 5046 N N . LEU A 1 637 ? 0.948 -5.840 -23.234 1.00 92.19 637 LEU A N 1
ATOM 5047 C CA . LEU A 1 637 ? 1.645 -4.941 -24.161 1.00 92.19 637 LEU A CA 1
ATOM 5048 C C . LEU A 1 637 ? 0.871 -4.740 -25.471 1.00 92.19 637 LEU A C 1
ATOM 5050 O O . LEU A 1 637 ? 1.382 -4.128 -26.410 1.00 92.19 637 LEU A O 1
ATOM 5054 N N . THR A 1 638 ? -0.347 -5.273 -25.568 1.00 92.06 638 THR A N 1
ATOM 5055 C CA . THR A 1 638 ? -1.216 -5.078 -26.730 1.00 92.06 638 THR A CA 1
ATOM 5056 C C . THR A 1 638 ? -1.843 -3.689 -26.678 1.00 92.06 638 THR A C 1
ATOM 5058 O O . THR A 1 638 ? -2.258 -3.226 -25.616 1.00 92.06 638 THR A O 1
ATOM 5061 N N . LEU A 1 639 ? -1.917 -3.012 -27.827 1.00 92.12 639 LEU A N 1
ATOM 5062 C CA . LEU A 1 639 ? -2.547 -1.697 -27.917 1.00 92.12 639 LEU A CA 1
ATOM 5063 C C . LEU A 1 639 ? -4.021 -1.748 -27.491 1.00 92.12 639 LEU A C 1
ATOM 5065 O O . LEU A 1 639 ? -4.794 -2.531 -28.047 1.00 92.12 639 LEU A O 1
ATOM 5069 N N . PRO A 1 640 ? -4.445 -0.869 -26.565 1.00 91.81 640 PRO A N 1
ATOM 5070 C CA . PRO A 1 640 ? -5.855 -0.668 -26.288 1.00 91.81 640 PRO A CA 1
ATOM 5071 C C . PRO A 1 640 ? -6.604 -0.228 -27.558 1.00 91.81 640 PRO A C 1
ATOM 5073 O O . PRO A 1 640 ? -6.069 0.582 -28.330 1.00 91.81 640 PRO A O 1
ATOM 5076 N N . PRO A 1 641 ? -7.859 -0.672 -27.768 1.00 90.88 641 PRO A N 1
ATOM 5077 C CA . PRO A 1 641 ? -8.657 -0.264 -28.927 1.00 90.88 641 PRO A CA 1
ATOM 5078 C C . PRO A 1 641 ? -8.744 1.260 -29.091 1.00 90.88 641 PRO A C 1
ATOM 5080 O O . PRO A 1 641 ? -8.599 1.775 -30.198 1.00 90.88 641 PRO A O 1
ATOM 5083 N N . THR A 1 642 ? -8.856 1.991 -27.976 1.00 89.25 642 THR A N 1
ATOM 5084 C CA . THR A 1 642 ? -8.912 3.463 -27.928 1.00 89.25 642 THR A CA 1
ATOM 5085 C C . THR A 1 642 ? -7.653 4.152 -28.463 1.00 89.25 642 THR A C 1
ATOM 5087 O O . THR A 1 642 ? -7.718 5.295 -28.908 1.00 89.25 642 THR A O 1
ATOM 5090 N N . LEU A 1 643 ? -6.502 3.471 -28.461 1.00 92.62 643 LEU A N 1
ATOM 5091 C CA . LEU A 1 643 ? -5.214 4.025 -28.890 1.00 92.62 643 LEU A CA 1
ATOM 5092 C C . LEU A 1 643 ? -4.747 3.514 -30.259 1.00 92.62 643 LEU A C 1
ATOM 5094 O O . LEU A 1 643 ? -3.771 4.036 -30.802 1.00 92.62 643 LEU A O 1
ATOM 5098 N N . THR A 1 644 ? -5.441 2.529 -30.839 1.00 90.19 644 THR A N 1
ATOM 5099 C CA . THR A 1 644 ? -4.999 1.823 -32.055 1.00 90.19 644 THR A CA 1
ATOM 5100 C C . THR A 1 644 ? -4.772 2.779 -33.228 1.00 90.19 644 THR A C 1
ATOM 5102 O O . THR A 1 644 ? -3.756 2.687 -33.912 1.00 90.19 644 THR A O 1
ATOM 5105 N N . ASN A 1 645 ? -5.653 3.765 -33.419 1.00 88.38 645 ASN A N 1
ATOM 5106 C CA . ASN A 1 645 ? -5.541 4.720 -34.528 1.00 88.38 645 ASN A CA 1
ATOM 5107 C C . ASN A 1 645 ? -4.338 5.672 -34.395 1.00 88.38 645 ASN A C 1
ATOM 5109 O O . ASN A 1 645 ? -3.757 6.068 -35.403 1.00 88.38 645 ASN A O 1
ATOM 5113 N N . VAL A 1 646 ? -3.946 6.034 -33.168 1.00 89.50 646 VAL A N 1
ATOM 5114 C CA . VAL A 1 646 ? -2.909 7.055 -32.911 1.00 89.50 646 VAL A CA 1
ATOM 5115 C C . VAL A 1 646 ? -1.515 6.449 -32.734 1.00 89.50 646 VAL A C 1
ATOM 5117 O O . VAL A 1 646 ? -0.503 7.094 -33.044 1.00 89.50 646 VAL A O 1
ATOM 5120 N N . LEU A 1 647 ? -1.461 5.210 -32.243 1.00 91.12 647 LEU A N 1
ATOM 5121 C CA . LEU A 1 647 ? -0.233 4.473 -31.955 1.00 91.12 647 LEU A CA 1
ATOM 5122 C C . LEU A 1 647 ? -0.007 3.290 -32.909 1.00 91.12 647 LEU A C 1
ATOM 5124 O O . LEU A 1 647 ? 0.877 2.485 -32.657 1.00 91.12 647 LEU A O 1
ATOM 5128 N N . SER A 1 648 ? -0.734 3.192 -34.026 1.00 88.75 648 SER A N 1
ATOM 5129 C CA . SER A 1 648 ? -0.572 2.112 -35.020 1.00 88.75 648 SER A CA 1
ATOM 5130 C C . SER A 1 648 ? 0.874 1.920 -35.504 1.00 88.75 648 SER A C 1
ATOM 5132 O O . SER A 1 648 ? 1.298 0.799 -35.767 1.00 88.75 648 SER A O 1
ATOM 5134 N N . SER A 1 649 ? 1.663 2.997 -35.575 1.00 89.81 649 SER A N 1
ATOM 5135 C CA . SER A 1 649 ? 3.088 2.949 -35.934 1.00 89.81 649 SER A CA 1
ATOM 5136 C C . SER A 1 649 ? 4.015 2.472 -34.806 1.00 89.81 649 SER A C 1
ATOM 5138 O O . SER A 1 649 ? 5.199 2.247 -35.056 1.00 89.81 649 SER A O 1
ATOM 5140 N N . HIS A 1 650 ? 3.495 2.330 -33.586 1.00 93.31 650 HIS A N 1
ATOM 5141 C CA . HIS A 1 650 ? 4.191 1.940 -32.360 1.00 93.31 650 HIS A CA 1
ATOM 5142 C C . HIS A 1 650 ? 3.377 0.859 -31.616 1.00 93.31 650 HIS A C 1
ATOM 5144 O O . HIS A 1 650 ? 2.727 1.150 -30.608 1.00 93.31 650 HIS A O 1
ATOM 5150 N N . PRO A 1 651 ? 3.379 -0.388 -32.126 1.00 90.75 651 PRO A N 1
ATOM 5151 C CA . PRO A 1 651 ? 2.399 -1.420 -31.774 1.00 90.75 651 PRO A CA 1
ATOM 5152 C C . PRO A 1 651 ? 2.549 -2.012 -30.364 1.00 90.75 651 PRO A C 1
ATOM 5154 O O . PRO A 1 651 ? 1.709 -2.807 -29.948 1.00 90.75 651 PRO A O 1
ATOM 5157 N N . ILE A 1 652 ? 3.608 -1.660 -29.631 1.00 94.69 652 ILE A N 1
ATOM 5158 C CA . ILE A 1 652 ? 3.877 -2.176 -28.288 1.00 94.69 652 ILE A CA 1
ATOM 5159 C C . ILE A 1 652 ? 3.376 -1.152 -27.269 1.00 94.69 652 ILE A C 1
ATOM 5161 O O . ILE A 1 652 ? 3.971 -0.089 -27.105 1.00 94.69 652 ILE A O 1
ATOM 5165 N N . TYR A 1 653 ? 2.293 -1.459 -26.564 1.00 94.81 653 TYR A N 1
ATOM 5166 C CA . TYR A 1 653 ? 1.754 -0.584 -25.529 1.00 94.81 653 TYR A CA 1
ATOM 5167 C C . TYR A 1 653 ? 2.580 -0.656 -24.245 1.00 94.81 653 TYR A C 1
ATOM 5169 O O . TYR A 1 653 ? 2.857 -1.737 -23.729 1.00 94.81 653 TYR A O 1
ATOM 5177 N N . LEU A 1 654 ? 2.943 0.504 -23.700 1.00 94.25 654 LEU A N 1
ATOM 5178 C CA . LEU A 1 654 ? 3.533 0.634 -22.374 1.00 94.25 654 LEU A CA 1
ATOM 5179 C C . LEU A 1 654 ? 2.521 1.306 -21.435 1.00 94.25 654 LEU A C 1
ATOM 5181 O O . LEU A 1 654 ? 2.222 2.494 -21.623 1.00 94.25 654 LEU A O 1
ATOM 5185 N N . PRO A 1 655 ? 2.016 0.595 -20.410 1.00 92.44 655 PRO A N 1
ATOM 5186 C CA . PRO A 1 655 ? 1.123 1.197 -19.433 1.00 92.44 655 PRO A CA 1
ATOM 5187 C C . PRO A 1 655 ? 1.878 2.207 -18.550 1.00 92.44 655 PRO A C 1
ATOM 5189 O O . PRO A 1 655 ? 3.096 2.065 -18.364 1.00 92.44 655 PRO A O 1
ATOM 5192 N N . PRO A 1 656 ? 1.170 3.199 -17.973 1.00 93.50 656 PRO A N 1
ATOM 5193 C CA . PRO A 1 656 ? 1.767 4.219 -17.118 1.00 93.50 656 PRO A CA 1
ATOM 5194 C C . PRO A 1 656 ? 2.574 3.623 -15.961 1.00 93.50 656 PRO A C 1
ATOM 5196 O O . PRO A 1 656 ? 2.034 2.899 -15.122 1.00 93.50 656 PRO A O 1
ATOM 5199 N N . ARG A 1 657 ? 3.867 3.948 -15.891 1.00 94.00 657 ARG A N 1
ATOM 5200 C CA . ARG A 1 657 ? 4.777 3.608 -14.783 1.00 94.00 657 ARG A CA 1
ATOM 5201 C C . ARG A 1 657 ? 5.773 4.743 -14.546 1.00 94.00 657 ARG A C 1
ATOM 5203 O O . ARG A 1 657 ? 6.054 5.520 -15.450 1.00 94.00 657 ARG A O 1
ATOM 5210 N N . LEU A 1 658 ? 6.350 4.820 -13.351 1.00 95.56 658 LEU A N 1
ATOM 5211 C CA . LEU A 1 658 ? 7.428 5.768 -13.043 1.00 95.56 658 LEU A CA 1
ATOM 5212 C C . LEU A 1 658 ? 8.782 5.112 -13.319 1.00 95.56 658 LEU A C 1
ATOM 5214 O O . LEU A 1 658 ? 9.042 4.019 -12.825 1.00 95.56 658 LEU A O 1
ATOM 5218 N N . ALA A 1 659 ? 9.641 5.758 -14.108 1.00 93.81 659 ALA A N 1
ATOM 5219 C CA . ALA A 1 659 ? 10.986 5.246 -14.384 1.00 93.81 659 ALA A CA 1
ATOM 5220 C C . ALA A 1 659 ? 11.887 5.314 -13.134 1.00 93.81 659 ALA A C 1
ATOM 5222 O O . ALA A 1 659 ? 12.729 4.438 -12.912 1.00 93.81 659 ALA A O 1
ATOM 5223 N N . GLN A 1 660 ? 11.672 6.333 -12.294 1.00 92.31 660 GLN A N 1
ATOM 5224 C CA . GLN A 1 660 ? 12.268 6.426 -10.964 1.00 92.31 660 GLN A CA 1
ATOM 5225 C C . GLN A 1 660 ? 11.546 5.475 -9.991 1.00 92.31 660 GLN A C 1
ATOM 5227 O O . GLN A 1 660 ? 10.312 5.461 -9.979 1.00 92.31 660 GLN A O 1
ATOM 5232 N N . PRO A 1 661 ? 12.273 4.716 -9.145 1.00 93.19 661 PRO A N 1
ATOM 5233 C CA . PRO A 1 661 ? 11.646 3.842 -8.161 1.00 93.19 661 PRO A CA 1
ATOM 5234 C C . PRO A 1 661 ? 10.710 4.608 -7.219 1.00 93.19 661 PRO A C 1
ATOM 5236 O O . PRO A 1 661 ? 11.075 5.663 -6.698 1.00 93.19 661 PRO A O 1
ATOM 5239 N N . ALA A 1 662 ? 9.520 4.063 -6.970 1.00 94.38 662 ALA A N 1
ATOM 5240 C CA . ALA A 1 662 ? 8.479 4.699 -6.164 1.00 94.38 662 ALA A CA 1
ATOM 5241 C C . ALA A 1 662 ? 7.694 3.676 -5.324 1.00 94.38 662 ALA A C 1
ATOM 5243 O O . ALA A 1 662 ? 7.810 2.468 -5.525 1.00 94.38 662 ALA A O 1
ATOM 5244 N N . ARG A 1 663 ? 6.903 4.127 -4.350 1.00 94.06 663 ARG A N 1
ATOM 5245 C CA . ARG A 1 663 ? 6.034 3.266 -3.530 1.00 94.06 663 ARG A CA 1
ATOM 5246 C C . ARG A 1 663 ? 4.717 3.951 -3.179 1.00 94.06 663 ARG A C 1
ATOM 5248 O O . ARG A 1 663 ? 4.677 5.159 -2.966 1.00 94.06 663 ARG A O 1
ATOM 5255 N N . LEU A 1 664 ? 3.670 3.142 -3.047 1.00 95.38 664 LEU A N 1
ATOM 5256 C CA . LEU A 1 664 ? 2.432 3.525 -2.381 1.00 95.38 664 LEU A CA 1
ATOM 5257 C C . LEU A 1 664 ? 2.605 3.286 -0.879 1.00 95.38 664 LEU A C 1
ATOM 5259 O O . LEU A 1 664 ? 2.815 2.153 -0.437 1.00 95.38 664 LEU A O 1
ATOM 5263 N N . ASN A 1 665 ? 2.573 4.359 -0.095 1.00 92.69 665 ASN A N 1
ATOM 5264 C CA . ASN A 1 665 ? 2.686 4.295 1.353 1.00 92.69 665 ASN A CA 1
ATOM 5265 C C . ASN A 1 665 ? 1.299 4.454 1.977 1.00 92.69 665 ASN A C 1
ATOM 5267 O O . ASN A 1 665 ? 0.634 5.454 1.735 1.00 92.69 665 ASN A O 1
ATOM 5271 N N . PHE A 1 666 ? 0.881 3.477 2.780 1.00 94.00 666 PHE A N 1
ATOM 5272 C CA . PHE A 1 666 ? -0.405 3.467 3.472 1.00 94.00 666 PHE A CA 1
ATOM 5273 C C . PHE A 1 666 ? -0.200 2.902 4.879 1.00 94.00 666 PHE A C 1
ATOM 5275 O O . PHE A 1 666 ? 0.288 1.775 5.021 1.00 94.00 666 PHE A O 1
ATOM 5282 N N . ARG A 1 667 ? -0.453 3.717 5.914 1.00 91.81 667 ARG A N 1
ATOM 5283 C CA . ARG A 1 667 ? -0.096 3.418 7.315 1.00 91.81 667 ARG A CA 1
ATOM 5284 C C . ARG A 1 667 ? -1.139 3.911 8.306 1.00 91.81 667 ARG A C 1
ATOM 5286 O O . ARG A 1 667 ? -1.644 5.021 8.164 1.00 91.81 667 ARG A O 1
ATOM 5293 N N . TRP A 1 668 ? -1.383 3.122 9.351 1.00 93.25 668 TRP A N 1
ATOM 5294 C CA . TRP A 1 668 ? -2.169 3.546 10.507 1.00 93.25 668 TRP A CA 1
ATOM 5295 C C . TRP A 1 668 ? -1.443 4.635 11.300 1.00 93.25 668 TRP A C 1
ATOM 5297 O O . TRP A 1 668 ? -0.233 4.560 11.525 1.00 93.25 668 TRP A O 1
ATOM 5307 N N . LEU A 1 669 ? -2.191 5.642 11.740 1.00 91.12 669 LEU A N 1
ATOM 5308 C CA . LEU A 1 669 ? -1.718 6.665 12.666 1.00 91.12 669 LEU A CA 1
ATOM 5309 C C . LEU A 1 669 ? -2.177 6.326 14.082 1.00 91.12 669 LEU A C 1
ATOM 5311 O O . LEU A 1 669 ? -3.254 5.769 14.273 1.00 91.12 669 LEU A O 1
ATOM 5315 N N . SER A 1 670 ? -1.373 6.698 15.073 1.00 88.00 670 SER A N 1
ATOM 5316 C CA . SER A 1 670 ? -1.748 6.576 16.476 1.00 88.00 670 SER A CA 1
ATOM 5317 C C . SER A 1 670 ? -2.878 7.549 16.825 1.00 88.00 670 SER A C 1
ATOM 5319 O O . SER A 1 670 ? -2.829 8.737 16.499 1.00 88.00 670 SER A O 1
ATOM 5321 N N . ALA A 1 671 ? -3.878 7.046 17.538 1.00 83.88 671 ALA A N 1
ATOM 5322 C CA . ALA A 1 671 ? -4.957 7.804 18.150 1.00 83.88 671 ALA A CA 1
ATOM 5323 C C . ALA A 1 671 ? -4.511 8.510 19.442 1.00 83.88 671 ALA A C 1
ATOM 5325 O O . ALA A 1 671 ? -5.142 9.492 19.846 1.00 83.88 671 ALA A O 1
ATOM 5326 N N . THR A 1 672 ? -3.428 8.048 20.085 1.00 69.12 672 THR A N 1
ATOM 5327 C CA . THR A 1 672 ? -2.857 8.678 21.283 1.00 69.12 672 THR A CA 1
ATOM 5328 C C . THR A 1 672 ? -2.016 9.895 20.901 1.00 69.12 672 THR A C 1
ATOM 5330 O O . THR A 1 672 ? -1.023 9.799 20.182 1.00 69.12 672 THR A O 1
ATOM 5333 N N . GLN A 1 673 ? -2.401 11.074 21.397 1.00 58.28 673 GLN A N 1
ATOM 5334 C CA . GLN A 1 673 ? -1.554 12.261 21.287 1.00 58.28 673 GLN A CA 1
ATOM 5335 C C . GLN A 1 673 ? -0.425 12.197 22.326 1.00 58.28 673 GLN A C 1
ATOM 5337 O O . GLN A 1 673 ? -0.685 11.838 23.479 1.00 58.28 673 GLN A O 1
ATOM 5342 N N . PRO A 1 674 ? 0.811 12.608 21.987 1.00 47.84 674 PRO A N 1
ATOM 5343 C CA . PRO A 1 674 ? 1.873 12.746 22.975 1.00 47.84 674 PRO A CA 1
ATOM 5344 C C . PRO A 1 674 ? 1.447 13.727 24.079 1.00 47.84 674 PRO A C 1
ATOM 5346 O O . PRO A 1 674 ? 1.208 14.912 23.808 1.00 47.84 674 PRO A O 1
ATOM 5349 N N . GLN A 1 675 ? 1.352 13.248 25.326 1.00 34.12 675 GLN A N 1
ATOM 5350 C CA . GLN A 1 675 ? 0.996 14.093 26.468 1.00 34.12 675 GLN A CA 1
ATOM 5351 C C . GLN A 1 675 ? 1.945 15.302 26.576 1.00 34.12 675 GLN A C 1
ATOM 5353 O O . GLN A 1 675 ? 3.162 15.174 26.451 1.00 34.12 675 GLN A O 1
ATOM 5358 N N . GLY A 1 676 ? 1.380 16.491 26.822 1.00 36.91 676 GLY A N 1
ATOM 5359 C CA . GLY A 1 676 ? 2.142 17.714 27.111 1.00 36.91 676 GLY A CA 1
ATOM 5360 C C . GLY A 1 676 ? 2.396 18.666 25.936 1.00 36.91 676 GLY A C 1
ATOM 5361 O O . GLY A 1 676 ? 3.175 19.605 26.088 1.00 36.91 676 GLY A O 1
ATOM 5362 N N . THR A 1 677 ? 1.746 18.498 24.780 1.00 33.69 677 THR A N 1
ATOM 5363 C CA . THR A 1 677 ? 1.910 19.430 23.649 1.00 33.69 677 THR A CA 1
ATOM 5364 C C . THR A 1 677 ? 0.624 20.200 23.341 1.00 33.69 677 THR A C 1
ATOM 5366 O O . THR A 1 677 ? -0.351 19.659 22.832 1.00 33.69 677 THR A O 1
ATOM 5369 N N . ARG A 1 678 ? 0.610 21.510 23.636 1.00 36.34 678 ARG A N 1
ATOM 5370 C CA . ARG A 1 678 ? -0.333 22.438 22.986 1.00 36.34 678 ARG A CA 1
ATOM 5371 C C . ARG A 1 678 ? -0.058 22.383 21.480 1.00 36.34 678 ARG A C 1
ATOM 5373 O O . ARG A 1 678 ? 1.114 22.328 21.109 1.00 36.34 678 ARG A O 1
ATOM 5380 N N . ARG A 1 679 ? -1.101 22.425 20.634 1.00 36.81 679 ARG A N 1
ATOM 5381 C CA . ARG A 1 679 ? -0.985 22.603 19.171 1.00 36.81 679 ARG A CA 1
ATOM 5382 C C . ARG A 1 679 ? -0.108 23.834 18.888 1.00 36.81 679 ARG A C 1
ATOM 5384 O O . ARG A 1 679 ? -0.603 24.956 18.826 1.00 36.81 679 ARG A O 1
ATOM 5391 N N . SER A 1 680 ? 1.200 23.639 18.750 1.00 34.09 680 SER A N 1
ATOM 5392 C CA . SER A 1 680 ? 2.051 24.594 18.055 1.00 34.09 680 SER A CA 1
ATOM 5393 C C . SER A 1 680 ? 1.692 24.459 16.583 1.00 34.09 680 SER A C 1
ATOM 5395 O O . SER A 1 680 ? 1.661 23.345 16.064 1.00 34.09 680 SER A O 1
ATOM 5397 N N . LYS A 1 681 ? 1.403 25.579 15.918 1.00 37.16 681 LYS A N 1
ATOM 5398 C CA . LYS A 1 681 ? 1.019 25.670 14.496 1.00 37.16 681 LYS A CA 1
ATOM 5399 C C . LYS A 1 681 ? 2.105 25.198 13.511 1.00 37.16 681 LYS A C 1
ATOM 5401 O O . LYS A 1 681 ? 1.997 25.434 12.315 1.00 37.16 681 LYS A O 1
ATOM 5406 N N . SER A 1 682 ? 3.143 24.519 13.981 1.00 37.00 682 SER A N 1
ATOM 5407 C CA . SER A 1 682 ? 4.183 23.948 13.144 1.00 37.00 682 SER A CA 1
ATOM 5408 C C . SER A 1 682 ? 4.843 22.763 13.849 1.00 37.00 682 SER A C 1
ATOM 5410 O O . SER A 1 682 ? 5.266 22.882 15.001 1.00 37.00 682 SER A O 1
ATOM 5412 N N . SER A 1 683 ? 4.972 21.664 13.099 1.00 38.81 683 SER A N 1
ATOM 5413 C CA . SER A 1 683 ? 6.112 20.734 13.120 1.00 38.81 683 SER A CA 1
ATOM 5414 C C . SER A 1 683 ? 6.262 19.684 14.235 1.00 38.81 683 SER A C 1
ATOM 5416 O O . SER A 1 683 ? 7.382 19.407 14.665 1.00 38.81 683 SER A O 1
ATOM 5418 N N . LYS A 1 684 ? 5.198 18.956 14.605 1.00 44.38 684 LYS A N 1
ATOM 5419 C CA . LYS A 1 684 ? 5.385 17.538 14.986 1.00 44.38 684 LYS A CA 1
ATOM 5420 C C . LYS A 1 684 ? 4.545 16.626 14.083 1.00 44.38 684 LYS A C 1
ATOM 5422 O O . LYS A 1 684 ? 3.342 16.858 14.001 1.00 44.38 684 LYS A O 1
ATOM 5427 N N . PRO A 1 685 ? 5.155 15.648 13.386 1.00 54.62 685 PRO A N 1
ATOM 5428 C CA . PRO A 1 685 ? 4.412 14.704 12.557 1.00 54.62 685 PRO A CA 1
ATOM 5429 C C . PRO A 1 685 ? 3.500 13.843 13.437 1.00 54.62 685 PRO A C 1
ATOM 5431 O O . PRO A 1 685 ? 3.898 13.473 14.544 1.00 54.62 685 PRO A O 1
ATOM 5434 N N . ASP A 1 686 ? 2.290 13.529 12.952 1.00 67.88 686 ASP A N 1
ATOM 5435 C CA . ASP A 1 686 ? 1.462 12.488 13.573 1.00 67.88 686 ASP A CA 1
ATOM 5436 C C . ASP A 1 686 ? 2.299 11.208 13.718 1.00 67.88 686 ASP A C 1
ATOM 5438 O O . ASP A 1 686 ? 3.021 10.825 12.793 1.00 67.88 686 ASP A O 1
ATOM 5442 N N . GLN A 1 687 ? 2.209 10.562 14.877 1.00 75.94 687 GLN A N 1
ATOM 5443 C CA . GLN A 1 687 ? 2.931 9.326 15.152 1.00 75.94 687 GLN A CA 1
ATOM 5444 C C . GLN A 1 687 ? 2.278 8.168 14.390 1.00 75.94 687 GLN A C 1
ATOM 5446 O O . GLN A 1 687 ? 1.069 7.965 14.494 1.00 75.94 687 GLN A O 1
ATOM 5451 N N . GLU A 1 688 ? 3.065 7.402 13.635 1.00 81.38 688 GLU A N 1
ATOM 5452 C CA . GLU A 1 688 ? 2.603 6.141 13.046 1.00 81.38 688 GLU A CA 1
ATOM 5453 C C . GLU A 1 688 ? 2.353 5.100 14.149 1.00 81.38 688 GLU A C 1
ATOM 5455 O O . GLU A 1 688 ? 3.079 5.045 15.146 1.00 81.38 688 GLU A O 1
ATOM 5460 N N . MET A 1 689 ? 1.320 4.279 13.972 1.00 81.44 689 MET A N 1
ATOM 5461 C CA . MET A 1 689 ? 1.037 3.141 14.846 1.00 81.44 689 MET A CA 1
ATOM 5462 C C . MET A 1 689 ? 2.153 2.092 14.734 1.00 81.44 689 MET A C 1
ATOM 5464 O O . MET A 1 689 ? 2.678 1.840 13.649 1.00 81.44 689 MET A O 1
ATOM 5468 N N . ASN A 1 690 ? 2.472 1.437 15.845 1.00 71.69 690 ASN A N 1
ATOM 5469 C CA . ASN A 1 690 ? 3.272 0.219 15.876 1.00 71.69 690 ASN A CA 1
ATOM 5470 C C . ASN A 1 690 ? 2.521 -0.903 16.619 1.00 71.69 690 ASN A C 1
ATOM 5472 O O . ASN A 1 690 ? 1.413 -0.704 17.115 1.00 71.69 690 ASN A O 1
ATOM 5476 N N . ASP A 1 691 ? 3.134 -2.082 16.705 1.00 65.62 691 ASP A N 1
ATOM 5477 C CA . ASP A 1 691 ? 2.509 -3.268 17.308 1.00 65.62 691 ASP A CA 1
ATOM 5478 C C . ASP A 1 691 ? 2.388 -3.185 18.844 1.00 65.62 691 ASP A C 1
ATOM 5480 O O . ASP A 1 691 ? 1.813 -4.068 19.475 1.00 65.62 691 ASP A O 1
ATOM 5484 N N . THR A 1 692 ? 2.916 -2.133 19.479 1.00 63.78 692 THR A N 1
ATOM 5485 C CA . THR A 1 692 ? 2.798 -1.940 20.929 1.00 63.78 692 THR A CA 1
ATOM 5486 C C . THR A 1 692 ? 1.454 -1.315 21.304 1.00 63.78 692 THR A C 1
ATOM 5488 O O . THR A 1 692 ? 0.914 -0.460 20.603 1.00 63.78 692 THR A O 1
ATOM 5491 N N . LEU A 1 693 ? 0.958 -1.644 22.500 1.00 60.41 693 LEU A N 1
ATOM 5492 C CA . LEU A 1 693 ? -0.252 -1.031 23.066 1.00 60.41 693 LEU A CA 1
ATOM 5493 C C . LEU A 1 693 ? -0.095 0.467 23.410 1.00 60.41 693 LEU A C 1
ATOM 5495 O O . LEU A 1 693 ? -1.080 1.107 23.774 1.00 60.41 693 LEU A O 1
ATOM 5499 N N . ALA A 1 694 ? 1.115 1.035 23.320 1.00 61.03 694 ALA A N 1
ATOM 5500 C CA . ALA A 1 694 ? 1.355 2.459 23.573 1.00 61.03 694 ALA A CA 1
ATOM 5501 C C . ALA A 1 694 ? 0.848 3.357 22.426 1.00 61.03 694 ALA A C 1
ATOM 5503 O O . ALA A 1 694 ? 0.514 4.525 22.648 1.00 61.03 694 ALA A O 1
ATOM 5504 N N . THR A 1 695 ? 0.750 2.808 21.211 1.00 71.62 695 THR A N 1
ATOM 5505 C CA . THR A 1 695 ? 0.228 3.492 20.022 1.00 71.62 695 THR A CA 1
ATOM 5506 C C . THR A 1 695 ? -0.929 2.690 19.433 1.00 71.62 695 THR A C 1
ATOM 5508 O O . THR A 1 695 ? -0.709 1.790 18.628 1.00 71.62 695 THR A O 1
ATOM 5511 N N . LYS A 1 696 ? -2.164 2.995 19.840 1.00 78.19 696 LYS A N 1
ATOM 5512 C CA . LYS A 1 696 ? -3.381 2.370 19.291 1.00 78.19 696 LYS A CA 1
ATOM 5513 C C . LYS A 1 696 ? -3.927 3.214 18.132 1.00 78.19 696 LYS A C 1
ATOM 5515 O O . LYS A 1 696 ? -3.896 4.432 18.264 1.00 78.19 696 LYS A O 1
ATOM 5520 N N . PRO A 1 697 ? -4.475 2.647 17.045 1.00 89.94 697 PRO A N 1
ATOM 5521 C CA . PRO A 1 697 ? -5.031 3.394 15.914 1.00 89.94 697 PRO A CA 1
ATOM 5522 C C . PRO A 1 697 ? -6.499 3.786 16.119 1.00 89.94 697 PRO A C 1
ATOM 5524 O O . PRO A 1 697 ? -7.031 4.613 15.377 1.00 89.94 697 PRO A O 1
ATOM 5527 N N . ILE A 1 698 ? -7.158 3.177 17.110 1.00 92.81 698 ILE A N 1
ATOM 5528 C CA . ILE A 1 698 ? -8.593 3.301 17.368 1.00 92.81 698 ILE A CA 1
ATOM 5529 C C . ILE A 1 698 ? -8.855 4.575 18.165 1.00 92.81 698 ILE A C 1
ATOM 5531 O O . ILE A 1 698 ? -8.352 4.754 19.270 1.00 92.81 698 ILE A O 1
ATOM 5535 N N . CYS A 1 699 ? -9.639 5.471 17.576 1.00 93.00 699 CYS A N 1
ATOM 5536 C CA . CYS A 1 699 ? -10.058 6.737 18.172 1.00 93.00 699 CYS A CA 1
ATOM 5537 C C . CYS A 1 699 ? -11.352 6.601 18.994 1.00 93.00 699 CYS A C 1
ATOM 5539 O O . CYS A 1 699 ? -11.662 7.495 19.778 1.00 93.00 699 CYS A O 1
ATOM 5541 N N . GLY A 1 700 ? -12.111 5.526 18.778 1.00 94.44 700 GLY A N 1
ATOM 5542 C CA . GLY A 1 700 ? -13.377 5.200 19.433 1.00 94.44 700 GLY A CA 1
ATOM 5543 C C . GLY A 1 700 ? -14.198 4.230 18.584 1.00 94.44 700 GLY A C 1
ATOM 5544 O O . GLY A 1 700 ? -13.779 3.878 17.475 1.00 94.44 700 GLY A O 1
ATOM 5545 N N . TRP A 1 701 ? -15.372 3.839 19.081 1.00 95.19 701 TRP A N 1
ATOM 5546 C CA . TRP A 1 701 ? -16.278 2.932 18.368 1.00 95.19 701 TRP A CA 1
ATOM 5547 C C . TRP A 1 701 ? -17.623 3.567 18.050 1.00 95.19 701 TRP A C 1
ATOM 5549 O O . TRP A 1 701 ? -18.119 4.437 18.769 1.00 95.19 701 TRP A O 1
ATOM 5559 N N . VAL A 1 702 ? -18.226 3.081 16.971 1.00 95.06 702 VAL A N 1
ATOM 5560 C CA . VAL A 1 702 ? -19.581 3.426 16.549 1.00 95.06 702 VAL A CA 1
ATOM 5561 C C . VAL A 1 702 ? -20.365 2.144 16.334 1.00 95.06 702 VAL A C 1
ATOM 5563 O O . VAL A 1 702 ? -19.918 1.256 15.612 1.00 95.06 702 VAL A O 1
ATOM 5566 N N . LEU A 1 703 ? -21.548 2.059 16.930 1.00 91.75 703 LEU A N 1
ATOM 5567 C CA . LEU A 1 703 ? -22.465 0.946 16.735 1.00 91.75 703 LEU A CA 1
ATOM 5568 C C . LEU A 1 703 ? -23.766 1.455 16.103 1.00 91.75 703 LEU A C 1
ATOM 5570 O O . LEU A 1 703 ? -24.498 2.196 16.766 1.00 91.75 703 LEU A O 1
ATOM 5574 N N . PRO A 1 704 ? -24.070 1.086 14.847 1.00 90.12 704 PRO A N 1
ATOM 5575 C CA . PRO A 1 704 ? -25.345 1.433 14.240 1.00 90.12 704 PRO A CA 1
ATOM 5576 C C . PRO A 1 704 ? -26.473 0.557 14.776 1.00 90.12 704 PRO A C 1
ATOM 5578 O O . PRO A 1 704 ? -26.412 -0.665 14.705 1.00 90.12 704 PRO A O 1
ATOM 5581 N N . ASN A 1 705 ? -27.531 1.171 15.292 1.00 83.75 705 ASN A N 1
ATOM 5582 C CA . ASN A 1 705 ? -28.746 0.477 15.691 1.00 83.75 705 ASN A CA 1
ATOM 5583 C C . ASN A 1 705 ? -29.822 0.685 14.619 1.00 83.75 705 ASN A C 1
ATOM 5585 O O . ASN A 1 705 ? -30.396 1.767 14.482 1.00 83.75 705 ASN A O 1
ATOM 5589 N N . ASN A 1 706 ? -30.099 -0.387 13.878 1.00 77.50 706 ASN A N 1
ATOM 5590 C CA . ASN A 1 706 ? -31.035 -0.377 12.755 1.00 77.50 706 ASN A CA 1
ATOM 5591 C C . ASN A 1 706 ? -32.504 -0.436 13.188 1.00 77.50 706 ASN A C 1
ATOM 5593 O O . ASN A 1 706 ? -33.375 -0.125 12.382 1.00 77.50 706 ASN A O 1
ATOM 5597 N N . LEU A 1 707 ? -32.790 -0.816 14.437 1.00 76.69 707 LEU A N 1
ATOM 5598 C CA . LEU A 1 707 ? -34.158 -0.828 14.962 1.00 76.69 707 LEU A CA 1
ATOM 5599 C C . LEU A 1 707 ? -34.635 0.597 15.265 1.00 76.69 707 LEU A C 1
ATOM 5601 O O . LEU A 1 707 ? -35.754 0.966 14.918 1.00 76.69 707 LEU A O 1
ATOM 5605 N N . ASP A 1 708 ? -33.751 1.414 15.840 1.00 75.19 708 ASP A N 1
ATOM 5606 C CA . ASP A 1 708 ? -34.081 2.766 16.310 1.00 75.19 708 ASP A CA 1
ATOM 5607 C C . ASP A 1 708 ? -33.581 3.885 15.381 1.00 75.19 708 ASP A C 1
ATOM 5609 O O . ASP A 1 708 ? -33.827 5.069 15.638 1.00 75.19 708 ASP A O 1
ATOM 5613 N N . ASN A 1 709 ? -32.885 3.525 14.295 1.00 81.88 709 ASN A N 1
ATOM 5614 C CA . ASN A 1 709 ? -32.146 4.449 13.430 1.00 81.88 709 ASN A CA 1
ATOM 5615 C C . ASN A 1 709 ? -31.251 5.396 14.246 1.00 81.88 709 ASN A C 1
ATOM 5617 O O . ASN A 1 709 ? -31.308 6.620 14.099 1.00 81.88 709 ASN A O 1
ATOM 5621 N N . SER A 1 710 ? -30.450 4.820 15.143 1.00 89.00 710 SER A N 1
ATOM 5622 C CA . SER A 1 710 ? -29.544 5.552 16.029 1.00 89.00 710 SER A CA 1
ATOM 5623 C C . SER A 1 710 ? -28.103 5.053 15.916 1.00 89.00 710 SER A C 1
ATOM 5625 O O . SER A 1 710 ? -27.828 3.971 15.397 1.00 89.00 710 SER A O 1
ATOM 5627 N N . LEU A 1 711 ? -27.158 5.866 16.386 1.00 92.81 711 LEU A N 1
ATOM 5628 C CA . LEU A 1 711 ? -25.737 5.531 16.467 1.00 92.81 711 LEU A CA 1
ATOM 5629 C C . LEU A 1 711 ? -25.277 5.639 17.917 1.00 92.81 711 LEU A C 1
ATOM 5631 O O . LEU A 1 711 ? -25.269 6.737 18.476 1.00 92.81 711 LEU A O 1
ATOM 5635 N N . THR A 1 712 ? -24.840 4.538 18.516 1.00 93.69 712 THR A N 1
ATOM 5636 C CA . THR A 1 712 ? -24.207 4.577 19.840 1.00 93.69 712 THR A CA 1
ATOM 5637 C C . THR A 1 712 ? -22.707 4.808 19.682 1.00 93.69 712 THR A C 1
ATOM 5639 O O . THR A 1 712 ? -22.051 4.166 18.861 1.00 93.69 712 THR A O 1
ATOM 5642 N N . ILE A 1 713 ? -22.168 5.749 20.454 1.00 95.94 713 ILE A N 1
ATOM 5643 C CA . ILE A 1 713 ? -20.765 6.165 20.428 1.00 95.94 713 ILE A CA 1
ATOM 5644 C C . ILE A 1 713 ? -20.071 5.647 21.684 1.00 95.94 713 ILE A C 1
ATOM 5646 O O . ILE A 1 713 ? -20.566 5.871 22.790 1.00 95.94 713 ILE A O 1
ATOM 5650 N N . TYR A 1 714 ? -18.910 5.020 21.517 1.00 94.25 714 TYR A N 1
ATOM 5651 C CA . TYR A 1 714 ? -18.096 4.479 22.604 1.00 94.25 714 TYR A CA 1
ATOM 5652 C C . TYR A 1 714 ? -16.682 5.080 22.574 1.00 94.25 714 TYR A C 1
ATOM 5654 O O . TYR A 1 714 ? -16.220 5.544 21.525 1.00 94.25 714 TYR A O 1
ATOM 5662 N N . ASP A 1 715 ? -15.993 5.079 23.716 1.00 91.00 715 ASP A N 1
ATOM 5663 C CA . ASP A 1 715 ? -14.563 5.428 23.803 1.00 91.00 715 ASP A CA 1
ATOM 5664 C C . ASP A 1 715 ? -13.665 4.363 23.143 1.00 91.00 715 ASP A C 1
ATOM 5666 O O . ASP A 1 715 ? -14.170 3.444 22.518 1.00 91.00 715 ASP A O 1
ATOM 5670 N N . ASP A 1 716 ? -12.333 4.471 23.203 1.00 87.56 716 ASP A N 1
ATOM 5671 C CA . ASP A 1 716 ? -11.430 3.475 22.594 1.00 87.56 716 ASP A CA 1
ATOM 5672 C C . ASP A 1 716 ? -11.402 2.127 23.339 1.00 87.56 716 ASP A C 1
ATOM 5674 O O . ASP A 1 716 ? -10.916 1.130 22.800 1.00 87.56 716 ASP A O 1
ATOM 5678 N N . GLU A 1 717 ? -11.951 2.084 24.551 1.00 85.81 717 GLU A N 1
ATOM 5679 C CA . GLU A 1 717 ? -11.985 0.926 25.446 1.00 85.81 717 GLU A CA 1
ATOM 5680 C C . GLU A 1 717 ? -13.312 0.161 25.374 1.00 85.81 717 GLU A C 1
ATOM 5682 O O . GLU A 1 717 ? -13.411 -0.927 25.935 1.00 85.81 717 GLU A O 1
ATOM 5687 N N . GLY A 1 718 ? -14.294 0.678 24.632 1.00 84.25 718 GLY A N 1
ATOM 5688 C CA . GLY A 1 718 ? -15.584 0.030 24.415 1.00 84.25 718 GLY A CA 1
ATOM 5689 C C . GLY A 1 718 ? -16.660 0.417 25.430 1.00 84.25 718 GLY A C 1
ATOM 5690 O O . GLY A 1 718 ? -17.703 -0.231 25.458 1.00 84.25 718 GLY A O 1
ATOM 5691 N N . ASN A 1 719 ? -16.466 1.474 26.229 1.00 90.19 719 ASN A N 1
ATOM 5692 C CA . ASN A 1 719 ? -17.501 1.976 27.136 1.00 90.19 719 ASN A CA 1
ATOM 5693 C C . ASN A 1 719 ? -18.448 2.933 26.406 1.00 90.19 719 ASN A C 1
ATOM 5695 O O . ASN A 1 719 ? -18.012 3.832 25.681 1.00 90.19 719 ASN A O 1
ATOM 5699 N N . ALA A 1 720 ? -19.755 2.761 26.609 1.00 90.88 720 ALA A N 1
ATOM 5700 C CA . ALA A 1 720 ? -20.773 3.580 25.959 1.00 90.88 720 ALA A CA 1
ATOM 5701 C C . ALA A 1 720 ? -20.746 5.021 26.499 1.00 90.88 720 ALA A C 1
ATOM 5703 O O . ALA A 1 720 ? -20.787 5.239 27.708 1.00 90.88 720 ALA A O 1
ATOM 5704 N N . LEU A 1 721 ? -20.692 6.008 25.602 1.00 93.69 721 LEU A N 1
ATOM 5705 C CA . LEU A 1 721 ? -20.588 7.426 25.954 1.00 93.69 721 LEU A CA 1
ATOM 5706 C C . LEU A 1 721 ? -21.911 8.162 25.760 1.00 93.69 721 LEU A C 1
ATOM 5708 O O . LEU A 1 721 ? -22.444 8.764 26.687 1.00 93.69 721 LEU A O 1
ATOM 5712 N N . VAL A 1 722 ? -22.416 8.159 24.527 1.00 95.06 722 VAL A N 1
ATOM 5713 C CA . VAL A 1 722 ? -23.621 8.887 24.106 1.00 95.06 722 VAL A CA 1
ATOM 5714 C C . VAL A 1 722 ? -24.274 8.160 22.936 1.00 95.06 722 VAL A C 1
ATOM 5716 O O . VAL A 1 722 ? -23.638 7.349 22.264 1.00 95.06 722 VAL A O 1
ATOM 5719 N N . MET A 1 723 ? -25.524 8.496 22.647 1.00 93.50 723 MET A N 1
ATOM 5720 C CA . MET A 1 723 ? -26.232 8.047 21.452 1.00 93.50 723 MET A CA 1
ATOM 5721 C C . MET A 1 723 ? -26.588 9.251 20.575 1.00 93.50 723 MET A C 1
ATOM 5723 O O . MET A 1 723 ? -26.926 10.315 21.089 1.00 93.50 723 MET A O 1
ATOM 5727 N N . ILE A 1 724 ? -26.527 9.097 19.254 1.00 94.50 724 ILE A N 1
ATOM 5728 C CA . ILE A 1 724 ? -27.102 10.038 18.291 1.00 94.50 724 ILE A CA 1
ATOM 5729 C C . ILE A 1 724 ? -28.408 9.429 17.786 1.00 94.50 724 ILE A C 1
ATOM 5731 O O . ILE A 1 724 ? -28.395 8.337 17.222 1.00 94.50 724 ILE A O 1
ATOM 5735 N N . ASP A 1 725 ? -29.533 10.101 18.016 1.00 90.75 725 ASP A N 1
ATOM 5736 C CA . ASP A 1 725 ? -30.841 9.617 17.563 1.00 90.75 725 ASP A CA 1
ATOM 5737 C C . ASP A 1 725 ? -31.111 9.925 16.078 1.00 90.75 725 ASP A C 1
ATOM 5739 O O . ASP A 1 725 ? -30.371 10.662 15.421 1.00 90.75 725 ASP A O 1
ATOM 5743 N N . ARG A 1 726 ? -32.230 9.408 15.554 1.00 87.38 726 ARG A N 1
ATOM 5744 C CA . ARG A 1 726 ? -32.687 9.642 14.170 1.00 87.38 726 ARG A CA 1
ATOM 5745 C C . ARG A 1 726 ? -32.869 11.117 13.797 1.00 87.38 726 ARG A C 1
ATOM 5747 O O . ARG A 1 726 ? -32.952 11.448 12.619 1.00 87.38 726 ARG A O 1
ATOM 5754 N N . THR A 1 727 ? -32.973 12.011 14.785 1.00 90.75 727 THR A N 1
ATOM 5755 C CA . THR A 1 727 ? -33.084 13.461 14.561 1.00 90.75 727 THR A CA 1
ATOM 5756 C C . THR A 1 727 ? -31.723 14.160 14.527 1.00 90.75 727 THR A C 1
ATOM 5758 O O . THR A 1 727 ? -31.665 15.386 14.461 1.00 90.75 727 THR A O 1
ATOM 5761 N N . ALA A 1 728 ? -30.632 13.383 14.536 1.00 93.00 728 ALA A N 1
ATOM 5762 C CA . ALA A 1 728 ? -29.251 13.838 14.641 1.00 93.00 728 ALA A CA 1
ATOM 5763 C C . ALA A 1 728 ? -28.965 14.614 15.940 1.00 93.00 728 ALA A C 1
ATOM 5765 O O . ALA A 1 728 ? -28.115 15.503 15.961 1.00 93.00 728 ALA A O 1
ATOM 5766 N N . THR A 1 729 ? -29.656 14.280 17.037 1.00 93.44 729 THR A N 1
ATOM 5767 C CA . THR A 1 729 ? -29.431 14.907 18.347 1.00 93.44 729 THR A CA 1
ATOM 5768 C C . THR A 1 729 ? -28.741 13.958 19.318 1.00 93.44 729 THR A C 1
ATOM 5770 O O . THR A 1 729 ? -28.945 12.744 19.277 1.00 93.44 729 THR A O 1
ATOM 5773 N N . LEU A 1 730 ? -27.901 14.517 20.192 1.00 94.38 730 LEU A N 1
ATOM 5774 C CA . LEU A 1 730 ? -27.230 13.749 21.236 1.00 94.38 730 LEU A CA 1
ATOM 5775 C C . LEU A 1 730 ? -28.199 13.410 22.365 1.00 94.38 730 LEU A C 1
ATOM 5777 O O . LEU A 1 730 ? -28.894 14.280 22.890 1.00 94.38 730 LEU A O 1
ATOM 5781 N N . ARG A 1 731 ? -28.179 12.145 22.767 1.00 92.62 731 ARG A N 1
ATOM 5782 C CA . ARG A 1 731 ? -28.952 11.575 23.865 1.00 92.62 731 ARG A CA 1
ATOM 5783 C C . ARG A 1 731 ? -28.029 10.818 24.809 1.00 92.62 731 ARG A C 1
ATOM 5785 O O . ARG A 1 731 ? -26.961 10.338 24.417 1.00 92.62 731 ARG A O 1
ATOM 5792 N N . SER A 1 732 ? -28.469 10.696 26.053 1.00 92.12 732 SER A N 1
ATOM 5793 C CA . SER A 1 732 ? -27.872 9.776 27.017 1.00 92.12 732 SER A CA 1
ATOM 5794 C C . SER A 1 732 ? -28.010 8.343 26.516 1.00 92.12 732 SER A C 1
ATOM 5796 O O . SER A 1 732 ? -28.998 7.999 25.862 1.00 92.12 732 SER A O 1
ATOM 5798 N N . VAL A 1 733 ? -27.015 7.512 26.812 1.00 91.50 733 VAL A N 1
ATOM 5799 C CA . VAL A 1 733 ? -27.132 6.071 26.577 1.00 91.50 733 VAL A CA 1
ATOM 5800 C C . VAL A 1 733 ? -28.127 5.468 27.576 1.00 91.50 733 VAL A C 1
ATOM 5802 O O . VAL A 1 733 ? -28.186 5.936 28.719 1.00 91.50 733 VAL A O 1
ATOM 5805 N N . PRO A 1 734 ? -28.902 4.438 27.193 1.00 87.94 734 PRO A N 1
ATOM 5806 C CA . PRO A 1 734 ? -29.773 3.738 28.132 1.00 87.94 734 PRO A CA 1
ATOM 5807 C C . PRO A 1 734 ? -29.004 3.271 29.377 1.00 87.94 734 PRO A C 1
ATOM 5809 O O . PRO A 1 734 ? -27.861 2.824 29.282 1.00 87.94 734 PRO A O 1
ATOM 5812 N N . GLY A 1 735 ? -29.617 3.398 30.557 1.00 86.94 735 GLY A N 1
ATOM 5813 C CA . GLY A 1 735 ? -28.962 3.127 31.845 1.00 86.94 735 GLY A CA 1
ATOM 5814 C C . GLY A 1 735 ? -28.332 4.354 32.506 1.00 86.94 735 GLY A C 1
ATOM 5815 O O . GLY A 1 735 ? -27.908 4.267 33.656 1.00 86.94 735 GLY A O 1
ATOM 5816 N N . HIS A 1 736 ? -28.307 5.498 31.816 1.00 87.88 736 HIS A N 1
ATOM 5817 C CA . HIS A 1 736 ? -27.788 6.758 32.336 1.00 87.88 736 HIS A CA 1
ATOM 5818 C C . HIS A 1 736 ? -28.730 7.929 32.038 1.00 87.88 736 HIS A C 1
ATOM 5820 O O . HIS A 1 736 ? -29.326 8.013 30.967 1.00 87.88 736 HIS A O 1
ATOM 5826 N N . ASP A 1 737 ? -28.809 8.880 32.970 1.00 88.62 737 ASP A N 1
ATOM 5827 C CA . ASP A 1 737 ? -29.601 10.110 32.839 1.00 88.62 737 ASP A CA 1
ATOM 5828 C C . ASP A 1 737 ? -28.697 11.345 32.785 1.00 88.62 737 ASP A C 1
ATOM 5830 O O . ASP A 1 737 ? -28.763 12.222 33.643 1.00 88.62 737 ASP A O 1
ATOM 5834 N N . TYR A 1 738 ? -27.823 11.412 31.779 1.00 91.81 738 TYR A N 1
ATOM 5835 C CA . TYR A 1 738 ? -26.979 12.591 31.596 1.00 91.81 738 TYR A CA 1
ATOM 5836 C C . TYR A 1 738 ? -27.819 13.822 31.238 1.00 91.81 738 TYR A C 1
ATOM 5838 O O . TYR A 1 738 ? -28.681 13.789 30.356 1.00 91.81 738 TYR A O 1
ATOM 5846 N N . SER A 1 739 ? -27.527 14.936 31.894 1.00 92.38 739 SER A N 1
ATOM 5847 C CA . SER A 1 739 ? -27.965 16.265 31.485 1.00 92.38 739 SER A CA 1
ATOM 5848 C C . SER A 1 739 ? -27.272 16.703 30.189 1.00 92.38 739 SER A C 1
ATOM 5850 O O . SER A 1 739 ? -26.208 16.203 29.817 1.00 92.38 739 SER A O 1
ATOM 5852 N N . GLU A 1 740 ? -27.825 17.709 29.504 1.00 90.06 740 GLU A N 1
ATOM 5853 C CA . GLU A 1 740 ? -27.190 18.268 28.300 1.00 90.06 740 GLU A CA 1
ATOM 5854 C C . GLU A 1 740 ? -25.761 18.772 28.551 1.00 90.06 740 GLU A C 1
ATOM 5856 O O . GLU A 1 740 ? -24.908 18.701 27.662 1.00 90.06 740 GLU A O 1
ATOM 5861 N N . GLN A 1 741 ? -25.494 19.304 29.747 1.00 91.06 741 GLN A N 1
ATOM 5862 C CA . GLN A 1 741 ? -24.167 19.787 30.110 1.00 91.06 741 GLN A CA 1
ATOM 5863 C C . GLN A 1 741 ? -23.188 18.622 30.285 1.00 91.06 741 GLN A C 1
ATOM 5865 O O . GLN A 1 741 ? -22.083 18.675 29.751 1.00 91.06 741 GLN A O 1
ATOM 5870 N N . GLU A 1 742 ? -23.612 17.534 30.930 1.00 92.50 742 GLU A N 1
ATOM 5871 C CA . GLU A 1 742 ? -22.792 16.327 31.073 1.00 92.50 742 GLU A CA 1
ATOM 5872 C C . GLU A 1 742 ? -22.473 15.690 29.720 1.00 92.50 742 GLU A C 1
ATOM 5874 O O . GLU A 1 742 ? -21.324 15.333 29.478 1.00 92.50 742 GLU A O 1
ATOM 5879 N N . ILE A 1 743 ? -23.440 15.626 28.800 1.00 92.69 743 ILE A N 1
ATOM 5880 C CA . ILE A 1 743 ? -23.215 15.153 27.424 1.00 92.69 743 ILE A CA 1
ATOM 5881 C C . ILE A 1 743 ? -22.128 15.991 26.734 1.00 92.69 743 ILE A C 1
ATOM 5883 O O . ILE A 1 743 ? -21.202 15.445 26.123 1.00 92.69 743 ILE A O 1
ATOM 5887 N N . LYS A 1 744 ? -22.205 17.325 26.848 1.00 90.56 744 LYS A N 1
ATOM 5888 C CA . LYS A 1 744 ? -21.187 18.232 26.294 1.00 90.56 744 LYS A CA 1
ATOM 5889 C C . LYS A 1 744 ? -19.817 17.976 26.919 1.00 90.56 744 LYS A C 1
ATOM 5891 O O . LYS A 1 744 ? -18.828 17.942 26.186 1.00 90.56 744 LYS A O 1
ATOM 5896 N N . ASP A 1 745 ? -19.757 17.754 28.229 1.00 91.31 745 ASP A N 1
ATOM 5897 C CA . ASP A 1 745 ? -18.515 17.514 28.964 1.00 91.31 745 ASP A CA 1
ATOM 5898 C C . ASP A 1 745 ? -17.912 16.129 28.681 1.00 91.31 745 ASP A C 1
ATOM 5900 O O . ASP A 1 745 ? -16.687 15.993 28.634 1.00 91.31 745 ASP A O 1
ATOM 5904 N N . ILE A 1 746 ? -18.740 15.101 28.460 1.00 92.06 746 ILE A N 1
ATOM 5905 C CA . ILE A 1 746 ? -18.319 13.771 27.994 1.00 92.06 746 ILE A CA 1
ATOM 5906 C C . ILE A 1 746 ? -17.661 13.919 26.624 1.00 92.06 746 ILE A C 1
ATOM 5908 O O . ILE A 1 746 ? -16.465 13.661 26.492 1.00 92.06 746 ILE A O 1
ATOM 5912 N N . ILE A 1 747 ? -18.387 14.451 25.633 1.00 91.19 747 ILE A N 1
ATOM 5913 C CA . ILE A 1 747 ? -17.862 14.666 24.276 1.00 91.19 747 ILE A CA 1
ATOM 5914 C C . ILE A 1 747 ? -16.621 15.561 24.287 1.00 91.19 747 ILE A C 1
ATOM 5916 O O . ILE A 1 747 ? -15.682 15.336 23.520 1.00 91.19 747 ILE A O 1
ATOM 5920 N N . ALA A 1 748 ? -16.562 16.565 25.164 1.00 87.88 748 ALA A N 1
ATOM 5921 C CA . ALA A 1 748 ? -15.411 17.449 25.260 1.00 87.88 748 ALA A CA 1
ATOM 5922 C C . ALA A 1 748 ? -14.114 16.724 25.650 1.00 87.88 748 ALA A C 1
ATOM 5924 O O . ALA A 1 748 ? -13.064 17.147 25.153 1.00 87.88 748 ALA A O 1
ATOM 5925 N N . ARG A 1 749 ? -14.211 15.674 26.481 1.00 87.19 749 ARG A N 1
ATOM 5926 C CA . ARG A 1 749 ? -13.104 14.859 27.013 1.00 87.19 749 ARG A CA 1
ATOM 5927 C C . ARG A 1 749 ? -12.727 13.655 26.143 1.00 87.19 749 ARG A C 1
ATOM 5929 O O . ARG A 1 749 ? -11.678 13.066 26.382 1.00 87.19 749 ARG A O 1
ATOM 5936 N N . THR A 1 750 ? -13.547 13.303 25.151 1.00 89.25 750 THR A N 1
ATOM 5937 C CA . THR A 1 750 ? -13.247 12.208 24.210 1.00 89.25 750 THR A CA 1
ATOM 5938 C C . THR A 1 750 ? -12.055 12.501 23.300 1.00 89.25 750 THR A C 1
ATOM 5940 O O . THR A 1 750 ? -11.580 13.639 23.191 1.00 89.25 750 THR A O 1
ATOM 5943 N N . ASN A 1 751 ? -11.602 11.460 22.594 1.00 89.38 751 ASN A N 1
ATOM 5944 C CA . ASN A 1 751 ? -10.603 11.575 21.544 1.00 89.38 751 ASN A CA 1
ATOM 5945 C C . ASN A 1 751 ? -10.967 12.707 20.548 1.00 89.38 751 ASN A C 1
ATOM 5947 O O . ASN A 1 751 ? -12.107 12.761 20.073 1.00 89.38 751 ASN A O 1
ATOM 5951 N N . PRO A 1 752 ? -10.024 13.603 20.186 1.00 89.19 752 PRO A N 1
ATOM 5952 C CA . PRO A 1 752 ? -10.296 14.729 19.291 1.00 89.19 752 PRO A CA 1
ATOM 5953 C C . PRO A 1 752 ? -10.922 14.341 17.946 1.00 89.19 752 PRO A C 1
ATOM 5955 O O . PRO A 1 752 ? -11.728 15.103 17.410 1.00 89.19 752 PRO A O 1
ATOM 5958 N N . TYR A 1 753 ? -10.573 13.171 17.412 1.00 90.38 753 TYR A N 1
ATOM 5959 C CA . TYR A 1 753 ? -11.054 12.690 16.119 1.00 90.38 753 TYR A CA 1
ATOM 5960 C C . TYR A 1 753 ? -12.460 12.092 16.225 1.00 90.38 753 TYR A C 1
ATOM 5962 O O . TYR A 1 753 ? -13.308 12.385 15.383 1.00 90.38 753 TYR A O 1
ATOM 5970 N N . LEU A 1 754 ? -12.751 11.364 17.311 1.00 93.94 754 LEU A N 1
ATOM 5971 C CA . LEU A 1 754 ? -14.109 10.904 17.629 1.00 93.94 754 LEU A CA 1
ATOM 5972 C C . LEU A 1 754 ? -15.058 12.088 17.827 1.00 93.94 754 LEU A C 1
ATOM 5974 O O . LEU A 1 754 ? -16.130 12.158 17.229 1.00 93.94 754 LEU A O 1
ATOM 5978 N N . LYS A 1 755 ? -14.611 13.082 18.595 1.00 92.81 755 LYS A N 1
ATOM 5979 C CA . LYS A 1 755 ? -15.319 14.344 18.809 1.00 92.81 755 LYS A CA 1
ATOM 5980 C C . LYS A 1 755 ? -15.624 15.076 17.502 1.00 92.81 755 LYS A C 1
ATOM 5982 O O . LYS A 1 755 ? -16.709 15.639 17.359 1.00 92.81 755 LYS A O 1
ATOM 5987 N N . GLN A 1 756 ? -14.677 15.100 16.564 1.00 93.06 756 GLN A N 1
ATOM 5988 C CA . GLN A 1 756 ? -14.865 15.728 15.256 1.00 93.06 756 GLN A CA 1
ATOM 5989 C C . GLN A 1 756 ? -15.909 14.984 14.414 1.00 93.06 756 GLN A C 1
ATOM 5991 O O . GLN A 1 756 ? -16.772 15.638 13.829 1.00 93.06 756 GLN A O 1
ATOM 5996 N N . MET A 1 757 ? -15.882 13.648 14.408 1.00 95.62 757 MET A N 1
ATOM 5997 C CA . MET A 1 757 ? -16.879 12.828 13.714 1.00 95.62 757 MET A CA 1
ATOM 5998 C C . MET A 1 757 ? -18.281 13.058 14.287 1.00 95.62 757 MET A C 1
ATOM 6000 O O . MET A 1 757 ? -19.200 13.375 13.539 1.00 95.62 757 MET A O 1
ATOM 6004 N N . VAL A 1 758 ? -18.443 12.993 15.613 1.00 95.56 758 VAL A N 1
ATOM 6005 C CA . VAL A 1 758 ? -19.738 13.234 16.277 1.00 95.56 758 VAL A CA 1
ATOM 6006 C C . VAL A 1 758 ? -20.290 14.618 15.919 1.00 95.56 758 VAL A C 1
ATOM 6008 O O . VAL A 1 758 ? -21.448 14.747 15.529 1.00 95.56 758 VAL A O 1
ATOM 6011 N N . ARG A 1 759 ? -19.449 15.659 15.980 1.00 93.62 759 ARG A N 1
ATOM 6012 C CA . ARG A 1 759 ? -19.833 17.023 15.576 1.00 93.62 759 ARG A CA 1
ATOM 6013 C C . ARG A 1 759 ? -20.234 17.108 14.108 1.00 93.62 759 ARG A C 1
ATOM 6015 O O . ARG A 1 759 ? -21.193 17.802 13.790 1.00 93.62 759 ARG A O 1
ATOM 6022 N N . TYR A 1 760 ? -19.497 16.438 13.225 1.00 95.25 760 TYR A N 1
ATOM 6023 C CA . TYR A 1 760 ? -19.812 16.402 11.802 1.00 95.25 760 TYR A CA 1
ATOM 6024 C C . TYR A 1 760 ? -21.199 15.803 11.560 1.00 95.25 760 TYR A C 1
ATOM 6026 O O . TYR A 1 760 ? -22.010 16.458 10.911 1.00 95.25 760 TYR A O 1
ATOM 6034 N N . LEU A 1 761 ? -21.486 14.629 12.134 1.00 95.00 761 LEU A N 1
ATOM 6035 C CA . LEU A 1 761 ? -22.758 13.923 11.954 1.00 95.00 761 LEU A CA 1
ATOM 6036 C C . LEU A 1 761 ? -23.957 14.765 12.419 1.00 95.00 761 LEU A C 1
ATOM 6038 O O . LEU A 1 761 ? -24.934 14.899 11.688 1.00 95.00 761 LEU A O 1
ATOM 6042 N N . ILE A 1 762 ? -23.857 15.395 13.595 1.00 94.81 762 ILE A N 1
ATOM 6043 C CA . ILE A 1 762 ? -24.916 16.262 14.145 1.00 94.81 762 ILE A CA 1
ATOM 6044 C C . ILE A 1 762 ? -25.154 17.483 13.248 1.00 94.81 762 ILE A C 1
ATOM 6046 O O . ILE A 1 762 ? -26.296 17.839 12.964 1.00 94.81 762 ILE A O 1
ATOM 6050 N N . ASN A 1 763 ? -24.081 18.116 12.763 1.00 94.50 763 ASN A N 1
ATOM 6051 C CA . ASN A 1 763 ? -24.176 19.335 11.959 1.00 94.50 763 ASN A CA 1
ATOM 6052 C C . ASN A 1 763 ? -24.784 19.113 10.564 1.00 94.50 763 ASN A C 1
ATOM 6054 O O . ASN A 1 763 ? -25.227 20.086 9.957 1.00 94.50 763 ASN A O 1
ATOM 6058 N N . GLN A 1 764 ? -24.791 17.881 10.037 1.00 93.75 764 GLN A N 1
ATOM 6059 C CA . GLN A 1 764 ? -25.452 17.588 8.757 1.00 93.75 764 GLN A CA 1
ATOM 6060 C C . GLN A 1 764 ? -26.980 17.458 8.889 1.00 93.75 764 GLN A C 1
ATOM 6062 O O . GLN A 1 764 ? -27.698 17.647 7.908 1.00 93.75 764 GLN A O 1
ATOM 6067 N N . GLY A 1 765 ? -27.488 17.165 10.091 1.00 93.81 765 GLY A N 1
ATOM 6068 C CA . GLY A 1 765 ? -28.918 17.040 10.361 1.00 93.81 765 GLY A CA 1
ATOM 6069 C C . GLY A 1 765 ? -29.531 15.670 10.016 1.00 93.81 765 GLY A C 1
ATOM 6070 O O . GLY A 1 765 ? -28.831 14.728 9.637 1.00 93.81 765 GLY A O 1
ATOM 6071 N N . PRO A 1 766 ? -30.861 15.535 10.169 1.00 93.88 766 PRO A N 1
ATOM 6072 C CA . PRO A 1 766 ? -31.551 14.241 10.164 1.00 93.88 766 PRO A CA 1
ATOM 6073 C C . PRO A 1 766 ? -31.568 13.531 8.804 1.00 93.88 766 PRO A C 1
ATOM 6075 O O . PRO A 1 766 ? -31.454 12.310 8.762 1.00 93.88 766 PRO A O 1
ATOM 6078 N N . ALA A 1 767 ? -31.677 14.272 7.693 1.00 93.25 767 ALA A N 1
ATOM 6079 C CA . ALA A 1 767 ? -31.679 13.680 6.350 1.00 93.25 767 ALA A CA 1
ATOM 6080 C C . ALA A 1 767 ? -30.357 12.952 6.065 1.00 93.25 767 ALA A C 1
ATOM 6082 O O . ALA A 1 767 ? -30.355 11.771 5.729 1.00 93.25 767 ALA A O 1
ATOM 6083 N N . PHE A 1 768 ? -29.232 13.622 6.334 1.00 95.06 768 PHE A N 1
ATOM 6084 C CA . PHE A 1 768 ? -27.913 13.008 6.233 1.00 95.06 768 PHE A CA 1
ATOM 6085 C C . PHE A 1 768 ? -27.761 11.810 7.168 1.00 95.06 768 PHE A C 1
ATOM 6087 O O . PHE A 1 768 ? -27.164 10.824 6.768 1.00 95.06 768 PHE A O 1
ATOM 6094 N N . MET A 1 769 ? -28.278 11.871 8.401 1.00 93.31 769 MET A N 1
ATOM 6095 C CA . MET A 1 769 ? -28.178 10.751 9.347 1.00 93.31 769 MET A CA 1
ATOM 6096 C C . MET A 1 769 ? -28.852 9.482 8.807 1.00 93.31 769 MET A C 1
ATOM 6098 O O . MET A 1 769 ? -28.267 8.403 8.865 1.00 93.31 769 MET A O 1
ATOM 6102 N N . SER A 1 770 ? -30.054 9.617 8.241 1.00 92.56 770 SER A N 1
ATOM 6103 C CA . SER A 1 770 ? -30.780 8.506 7.610 1.00 92.56 770 SER A CA 1
ATOM 6104 C C . SER A 1 770 ? -30.004 7.917 6.425 1.00 92.56 770 SER A C 1
ATOM 6106 O O . SER A 1 770 ? -29.832 6.700 6.314 1.00 92.56 770 SER A O 1
ATOM 6108 N N . ASP A 1 771 ? -29.488 8.787 5.560 1.00 94.62 771 ASP A N 1
ATOM 6109 C CA . ASP A 1 771 ? -28.706 8.408 4.382 1.00 94.62 771 ASP A CA 1
ATOM 6110 C C . ASP A 1 771 ? -27.357 7.780 4.768 1.00 94.62 771 ASP A C 1
ATOM 6112 O O . ASP A 1 771 ? -26.923 6.792 4.176 1.00 94.62 771 ASP A O 1
ATOM 6116 N N . PHE A 1 772 ? -26.715 8.289 5.819 1.00 95.31 772 PHE A N 1
ATOM 6117 C CA . PHE A 1 772 ? -25.475 7.764 6.380 1.00 95.31 772 PHE A CA 1
ATOM 6118 C C . PHE A 1 772 ? -25.668 6.365 6.969 1.00 95.31 772 PHE A C 1
ATOM 6120 O O . PHE A 1 772 ? -24.874 5.474 6.680 1.00 95.31 772 PHE A O 1
ATOM 6127 N N . LEU A 1 773 ? -26.735 6.133 7.740 1.00 92.88 773 LEU A N 1
ATOM 6128 C CA . LEU A 1 773 ? -27.063 4.802 8.261 1.00 92.88 773 LEU A CA 1
ATOM 6129 C C . LEU A 1 773 ? -27.335 3.803 7.133 1.00 92.88 773 LEU A C 1
ATOM 6131 O O . LEU A 1 773 ? -26.817 2.689 7.166 1.00 92.88 773 LEU A O 1
ATOM 6135 N N . THR A 1 774 ? -28.082 4.215 6.105 1.00 93.50 774 THR A N 1
ATOM 6136 C CA . THR A 1 774 ? -28.306 3.402 4.896 1.00 93.50 774 THR A CA 1
ATOM 6137 C C . THR A 1 774 ? -26.976 3.043 4.233 1.00 93.50 774 THR A C 1
ATOM 6139 O O . THR A 1 774 ? -26.716 1.875 3.947 1.00 93.50 774 THR A O 1
ATOM 6142 N N . THR A 1 775 ? -26.096 4.037 4.086 1.00 95.12 775 THR A N 1
ATOM 6143 C CA . THR A 1 775 ? -24.764 3.877 3.493 1.00 95.12 775 THR A CA 1
ATOM 6144 C C . THR A 1 775 ? -23.914 2.869 4.274 1.00 95.12 775 THR A C 1
ATOM 6146 O O . THR A 1 775 ? -23.326 1.955 3.693 1.00 95.12 775 THR A O 1
ATOM 6149 N N . VAL A 1 776 ? -23.860 3.015 5.600 1.00 94.62 776 VAL A N 1
ATOM 6150 C CA . VAL A 1 776 ? -23.100 2.131 6.492 1.00 94.62 776 VAL A CA 1
ATOM 6151 C C . VAL A 1 776 ? -23.643 0.705 6.435 1.00 94.62 776 VAL A C 1
ATOM 6153 O O . VAL A 1 776 ? -22.870 -0.238 6.296 1.00 94.62 776 VAL A O 1
ATOM 6156 N N . ASN A 1 777 ? -24.963 0.532 6.490 1.00 91.44 777 ASN A N 1
ATOM 6157 C CA . ASN A 1 777 ? -25.587 -0.788 6.456 1.00 91.44 777 ASN A CA 1
ATOM 6158 C C . ASN A 1 777 ? -25.358 -1.518 5.133 1.00 91.44 777 ASN A C 1
ATOM 6160 O O . ASN A 1 777 ? -25.055 -2.707 5.156 1.00 91.44 777 ASN A O 1
ATOM 6164 N N . ALA A 1 778 ? -25.455 -0.818 4.001 1.00 92.31 778 ALA A N 1
ATOM 6165 C CA . ALA A 1 778 ? -25.171 -1.401 2.694 1.00 92.31 778 ALA A CA 1
ATOM 6166 C C . ALA A 1 778 ? -23.697 -1.819 2.563 1.00 92.31 778 ALA A C 1
ATOM 6168 O O . ALA A 1 778 ? -23.416 -2.921 2.100 1.00 92.31 778 ALA A O 1
ATOM 6169 N N . ALA A 1 779 ? -22.759 -1.005 3.060 1.00 92.88 779 ALA A N 1
ATOM 6170 C CA . ALA A 1 779 ? -21.348 -1.394 3.117 1.00 92.88 779 ALA A CA 1
ATOM 6171 C C . ALA A 1 779 ? -21.125 -2.621 4.020 1.00 92.88 779 ALA A C 1
ATOM 6173 O O . ALA A 1 779 ? -20.359 -3.519 3.698 1.00 92.88 779 ALA A O 1
ATOM 6174 N N . LEU A 1 780 ? -21.855 -2.738 5.130 1.00 89.56 780 LEU A N 1
ATOM 6175 C CA . LEU A 1 780 ? -21.811 -3.935 5.970 1.00 89.56 780 LEU A CA 1
ATOM 6176 C C . LEU A 1 780 ? -22.527 -5.156 5.358 1.00 89.56 780 LEU A C 1
ATOM 6178 O O . LEU A 1 780 ? -22.569 -6.201 6.000 1.00 89.56 780 LEU A O 1
ATOM 6182 N N . GLN A 1 781 ? -23.077 -5.097 4.150 1.00 87.56 781 GLN A N 1
ATOM 6183 C CA . GLN A 1 781 ? -23.530 -6.303 3.439 1.00 87.56 781 GLN A CA 1
ATOM 6184 C C . GLN A 1 781 ? -22.442 -6.874 2.520 1.00 87.56 781 GLN A C 1
ATOM 6186 O O . GLN A 1 781 ? -22.506 -8.045 2.158 1.00 87.56 781 GLN A O 1
ATOM 6191 N N . THR A 1 782 ? -21.429 -6.075 2.177 1.00 86.94 782 THR A N 1
ATOM 6192 C CA . THR A 1 782 ? -20.349 -6.426 1.238 1.00 86.94 782 THR A CA 1
ATOM 6193 C C . THR A 1 782 ? -19.020 -6.746 1.931 1.00 86.94 782 THR A C 1
ATOM 6195 O O . THR A 1 782 ? -18.057 -7.108 1.265 1.00 86.94 782 THR A O 1
ATOM 6198 N N . ILE A 1 783 ? -18.969 -6.666 3.266 1.00 87.81 783 ILE A N 1
ATOM 6199 C CA . ILE A 1 783 ? -17.768 -6.897 4.085 1.00 87.81 783 ILE A CA 1
ATOM 6200 C C . ILE A 1 783 ? -17.935 -8.180 4.917 1.00 87.81 783 ILE A C 1
ATOM 6202 O O . ILE A 1 783 ? -18.792 -8.211 5.801 1.00 87.81 783 ILE A O 1
ATOM 6206 N N . ASP A 1 784 ? -17.080 -9.185 4.727 1.00 83.69 784 ASP A N 1
ATOM 6207 C CA . ASP A 1 784 ? -17.018 -10.441 5.501 1.00 83.69 784 ASP A CA 1
ATOM 6208 C C . ASP A 1 784 ? -15.553 -10.890 5.760 1.00 83.69 784 ASP A C 1
ATOM 6210 O O . ASP A 1 784 ? -14.970 -11.641 4.973 1.00 83.69 784 ASP A O 1
ATOM 6214 N N . PRO A 1 785 ? -14.898 -10.406 6.837 1.00 77.38 785 PRO A N 1
ATOM 6215 C CA . PRO A 1 785 ? -13.498 -10.722 7.136 1.00 77.38 785 PRO A CA 1
ATOM 6216 C C . PRO A 1 785 ? -13.281 -12.172 7.607 1.00 77.38 785 PRO A C 1
ATOM 6218 O O . PRO A 1 785 ? -14.060 -12.696 8.395 1.00 77.38 785 PRO A O 1
ATOM 6221 N N . GLU A 1 786 ? -12.144 -12.791 7.264 1.00 62.88 786 GLU A N 1
ATOM 6222 C CA . GLU A 1 786 ? -11.827 -14.214 7.546 1.00 62.88 786 GLU A CA 1
ATOM 6223 C C . GLU A 1 786 ? -11.840 -14.620 9.048 1.00 62.88 786 GLU A C 1
ATOM 6225 O O . GLU A 1 786 ? -11.910 -15.803 9.378 1.00 62.88 786 GLU A O 1
ATOM 6230 N N . GLY A 1 787 ? -11.861 -13.660 9.984 1.00 54.19 787 GLY A N 1
ATOM 6231 C CA . GLY A 1 787 ? -12.058 -13.879 11.430 1.00 54.19 787 GLY A CA 1
ATOM 6232 C C . GLY A 1 787 ? -13.524 -13.964 11.895 1.00 54.19 787 GLY A C 1
ATOM 6233 O O . GLY A 1 787 ? -13.788 -14.102 13.092 1.00 54.19 787 GLY A O 1
ATOM 6234 N N . PHE A 1 788 ? -14.492 -13.880 10.979 1.00 51.22 788 PHE A N 1
ATOM 6235 C CA . PHE A 1 788 ? -15.930 -13.844 11.272 1.00 51.22 788 PHE A CA 1
ATOM 6236 C C . PHE A 1 788 ? -16.447 -15.099 12.002 1.00 51.22 788 PHE A C 1
ATOM 6238 O O . PHE A 1 788 ? -17.388 -15.024 12.796 1.00 51.22 788 PHE A O 1
ATOM 6245 N N . ALA A 1 789 ? -15.801 -16.255 11.802 1.00 40.78 789 ALA A N 1
ATOM 6246 C CA . ALA A 1 789 ? -16.258 -17.545 12.321 1.00 40.78 789 ALA A CA 1
ATOM 6247 C C . ALA A 1 789 ? -16.322 -17.644 13.859 1.00 40.78 789 ALA A C 1
ATOM 6249 O O . ALA A 1 789 ? -17.122 -18.427 14.367 1.00 40.78 789 ALA A O 1
ATOM 6250 N N . GLN A 1 790 ? -15.543 -16.853 14.607 1.00 43.94 790 GLN A N 1
ATOM 6251 C CA . GLN A 1 790 ? -15.461 -16.990 16.069 1.00 43.94 790 GLN A CA 1
ATOM 6252 C C . GLN A 1 790 ? -16.583 -16.272 16.846 1.00 43.94 790 GLN A C 1
ATOM 6254 O O . GLN A 1 790 ? -16.811 -16.615 17.999 1.00 43.94 790 GLN A O 1
ATOM 6259 N N . ASN A 1 791 ? -17.314 -15.318 16.245 1.00 49.50 791 ASN A N 1
ATOM 6260 C CA . ASN A 1 791 ? -18.372 -14.541 16.925 1.00 49.50 791 ASN A CA 1
ATOM 6261 C C . ASN A 1 791 ? -19.642 -14.345 16.064 1.00 49.50 791 ASN A C 1
ATOM 6263 O O . ASN A 1 791 ? -20.300 -13.306 16.146 1.00 49.50 791 ASN A O 1
ATOM 6267 N N . LYS A 1 792 ? -20.013 -15.339 15.239 1.00 49.16 792 LYS A N 1
ATOM 6268 C CA . LYS A 1 792 ? -21.194 -15.268 14.348 1.00 49.16 792 LYS A CA 1
ATOM 6269 C C . LYS A 1 792 ? -22.494 -14.898 15.077 1.00 49.16 792 LYS A C 1
ATOM 6271 O O . LYS A 1 792 ? -23.304 -14.160 14.532 1.00 49.16 792 LYS A O 1
ATOM 6276 N N . ALA A 1 793 ? -22.690 -15.376 16.307 1.00 43.81 793 ALA A N 1
ATOM 6277 C CA . ALA A 1 793 ? -23.965 -15.250 17.016 1.00 43.81 793 ALA A CA 1
ATOM 6278 C C . ALA A 1 793 ? -24.340 -13.801 17.387 1.00 43.81 793 ALA A C 1
ATOM 6280 O O . ALA A 1 793 ? -25.497 -13.421 17.245 1.00 43.81 793 ALA A O 1
ATOM 6281 N N . ILE A 1 794 ? -23.376 -12.972 17.805 1.00 51.34 794 ILE A N 1
ATOM 6282 C CA . ILE A 1 794 ? -23.634 -11.565 18.172 1.00 51.34 794 ILE A CA 1
ATOM 6283 C C . ILE A 1 794 ? -23.845 -10.733 16.906 1.00 51.34 794 ILE A C 1
ATOM 6285 O O . ILE A 1 794 ? -24.758 -9.926 16.849 1.00 51.34 794 ILE A O 1
ATOM 6289 N N . SER A 1 795 ? -23.045 -10.959 15.859 1.00 53.53 795 SER A N 1
ATOM 6290 C CA . SER A 1 795 ? -23.145 -10.210 14.597 1.00 53.53 795 SER A CA 1
ATOM 6291 C C . SER A 1 795 ? -24.402 -10.530 13.772 1.00 53.53 795 SER A C 1
ATOM 6293 O O . SER A 1 795 ? -24.728 -9.774 12.865 1.00 53.53 795 SER A O 1
ATOM 6295 N N . LEU A 1 796 ? -25.108 -11.627 14.079 1.00 54.16 796 LEU A N 1
ATOM 6296 C CA . LEU A 1 796 ? -26.425 -11.949 13.512 1.00 54.16 796 LEU A CA 1
ATOM 6297 C C . LEU A 1 796 ? -27.580 -11.216 14.219 1.00 54.16 796 LEU A C 1
ATOM 6299 O O . LEU A 1 796 ? -28.648 -11.067 13.631 1.00 54.16 796 LEU A O 1
ATOM 6303 N N . LEU A 1 797 ? -27.379 -10.783 15.469 1.00 55.19 797 LEU A N 1
ATOM 6304 C CA . LEU A 1 797 ? -28.404 -10.151 16.316 1.00 55.19 797 LEU A CA 1
ATOM 6305 C C . LEU A 1 797 ? -28.181 -8.650 16.506 1.00 55.19 797 LEU A C 1
ATOM 6307 O O . LEU A 1 797 ? -29.126 -7.905 16.749 1.00 55.19 797 LEU A O 1
ATOM 6311 N N . VAL A 1 798 ? -26.931 -8.211 16.391 1.00 61.66 798 VAL A N 1
ATOM 6312 C CA . VAL A 1 798 ? -26.493 -6.827 16.519 1.00 61.66 798 VAL A CA 1
ATOM 6313 C C . VAL A 1 798 ? -25.794 -6.413 15.230 1.00 61.66 798 VAL A C 1
ATOM 6315 O O . VAL A 1 798 ? -25.010 -7.187 14.677 1.00 61.66 798 VAL A O 1
ATOM 6318 N N . SER A 1 799 ? -25.996 -5.171 14.779 1.00 66.56 799 SER A N 1
ATOM 6319 C CA . SER A 1 799 ? -25.093 -4.589 13.783 1.00 66.56 799 SER A CA 1
ATOM 6320 C C . SER A 1 799 ? -23.643 -4.625 14.281 1.00 66.56 799 SER A C 1
ATOM 6322 O O . SER A 1 799 ? -23.366 -4.675 15.479 1.00 66.56 799 SER A O 1
ATOM 6324 N N . ARG A 1 800 ? -22.680 -4.595 13.362 1.00 78.69 800 ARG A N 1
ATOM 6325 C CA . ARG A 1 800 ? -21.260 -4.734 13.707 1.00 78.69 800 ARG A CA 1
ATOM 6326 C C . ARG A 1 800 ? -20.698 -3.444 14.325 1.00 78.69 800 ARG A C 1
ATOM 6328 O O . ARG A 1 800 ? -20.880 -2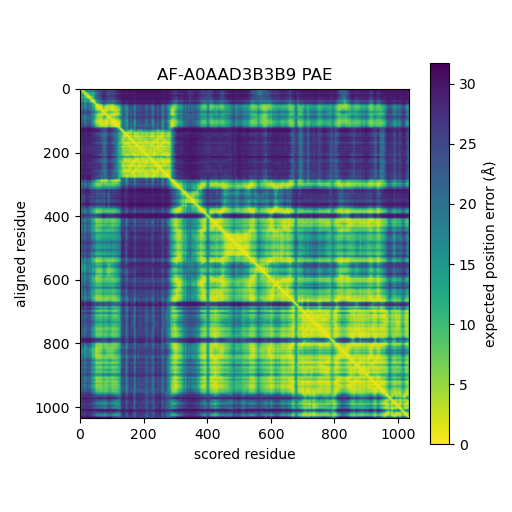.387 13.721 1.00 78.69 800 ARG A O 1
ATOM 6335 N N . PRO A 1 801 ? -19.992 -3.504 15.475 1.00 88.00 801 PRO A N 1
ATOM 6336 C CA . PRO A 1 801 ? -19.248 -2.358 15.985 1.00 88.00 801 PRO A CA 1
ATOM 6337 C C . PRO A 1 801 ? -18.143 -1.950 15.009 1.00 88.00 801 PRO A C 1
ATOM 6339 O O . PRO A 1 801 ? -17.326 -2.778 14.605 1.00 88.00 801 PRO A O 1
ATOM 6342 N N . LEU A 1 802 ? -18.111 -0.670 14.653 1.00 94.25 802 LEU A N 1
ATOM 6343 C CA . LEU A 1 802 ? -17.150 -0.089 13.722 1.00 94.25 802 LEU A CA 1
ATOM 6344 C C . LEU A 1 802 ? -16.100 0.705 14.483 1.00 94.25 802 LEU A C 1
ATOM 6346 O O . LEU A 1 802 ? -16.431 1.513 15.353 1.00 94.25 802 LEU A O 1
ATOM 6350 N N . ALA A 1 803 ? -14.835 0.501 14.131 1.00 95.94 803 ALA A N 1
ATOM 6351 C CA . ALA A 1 803 ? -13.734 1.276 14.675 1.00 95.94 803 ALA A CA 1
ATOM 6352 C C . ALA A 1 803 ? -13.570 2.571 13.873 1.00 95.94 803 ALA A C 1
ATOM 6354 O O . ALA A 1 803 ? -13.477 2.542 12.643 1.00 95.94 803 ALA A O 1
ATOM 6355 N N . LEU A 1 804 ? -13.475 3.703 14.573 1.00 97.62 804 LEU A N 1
ATOM 6356 C CA . LEU A 1 804 ? -13.012 4.956 13.988 1.00 97.62 804 LEU A CA 1
ATOM 6357 C C . LEU A 1 804 ? -11.487 5.007 14.071 1.00 97.62 804 LEU A C 1
ATOM 6359 O O . LEU A 1 804 ? -10.925 4.983 15.165 1.00 97.62 804 LEU A O 1
ATOM 6363 N N . VAL A 1 805 ? -10.814 5.114 12.932 1.00 96.31 805 VAL A N 1
ATOM 6364 C CA . VAL A 1 805 ? -9.348 5.040 12.844 1.00 96.31 805 VAL A CA 1
ATOM 6365 C C . VAL A 1 805 ? -8.781 6.146 11.960 1.00 96.31 805 VAL A C 1
ATOM 6367 O O . VAL A 1 805 ? -9.485 6.713 11.125 1.00 96.31 805 VAL A O 1
ATOM 6370 N N . ARG A 1 806 ? -7.489 6.454 12.120 1.00 94.56 806 ARG A N 1
ATOM 6371 C CA . ARG A 1 806 ? -6.757 7.377 11.237 1.00 94.56 806 ARG A CA 1
ATOM 6372 C C . ARG A 1 806 ? -5.672 6.660 10.459 1.00 94.56 806 ARG A C 1
ATOM 6374 O O . ARG A 1 806 ? -4.956 5.827 11.006 1.00 94.56 806 ARG A O 1
ATOM 6381 N N . SER A 1 807 ? -5.494 7.041 9.202 1.00 95.25 807 SER A N 1
ATOM 6382 C CA . SER A 1 807 ? -4.383 6.580 8.373 1.00 95.25 807 SER A CA 1
ATOM 6383 C C . SER A 1 807 ? -3.744 7.724 7.598 1.00 95.25 807 SER A C 1
ATOM 6385 O O . SER A 1 807 ? -4.348 8.776 7.397 1.00 95.25 807 SER A O 1
ATOM 6387 N N . ARG A 1 808 ? -2.506 7.512 7.156 1.00 93.81 808 ARG A N 1
ATOM 6388 C CA . ARG A 1 808 ? -1.802 8.379 6.216 1.00 93.81 808 ARG A CA 1
ATOM 6389 C C . ARG A 1 808 ? -1.565 7.623 4.918 1.00 93.81 808 ARG A C 1
ATOM 6391 O O . ARG A 1 808 ? -1.111 6.477 4.949 1.00 93.81 808 ARG A O 1
ATOM 6398 N N . ILE A 1 809 ? -1.823 8.295 3.800 1.00 95.00 809 ILE A N 1
ATOM 6399 C CA . ILE A 1 809 ? -1.555 7.791 2.460 1.00 95.00 809 ILE A CA 1
ATOM 6400 C C . ILE A 1 809 ? -0.682 8.754 1.657 1.00 95.00 809 ILE A C 1
ATOM 6402 O O . ILE A 1 809 ? -0.845 9.972 1.743 1.00 95.00 809 ILE A O 1
ATOM 6406 N N . ASN A 1 810 ? 0.276 8.212 0.906 1.00 94.62 810 ASN A N 1
ATOM 6407 C CA . ASN A 1 810 ? 1.144 8.989 0.027 1.00 94.62 810 ASN A CA 1
ATOM 6408 C C . ASN A 1 810 ? 1.709 8.156 -1.132 1.00 94.62 810 ASN A C 1
ATOM 6410 O O . ASN A 1 810 ? 1.803 6.930 -1.038 1.00 94.62 810 ASN A O 1
ATOM 6414 N N . LEU A 1 811 ? 2.175 8.836 -2.179 1.00 94.75 811 LEU A N 1
ATOM 6415 C CA . LEU A 1 811 ? 3.090 8.272 -3.169 1.00 94.75 811 LEU A CA 1
ATOM 6416 C C . LEU A 1 811 ? 4.489 8.840 -2.914 1.00 94.75 811 LEU A C 1
ATOM 6418 O O . LEU A 1 811 ? 4.690 10.048 -2.984 1.00 94.75 811 LEU A O 1
ATOM 6422 N N . ASP A 1 812 ? 5.452 7.971 -2.616 1.00 91.62 812 ASP A N 1
ATOM 6423 C CA . ASP A 1 812 ? 6.839 8.378 -2.377 1.00 91.62 812 ASP A CA 1
ATOM 6424 C C . ASP A 1 812 ? 7.721 7.934 -3.550 1.00 91.62 812 ASP A C 1
ATOM 6426 O O . ASP A 1 812 ? 7.653 6.778 -3.970 1.00 91.62 812 ASP A O 1
ATOM 6430 N N . ILE A 1 813 ? 8.619 8.800 -4.017 1.00 91.31 813 ILE A N 1
ATOM 6431 C CA . ILE A 1 813 ? 9.740 8.427 -4.893 1.00 91.31 813 ILE A CA 1
ATOM 6432 C C . ILE A 1 813 ? 11.005 8.158 -4.073 1.00 91.31 813 ILE A C 1
ATOM 6434 O O . ILE A 1 813 ? 11.201 8.701 -2.984 1.00 91.31 813 ILE A O 1
ATOM 6438 N N . GLN A 1 814 ? 11.885 7.299 -4.582 1.00 86.56 814 GLN A N 1
ATOM 6439 C CA . GLN A 1 814 ? 13.162 7.021 -3.940 1.00 86.56 814 GLN A CA 1
ATOM 6440 C C . GLN A 1 814 ? 14.134 8.182 -4.187 1.00 86.56 814 GLN A C 1
ATOM 6442 O O . GLN A 1 814 ? 14.700 8.311 -5.274 1.00 86.56 814 GLN A O 1
ATOM 6447 N N . GLY A 1 815 ? 14.359 8.996 -3.155 1.00 79.56 815 GLY A N 1
ATOM 6448 C CA . GLY A 1 815 ? 15.258 10.151 -3.210 1.00 79.56 815 GLY A CA 1
ATOM 6449 C C . GLY A 1 815 ? 14.577 11.410 -3.751 1.00 79.56 815 GLY A C 1
ATOM 6450 O O . GLY A 1 815 ? 13.361 11.543 -3.677 1.00 79.56 815 GLY A O 1
ATOM 6451 N N . ILE A 1 816 ? 15.374 12.347 -4.264 1.00 82.31 816 ILE A N 1
ATOM 6452 C CA . ILE A 1 816 ? 14.871 13.575 -4.903 1.00 82.31 816 ILE A CA 1
ATOM 6453 C C . ILE A 1 816 ? 14.300 13.276 -6.300 1.00 82.31 816 ILE A C 1
ATOM 6455 O O . ILE A 1 816 ? 14.725 12.291 -6.909 1.00 82.31 816 ILE A O 1
ATOM 6459 N N . PRO A 1 817 ? 13.393 14.113 -6.842 1.00 89.06 817 PRO A N 1
ATOM 6460 C CA . PRO A 1 817 ? 12.908 13.972 -8.213 1.00 89.06 817 PRO A CA 1
ATOM 6461 C C . PRO A 1 817 ? 14.047 13.836 -9.229 1.00 89.06 817 PRO A C 1
ATOM 6463 O O . PRO A 1 817 ? 15.025 14.587 -9.182 1.00 89.06 817 PRO A O 1
ATOM 6466 N N . ALA A 1 818 ? 13.927 12.873 -10.145 1.00 89.31 818 ALA A N 1
ATOM 6467 C CA . ALA A 1 818 ? 14.878 12.701 -11.233 1.00 89.31 818 ALA A CA 1
ATOM 6468 C C . ALA A 1 818 ? 14.954 13.970 -12.095 1.00 89.31 818 ALA A C 1
ATOM 6470 O O . ALA A 1 818 ? 13.947 14.621 -12.372 1.00 89.31 818 ALA A O 1
ATOM 6471 N N . VAL A 1 819 ? 16.166 14.313 -12.527 1.00 88.81 819 VAL A N 1
ATOM 6472 C CA . VAL A 1 819 ? 16.434 15.528 -13.302 1.00 88.81 819 VAL A CA 1
ATOM 6473 C C . VAL A 1 819 ? 16.985 15.157 -14.670 1.00 88.81 819 VAL A C 1
ATOM 6475 O O . VAL A 1 819 ? 17.787 14.226 -14.788 1.00 88.81 819 VAL A O 1
ATOM 6478 N N . SER A 1 820 ? 16.601 15.920 -15.689 1.00 89.44 820 SER A N 1
ATOM 6479 C CA . SER A 1 820 ? 17.118 15.743 -17.042 1.00 89.44 820 SER A CA 1
ATOM 6480 C C . SER A 1 820 ? 18.638 15.958 -17.085 1.00 89.44 820 SER A C 1
ATOM 6482 O O . SER A 1 820 ? 19.175 16.935 -16.547 1.00 89.44 820 SER A O 1
ATOM 6484 N N . GLN A 1 821 ? 19.336 15.030 -17.738 1.00 85.75 821 GLN A N 1
ATOM 6485 C CA . GLN A 1 821 ? 20.759 15.110 -18.081 1.00 85.75 821 GLN A CA 1
ATOM 6486 C C . GLN A 1 821 ? 20.977 15.506 -19.544 1.00 85.75 821 GLN A C 1
ATOM 6488 O O . GLN A 1 821 ? 22.121 15.526 -20.009 1.00 85.75 821 GLN A O 1
ATOM 6493 N N . ASN A 1 822 ? 19.906 15.811 -20.284 1.00 82.69 822 ASN A N 1
ATOM 6494 C CA . ASN A 1 822 ? 20.041 16.244 -21.665 1.00 82.69 822 ASN A CA 1
ATOM 6495 C C . ASN A 1 822 ? 20.808 17.582 -21.733 1.00 82.69 822 ASN A C 1
ATOM 6497 O O . ASN A 1 822 ? 20.834 18.378 -20.786 1.00 82.69 822 ASN A O 1
ATOM 6501 N N . ARG A 1 823 ? 21.465 17.842 -22.866 1.00 79.75 823 ARG A N 1
ATOM 6502 C CA . ARG A 1 823 ? 22.345 19.012 -23.019 1.00 79.75 823 ARG A CA 1
ATOM 6503 C C . ARG A 1 823 ? 21.598 20.340 -22.846 1.00 79.75 823 ARG A C 1
ATOM 6505 O O . ARG A 1 823 ? 22.173 21.288 -22.314 1.00 79.75 823 ARG A O 1
ATOM 6512 N N . ILE A 1 824 ? 20.345 20.413 -23.296 1.00 80.44 824 ILE A N 1
ATOM 6513 C CA . ILE A 1 824 ? 19.537 21.641 -23.297 1.00 80.44 824 ILE A CA 1
ATOM 6514 C C . ILE A 1 824 ? 19.102 21.997 -21.870 1.00 80.44 824 ILE A C 1
ATOM 6516 O O . ILE A 1 824 ? 19.389 23.095 -21.398 1.00 80.44 824 ILE A O 1
ATOM 6520 N N . SER A 1 825 ? 18.470 21.060 -21.163 1.00 82.38 825 SER A N 1
ATOM 6521 C CA . SER A 1 825 ? 18.089 21.176 -19.755 1.00 82.38 825 SER A CA 1
ATOM 6522 C C . SER A 1 825 ? 19.303 21.443 -18.883 1.00 82.38 825 SER A C 1
ATOM 6524 O O . SER A 1 825 ? 19.261 22.366 -18.083 1.00 82.38 825 SER A O 1
ATOM 6526 N N . PHE A 1 826 ? 20.411 20.718 -19.075 1.00 79.19 826 PHE A N 1
ATOM 6527 C CA . PHE A 1 826 ? 21.630 20.954 -18.303 1.00 79.19 826 PHE A CA 1
ATOM 6528 C C . PHE A 1 826 ? 22.183 22.373 -18.501 1.00 79.19 826 PHE A C 1
ATOM 6530 O O . PHE A 1 826 ? 22.570 23.023 -17.533 1.00 79.19 826 PHE A O 1
ATOM 6537 N N . SER A 1 827 ? 22.191 22.875 -19.740 1.00 74.31 827 SER A N 1
ATOM 6538 C CA . SER A 1 827 ? 22.580 24.259 -20.023 1.00 74.31 827 SER A CA 1
ATOM 6539 C C . SER A 1 827 ? 21.641 25.246 -19.324 1.00 74.31 827 SER A C 1
ATOM 6541 O O . SER A 1 827 ? 22.102 26.158 -18.643 1.00 74.31 827 SER A O 1
ATOM 6543 N N . ASN A 1 828 ? 20.325 25.055 -19.433 1.00 76.06 828 ASN A N 1
ATOM 6544 C CA . ASN A 1 828 ? 19.360 25.949 -18.794 1.00 76.06 828 ASN A CA 1
ATOM 6545 C C . ASN A 1 828 ? 19.464 25.927 -17.267 1.00 76.06 828 ASN A C 1
ATOM 6547 O O . ASN A 1 828 ? 19.427 26.977 -16.635 1.00 76.06 828 ASN A O 1
ATOM 6551 N N . ASP A 1 829 ? 19.676 24.753 -16.684 1.00 77.69 829 ASP A N 1
ATOM 6552 C CA . ASP A 1 829 ? 19.878 24.546 -15.252 1.00 77.69 829 ASP A CA 1
ATOM 6553 C C . ASP A 1 829 ? 21.126 25.237 -14.697 1.00 77.69 829 ASP A C 1
ATOM 6555 O O . ASP A 1 829 ? 21.186 25.522 -13.502 1.00 77.69 829 ASP A O 1
ATOM 6559 N N . LEU A 1 830 ? 22.130 25.465 -15.546 1.00 70.81 830 LEU A N 1
ATOM 6560 C CA . LEU A 1 830 ? 23.383 26.102 -15.162 1.00 70.81 830 LEU A CA 1
ATOM 6561 C C . LEU A 1 830 ? 23.318 27.632 -15.245 1.00 70.81 830 LEU A C 1
ATOM 6563 O O . LEU A 1 830 ? 23.989 28.297 -14.459 1.00 70.81 830 LEU A O 1
ATOM 6567 N N . PHE A 1 831 ? 22.549 28.182 -16.192 1.00 65.81 831 PHE A N 1
ATOM 6568 C CA . PHE A 1 831 ? 22.586 29.616 -16.522 1.00 65.81 831 PHE A CA 1
ATOM 6569 C C . PHE A 1 831 ? 21.283 30.377 -16.283 1.00 65.81 831 PHE A C 1
ATOM 6571 O O . PHE A 1 831 ? 21.308 31.601 -16.230 1.00 65.81 831 PHE A O 1
ATOM 6578 N N . TYR A 1 832 ? 20.143 29.693 -16.195 1.00 70.62 832 TYR A N 1
ATOM 6579 C CA . TYR A 1 832 ? 18.834 30.353 -16.189 1.00 70.62 832 TYR A CA 1
ATOM 6580 C C . TYR A 1 832 ? 17.916 29.840 -15.084 1.00 70.62 832 TYR A C 1
ATOM 6582 O O . TYR A 1 832 ? 17.228 30.631 -14.437 1.00 70.62 832 TYR A O 1
ATOM 6590 N N . ASN A 1 833 ? 17.878 28.527 -14.858 1.00 73.88 833 ASN A N 1
ATOM 6591 C CA . ASN A 1 833 ? 16.933 27.948 -13.920 1.00 73.88 833 ASN A CA 1
ATOM 6592 C C . ASN A 1 833 ? 17.493 27.965 -12.501 1.00 73.88 833 ASN A C 1
ATOM 6594 O O . ASN A 1 833 ? 18.583 27.476 -12.220 1.00 73.88 833 ASN A O 1
ATOM 6598 N N . LYS A 1 834 ? 16.653 28.412 -11.569 1.00 74.31 834 LYS A N 1
ATOM 6599 C CA . LYS A 1 834 ? 16.896 28.262 -10.131 1.00 74.31 834 LYS A CA 1
ATOM 6600 C C . LYS A 1 834 ? 16.819 26.799 -9.659 1.00 74.31 834 LYS A C 1
ATOM 6602 O O . LYS A 1 834 ? 17.402 26.435 -8.640 1.00 74.31 834 LYS A O 1
ATOM 6607 N N . PHE A 1 835 ? 16.094 25.957 -10.393 1.00 79.12 835 PHE A N 1
ATOM 6608 C CA . PHE A 1 835 ? 15.826 24.554 -10.071 1.00 79.12 835 PHE A CA 1
ATOM 6609 C C . PHE A 1 835 ? 16.282 23.663 -11.227 1.00 79.12 835 PHE A C 1
ATOM 6611 O O . PHE A 1 835 ? 16.148 24.067 -12.380 1.00 79.12 835 PHE A O 1
ATOM 6618 N N . ARG A 1 836 ? 16.812 22.459 -10.953 1.00 84.56 836 ARG A N 1
ATOM 6619 C CA . ARG A 1 836 ? 17.086 21.493 -12.032 1.00 84.56 836 ARG A CA 1
ATOM 6620 C C . ARG A 1 836 ? 15.785 21.125 -12.744 1.00 84.56 836 ARG A C 1
ATOM 6622 O O . ARG A 1 836 ? 14.738 21.012 -12.109 1.00 84.56 836 ARG A O 1
ATOM 6629 N N . THR A 1 837 ? 15.873 20.891 -14.046 1.00 87.38 837 THR A N 1
ATOM 6630 C CA . THR A 1 837 ? 14.722 20.553 -14.879 1.00 87.38 837 THR A CA 1
ATOM 6631 C C . THR A 1 837 ? 14.232 19.136 -14.568 1.00 87.38 837 THR A C 1
ATOM 6633 O O . THR A 1 837 ? 14.884 18.157 -14.933 1.00 87.38 837 THR A O 1
ATOM 6636 N N . THR A 1 838 ? 13.061 19.035 -13.936 1.00 90.69 838 THR A N 1
ATOM 6637 C CA . THR A 1 838 ? 12.311 17.782 -13.724 1.00 90.69 838 THR A CA 1
ATOM 6638 C C . THR A 1 838 ? 11.138 17.637 -14.698 1.00 90.69 838 THR A C 1
ATOM 6640 O O . THR A 1 838 ? 10.453 16.628 -14.685 1.00 90.69 838 THR A O 1
ATOM 6643 N N . GLN A 1 839 ? 10.846 18.646 -15.529 1.00 90.12 839 GLN A N 1
ATOM 6644 C CA . GLN A 1 839 ? 9.593 18.727 -16.304 1.00 90.12 839 GLN A CA 1
ATOM 6645 C C . GLN A 1 839 ? 8.321 18.674 -15.428 1.00 90.12 839 GLN A C 1
ATOM 6647 O O . GLN A 1 839 ? 7.242 18.338 -15.909 1.00 90.12 839 GLN A O 1
ATOM 6652 N N . ALA A 1 840 ? 8.427 18.999 -14.134 1.00 91.25 840 ALA A N 1
ATOM 6653 C CA . ALA A 1 840 ? 7.321 18.989 -13.175 1.00 91.25 840 ALA A CA 1
ATOM 6654 C C . ALA A 1 840 ? 6.557 17.651 -13.075 1.00 91.25 840 ALA A C 1
ATOM 6656 O O . ALA A 1 840 ? 5.390 17.642 -12.678 1.00 91.25 840 ALA A O 1
ATOM 6657 N N . PHE A 1 841 ? 7.193 16.519 -13.410 1.00 93.62 841 PHE A N 1
ATOM 6658 C CA . PHE A 1 841 ? 6.548 15.202 -13.320 1.00 93.62 841 PHE A CA 1
ATOM 6659 C C . PHE A 1 841 ? 6.086 14.887 -11.891 1.00 93.62 841 PHE A C 1
ATOM 6661 O O . PHE A 1 841 ? 5.106 14.172 -11.697 1.00 93.62 841 PHE A O 1
ATOM 6668 N N . GLU A 1 842 ? 6.761 15.451 -10.886 1.00 94.00 842 GLU A N 1
ATOM 6669 C CA . GLU A 1 842 ? 6.409 15.271 -9.485 1.00 94.00 842 GLU A CA 1
ATOM 6670 C C . GLU A 1 842 ? 5.062 15.909 -9.112 1.00 94.00 842 GLU A C 1
ATOM 6672 O O . GLU A 1 842 ? 4.422 15.475 -8.158 1.00 94.00 842 GLU A O 1
ATOM 6677 N N . LYS A 1 843 ? 4.605 16.899 -9.890 1.00 94.56 843 LYS A N 1
ATOM 6678 C CA . LYS A 1 843 ? 3.345 17.634 -9.681 1.00 94.56 843 LYS A CA 1
ATOM 6679 C C . LYS A 1 843 ? 2.146 16.982 -10.358 1.00 94.56 843 LYS A C 1
ATOM 6681 O O . LYS A 1 843 ? 1.019 17.462 -10.221 1.00 94.56 843 LYS A O 1
ATOM 6686 N N . VAL A 1 844 ? 2.381 15.920 -11.124 1.00 95.31 844 VAL A N 1
ATOM 6687 C CA . VAL A 1 844 ? 1.321 15.153 -11.769 1.00 95.31 844 VAL A CA 1
ATOM 6688 C C . VAL A 1 844 ? 0.483 14.461 -10.700 1.00 95.31 844 VAL A C 1
ATOM 6690 O O . VAL A 1 844 ? 1.009 13.825 -9.788 1.00 95.31 844 VAL A O 1
ATOM 6693 N N . LYS A 1 845 ? -0.836 14.602 -10.812 1.00 96.38 845 LYS A N 1
ATOM 6694 C CA . LYS A 1 845 ? -1.799 13.979 -9.911 1.00 96.38 845 LYS A CA 1
ATOM 6695 C C . LYS A 1 845 ? -2.144 12.584 -10.402 1.00 96.38 845 LYS A C 1
ATOM 6697 O O . LYS A 1 845 ? -2.727 12.423 -11.473 1.00 96.38 845 LYS A O 1
ATOM 6702 N N . PHE A 1 846 ? -1.829 11.593 -9.586 1.00 96.50 846 PHE A N 1
ATOM 6703 C CA . PHE A 1 846 ? -2.188 10.202 -9.807 1.00 96.50 846 PHE A CA 1
ATOM 6704 C C . PHE A 1 846 ? -3.405 9.824 -8.951 1.00 96.50 846 PHE A C 1
ATOM 6706 O O . PHE A 1 846 ? -3.527 10.317 -7.825 1.00 96.50 846 PHE A O 1
ATOM 6713 N N . PRO A 1 847 ? -4.307 8.968 -9.461 1.00 97.00 847 PRO A N 1
ATOM 6714 C CA . PRO A 1 847 ? -5.435 8.469 -8.689 1.00 97.00 847 PRO A CA 1
ATOM 6715 C C . PRO A 1 847 ? -4.975 7.465 -7.624 1.00 97.00 847 PRO A C 1
ATOM 6717 O O . PRO A 1 847 ? -4.080 6.655 -7.868 1.00 97.00 847 PRO A O 1
ATOM 6720 N N . ILE A 1 848 ? -5.627 7.474 -6.464 1.00 97.06 848 ILE A N 1
ATOM 6721 C CA . ILE A 1 848 ? -5.550 6.407 -5.466 1.00 97.06 848 ILE A CA 1
ATOM 6722 C C . ILE A 1 848 ? -6.964 6.034 -5.027 1.00 97.06 848 ILE A C 1
ATOM 6724 O O . ILE A 1 848 ? -7.676 6.855 -4.452 1.00 97.06 848 ILE A O 1
ATOM 6728 N N . ARG A 1 849 ? -7.354 4.788 -5.272 1.00 96.56 849 ARG A N 1
ATOM 6729 C CA . ARG A 1 849 ? -8.576 4.171 -4.761 1.00 96.56 849 ARG A CA 1
ATOM 6730 C C . ARG A 1 849 ? -8.321 3.613 -3.362 1.00 96.56 849 ARG A C 1
ATOM 6732 O O . ARG A 1 849 ? -7.277 3.000 -3.129 1.00 96.56 849 ARG A O 1
ATOM 6739 N N . ILE A 1 850 ? -9.260 3.840 -2.446 1.00 96.94 850 ILE A N 1
ATOM 6740 C CA . ILE A 1 850 ? -9.263 3.295 -1.081 1.00 96.94 850 ILE A CA 1
ATOM 6741 C C . ILE A 1 850 ? -10.462 2.362 -0.966 1.00 96.94 850 ILE A C 1
ATOM 6743 O O . ILE A 1 850 ? -11.577 2.791 -1.256 1.00 96.94 850 ILE A O 1
ATOM 6747 N N . GLY A 1 851 ? -10.234 1.125 -0.538 1.00 94.31 851 GLY A N 1
ATOM 6748 C CA . GLY A 1 851 ? -11.239 0.067 -0.574 1.00 94.31 851 GLY A CA 1
ATOM 6749 C C . GLY A 1 851 ? -11.364 -0.588 -1.951 1.00 94.31 851 GLY A C 1
ATOM 6750 O O . GLY A 1 851 ? -11.276 0.080 -2.981 1.00 94.31 851 GLY A O 1
ATOM 6751 N N . GLU A 1 852 ? -11.587 -1.898 -1.961 1.00 91.56 852 GLU A N 1
ATOM 6752 C CA . GLU A 1 852 ? -11.827 -2.691 -3.174 1.00 91.56 852 GLU A CA 1
ATOM 6753 C C . GLU A 1 852 ? -13.250 -3.258 -3.153 1.00 91.56 852 GLU A C 1
ATOM 6755 O O . GLU A 1 852 ? -13.587 -4.075 -2.293 1.00 91.56 852 GLU A O 1
ATOM 6760 N N . TYR A 1 853 ? -14.107 -2.795 -4.068 1.00 90.00 853 TYR A N 1
ATOM 6761 C CA . TYR A 1 853 ? -15.528 -3.145 -4.073 1.00 90.00 853 TYR A CA 1
ATOM 6762 C C . TYR A 1 853 ? -15.733 -4.656 -4.244 1.00 90.00 853 TYR A C 1
ATOM 6764 O O . TYR A 1 853 ? -15.036 -5.300 -5.021 1.00 90.00 853 TYR A O 1
ATOM 6772 N N . GLN A 1 854 ? -16.670 -5.241 -3.486 1.00 84.12 854 GLN A N 1
ATOM 6773 C CA . GLN A 1 854 ? -16.956 -6.692 -3.463 1.00 84.12 854 GLN A CA 1
ATOM 6774 C C . GLN A 1 854 ? -15.788 -7.603 -3.053 1.00 84.12 854 GLN A C 1
ATOM 6776 O O . GLN A 1 854 ? -15.936 -8.827 -3.018 1.00 84.12 854 GLN A O 1
ATOM 6781 N N . GLN A 1 855 ? -14.643 -7.048 -2.666 1.00 88.62 855 GLN A N 1
ATOM 6782 C CA . GLN A 1 855 ? -13.611 -7.817 -2.002 1.00 88.62 855 GLN A CA 1
ATOM 6783 C C . GLN A 1 855 ? -14.009 -7.989 -0.529 1.00 88.62 855 GLN A C 1
ATOM 6785 O O . GLN A 1 855 ? -13.722 -7.134 0.299 1.00 88.62 855 GLN A O 1
ATOM 6790 N N . PHE A 1 856 ? -14.664 -9.107 -0.195 1.00 86.56 856 PHE A N 1
ATOM 6791 C CA . PHE A 1 856 ? -15.255 -9.337 1.133 1.00 86.56 856 PHE A CA 1
ATOM 6792 C C . PHE A 1 856 ? -14.288 -9.147 2.315 1.00 86.56 856 PHE A C 1
ATOM 6794 O O . PHE A 1 856 ? -14.710 -8.746 3.397 1.00 86.56 856 PHE A O 1
ATOM 6801 N N . ASN A 1 857 ? -12.990 -9.406 2.135 1.00 87.00 857 ASN A N 1
ATOM 6802 C CA . ASN A 1 857 ? -11.998 -9.217 3.197 1.00 87.00 857 ASN A CA 1
ATOM 6803 C C . ASN A 1 857 ? -11.497 -7.762 3.347 1.00 87.00 857 ASN A C 1
ATOM 6805 O O . ASN A 1 857 ? -10.720 -7.490 4.271 1.00 87.00 857 ASN A O 1
ATOM 6809 N N . ASP A 1 858 ? -11.942 -6.840 2.485 1.00 92.62 858 ASP A N 1
ATOM 6810 C CA . ASP A 1 858 ? -11.756 -5.399 2.642 1.00 92.62 858 ASP A CA 1
ATOM 6811 C C . ASP A 1 858 ? -12.793 -4.847 3.625 1.00 92.62 858 ASP A C 1
ATOM 6813 O O . ASP A 1 858 ? -13.993 -4.940 3.397 1.00 92.62 858 ASP A O 1
ATOM 6817 N N . SER A 1 859 ? -12.343 -4.288 4.744 1.00 92.69 859 SER A N 1
ATOM 6818 C CA . SER A 1 859 ? -13.203 -3.891 5.853 1.00 92.69 859 SER A CA 1
ATOM 6819 C C . SER A 1 859 ? -13.593 -2.420 5.888 1.00 92.69 859 SER A C 1
ATOM 6821 O O . SER A 1 859 ? -14.138 -1.953 6.894 1.00 92.69 859 SER A O 1
ATOM 6823 N N . LEU A 1 860 ? -13.325 -1.671 4.821 1.00 96.50 860 LEU A N 1
ATOM 6824 C CA . LEU A 1 860 ? -13.640 -0.253 4.757 1.00 96.50 860 LEU A CA 1
ATOM 6825 C C . LEU A 1 860 ? -15.140 0.002 4.574 1.00 96.50 860 LEU A C 1
ATOM 6827 O O . LEU A 1 860 ? -15.692 -0.214 3.503 1.00 96.50 860 LEU A O 1
ATOM 6831 N N . VAL A 1 861 ? -15.783 0.597 5.577 1.00 96.06 861 VAL A N 1
ATOM 6832 C CA . VAL A 1 861 ? -17.166 1.091 5.447 1.00 96.06 861 VAL A CA 1
ATOM 6833 C C . VAL A 1 861 ? -17.189 2.423 4.698 1.00 96.06 861 VAL A C 1
ATOM 6835 O O . VAL A 1 861 ? -18.005 2.644 3.804 1.00 96.06 861 VAL A O 1
ATOM 6838 N N . GLY A 1 862 ? -16.270 3.319 5.052 1.00 97.19 862 GLY A N 1
ATOM 6839 C CA . GLY A 1 862 ? -16.087 4.596 4.378 1.00 97.19 862 GLY A CA 1
ATOM 6840 C C . GLY A 1 862 ? -15.114 5.510 5.111 1.00 97.19 862 GLY A C 1
ATOM 6841 O O . GLY A 1 862 ? -14.613 5.177 6.188 1.00 97.19 862 GLY A O 1
ATOM 6842 N N . TYR A 1 863 ? -14.816 6.665 4.527 1.00 98.12 863 TYR A N 1
ATOM 6843 C CA . TYR A 1 863 ? -13.804 7.578 5.044 1.00 98.12 863 TYR A CA 1
ATOM 6844 C C . TYR A 1 863 ? -14.076 9.054 4.743 1.00 98.12 863 TYR A C 1
ATOM 6846 O O . TYR A 1 863 ? -14.802 9.420 3.818 1.00 98.12 863 TYR A O 1
ATOM 6854 N N . TRP A 1 864 ? -13.413 9.912 5.515 1.00 97.88 864 TRP A N 1
ATOM 6855 C CA . TRP A 1 864 ? -13.261 11.341 5.269 1.00 97.88 864 TRP A CA 1
ATOM 6856 C C . TRP A 1 864 ? -11.796 11.672 4.999 1.00 97.88 864 TRP A C 1
ATOM 6858 O O . TRP A 1 864 ? -10.895 11.104 5.618 1.00 97.88 864 TRP A O 1
ATOM 6868 N N . VAL A 1 865 ? -11.557 12.649 4.125 1.00 96.75 865 VAL A N 1
ATOM 6869 C CA . VAL A 1 865 ? -10.226 13.242 3.940 1.00 96.75 865 VAL A CA 1
ATOM 6870 C C . VAL A 1 865 ? -10.063 14.389 4.933 1.00 96.75 865 VAL A C 1
ATOM 6872 O O . VAL A 1 865 ? -10.863 15.325 4.942 1.00 96.75 865 VAL A O 1
ATOM 6875 N N . GLU A 1 866 ? -9.042 14.328 5.778 1.00 92.75 866 GLU A N 1
ATOM 6876 C CA . GLU A 1 866 ? -8.748 15.350 6.781 1.00 92.75 866 GLU A CA 1
ATOM 6877 C C . GLU A 1 866 ? -7.933 16.498 6.171 1.00 92.75 866 GLU A C 1
ATOM 6879 O O . GLU A 1 866 ? -6.961 16.277 5.442 1.00 92.75 866 GLU A O 1
ATOM 6884 N N . LYS A 1 867 ? -8.305 17.744 6.478 1.00 87.88 867 LYS A N 1
ATOM 6885 C CA . LYS A 1 867 ? -7.510 18.913 6.101 1.00 87.88 867 LYS A CA 1
ATOM 6886 C C . LYS A 1 867 ? -6.308 19.072 7.028 1.00 87.88 867 LYS A C 1
ATOM 6888 O O . LYS A 1 867 ? -6.430 18.984 8.249 1.00 87.88 867 LYS A O 1
ATOM 6893 N N . ALA A 1 868 ? -5.154 19.373 6.440 1.00 76.75 868 ALA A N 1
ATOM 6894 C CA . ALA A 1 868 ? -3.893 19.499 7.166 1.00 76.75 868 ALA A CA 1
ATOM 6895 C C . ALA A 1 868 ? -3.828 20.705 8.129 1.00 76.75 868 ALA A C 1
ATOM 6897 O O . ALA A 1 868 ? -2.986 20.723 9.023 1.00 76.75 868 ALA A O 1
ATOM 6898 N N . ASP A 1 869 ? -4.675 21.721 7.946 1.00 75.31 869 ASP A N 1
ATOM 6899 C CA . ASP A 1 869 ? -4.650 22.977 8.700 1.00 75.31 869 ASP A CA 1
ATOM 6900 C C . ASP A 1 869 ? -5.406 22.900 10.036 1.00 75.31 869 ASP A C 1
ATOM 6902 O O . ASP A 1 869 ? -4.858 23.270 11.080 1.00 75.31 869 ASP A O 1
ATOM 6906 N N . ASP A 1 870 ? -6.654 22.428 10.020 1.00 78.06 870 ASP A N 1
ATOM 6907 C CA . ASP A 1 870 ? -7.544 22.439 11.183 1.00 78.06 870 ASP A CA 1
ATOM 6908 C C . ASP A 1 870 ? -7.989 21.044 11.663 1.00 78.06 870 ASP A C 1
ATOM 6910 O O . ASP A 1 870 ? -8.378 20.898 12.834 1.00 78.06 870 ASP A O 1
ATOM 6914 N N . GLY A 1 871 ? -7.832 20.010 10.829 1.00 79.75 871 GLY A N 1
ATOM 6915 C CA . GLY A 1 871 ? -8.280 18.639 11.087 1.00 79.75 871 GLY A CA 1
ATOM 6916 C C . GLY A 1 871 ? -9.760 18.390 10.766 1.00 79.75 871 GLY A C 1
ATOM 6917 O O . GLY A 1 871 ? -10.323 17.376 11.180 1.00 79.75 871 GLY A O 1
ATOM 6918 N N . THR A 1 872 ? -10.429 19.320 10.077 1.00 89.31 872 THR A N 1
ATOM 6919 C CA . THR A 1 872 ? -11.809 19.146 9.601 1.00 89.31 872 THR A CA 1
ATOM 6920 C C . THR A 1 872 ? -11.859 18.304 8.328 1.00 89.31 872 THR A C 1
ATOM 6922 O O . THR A 1 872 ? -10.843 18.044 7.686 1.00 89.31 872 THR A O 1
ATOM 6925 N N . TYR A 1 873 ? -13.056 17.862 7.941 1.00 94.62 873 TYR A N 1
ATOM 6926 C CA . TYR A 1 873 ? -13.233 17.049 6.740 1.00 94.62 873 TYR A CA 1
ATOM 6927 C C . TYR A 1 873 ? -13.292 17.921 5.486 1.00 94.62 873 TYR A C 1
ATOM 6929 O O . TYR A 1 873 ? -14.114 18.839 5.377 1.00 94.62 873 TYR A O 1
ATOM 6937 N N . LYS A 1 874 ? -12.419 17.618 4.524 1.00 93.31 874 LYS A N 1
ATOM 6938 C CA . LYS A 1 874 ? -12.374 18.252 3.207 1.00 93.31 874 LYS A CA 1
ATOM 6939 C C . LYS A 1 874 ? -13.731 18.097 2.518 1.00 93.31 874 LYS A C 1
ATOM 6941 O O . LYS A 1 874 ? -14.311 17.014 2.500 1.00 93.31 874 LYS A O 1
ATOM 6946 N N . ASP A 1 875 ? -14.268 19.216 2.035 1.00 92.31 875 ASP A N 1
ATOM 6947 C CA . ASP A 1 875 ? -15.567 19.335 1.354 1.00 92.31 875 ASP A CA 1
ATOM 6948 C C . ASP A 1 875 ? -16.794 18.825 2.143 1.00 92.31 875 ASP A C 1
ATOM 6950 O O . ASP A 1 875 ? -17.922 18.867 1.642 1.00 92.31 875 ASP A O 1
ATOM 6954 N N . SER A 1 876 ? -16.608 18.414 3.407 1.00 93.62 876 SER A N 1
ATOM 6955 C CA . SER A 1 876 ? -17.625 17.759 4.243 1.00 93.62 876 SER A CA 1
ATOM 6956 C C . SER A 1 876 ? -18.221 16.493 3.606 1.00 93.62 876 SER A C 1
ATOM 6958 O O . SER A 1 876 ? -19.390 16.193 3.840 1.00 93.62 876 SER A O 1
ATOM 6960 N N . VAL A 1 877 ? -17.437 15.769 2.801 1.00 96.12 877 VAL A N 1
ATOM 6961 C CA . VAL A 1 877 ? -17.877 14.571 2.064 1.00 96.12 877 VAL A CA 1
ATOM 6962 C C . VAL A 1 877 ? -17.447 13.290 2.781 1.00 96.12 877 VAL A C 1
ATOM 6964 O O . VAL A 1 877 ? -16.283 13.164 3.159 1.00 96.12 877 VAL A O 1
ATOM 6967 N N . PHE A 1 878 ? -18.377 12.345 2.921 1.00 97.69 878 PHE A N 1
ATOM 6968 C CA . PHE A 1 878 ? -18.117 10.958 3.302 1.00 97.69 878 PHE A CA 1
ATOM 6969 C C . PHE A 1 878 ? -18.033 10.084 2.044 1.00 97.69 878 PHE A C 1
ATOM 6971 O O . PHE A 1 878 ? -18.972 10.056 1.247 1.00 97.69 878 PHE A O 1
ATOM 6978 N N . TYR A 1 879 ? -16.911 9.395 1.855 1.00 97.62 879 TYR A N 1
ATOM 6979 C CA . TYR A 1 879 ? -16.681 8.480 0.737 1.00 97.62 879 TYR A CA 1
ATOM 6980 C C . TYR A 1 879 ? -16.949 7.047 1.200 1.00 97.62 879 TYR A C 1
ATOM 6982 O O . TYR A 1 879 ? -16.316 6.590 2.149 1.00 97.62 879 TYR A O 1
ATOM 6990 N N . ALA A 1 880 ? -17.866 6.343 0.545 1.00 96.50 880 ALA A N 1
ATOM 6991 C CA . ALA A 1 880 ? -18.321 5.009 0.929 1.00 96.50 880 ALA A CA 1
ATOM 6992 C C . ALA A 1 880 ? -18.230 4.043 -0.266 1.00 96.50 880 ALA A C 1
ATOM 6994 O O . ALA A 1 880 ? -19.230 3.787 -0.941 1.00 96.50 880 ALA A O 1
ATOM 6995 N N . PRO A 1 881 ? -17.023 3.528 -0.561 1.00 94.12 881 PRO A N 1
ATOM 6996 C CA . PRO A 1 881 ? -16.781 2.712 -1.746 1.00 94.12 881 PRO A CA 1
ATOM 6997 C C . PRO A 1 881 ? -17.465 1.342 -1.675 1.00 94.12 881 PRO A C 1
ATOM 6999 O O . PRO A 1 881 ? -17.791 0.790 -2.706 1.00 94.12 881 PRO A O 1
ATOM 7002 N N . GLN A 1 882 ? -17.753 0.798 -0.492 1.00 91.62 882 GLN A N 1
ATOM 7003 C CA . GLN A 1 882 ? -18.410 -0.513 -0.360 1.00 91.62 882 GLN A CA 1
ATOM 7004 C C . GLN A 1 882 ? -19.949 -0.455 -0.390 1.00 91.62 882 GLN A C 1
ATOM 7006 O O . GLN A 1 882 ? -20.606 -1.482 -0.227 1.00 91.62 882 GLN A O 1
ATOM 7011 N N . SER A 1 883 ? -20.536 0.736 -0.539 1.00 93.25 883 SER A N 1
ATOM 7012 C CA . SER A 1 883 ? -21.965 0.976 -0.310 1.00 93.25 883 SER A CA 1
ATOM 7013 C C . SER A 1 883 ? -22.817 0.949 -1.588 1.00 93.25 883 SER A C 1
ATOM 7015 O O . SER A 1 883 ? -22.309 0.719 -2.681 1.00 93.25 883 SER A O 1
ATOM 7017 N N . CYS A 1 884 ? -24.123 1.184 -1.450 1.00 91.31 884 CYS A N 1
ATOM 7018 C CA . CYS A 1 884 ? -25.081 1.342 -2.547 1.00 91.31 884 CYS A CA 1
ATOM 7019 C C . CYS A 1 884 ? -25.294 2.820 -2.908 1.00 91.31 884 CYS A C 1
ATOM 7021 O O . CYS A 1 884 ? -24.864 3.706 -2.175 1.00 91.31 884 CYS A O 1
ATOM 7023 N N . TYR A 1 885 ? -26.026 3.096 -3.991 1.00 93.19 885 TYR A N 1
ATOM 7024 C CA . TYR A 1 885 ? -26.464 4.458 -4.305 1.00 93.19 885 TYR A CA 1
ATOM 7025 C C . TYR A 1 885 ? -27.247 5.092 -3.145 1.00 93.19 885 TYR A C 1
ATOM 7027 O O . TYR A 1 885 ? -28.175 4.485 -2.604 1.00 93.19 885 TYR A O 1
ATOM 7035 N N . VAL A 1 886 ? -26.913 6.343 -2.817 1.00 92.38 886 VAL A N 1
ATOM 7036 C CA . VAL A 1 886 ? -27.638 7.174 -1.849 1.00 92.38 886 VAL A CA 1
ATOM 7037 C C . VAL A 1 886 ? -27.733 8.608 -2.388 1.00 92.38 886 VAL A C 1
ATOM 7039 O O . VAL A 1 886 ? -26.703 9.196 -2.730 1.00 92.38 886 VAL A O 1
ATOM 7042 N N . PRO A 1 887 ? -28.934 9.216 -2.464 1.00 90.31 887 PRO A N 1
ATOM 7043 C CA . PRO A 1 887 ? -29.151 10.510 -3.114 1.00 90.31 887 PRO A CA 1
ATOM 7044 C C . PRO A 1 887 ? -28.758 11.710 -2.228 1.00 90.31 887 PRO A C 1
ATOM 7046 O O . PRO A 1 887 ? -29.526 12.661 -2.078 1.00 90.31 887 PRO A O 1
ATOM 7049 N N . HIS A 1 888 ? -27.549 11.708 -1.654 1.00 93.31 888 HIS A N 1
ATOM 7050 C CA . HIS A 1 888 ? -27.075 12.780 -0.774 1.00 93.31 888 HIS A CA 1
ATOM 7051 C C . HIS A 1 888 ? -25.790 13.441 -1.292 1.00 93.31 888 HIS A C 1
ATOM 7053 O O . HIS A 1 888 ? -24.757 12.801 -1.444 1.00 93.31 888 HIS A O 1
ATOM 7059 N N . ALA A 1 889 ? -25.783 14.768 -1.470 1.00 92.00 889 ALA A N 1
ATOM 7060 C CA . ALA A 1 889 ? -24.642 15.495 -2.056 1.00 92.00 889 ALA A CA 1
ATOM 7061 C C . ALA A 1 889 ? -23.316 15.364 -1.272 1.00 92.00 889 ALA A C 1
ATOM 7063 O O . ALA A 1 889 ? -22.234 15.563 -1.828 1.00 92.00 889 ALA A O 1
ATOM 7064 N N . LYS A 1 890 ? -23.404 15.063 0.030 1.00 95.56 890 LYS A N 1
ATOM 7065 C CA . LYS A 1 890 ? -22.265 14.864 0.946 1.00 95.56 890 LYS A CA 1
ATOM 7066 C C . LYS A 1 890 ? -21.870 13.400 1.166 1.00 95.56 890 LYS A C 1
ATOM 7068 O O . LYS A 1 890 ? -20.941 13.160 1.931 1.00 95.56 890 LYS A O 1
ATOM 7073 N N . ILE A 1 891 ? -22.538 12.450 0.516 1.00 96.50 891 ILE A N 1
ATOM 7074 C CA . ILE A 1 891 ? -22.159 11.036 0.528 1.00 96.50 891 ILE A CA 1
ATOM 7075 C C . ILE A 1 891 ? -21.806 10.651 -0.906 1.00 96.50 891 ILE A C 1
ATOM 7077 O O . ILE A 1 891 ? -22.572 10.900 -1.832 1.00 96.50 891 ILE A O 1
ATOM 7081 N N . LYS A 1 892 ? -20.608 10.108 -1.108 1.00 95.94 892 LYS A N 1
ATOM 7082 C CA . LYS A 1 892 ? -20.133 9.670 -2.421 1.00 95.94 892 LYS A CA 1
ATOM 7083 C C . LYS A 1 892 ? -19.937 8.166 -2.405 1.00 95.94 892 LYS A C 1
ATOM 7085 O O . LYS A 1 892 ? -19.229 7.651 -1.544 1.00 95.94 892 LYS A O 1
ATOM 7090 N N . THR A 1 893 ? -20.574 7.493 -3.354 1.00 95.12 893 THR A N 1
ATOM 7091 C CA . THR A 1 893 ? -20.553 6.034 -3.532 1.00 95.12 893 THR A CA 1
ATOM 7092 C C . THR A 1 893 ? -20.095 5.724 -4.956 1.00 95.12 893 THR A C 1
ATOM 7094 O O . THR A 1 893 ? -19.872 6.656 -5.730 1.00 95.12 893 THR A O 1
ATOM 7097 N N . LEU A 1 894 ? -19.925 4.448 -5.296 1.00 93.50 894 LEU A N 1
ATOM 7098 C CA . LEU A 1 894 ? -19.508 4.042 -6.644 1.00 93.50 894 LEU A CA 1
ATOM 7099 C C . LEU A 1 894 ? -20.658 4.016 -7.671 1.00 93.50 894 LEU A C 1
ATOM 7101 O O . LEU A 1 894 ? -20.444 3.597 -8.805 1.00 93.50 894 LEU A O 1
ATOM 7105 N N . PHE A 1 895 ? -21.861 4.416 -7.253 1.00 92.62 895 PHE A N 1
ATOM 7106 C CA . PHE A 1 895 ? -23.078 4.440 -8.057 1.00 92.62 895 PHE A CA 1
ATOM 7107 C C . PHE A 1 895 ? -23.552 5.887 -8.241 1.00 92.62 895 PHE A C 1
ATOM 7109 O O . PHE A 1 895 ? -23.599 6.647 -7.263 1.00 92.62 895 PHE A O 1
ATOM 7116 N N . ASP A 1 896 ? -23.956 6.249 -9.459 1.00 87.25 896 ASP A N 1
ATOM 7117 C CA . ASP A 1 896 ? -24.473 7.579 -9.806 1.00 87.25 896 ASP A CA 1
ATOM 7118 C C . ASP A 1 896 ? -26.010 7.646 -9.755 1.00 87.25 896 ASP A C 1
ATOM 7120 O O . ASP A 1 896 ? -26.589 8.730 -9.605 1.00 87.25 896 ASP A O 1
ATOM 7124 N N . GLY A 1 897 ? -26.680 6.493 -9.822 1.00 88.31 897 GLY A N 1
ATOM 7125 C CA . GLY A 1 897 ? -28.131 6.357 -9.804 1.00 88.31 897 GLY A CA 1
ATOM 7126 C C . GLY A 1 897 ? -28.648 5.082 -9.113 1.00 88.31 897 GLY A C 1
ATOM 7127 O O . GLY A 1 897 ? -27.933 4.095 -8.947 1.00 88.31 897 GLY A O 1
ATOM 7128 N N . PRO A 1 898 ? -29.937 5.067 -8.718 1.00 86.00 898 PRO A N 1
ATOM 7129 C CA . PRO A 1 898 ? -30.550 3.942 -8.003 1.00 86.00 898 PRO A CA 1
ATOM 7130 C C . PRO A 1 898 ? -30.799 2.714 -8.888 1.00 86.00 898 PRO A C 1
ATOM 7132 O O . PRO A 1 898 ? -31.090 1.637 -8.376 1.00 86.00 898 PRO A O 1
ATOM 7135 N N . THR A 1 899 ? -30.752 2.881 -10.210 1.00 86.38 899 THR A N 1
ATOM 7136 C CA . THR A 1 899 ? -31.005 1.822 -11.198 1.00 86.38 899 THR A CA 1
ATOM 7137 C C . THR A 1 899 ? -29.730 1.277 -11.827 1.00 86.38 899 THR A C 1
ATOM 7139 O O . THR A 1 899 ? -29.817 0.463 -12.747 1.00 86.38 899 THR A O 1
ATOM 7142 N N . ASP A 1 900 ? -28.566 1.743 -11.381 1.00 85.00 900 ASP A N 1
ATOM 7143 C CA . ASP A 1 900 ? -27.291 1.348 -11.957 1.00 85.00 900 ASP A CA 1
ATOM 7144 C C . ASP A 1 900 ? -27.050 -0.139 -11.657 1.00 85.00 900 ASP A C 1
ATOM 7146 O O . ASP A 1 900 ? -27.027 -0.542 -10.491 1.00 85.00 900 ASP A O 1
ATOM 7150 N N . PRO A 1 901 ? -26.903 -0.991 -12.687 1.00 77.25 901 PRO A N 1
ATOM 7151 C CA . PRO A 1 901 ? -26.792 -2.435 -12.492 1.00 77.25 901 PRO A CA 1
ATOM 7152 C C . PRO A 1 901 ? -25.432 -2.845 -11.909 1.00 77.25 901 PRO A C 1
ATOM 7154 O O . PRO A 1 901 ? -25.303 -3.936 -11.357 1.00 77.25 901 PRO A O 1
ATOM 7157 N N . THR A 1 902 ? -24.419 -1.989 -12.054 1.00 84.00 902 THR A N 1
ATOM 7158 C CA . THR A 1 902 ? -23.031 -2.196 -11.627 1.00 84.00 902 THR A CA 1
ATOM 7159 C C . THR A 1 902 ? -22.392 -0.846 -11.308 1.00 84.00 902 THR A C 1
ATOM 7161 O O . THR A 1 902 ? -22.728 0.122 -11.990 1.00 84.00 902 THR A O 1
ATOM 7164 N N . PRO A 1 903 ? -21.452 -0.767 -10.353 1.00 87.06 903 PRO A N 1
ATOM 7165 C CA . PRO A 1 903 ? -20.756 0.480 -10.061 1.00 87.06 903 PRO A CA 1
ATOM 7166 C C . PRO A 1 903 ? -19.826 0.880 -11.211 1.00 87.06 903 PRO A C 1
ATOM 7168 O O . PRO A 1 903 ? -18.993 0.087 -11.658 1.00 87.06 903 PRO A O 1
ATOM 7171 N N . ASP A 1 904 ? -19.925 2.121 -11.668 1.00 85.00 904 ASP A N 1
ATOM 7172 C CA . ASP A 1 904 ? -19.093 2.666 -12.741 1.00 85.00 904 ASP A CA 1
ATOM 7173 C C . ASP A 1 904 ? -18.438 4.009 -12.390 1.00 85.00 904 ASP A C 1
ATOM 7175 O O . ASP A 1 904 ? -17.588 4.472 -13.153 1.00 85.00 904 ASP A O 1
ATOM 7179 N N . THR A 1 905 ? -18.723 4.576 -11.211 1.00 89.12 905 THR A N 1
ATOM 7180 C CA . THR A 1 905 ? -18.196 5.864 -10.740 1.00 89.12 905 THR A CA 1
ATOM 7181 C C . THR A 1 905 ? -16.971 5.676 -9.831 1.00 89.12 905 THR A C 1
ATOM 7183 O O . THR A 1 905 ? -17.113 5.364 -8.646 1.00 89.12 905 THR A O 1
ATOM 7186 N N . PRO A 1 906 ? -15.724 5.888 -10.294 1.00 90.12 906 PRO A N 1
ATOM 7187 C CA . PRO A 1 906 ? -14.556 5.641 -9.456 1.00 90.12 906 PRO A CA 1
ATOM 7188 C C . PRO A 1 906 ? -14.360 6.737 -8.399 1.00 90.12 906 PRO A C 1
ATOM 7190 O O . PRO A 1 906 ? -14.255 7.923 -8.721 1.00 90.12 906 PRO A O 1
ATOM 7193 N N . LEU A 1 907 ? -14.213 6.344 -7.132 1.00 93.69 907 LEU A N 1
ATOM 7194 C CA . LEU A 1 907 ? -13.893 7.250 -6.022 1.00 93.69 907 LEU A CA 1
ATOM 7195 C C . LEU A 1 907 ? -12.380 7.311 -5.776 1.00 93.69 907 LEU A C 1
ATOM 7197 O O . LEU A 1 907 ? -11.852 6.701 -4.849 1.00 93.69 907 LEU A O 1
ATOM 7201 N N . ASN A 1 908 ? -11.675 8.060 -6.624 1.00 94.81 908 ASN A N 1
ATOM 7202 C CA . ASN A 1 908 ? -10.220 8.187 -6.551 1.00 94.81 908 ASN A CA 1
ATOM 7203 C C . ASN A 1 908 ? -9.784 9.474 -5.833 1.00 94.81 908 ASN A C 1
ATOM 7205 O O . ASN A 1 908 ? -10.230 10.574 -6.160 1.00 94.81 908 ASN A O 1
ATOM 7209 N N . LEU A 1 909 ? -8.842 9.345 -4.900 1.00 95.31 909 LEU A N 1
ATOM 7210 C CA . LEU A 1 909 ? -8.074 10.458 -4.348 1.00 95.31 909 LEU A CA 1
ATOM 7211 C C . LEU A 1 909 ? -7.015 10.919 -5.350 1.00 95.31 909 LEU A C 1
ATOM 7213 O O . LEU A 1 909 ? -6.386 10.104 -6.014 1.00 95.31 909 LEU A O 1
ATOM 7217 N N . GLU A 1 910 ? -6.771 12.223 -5.428 1.00 94.88 910 GLU A N 1
ATOM 7218 C CA . GLU A 1 910 ? -5.682 12.786 -6.233 1.00 94.88 910 GLU A CA 1
ATOM 7219 C C . GLU A 1 910 ? -4.427 12.930 -5.367 1.00 94.88 910 GLU A C 1
ATOM 7221 O O . GLU A 1 910 ? -4.486 13.597 -4.334 1.00 94.88 910 GLU A O 1
ATOM 7226 N N . GLN A 1 911 ? -3.297 12.357 -5.786 1.00 95.94 911 GLN A N 1
ATOM 7227 C CA . GLN A 1 911 ? -2.024 12.431 -5.060 1.00 95.94 911 GLN A CA 1
ATOM 7228 C C . GLN A 1 911 ? -0.865 12.804 -5.993 1.00 95.94 911 GLN A C 1
ATOM 7230 O O . GLN A 1 911 ? -0.726 12.220 -7.066 1.00 95.94 911 GLN A O 1
ATOM 7235 N N . THR A 1 912 ? -0.019 13.753 -5.578 1.00 96.00 912 THR A N 1
ATOM 7236 C CA . THR A 1 912 ? 1.231 14.094 -6.285 1.00 96.00 912 THR A CA 1
ATOM 7237 C C . THR A 1 912 ? 2.428 13.363 -5.669 1.00 96.00 912 THR A C 1
ATOM 7239 O O . THR A 1 912 ? 2.309 12.749 -4.607 1.00 96.00 912 THR A O 1
ATOM 7242 N N . LEU A 1 913 ? 3.582 13.412 -6.341 1.00 94.62 913 LEU A N 1
ATOM 7243 C CA . LEU A 1 913 ? 4.859 12.876 -5.845 1.00 94.62 913 LEU A CA 1
ATOM 7244 C C . LEU A 1 913 ? 5.689 13.948 -5.115 1.00 94.62 913 LEU A C 1
ATOM 7246 O O . LEU A 1 913 ? 6.843 13.704 -4.759 1.00 94.62 913 LEU A O 1
ATOM 7250 N N . GLU A 1 914 ? 5.136 15.152 -4.933 1.00 90.69 914 GLU A N 1
ATOM 7251 C CA . GLU A 1 914 ? 5.802 16.242 -4.225 1.00 90.69 914 GLU A CA 1
ATOM 7252 C C . GLU A 1 914 ? 5.983 15.906 -2.741 1.00 90.69 914 GLU A C 1
ATOM 7254 O O . GLU A 1 914 ? 5.140 15.270 -2.100 1.00 90.69 914 GLU A O 1
ATOM 7259 N N . GLU A 1 915 ? 7.082 16.383 -2.159 1.00 83.06 915 GLU A N 1
ATOM 7260 C CA . GLU A 1 915 ? 7.348 16.190 -0.737 1.00 83.06 915 GLU A CA 1
ATOM 7261 C C . GLU A 1 915 ? 6.258 16.829 0.142 1.00 83.06 915 GLU A C 1
ATOM 7263 O O . GLU A 1 915 ? 5.765 17.921 -0.135 1.00 83.06 915 GLU A O 1
ATOM 7268 N N . ASN A 1 916 ? 5.941 16.182 1.269 1.00 80.31 916 ASN A N 1
ATOM 7269 C CA . ASN A 1 916 ? 4.988 16.665 2.281 1.00 80.31 916 ASN A CA 1
ATOM 7270 C C . ASN A 1 916 ? 3.539 16.850 1.786 1.00 80.31 916 ASN A C 1
ATOM 7272 O O . ASN A 1 916 ? 2.787 17.627 2.371 1.00 80.31 916 ASN A O 1
ATOM 7276 N N . THR A 1 917 ? 3.126 16.104 0.758 1.00 88.75 917 THR A N 1
ATOM 7277 C CA . THR A 1 917 ? 1.751 16.114 0.223 1.00 88.75 917 THR A CA 1
ATOM 7278 C C . THR A 1 917 ? 0.892 14.933 0.689 1.00 88.75 917 THR A C 1
ATOM 7280 O O . THR A 1 917 ? -0.200 14.722 0.165 1.00 88.75 917 THR A O 1
ATOM 7283 N N . ALA A 1 918 ? 1.365 14.166 1.677 1.00 90.81 918 ALA A N 1
ATOM 7284 C CA . ALA A 1 918 ? 0.647 13.013 2.211 1.00 90.81 918 ALA A CA 1
ATOM 7285 C C . ALA A 1 918 ? -0.734 13.409 2.756 1.00 90.81 918 ALA A C 1
ATOM 7287 O O . ALA A 1 918 ? -0.855 14.344 3.553 1.00 90.81 918 ALA A O 1
ATOM 7288 N N . GLN A 1 919 ? -1.761 12.655 2.376 1.00 93.19 919 GLN A N 1
ATOM 7289 C CA . GLN A 1 919 ? -3.135 12.871 2.818 1.00 93.19 919 GLN A CA 1
ATOM 7290 C C . GLN A 1 919 ? -3.445 12.024 4.049 1.00 93.19 919 GLN A C 1
ATOM 7292 O O . GLN A 1 919 ? -2.994 10.883 4.173 1.00 93.19 919 GLN A O 1
ATOM 7297 N N . THR A 1 920 ? -4.229 12.586 4.965 1.00 94.56 920 THR A N 1
ATOM 7298 C CA . THR A 1 920 ? -4.695 11.878 6.157 1.00 94.56 920 THR A CA 1
ATOM 7299 C C . THR A 1 920 ? -6.163 11.515 5.986 1.00 94.56 920 THR A C 1
ATOM 7301 O O . THR A 1 920 ? -6.975 12.364 5.617 1.00 94.56 920 THR A O 1
ATOM 7304 N N . LEU A 1 921 ? -6.504 10.258 6.259 1.00 96.38 921 LEU A N 1
ATOM 7305 C CA . LEU A 1 921 ? -7.866 9.740 6.179 1.00 96.38 921 LEU A CA 1
ATOM 7306 C C . LEU A 1 921 ? -8.368 9.383 7.576 1.00 96.38 921 LEU A C 1
ATOM 7308 O O . LEU A 1 921 ? -7.645 8.768 8.361 1.00 96.38 921 LEU A O 1
ATOM 7312 N N . VAL A 1 922 ? -9.620 9.729 7.860 1.00 96.75 922 VAL A N 1
ATOM 7313 C CA . VAL A 1 922 ? -10.374 9.236 9.018 1.00 96.75 922 VAL A CA 1
ATOM 7314 C C . VAL A 1 922 ? -11.360 8.205 8.491 1.00 96.75 922 VAL A C 1
ATOM 7316 O O . VAL A 1 922 ? -12.172 8.541 7.635 1.00 96.75 922 VAL A O 1
ATOM 7319 N N . MET A 1 923 ? -11.276 6.962 8.951 1.00 98.06 923 MET A N 1
ATOM 7320 C CA . MET A 1 923 ? -11.983 5.831 8.346 1.00 98.06 923 MET A CA 1
ATOM 7321 C C . MET A 1 923 ? -12.860 5.124 9.375 1.00 98.06 923 MET A C 1
ATOM 7323 O O . MET A 1 923 ? -12.483 5.013 10.542 1.00 98.06 923 MET A O 1
ATOM 7327 N N . LEU A 1 924 ? -14.017 4.649 8.923 1.00 97.75 924 LEU A N 1
ATOM 7328 C CA . LEU A 1 924 ? -14.850 3.685 9.628 1.00 97.75 924 LEU A CA 1
ATOM 7329 C C . LEU A 1 924 ? -14.588 2.312 9.028 1.00 97.75 924 LEU A C 1
ATOM 7331 O O . LEU A 1 924 ? -14.731 2.129 7.817 1.00 97.75 924 LEU A O 1
ATOM 7335 N N . ILE A 1 925 ? -14.184 1.368 9.873 1.00 95.81 925 ILE A N 1
ATOM 7336 C CA . ILE A 1 925 ? -13.815 0.024 9.431 1.00 95.81 925 ILE A CA 1
ATOM 7337 C C . ILE A 1 925 ? -14.381 -1.047 10.363 1.00 95.81 925 ILE A C 1
ATOM 7339 O O . ILE A 1 925 ? -14.559 -0.807 11.561 1.00 95.81 925 ILE A O 1
ATOM 7343 N N . ASP A 1 926 ? -14.578 -2.254 9.836 1.00 92.31 926 ASP A N 1
ATOM 7344 C CA . ASP A 1 926 ? -14.587 -3.458 10.672 1.00 92.31 926 ASP A CA 1
ATOM 7345 C C . ASP A 1 926 ? -13.117 -3.787 11.037 1.00 92.31 926 ASP A C 1
ATOM 7347 O O . ASP A 1 926 ? -12.300 -4.059 10.149 1.00 92.31 926 ASP A O 1
ATOM 7351 N N . PRO A 1 927 ? -12.717 -3.727 12.322 1.00 90.00 927 PRO A N 1
ATOM 7352 C CA . PRO A 1 927 ? -11.314 -3.876 12.731 1.00 90.00 927 PRO A CA 1
ATOM 7353 C C . PRO A 1 927 ? -10.743 -5.279 12.462 1.00 90.00 927 PRO A C 1
ATOM 7355 O O . PRO A 1 927 ? -9.536 -5.477 12.587 1.00 90.00 927 PRO A O 1
ATOM 7358 N N . ARG A 1 928 ? -11.595 -6.260 12.128 1.00 85.31 928 ARG A N 1
ATOM 7359 C CA . ARG A 1 928 ? -11.217 -7.668 11.930 1.00 85.31 928 ARG A CA 1
ATOM 7360 C C . ARG A 1 928 ? -10.648 -7.951 10.537 1.00 85.31 928 ARG A C 1
ATOM 7362 O O . ARG A 1 928 ? -10.048 -9.004 10.347 1.00 85.31 928 ARG A O 1
ATOM 7369 N N . GLY A 1 929 ? -10.868 -7.056 9.573 1.00 87.88 929 GLY A N 1
ATOM 7370 C CA . GLY A 1 929 ? -10.399 -7.206 8.193 1.00 87.88 929 GLY A CA 1
ATOM 7371 C C . GLY A 1 929 ? -9.204 -6.325 7.839 1.00 87.88 929 GLY A C 1
ATOM 7372 O O . GLY A 1 929 ? -8.529 -5.763 8.705 1.00 87.88 929 GLY A O 1
ATOM 7373 N N . GLN A 1 930 ? -8.924 -6.241 6.540 1.00 93.69 930 GLN A N 1
ATOM 7374 C CA . GLN A 1 930 ? -7.856 -5.408 5.985 1.00 93.69 930 GLN A CA 1
ATOM 7375 C C . GLN A 1 930 ? -8.457 -4.224 5.230 1.00 93.69 930 GLN A C 1
ATOM 7377 O O . GLN A 1 930 ? -9.575 -4.309 4.755 1.00 93.69 930 GLN A O 1
ATOM 7382 N N . VAL A 1 931 ? -7.710 -3.138 5.056 1.00 96.06 931 VAL A N 1
ATOM 7383 C CA . VAL A 1 931 ? -8.095 -2.045 4.149 1.00 96.06 931 VAL A CA 1
ATOM 7384 C C . VAL A 1 931 ? -7.089 -1.973 3.015 1.00 96.06 931 VAL A C 1
ATOM 7386 O O . VAL A 1 931 ? -5.881 -1.934 3.277 1.00 96.06 931 VAL A O 1
ATOM 7389 N N . ASN A 1 932 ? -7.574 -1.939 1.775 1.00 95.06 932 ASN A N 1
ATOM 7390 C CA . ASN A 1 932 ? -6.738 -1.884 0.580 1.00 95.06 932 ASN A CA 1
ATOM 7391 C C . ASN A 1 932 ? -6.630 -0.464 0.005 1.00 95.06 932 ASN A C 1
ATOM 7393 O O . ASN A 1 932 ? -7.536 0.363 0.127 1.00 95.06 932 ASN A O 1
ATOM 7397 N N . ALA A 1 933 ? -5.502 -0.191 -0.647 1.00 96.12 933 ALA A N 1
ATOM 7398 C CA . ALA A 1 933 ? -5.268 1.009 -1.436 1.00 96.12 933 ALA A CA 1
ATOM 7399 C C . ALA A 1 933 ? -4.570 0.661 -2.758 1.00 96.12 933 ALA A C 1
ATOM 7401 O O . ALA A 1 933 ? -3.550 -0.038 -2.762 1.00 96.12 933 ALA A O 1
ATOM 7402 N N . THR A 1 934 ? -5.072 1.212 -3.864 1.00 95.88 934 THR A N 1
ATOM 7403 C CA . THR A 1 934 ? -4.616 0.912 -5.230 1.00 95.88 934 THR A CA 1
ATOM 7404 C C . THR A 1 934 ? -4.466 2.199 -6.036 1.00 95.88 934 THR A C 1
ATOM 7406 O O . THR A 1 934 ? -5.359 3.035 -6.035 1.00 95.88 934 THR A O 1
ATOM 7409 N N . CYS A 1 935 ? -3.352 2.383 -6.752 1.00 94.94 935 CYS A N 1
ATOM 7410 C CA . CYS A 1 935 ? -3.149 3.555 -7.622 1.00 94.94 935 CYS A CA 1
ATOM 7411 C C . CYS A 1 935 ? -2.999 3.216 -9.112 1.00 94.94 935 CYS A C 1
ATOM 7413 O O . CYS A 1 935 ? -2.991 4.109 -9.950 1.00 94.94 935 CYS A O 1
ATOM 7415 N N . GLY A 1 936 ? -2.843 1.937 -9.460 1.00 92.50 936 GLY A N 1
ATOM 7416 C CA . GLY A 1 936 ? -2.669 1.474 -10.840 1.00 92.50 936 GLY A CA 1
ATOM 7417 C C . GLY A 1 936 ? -1.312 1.774 -11.493 1.00 92.50 936 GLY A C 1
ATOM 7418 O O . GLY A 1 936 ? -1.131 1.445 -12.665 1.00 92.50 936 GLY A O 1
ATOM 7419 N N . LEU A 1 937 ? -0.349 2.354 -10.757 1.00 93.19 937 LEU A N 1
ATOM 7420 C CA . LEU A 1 937 ? 1.060 2.492 -11.181 1.00 93.19 937 LEU A CA 1
ATOM 7421 C C . LEU A 1 937 ? 2.024 1.604 -10.388 1.00 93.19 937 LEU A C 1
ATOM 7423 O O . LEU A 1 937 ? 3.075 1.211 -10.897 1.00 93.19 937 LEU A O 1
ATOM 7427 N N . LEU A 1 938 ? 1.697 1.352 -9.122 1.00 94.75 938 LEU A N 1
ATOM 7428 C CA . LEU A 1 938 ? 2.525 0.653 -8.144 1.00 94.75 938 LEU A CA 1
ATOM 7429 C C . LEU A 1 938 ? 1.709 -0.487 -7.529 1.00 94.75 938 LEU A C 1
ATOM 7431 O O . LEU A 1 938 ? 0.478 -0.422 -7.557 1.00 94.75 938 LEU A O 1
ATOM 7435 N N . PRO A 1 939 ? 2.364 -1.514 -6.959 1.00 93.56 939 PRO A N 1
ATOM 7436 C CA . PRO A 1 939 ? 1.654 -2.597 -6.291 1.00 93.56 939 PRO A CA 1
ATOM 7437 C C . PRO A 1 939 ? 0.678 -2.080 -5.227 1.00 93.56 939 PRO A C 1
ATOM 7439 O O . PRO A 1 939 ? 1.021 -1.171 -4.463 1.00 93.56 939 PRO A O 1
ATOM 7442 N N . ALA A 1 940 ? -0.514 -2.681 -5.180 1.00 93.00 940 ALA A N 1
ATOM 7443 C CA . ALA A 1 940 ? -1.537 -2.371 -4.187 1.00 93.00 940 ALA A CA 1
ATOM 7444 C C . ALA A 1 940 ? -1.019 -2.614 -2.761 1.00 93.00 940 ALA A C 1
ATOM 7446 O O . ALA A 1 940 ? -0.132 -3.446 -2.525 1.00 93.00 940 ALA A O 1
ATOM 7447 N N . LYS A 1 941 ? -1.561 -1.862 -1.800 1.00 94.00 941 LYS A N 1
ATOM 7448 C CA . LYS A 1 941 ? -1.130 -1.902 -0.405 1.00 94.00 941 LYS A CA 1
ATOM 7449 C C . LYS A 1 941 ? -2.299 -2.168 0.533 1.00 94.00 941 LYS A C 1
ATOM 7451 O O . LYS A 1 941 ? -3.247 -1.397 0.559 1.00 94.00 941 LYS A O 1
ATOM 7456 N N . SER A 1 942 ? -2.148 -3.187 1.374 1.00 93.94 942 SER A N 1
ATOM 7457 C CA . SER A 1 942 ? -3.119 -3.541 2.415 1.00 93.94 942 SER A CA 1
ATOM 7458 C C . SER A 1 942 ? -2.545 -3.307 3.815 1.00 93.94 942 SER A C 1
ATOM 7460 O O . SER A 1 942 ? -1.335 -3.483 4.039 1.00 93.94 942 SER A O 1
ATOM 7462 N N . ILE A 1 943 ? -3.404 -2.900 4.751 1.00 93.56 943 ILE A N 1
ATOM 7463 C CA . ILE A 1 943 ? -3.091 -2.731 6.178 1.00 93.56 943 ILE A CA 1
ATOM 7464 C C . ILE A 1 943 ? -4.189 -3.348 7.054 1.00 93.56 943 ILE A C 1
ATOM 7466 O O . ILE A 1 943 ? -5.362 -3.293 6.704 1.00 93.56 943 ILE A O 1
ATOM 7470 N N . SER A 1 944 ? -3.811 -3.912 8.201 1.00 92.12 944 SER A N 1
ATOM 7471 C CA . SER A 1 944 ? -4.716 -4.512 9.195 1.00 92.12 944 SER A CA 1
ATOM 7472 C C . SER A 1 944 ? -4.373 -4.024 10.603 1.00 92.12 944 SER A C 1
ATOM 7474 O O . SER A 1 944 ? -3.296 -3.458 10.814 1.00 92.12 944 SER A O 1
ATOM 7476 N N . ILE A 1 945 ? -5.297 -4.189 11.551 1.00 88.88 945 ILE A N 1
ATOM 7477 C CA . ILE A 1 945 ? -5.073 -3.868 12.966 1.00 88.88 945 ILE A CA 1
ATOM 7478 C C . ILE A 1 945 ? -4.804 -5.177 13.721 1.00 88.88 945 ILE A C 1
ATOM 7480 O O . ILE A 1 945 ? -5.584 -6.120 13.568 1.00 88.88 945 ILE A O 1
ATOM 7484 N N . PRO A 1 946 ? -3.735 -5.265 14.535 1.00 84.88 946 PRO A N 1
ATOM 7485 C CA . PRO A 1 946 ? -3.493 -6.441 15.366 1.00 84.88 946 PRO A CA 1
ATOM 7486 C C . PRO A 1 946 ? -4.675 -6.727 16.319 1.00 84.88 946 PRO A C 1
ATOM 7488 O O . PRO A 1 946 ? -5.171 -5.785 16.953 1.00 84.88 946 PRO A O 1
ATOM 7491 N N . PRO A 1 947 ? -5.133 -7.989 16.459 1.00 77.81 947 PRO A N 1
ATOM 7492 C CA . PRO A 1 947 ? -6.277 -8.349 17.304 1.00 77.81 947 PRO A CA 1
ATOM 7493 C C . PRO A 1 947 ? -6.190 -7.864 18.752 1.00 77.81 947 PRO A C 1
ATOM 7495 O O . PRO A 1 947 ? -7.194 -7.465 19.343 1.00 77.81 947 PRO A O 1
ATOM 7498 N N . GLU A 1 948 ? -4.986 -7.818 19.317 1.00 72.94 948 GLU A N 1
ATOM 7499 C CA . GLU A 1 948 ? -4.718 -7.377 20.687 1.00 72.94 948 GLU A CA 1
ATOM 7500 C C . GLU A 1 948 ? -5.139 -5.922 20.934 1.00 72.94 948 GLU A C 1
ATOM 7502 O O . GLU A 1 948 ? -5.377 -5.531 22.077 1.00 72.94 948 GLU A O 1
ATOM 7507 N N . GLN A 1 949 ? -5.239 -5.112 19.875 1.00 78.56 949 GLN A N 1
ATOM 7508 C CA . GLN A 1 949 ? -5.598 -3.700 19.974 1.00 78.56 949 GLN A CA 1
ATOM 7509 C C . GLN A 1 949 ? -7.109 -3.451 19.946 1.00 78.56 949 GLN A C 1
ATOM 7511 O O . GLN A 1 949 ? -7.532 -2.365 20.341 1.00 78.56 949 GLN A O 1
ATOM 7516 N N . TYR A 1 950 ? -7.920 -4.427 19.519 1.00 81.50 950 TYR A N 1
ATOM 7517 C CA . TYR A 1 950 ? -9.373 -4.262 19.423 1.00 81.50 950 TYR A CA 1
ATOM 7518 C C . TYR A 1 950 ? -10.203 -5.282 20.204 1.00 81.50 950 TYR A C 1
ATOM 7520 O O . TYR A 1 950 ? -11.317 -4.956 20.612 1.00 81.50 950 TYR A O 1
ATOM 7528 N N . LEU A 1 951 ? -9.705 -6.504 20.425 1.00 76.12 951 LEU A N 1
ATOM 7529 C CA . LEU A 1 951 ? -10.482 -7.570 21.065 1.00 76.12 951 LEU A CA 1
ATOM 7530 C C . LEU A 1 951 ? -11.004 -7.193 22.463 1.00 76.12 951 LEU A C 1
ATOM 7532 O O . LEU A 1 951 ? -12.190 -7.428 22.701 1.00 76.12 951 LEU A O 1
ATOM 7536 N N . PRO A 1 952 ? -10.207 -6.581 23.367 1.00 75.44 952 PRO A N 1
ATOM 7537 C CA . PRO A 1 952 ? -10.706 -6.194 24.687 1.00 75.44 952 PRO A CA 1
ATOM 7538 C C . PRO A 1 952 ? -11.861 -5.192 24.610 1.00 75.44 952 PRO A C 1
ATOM 7540 O O . PRO A 1 952 ? -12.856 -5.353 25.308 1.00 75.44 952 PRO A O 1
ATOM 7543 N N . ALA A 1 953 ? -11.763 -4.204 23.716 1.00 80.62 953 ALA A N 1
ATOM 7544 C CA . ALA A 1 953 ? -12.808 -3.202 23.551 1.00 80.62 953 ALA A CA 1
ATOM 7545 C C . ALA A 1 953 ? -14.086 -3.812 22.964 1.00 80.62 953 ALA A C 1
ATOM 7547 O O . ALA A 1 953 ? -15.173 -3.572 23.475 1.00 80.62 953 ALA A O 1
ATOM 7548 N N . LEU A 1 954 ? -13.968 -4.687 21.957 1.00 78.12 954 LEU A N 1
ATOM 7549 C CA . LEU A 1 954 ? -15.122 -5.411 21.416 1.00 78.12 954 LEU A CA 1
ATOM 7550 C C . LEU A 1 954 ? -15.828 -6.283 22.465 1.00 78.12 954 LEU A C 1
ATOM 7552 O O . LEU A 1 954 ? -17.042 -6.446 22.393 1.00 78.12 954 LEU A O 1
ATOM 7556 N N . GLN A 1 955 ? -15.087 -6.846 23.424 1.00 75.31 955 GLN A N 1
ATOM 7557 C CA . GLN A 1 955 ? -15.660 -7.624 24.527 1.00 75.31 955 GLN A CA 1
ATOM 7558 C C . GLN A 1 955 ? -16.345 -6.748 25.586 1.00 75.31 955 GLN A C 1
ATOM 7560 O O . GLN A 1 955 ? -17.245 -7.239 26.264 1.00 75.31 955 GLN A O 1
ATOM 7565 N N . ALA A 1 956 ? -15.920 -5.490 25.733 1.00 79.88 956 ALA A N 1
ATOM 7566 C CA . ALA A 1 956 ? -16.491 -4.528 26.674 1.00 79.88 956 ALA A CA 1
ATOM 7567 C C . ALA A 1 956 ? -17.752 -3.827 26.141 1.00 79.88 956 ALA A C 1
ATOM 7569 O O . ALA A 1 956 ? -18.547 -3.330 26.936 1.00 79.88 956 ALA A O 1
ATOM 7570 N N . ILE A 1 957 ? -17.954 -3.798 24.818 1.00 82.00 957 ILE A N 1
ATOM 7571 C CA . ILE A 1 957 ? -19.122 -3.159 24.201 1.00 82.00 957 ILE A CA 1
ATOM 7572 C C . ILE A 1 957 ? -20.409 -3.849 24.658 1.00 82.00 957 ILE A C 1
ATOM 7574 O O . ILE A 1 957 ? -20.713 -4.986 24.291 1.00 82.00 957 ILE A O 1
ATOM 7578 N N . GLU A 1 958 ? -21.194 -3.106 25.431 1.00 83.31 958 GLU A N 1
ATOM 7579 C CA . GLU A 1 958 ? -22.561 -3.457 25.790 1.00 83.31 958 GLU A CA 1
ATOM 7580 C C . GLU A 1 958 ? -23.536 -2.907 24.748 1.00 83.31 958 GLU A C 1
ATOM 7582 O O . GLU A 1 958 ? -23.396 -1.777 24.261 1.00 83.31 958 GLU A O 1
ATOM 7587 N N . VAL A 1 959 ? -24.558 -3.696 24.429 1.00 83.56 959 VAL A N 1
ATOM 7588 C CA . VAL A 1 959 ? -25.533 -3.359 23.391 1.00 83.56 959 VAL A CA 1
ATOM 7589 C C . VAL A 1 959 ? -26.908 -3.212 24.018 1.00 83.56 959 VAL A C 1
ATOM 7591 O O . VAL A 1 959 ? -27.308 -4.038 24.836 1.00 83.56 959 VAL A O 1
ATOM 7594 N N . THR A 1 960 ? -27.637 -2.166 23.626 1.00 86.44 960 THR A N 1
ATOM 7595 C CA . THR A 1 960 ? -29.016 -1.928 24.066 1.00 86.44 960 THR A CA 1
ATOM 7596 C C . THR A 1 960 ? -29.947 -1.727 22.874 1.00 86.44 960 THR A C 1
ATOM 7598 O O . THR A 1 960 ? -29.575 -1.070 21.903 1.00 86.44 960 THR A O 1
ATOM 7601 N N . PHE A 1 961 ? -31.155 -2.286 22.953 1.00 81.94 961 PHE A N 1
ATOM 7602 C CA . PHE A 1 961 ? -32.194 -2.200 21.923 1.00 81.94 961 PHE A CA 1
ATOM 7603 C C . PHE A 1 961 ? -33.494 -1.731 22.547 1.00 81.94 961 PHE A C 1
ATOM 7605 O O . PHE A 1 961 ? -33.908 -2.302 23.556 1.00 81.94 961 PHE A O 1
ATOM 7612 N N . LEU A 1 962 ? -34.159 -0.731 21.973 1.00 85.38 962 LEU A N 1
ATOM 7613 C CA . LEU A 1 962 ? -35.483 -0.355 22.451 1.00 85.38 962 LEU A CA 1
ATOM 7614 C C . LEU A 1 962 ? -36.469 -1.492 22.151 1.00 85.38 962 LEU A C 1
ATOM 7616 O O . LEU A 1 962 ? -36.603 -1.928 21.010 1.00 85.38 962 LEU A O 1
ATOM 7620 N N . ALA A 1 963 ? -37.155 -1.983 23.181 1.00 83.19 963 ALA A N 1
ATOM 7621 C CA . ALA A 1 963 ? -38.094 -3.103 23.069 1.00 83.19 963 ALA A CA 1
ATOM 7622 C C . ALA A 1 963 ? -39.433 -2.788 23.753 1.00 83.19 963 ALA A C 1
ATOM 7624 O O . ALA A 1 963 ? -40.103 -3.671 24.287 1.00 83.19 963 ALA A O 1
ATOM 7625 N N . ALA A 1 964 ? -39.800 -1.506 23.763 1.00 81.88 964 ALA A N 1
ATOM 7626 C CA . ALA A 1 964 ? -40.969 -0.988 24.452 1.00 81.88 964 ALA A CA 1
ATOM 7627 C C . ALA A 1 964 ? -42.143 -0.673 23.504 1.00 81.88 964 ALA A C 1
ATOM 7629 O O . ALA A 1 964 ? -41.912 -0.215 22.381 1.00 81.88 964 ALA A O 1
ATOM 7630 N N . PRO A 1 965 ? -43.401 -0.823 23.968 1.00 85.12 965 PRO A N 1
ATOM 7631 C CA . PRO A 1 965 ? -43.799 -1.385 25.263 1.00 85.12 965 PRO A CA 1
ATOM 7632 C C . PRO A 1 965 ? -43.810 -2.924 25.261 1.00 85.12 965 PRO A C 1
ATOM 7634 O O . PRO A 1 965 ? -44.242 -3.542 24.288 1.00 85.12 965 PRO A O 1
ATOM 7637 N N . LEU A 1 966 ? -43.419 -3.541 26.381 1.00 83.62 966 LEU A N 1
ATOM 7638 C CA . LEU A 1 966 ? -43.518 -4.987 26.603 1.00 83.62 966 LEU A CA 1
ATOM 7639 C C . LEU A 1 966 ? -44.582 -5.304 27.659 1.00 83.62 966 LEU A C 1
ATOM 7641 O O . LEU A 1 966 ? -44.655 -4.650 28.696 1.00 83.62 966 LEU A O 1
ATOM 7645 N N . LEU A 1 967 ? -45.417 -6.309 27.401 1.00 81.56 967 LEU A N 1
ATOM 7646 C CA . LEU A 1 967 ? -46.502 -6.719 28.293 1.00 81.56 967 LEU A CA 1
ATOM 7647 C C . LEU A 1 967 ? -46.096 -7.990 29.057 1.00 81.56 967 LEU A C 1
ATOM 7649 O O . LEU A 1 967 ? -45.771 -8.994 28.422 1.00 81.56 967 LEU A O 1
ATOM 7653 N N . SER A 1 968 ? -46.116 -7.954 30.392 1.00 78.50 968 SER A N 1
ATOM 7654 C CA . SER A 1 968 ? -45.787 -9.101 31.262 1.00 78.50 968 SER A CA 1
ATOM 7655 C C . SER A 1 968 ? -46.769 -9.212 32.435 1.00 78.50 968 SER A C 1
ATOM 7657 O O . SER A 1 968 ? -47.535 -8.286 32.702 1.00 78.50 968 SER A O 1
ATOM 7659 N N . ASP A 1 969 ? -46.765 -10.354 33.121 1.00 75.88 969 ASP A N 1
ATOM 7660 C CA . ASP A 1 969 ? -47.557 -10.605 34.331 1.00 75.88 969 ASP A CA 1
ATOM 7661 C C . ASP A 1 969 ? -47.195 -9.605 35.456 1.00 75.88 969 ASP A C 1
ATOM 7663 O O . ASP A 1 969 ? -46.025 -9.289 35.664 1.00 75.88 969 ASP A O 1
ATOM 7667 N N . LEU A 1 970 ? -48.198 -9.072 36.167 1.00 73.12 970 LEU A N 1
ATOM 7668 C CA . LEU A 1 970 ? -48.037 -8.091 37.254 1.00 73.12 970 LEU A CA 1
ATOM 7669 C C . LEU A 1 970 ? -47.461 -8.726 38.525 1.00 73.12 970 LEU A C 1
ATOM 7671 O O . LEU A 1 970 ? -46.774 -8.049 39.290 1.00 73.12 970 LEU A O 1
ATOM 7675 N N . ASN A 1 971 ? -47.777 -9.999 38.773 1.00 66.31 971 ASN A N 1
ATOM 7676 C CA . ASN A 1 971 ? -47.354 -10.696 39.982 1.00 66.31 971 ASN A CA 1
ATOM 7677 C C . ASN A 1 971 ? -46.018 -11.423 39.742 1.00 66.31 971 ASN A C 1
ATOM 7679 O O . ASN A 1 971 ? -45.926 -12.197 38.787 1.00 66.31 971 ASN A O 1
ATOM 7683 N N . PRO A 1 972 ? -45.004 -11.230 40.607 1.00 61.75 972 PRO A N 1
ATOM 7684 C CA . PRO A 1 972 ? -43.728 -11.924 40.487 1.00 61.75 972 PRO A CA 1
ATOM 7685 C C . PRO A 1 972 ? -43.904 -13.440 40.642 1.00 61.75 972 PRO A C 1
ATOM 7687 O O . PRO A 1 972 ? -44.674 -13.914 41.480 1.00 61.75 972 PRO A O 1
ATOM 7690 N N . ILE A 1 973 ? -43.155 -14.209 39.853 1.00 57.78 973 ILE A N 1
ATOM 7691 C CA . ILE A 1 973 ? -43.070 -15.667 39.981 1.00 57.78 973 ILE A CA 1
ATOM 7692 C C . ILE A 1 973 ? -41.881 -15.960 40.903 1.00 57.78 973 ILE A C 1
ATOM 7694 O O . ILE A 1 973 ? -40.771 -15.506 40.635 1.00 57.78 973 ILE A O 1
ATOM 7698 N N . ASN A 1 974 ? -42.096 -16.705 41.992 1.00 54.09 974 ASN A N 1
ATOM 7699 C CA . ASN A 1 974 ? -41.071 -17.008 43.007 1.00 54.09 974 ASN A CA 1
ATOM 7700 C C . ASN A 1 974 ? -40.407 -15.755 43.628 1.00 54.09 974 ASN A C 1
ATOM 7702 O O . ASN A 1 974 ? -39.188 -15.718 43.776 1.00 54.09 974 ASN A O 1
ATOM 7706 N N . ASP A 1 975 ? -41.194 -14.722 43.957 1.00 55.59 975 ASP A N 1
ATOM 7707 C CA . ASP A 1 975 ? -40.731 -13.450 44.550 1.00 55.59 975 ASP A CA 1
ATOM 7708 C C . ASP A 1 975 ? -39.704 -12.658 43.707 1.00 55.59 975 ASP A C 1
ATOM 7710 O O . ASP A 1 975 ? -39.070 -11.722 44.198 1.00 55.59 975 ASP A O 1
ATOM 7714 N N . LEU A 1 976 ? -39.558 -12.984 42.417 1.00 56.09 976 LEU A N 1
ATOM 7715 C CA . LEU A 1 976 ? -38.688 -12.281 41.474 1.00 56.09 976 LEU A CA 1
ATOM 7716 C C . LEU A 1 976 ? -39.529 -11.613 40.370 1.00 56.09 976 LEU A C 1
ATOM 7718 O O . LEU A 1 976 ? -40.333 -12.263 39.702 1.00 56.09 976 LEU A O 1
ATOM 7722 N N . ASP A 1 977 ? -39.335 -10.303 40.171 1.00 64.50 977 ASP A N 1
ATOM 7723 C CA . ASP A 1 977 ? -39.930 -9.504 39.081 1.00 64.50 977 ASP A CA 1
ATOM 7724 C C . ASP A 1 977 ? -39.244 -9.865 37.749 1.00 64.50 977 ASP A C 1
ATOM 7726 O O . ASP A 1 977 ? -38.305 -9.200 37.303 1.00 64.50 977 ASP A O 1
ATOM 7730 N N . GLN A 1 978 ? -39.645 -11.003 37.178 1.00 68.62 978 GLN A N 1
ATOM 7731 C CA . GLN A 1 978 ? -39.066 -11.595 35.973 1.00 68.62 978 GLN A CA 1
ATOM 7732 C C . GLN A 1 978 ? -39.930 -11.309 34.741 1.00 68.62 978 GLN A C 1
ATOM 7734 O O . GLN A 1 978 ? -41.148 -11.484 34.767 1.00 68.62 978 GLN A O 1
ATOM 7739 N N . ILE A 1 979 ? -39.293 -10.925 33.632 1.00 77.75 979 ILE A N 1
ATOM 7740 C CA . ILE A 1 979 ? -39.978 -10.702 32.355 1.00 77.75 979 ILE A CA 1
ATOM 7741 C C . ILE A 1 979 ? -39.855 -11.963 31.501 1.00 77.75 979 ILE A C 1
ATOM 7743 O O . ILE A 1 979 ? -38.745 -12.409 31.193 1.00 77.75 979 ILE A O 1
ATOM 7747 N N . LYS A 1 980 ? -41.000 -12.526 31.096 1.00 76.94 980 LYS A N 1
ATOM 7748 C CA . LYS A 1 980 ? -41.041 -13.666 30.175 1.00 76.94 980 LYS A CA 1
ATOM 7749 C C . LYS A 1 980 ? -40.828 -13.184 28.740 1.00 76.94 980 LYS A C 1
ATOM 7751 O O . LYS A 1 980 ? -41.695 -12.528 28.168 1.00 76.94 980 LYS A O 1
ATOM 7756 N N . LEU A 1 981 ? -39.670 -13.495 28.165 1.00 79.75 981 LEU A N 1
ATOM 7757 C CA . LEU A 1 981 ? -39.337 -13.189 26.778 1.00 79.75 981 LEU A CA 1
ATOM 7758 C C . LEU A 1 981 ? -38.341 -14.222 26.244 1.00 79.75 981 LEU A C 1
ATOM 7760 O O . LEU A 1 981 ? -37.212 -14.320 26.720 1.00 79.75 981 LEU A O 1
ATOM 7764 N N . SER A 1 982 ? -38.748 -14.979 25.225 1.00 79.06 982 SER A N 1
ATOM 7765 C CA . SER A 1 982 ? -37.854 -15.918 24.545 1.00 79.06 982 SER A CA 1
ATOM 7766 C C . SER A 1 982 ? -36.963 -15.171 23.556 1.00 79.06 982 SER A C 1
ATOM 7768 O O . SER A 1 982 ? -37.437 -14.674 22.536 1.00 79.06 982 SER A O 1
ATOM 7770 N N . LEU A 1 983 ? -35.669 -15.116 23.861 1.00 81.12 983 LEU A N 1
ATOM 7771 C CA . LEU A 1 983 ? -34.629 -14.552 23.006 1.00 81.12 983 LEU A CA 1
ATOM 7772 C C . LEU A 1 983 ? -33.660 -15.653 22.557 1.00 81.12 983 LEU A C 1
ATOM 7774 O O . LEU A 1 983 ? -33.516 -16.662 23.251 1.00 81.12 983 LEU A O 1
ATOM 7778 N N . PRO A 1 984 ? -32.999 -15.484 21.402 1.00 78.62 984 PRO A N 1
ATOM 7779 C CA . PRO A 1 984 ? -31.999 -16.432 20.934 1.00 78.62 984 PRO A CA 1
ATOM 7780 C C . PRO A 1 984 ? -30.821 -16.514 21.906 1.00 78.62 984 PRO A C 1
ATOM 7782 O O . PRO A 1 984 ? -30.339 -15.494 22.412 1.00 78.62 984 PRO A O 1
ATOM 7785 N N . GLU A 1 985 ? -30.342 -17.736 22.137 1.00 77.12 985 GLU A N 1
ATOM 7786 C CA . GLU A 1 985 ? -29.146 -17.971 22.935 1.00 77.12 985 GLU A CA 1
ATOM 7787 C C . GLU A 1 985 ? -27.907 -17.482 22.178 1.00 77.12 985 GLU A C 1
ATOM 7789 O O . GLU A 1 985 ? -27.679 -17.827 21.016 1.00 77.12 985 GLU A O 1
ATOM 7794 N N . VAL A 1 986 ? -27.095 -16.672 22.858 1.00 74.00 986 VAL A N 1
ATOM 7795 C CA . VAL A 1 986 ? -25.837 -16.145 22.331 1.00 74.00 986 VAL A CA 1
ATOM 7796 C C . VAL A 1 986 ? -24.699 -16.709 23.181 1.00 74.00 986 VAL A C 1
ATOM 7798 O O . VAL A 1 986 ? -24.648 -16.428 24.381 1.00 74.00 986 VAL A O 1
ATOM 7801 N N . PRO A 1 987 ? -23.773 -17.499 22.606 1.00 69.25 987 PRO A N 1
ATOM 7802 C CA . PRO A 1 987 ? -22.631 -18.027 23.342 1.00 69.25 987 PRO A CA 1
ATOM 7803 C C . PRO A 1 987 ? -21.871 -16.910 24.060 1.00 69.25 987 PRO A C 1
ATOM 7805 O O . PRO A 1 987 ? -21.533 -15.906 23.441 1.00 69.25 987 PRO A O 1
ATOM 7808 N N . ASN A 1 988 ? -21.584 -17.098 25.350 1.00 68.44 988 ASN A N 1
ATOM 7809 C CA . ASN A 1 988 ? -20.883 -16.147 26.226 1.00 68.44 988 ASN A CA 1
ATOM 7810 C C . ASN A 1 988 ? -21.607 -14.821 26.524 1.00 68.44 988 ASN A C 1
ATOM 7812 O O . ASN A 1 988 ? -20.998 -13.959 27.152 1.00 68.44 988 ASN A O 1
ATOM 7816 N N . TYR A 1 989 ? -22.870 -14.637 26.127 1.00 77.94 989 TYR A N 1
ATOM 7817 C CA . TYR A 1 989 ? -23.642 -13.420 26.406 1.00 77.94 989 TYR A CA 1
ATOM 7818 C C . TYR A 1 989 ? -24.981 -13.737 27.078 1.00 77.94 989 TYR A C 1
ATOM 7820 O O . TYR A 1 989 ? -25.536 -14.822 26.919 1.00 77.94 989 TYR A O 1
ATOM 7828 N N . GLU A 1 990 ? -25.482 -12.790 27.863 1.00 84.31 990 GLU A N 1
ATOM 7829 C CA . GLU A 1 990 ? -26.768 -12.850 28.544 1.00 84.31 990 GLU A CA 1
ATOM 7830 C C . GLU A 1 990 ? -27.628 -11.637 28.203 1.00 84.31 990 GLU A C 1
ATOM 7832 O O . GLU A 1 990 ? -27.137 -10.519 28.017 1.00 84.31 990 GLU A O 1
ATOM 7837 N N . TRP A 1 991 ? -28.932 -11.885 28.120 1.00 86.38 991 TRP A N 1
ATOM 7838 C CA . TRP A 1 991 ? -29.928 -10.848 27.926 1.00 86.38 991 TRP A CA 1
ATOM 7839 C C . TRP A 1 991 ? -30.504 -10.410 29.269 1.00 86.38 991 TRP A C 1
ATOM 7841 O O . TRP A 1 991 ? -30.869 -11.233 30.108 1.00 86.38 991 TRP A O 1
ATOM 7851 N N . SER A 1 992 ? -30.658 -9.103 29.436 1.00 88.81 992 SER A N 1
ATOM 7852 C CA . SER A 1 992 ? -31.378 -8.499 30.553 1.00 88.81 992 SER A CA 1
ATOM 7853 C C . SER A 1 992 ? -32.311 -7.399 30.055 1.00 88.81 992 SER A C 1
ATOM 7855 O O . SER A 1 992 ? -32.159 -6.875 28.951 1.00 88.81 992 SER A O 1
ATOM 7857 N N . TRP A 1 993 ? -33.309 -7.058 30.862 1.00 88.31 993 TRP A N 1
ATOM 7858 C CA . TRP A 1 993 ? -34.181 -5.918 30.624 1.00 88.31 993 TRP A CA 1
ATOM 7859 C C . TRP A 1 993 ? -33.705 -4.715 31.425 1.00 88.31 993 TRP A C 1
ATOM 7861 O O . TRP A 1 993 ? -33.738 -4.730 32.654 1.00 88.31 993 TRP A O 1
ATOM 7871 N N . LEU A 1 994 ? -33.319 -3.657 30.727 1.00 89.94 994 LEU A N 1
ATOM 7872 C CA . LEU A 1 994 ? -32.932 -2.379 31.298 1.00 89.94 994 LEU A CA 1
ATOM 7873 C C . LEU A 1 994 ? -34.116 -1.414 31.215 1.00 89.94 994 LEU A C 1
ATOM 7875 O O . LEU A 1 994 ? -34.484 -0.953 30.139 1.00 89.94 994 LEU A O 1
ATOM 7879 N N . GLY A 1 995 ? -34.713 -1.073 32.351 1.00 87.50 995 GLY A N 1
ATOM 7880 C CA . GLY A 1 995 ? -35.849 -0.151 32.400 1.00 87.50 995 GLY A CA 1
ATOM 7881 C C . GLY A 1 995 ? -35.862 0.673 33.676 1.00 87.50 995 GLY A C 1
ATOM 7882 O O . GLY A 1 995 ? -35.137 0.376 34.630 1.00 87.50 995 GLY A O 1
ATOM 7883 N N . LYS A 1 996 ? -36.695 1.713 33.706 1.00 84.19 996 LYS A N 1
ATOM 7884 C CA . LYS A 1 996 ? -36.861 2.526 34.913 1.00 84.19 996 LYS A CA 1
ATOM 7885 C C . LYS A 1 996 ? -37.914 1.935 35.839 1.00 84.19 996 LYS A C 1
ATOM 7887 O O . LYS A 1 996 ? -38.988 1.535 35.395 1.00 84.19 996 LYS A O 1
ATOM 7892 N N . ASP A 1 997 ? -37.605 1.915 37.128 1.00 77.62 997 ASP A N 1
ATOM 7893 C CA . ASP A 1 997 ? -38.585 1.742 38.193 1.00 77.62 997 ASP A CA 1
ATOM 7894 C C . ASP A 1 997 ? -38.759 3.089 38.905 1.00 77.62 997 ASP A C 1
ATOM 7896 O O . ASP A 1 997 ? -37.879 3.567 39.626 1.00 77.62 997 ASP A O 1
ATOM 7900 N N . GLY A 1 998 ? -39.845 3.792 38.574 1.00 80.38 998 GLY A N 1
ATOM 7901 C CA . GLY A 1 998 ? -39.980 5.217 38.873 1.00 80.38 998 GLY A CA 1
ATOM 7902 C C . GLY A 1 998 ? -38.924 6.047 38.132 1.00 80.38 998 GLY A C 1
ATOM 7903 O O . GLY A 1 998 ? -38.989 6.199 36.914 1.00 80.38 998 GLY A O 1
ATOM 7904 N N . THR A 1 999 ? -37.953 6.600 38.864 1.00 78.38 999 THR A N 1
ATOM 7905 C CA . THR A 1 999 ? -36.843 7.397 38.306 1.00 78.38 999 THR A CA 1
ATOM 7906 C C . THR A 1 999 ? -35.511 6.648 38.254 1.00 78.38 999 THR A C 1
ATOM 7908 O O . THR A 1 999 ? -34.573 7.151 37.639 1.00 78.38 999 THR A O 1
ATOM 7911 N N . ALA A 1 1000 ? -35.405 5.468 38.872 1.00 83.75 1000 ALA A N 1
ATOM 7912 C CA . ALA A 1 1000 ? -34.155 4.722 38.976 1.00 83.75 1000 ALA A CA 1
ATOM 7913 C C . ALA A 1 1000 ? -34.026 3.679 37.861 1.00 83.75 1000 ALA A C 1
ATOM 7915 O O . ALA A 1 1000 ? -34.982 2.973 37.546 1.00 83.75 1000 ALA A O 1
ATOM 7916 N N . TRP A 1 1001 ? -32.832 3.551 37.285 1.00 86.56 1001 TRP A N 1
ATOM 7917 C CA . TRP A 1 1001 ? -32.521 2.484 36.336 1.00 86.56 1001 TRP A CA 1
ATOM 7918 C C . TRP A 1 1001 ? -32.392 1.137 37.052 1.00 86.56 1001 TRP A C 1
ATOM 7920 O O . TRP A 1 1001 ? -31.751 1.035 38.096 1.00 86.56 1001 TRP A O 1
ATOM 7930 N N . SER A 1 1002 ? -32.982 0.099 36.466 1.00 84.25 1002 SER A N 1
ATOM 7931 C CA . SER A 1 1002 ? -32.957 -1.270 36.978 1.00 84.25 1002 SER A CA 1
ATOM 7932 C C . SER A 1 1002 ? -32.689 -2.254 35.839 1.00 84.25 1002 SER A C 1
ATOM 7934 O O . SER A 1 1002 ? -33.264 -2.119 34.758 1.00 84.25 1002 SER A O 1
ATOM 7936 N N . ASN A 1 1003 ? -31.818 -3.235 36.090 1.00 85.44 1003 ASN A N 1
ATOM 7937 C CA . ASN A 1 1003 ? -31.654 -4.408 35.233 1.00 85.44 1003 ASN A CA 1
ATOM 7938 C C . ASN A 1 1003 ? -32.468 -5.561 35.821 1.00 85.44 1003 ASN A C 1
ATOM 7940 O O . ASN A 1 1003 ? -32.311 -5.884 36.998 1.00 85.44 1003 ASN A O 1
ATOM 7944 N N . ARG A 1 1004 ? -33.311 -6.188 35.003 1.00 84.69 1004 ARG A N 1
ATOM 7945 C CA . ARG A 1 1004 ? -34.104 -7.367 35.366 1.00 84.69 1004 ARG A CA 1
ATOM 7946 C C . ARG A 1 1004 ? -33.676 -8.570 34.517 1.00 84.69 1004 ARG A C 1
ATOM 7948 O O . ARG A 1 1004 ? -33.439 -8.396 33.320 1.00 84.69 1004 ARG A O 1
ATOM 7955 N N . PRO A 1 1005 ? -33.577 -9.780 35.088 1.00 82.00 1005 PRO A N 1
ATOM 7956 C CA . PRO A 1 1005 ? -33.317 -10.984 34.308 1.00 82.00 1005 PRO A CA 1
ATOM 7957 C C . PRO A 1 1005 ? -34.515 -11.324 33.406 1.00 82.00 1005 PRO A C 1
ATOM 7959 O O . PRO A 1 1005 ? -35.668 -11.055 33.755 1.00 82.00 1005 PRO A O 1
ATOM 7962 N N . LEU A 1 1006 ? -34.232 -11.929 32.251 1.00 82.38 1006 LEU A N 1
ATOM 7963 C CA . LEU A 1 1006 ? -35.240 -12.447 31.324 1.00 82.38 1006 LEU A CA 1
ATOM 7964 C C . LEU A 1 1006 ? -35.348 -13.967 31.453 1.00 82.38 1006 LEU A C 1
ATOM 7966 O O . LEU A 1 1006 ? -34.339 -14.647 31.641 1.00 82.38 1006 LEU A O 1
ATOM 7970 N N . VAL A 1 1007 ? -36.560 -14.500 31.309 1.00 77.38 1007 VAL A N 1
ATOM 7971 C CA . VAL A 1 1007 ? -36.831 -15.949 31.325 1.00 77.38 1007 VAL A CA 1
ATOM 7972 C C . VAL A 1 1007 ? -37.566 -16.379 30.053 1.00 77.38 1007 VAL A C 1
ATOM 7974 O O . VAL A 1 1007 ? -38.451 -15.652 29.597 1.00 77.38 1007 VAL A O 1
ATOM 7977 N N . PRO A 1 1008 ? -37.251 -17.553 29.474 1.00 73.25 1008 PRO A N 1
ATOM 7978 C CA . PRO A 1 1008 ? -37.970 -18.075 28.314 1.00 73.25 1008 PRO A CA 1
ATOM 7979 C C . PRO A 1 1008 ? -39.425 -18.425 28.647 1.00 73.25 1008 PRO A C 1
ATOM 7981 O O . PRO A 1 1008 ? -39.745 -18.769 29.785 1.00 73.25 1008 PRO A O 1
ATOM 7984 N N . PHE A 1 1009 ? -40.299 -18.409 27.639 1.00 70.44 1009 PHE A N 1
ATOM 7985 C CA . PHE A 1 1009 ? -41.669 -18.905 27.788 1.00 70.44 1009 PHE A CA 1
ATOM 7986 C C . PHE A 1 1009 ? -41.721 -20.428 27.968 1.00 70.44 1009 PHE A C 1
ATOM 7988 O O . PHE A 1 1009 ? -41.095 -21.189 27.228 1.00 70.44 1009 PHE A O 1
ATOM 7995 N N . ASP A 1 1010 ? -42.562 -20.867 28.896 1.00 59.59 1010 ASP A N 1
ATOM 7996 C CA . ASP A 1 1010 ? -43.104 -22.210 29.006 1.00 59.59 1010 ASP A CA 1
ATOM 7997 C C . ASP A 1 1010 ? -44.279 -22.396 28.024 1.00 59.59 1010 ASP A C 1
ATOM 7999 O O . ASP A 1 1010 ? -45.091 -21.501 27.809 1.00 59.59 1010 ASP A O 1
ATOM 8003 N N . SER A 1 1011 ? -44.373 -23.568 27.388 1.00 56.25 1011 SER A N 1
ATOM 8004 C CA . SER A 1 1011 ? -45.323 -23.873 26.295 1.00 56.25 1011 SER A CA 1
ATOM 8005 C C . SER A 1 1011 ? -46.831 -23.814 26.643 1.00 56.25 1011 SER A C 1
ATOM 8007 O O . SER A 1 1011 ? -47.657 -24.229 25.828 1.00 56.25 1011 SER A O 1
ATOM 8009 N N . GLN A 1 1012 ? -47.228 -23.292 27.812 1.00 56.69 1012 GLN A N 1
ATOM 8010 C CA . GLN A 1 1012 ? -48.629 -23.164 28.231 1.00 56.69 1012 GLN A CA 1
ATOM 8011 C C . GLN A 1 1012 ? -49.020 -21.740 28.677 1.00 56.69 1012 GLN A C 1
ATOM 8013 O O . GLN A 1 1012 ? -48.644 -21.282 29.746 1.00 56.69 1012 GLN A O 1
ATOM 8018 N N . SER A 1 1013 ? -49.905 -21.128 27.876 1.00 54.75 1013 SER A N 1
ATOM 8019 C CA . SER A 1 1013 ? -50.687 -19.889 28.082 1.00 54.75 1013 SER A CA 1
ATOM 8020 C C . SER A 1 1013 ? -49.926 -18.577 28.349 1.00 54.75 1013 SER A C 1
ATOM 8022 O O . SER A 1 1013 ? -48.937 -18.518 29.065 1.00 54.75 1013 SER A O 1
ATOM 8024 N N . VAL A 1 1014 ? -50.430 -17.501 27.736 1.00 60.62 1014 VAL A N 1
ATOM 8025 C CA . VAL A 1 1014 ? -49.674 -16.274 27.430 1.00 60.62 1014 VAL A CA 1
ATOM 8026 C C . VAL A 1 1014 ? -49.579 -15.290 28.611 1.00 60.62 1014 VAL A C 1
ATOM 8028 O O . VAL A 1 1014 ? -48.602 -14.559 28.673 1.00 60.62 1014 VAL A O 1
ATOM 8031 N N . TYR A 1 1015 ? -50.515 -15.304 29.572 1.00 63.78 1015 TYR A N 1
ATOM 8032 C CA . TYR A 1 1015 ? -50.472 -14.492 30.805 1.00 63.78 1015 TYR A CA 1
ATOM 8033 C C . TYR A 1 1015 ? -51.270 -15.180 31.921 1.00 63.78 1015 TYR A C 1
ATOM 8035 O O . TYR A 1 1015 ? -52.388 -15.638 31.680 1.00 63.78 1015 TYR A O 1
ATOM 8043 N N . SER A 1 1016 ? -50.712 -15.247 33.130 1.00 69.19 1016 SER A N 1
ATOM 8044 C CA . SER A 1 1016 ? -51.291 -15.949 34.289 1.00 69.19 1016 SER A CA 1
ATOM 8045 C C . SER A 1 1016 ? -51.844 -15.007 35.373 1.00 69.19 1016 SER A C 1
ATOM 8047 O O . SER A 1 1016 ? -52.448 -15.458 36.347 1.00 69.19 1016 SER A O 1
ATOM 8049 N N . SER A 1 1017 ? -51.684 -13.691 35.191 1.00 72.75 1017 SER A N 1
ATOM 8050 C CA . SER A 1 1017 ? -52.111 -12.634 36.114 1.00 72.75 1017 SER A CA 1
ATOM 8051 C C . SER A 1 1017 ? -52.527 -11.354 35.353 1.00 72.75 1017 SER A C 1
ATOM 8053 O O . SER A 1 1017 ? -52.366 -11.291 34.130 1.00 72.75 1017 SER A O 1
ATOM 8055 N N . PRO A 1 1018 ? -53.087 -10.322 36.023 1.00 77.88 1018 PRO A N 1
ATOM 8056 C CA . PRO A 1 1018 ? -53.241 -8.996 35.421 1.00 77.88 1018 PRO A CA 1
ATOM 8057 C C . PRO A 1 1018 ? -51.911 -8.500 34.850 1.00 77.88 1018 PRO A C 1
ATOM 8059 O O . PRO A 1 1018 ? -50.859 -8.823 35.384 1.00 77.88 1018 PRO A O 1
ATOM 8062 N N . GLN A 1 1019 ? -51.942 -7.726 33.773 1.00 79.88 1019 GLN A N 1
ATOM 8063 C CA . GLN A 1 1019 ? -50.734 -7.399 33.021 1.00 79.88 1019 GLN A CA 1
ATOM 8064 C C . GLN A 1 1019 ? -50.174 -6.025 33.405 1.00 79.88 1019 GLN A C 1
ATOM 8066 O O . GLN A 1 1019 ? -50.920 -5.079 33.666 1.00 79.88 1019 GLN A O 1
ATOM 8071 N N . LYS A 1 1020 ? -48.846 -5.909 33.397 1.00 81.81 1020 LYS A N 1
ATOM 8072 C CA . LYS A 1 1020 ? -48.088 -4.665 33.548 1.00 81.81 1020 LYS A CA 1
ATOM 8073 C C . LYS A 1 1020 ? -47.335 -4.368 32.254 1.00 81.81 1020 LYS A C 1
ATOM 8075 O O . LYS A 1 1020 ? -46.844 -5.273 31.579 1.00 81.81 1020 LYS A O 1
ATOM 8080 N N . ILE A 1 1021 ? -47.241 -3.083 31.925 1.00 84.19 1021 ILE A N 1
ATOM 8081 C CA . ILE A 1 1021 ? -46.433 -2.594 30.809 1.00 84.19 1021 ILE A CA 1
ATOM 8082 C C . ILE A 1 1021 ? -45.033 -2.257 31.324 1.00 84.19 1021 ILE A C 1
ATOM 8084 O O . ILE A 1 1021 ? -44.883 -1.533 32.310 1.00 84.19 1021 ILE A O 1
ATOM 8088 N N . TYR A 1 1022 ? -44.025 -2.764 30.628 1.00 83.44 1022 TYR A N 1
ATOM 8089 C CA . TYR A 1 1022 ? -42.625 -2.422 30.802 1.00 83.44 1022 TYR A CA 1
ATOM 8090 C C . TYR A 1 1022 ? -42.189 -1.535 29.639 1.00 83.44 1022 TYR A C 1
ATOM 8092 O O . TYR A 1 1022 ? -42.352 -1.883 28.470 1.00 83.44 1022 TYR A O 1
ATOM 8100 N N . ASP A 1 1023 ? -41.625 -0.383 29.985 1.00 86.69 1023 ASP A N 1
ATOM 8101 C CA . ASP A 1 1023 ? -40.974 0.529 29.053 1.00 86.69 1023 ASP A CA 1
ATOM 8102 C C . ASP A 1 1023 ? -39.466 0.492 29.335 1.00 86.69 1023 ASP A C 1
ATOM 8104 O O . ASP A 1 1023 ? -39.038 0.534 30.498 1.00 86.69 1023 ASP A O 1
ATOM 8108 N N . GLY A 1 1024 ? -38.659 0.283 28.300 1.00 88.56 1024 GLY A N 1
ATOM 8109 C CA . GLY A 1 1024 ? -37.253 -0.051 28.467 1.00 88.56 1024 GLY A CA 1
ATOM 8110 C C . GLY A 1 1024 ? -36.575 -0.670 27.247 1.00 88.56 1024 GLY A C 1
ATOM 8111 O O . GLY A 1 1024 ? -37.099 -0.702 26.131 1.00 88.56 1024 GLY A O 1
ATOM 8112 N N . TRP A 1 1025 ? -35.368 -1.162 27.499 1.00 89.50 1025 TRP A N 1
ATOM 8113 C CA . TRP A 1 1025 ? -34.437 -1.680 26.513 1.00 89.50 1025 TRP A CA 1
ATOM 8114 C C . TRP A 1 1025 ? -34.040 -3.115 26.846 1.00 89.50 1025 TRP A C 1
ATOM 8116 O O . TRP A 1 1025 ? -33.836 -3.465 28.007 1.00 89.50 1025 TRP A O 1
ATOM 8126 N N . LEU A 1 1026 ? -33.838 -3.935 25.822 1.00 88.25 1026 LEU A N 1
ATOM 8127 C CA . LEU A 1 1026 ? -33.081 -5.174 25.951 1.00 88.25 1026 LEU A CA 1
ATOM 8128 C C . LEU A 1 1026 ? -31.599 -4.839 25.988 1.00 88.25 1026 LEU A C 1
ATOM 8130 O O . LEU A 1 1026 ? -31.107 -4.146 25.101 1.00 88.25 1026 LEU A O 1
ATOM 8134 N N . LYS A 1 1027 ? -30.890 -5.339 26.994 1.00 87.62 1027 LYS A N 1
ATOM 8135 C CA . LYS A 1 1027 ? -29.449 -5.180 27.161 1.00 87.62 1027 LYS A CA 1
ATOM 8136 C C . LYS A 1 1027 ? -28.770 -6.533 26.958 1.00 87.62 1027 LYS A C 1
ATOM 8138 O O . LYS A 1 1027 ? -29.107 -7.497 27.641 1.00 87.62 1027 LYS A O 1
ATOM 8143 N N . LEU A 1 1028 ? -27.817 -6.588 26.032 1.00 83.94 1028 LEU A N 1
ATOM 8144 C CA . LEU A 1 1028 ? -26.961 -7.746 25.791 1.00 83.94 1028 LEU A CA 1
ATOM 8145 C C . LEU A 1 1028 ? -25.574 -7.466 26.374 1.00 83.94 1028 LEU A C 1
ATOM 8147 O O . LEU A 1 1028 ? -24.890 -6.532 25.945 1.00 83.94 1028 LEU A O 1
ATOM 8151 N N . THR A 1 1029 ? -25.165 -8.279 27.342 1.00 80.69 1029 THR A N 1
ATOM 8152 C CA . THR A 1 1029 ? -23.864 -8.186 28.017 1.00 80.69 1029 THR A CA 1
ATOM 8153 C C . THR A 1 1029 ? -23.163 -9.527 27.994 1.00 80.69 1029 THR A C 1
ATOM 8155 O O . THR A 1 1029 ? -23.802 -10.570 27.882 1.00 80.69 1029 THR A O 1
ATOM 8158 N N . ARG A 1 1030 ? -21.834 -9.528 28.084 1.00 72.38 1030 ARG A N 1
ATOM 8159 C CA . ARG A 1 1030 ? -21.091 -10.777 28.239 1.00 72.38 1030 ARG A CA 1
ATOM 8160 C C . ARG A 1 1030 ? -21.497 -11.425 29.567 1.00 72.38 1030 ARG A C 1
ATOM 8162 O O . ARG A 1 1030 ? -21.553 -10.728 30.577 1.00 72.38 1030 ARG A O 1
ATOM 8169 N N . LYS A 1 1031 ? -21.750 -12.738 29.566 1.00 68.50 1031 LYS A N 1
ATOM 8170 C CA . LYS A 1 1031 ? -21.947 -13.514 30.795 1.00 68.50 1031 LYS A CA 1
ATOM 8171 C C . LYS A 1 1031 ? -20.727 -13.290 31.679 1.00 68.50 1031 LYS A C 1
ATOM 8173 O O . LYS A 1 1031 ? -19.598 -13.565 31.266 1.00 68.50 1031 LYS A O 1
ATOM 8178 N N . THR A 1 1032 ? -20.945 -12.802 32.888 1.00 50.38 1032 THR A N 1
ATOM 8179 C CA . THR A 1 1032 ? -19.984 -13.009 33.963 1.00 50.38 1032 THR A CA 1
ATOM 8180 C C . THR A 1 1032 ? -19.935 -14.514 34.196 1.00 50.38 1032 THR A C 1
ATOM 8182 O O . THR A 1 1032 ? -20.973 -15.124 34.429 1.00 50.38 1032 THR A O 1
ATOM 8185 N N . GLU A 1 1033 ? -18.765 -15.146 34.075 1.00 34.91 1033 GLU A N 1
ATOM 8186 C CA . GLU A 1 1033 ? -18.612 -16.557 34.448 1.00 34.91 1033 GLU A CA 1
ATOM 8187 C C . GLU A 1 1033 ? -18.907 -16.702 35.950 1.00 34.91 1033 GLU A C 1
ATOM 8189 O O . GLU A 1 1033 ? -18.026 -16.604 36.802 1.00 34.91 1033 GLU A O 1
ATOM 8194 N N . THR A 1 1034 ? -20.172 -16.897 36.309 1.00 26.92 1034 THR A N 1
ATOM 8195 C CA . THR A 1 1034 ? -20.541 -17.567 37.547 1.00 26.92 1034 THR A CA 1
ATOM 8196 C C . THR A 1 1034 ? -20.181 -19.025 37.332 1.00 26.92 1034 THR A C 1
ATOM 8198 O O . THR A 1 1034 ? -20.884 -19.733 36.617 1.00 26.92 1034 THR A O 1
ATOM 8201 N N . ASN A 1 1035 ? -19.029 -19.439 37.867 1.00 24.58 1035 ASN A N 1
ATOM 8202 C CA . ASN A 1 1035 ? -18.644 -20.847 37.899 1.00 24.58 1035 ASN A CA 1
ATOM 8203 C C . ASN A 1 1035 ? -19.768 -21.629 38.605 1.00 24.58 1035 ASN A C 1
ATOM 8205 O O . ASN A 1 1035 ? -19.921 -21.481 39.820 1.00 24.58 1035 ASN A O 1
ATOM 8209 N N . GLU A 1 1036 ? -20.562 -22.390 37.843 1.00 21.45 1036 GLU A N 1
ATOM 8210 C CA . GLU A 1 1036 ? -21.411 -23.465 38.380 1.00 21.45 1036 GLU A CA 1
ATOM 8211 C C . GLU A 1 1036 ? -20.562 -24.559 39.036 1.00 21.45 1036 GLU A C 1
ATOM 8213 O O . GLU A 1 1036 ? -19.464 -24.872 38.508 1.00 21.45 1036 GLU A O 1
#

pLDDT: mean 79.81, std 15.98, range [21.45, 98.12]

Sequence (1036 aa):
MLATYVLVNPDERLLDRSKIQTLGTSAVNFINKTSDSNLVQTFLKDTADNNQYGVKALENAIKAAGVLKVLKNEQDQNQIVSASVSNNLPGFPNYPFDSNSKASQLARSINTLIAEVQKFNKESRLIAPKKSVQVTGDSTLVDDDIAMKCLSFEGNQSYKISDLGNIQSLSMWVNIPEGVQGSLLEVESTSLYVNSTNGISSTWQKIYINGQQVNKSINWTAIPKNRWVFLHLEANNPFSGNIYLMSNSSSSHRLRGRIASVSFHKKPLSPTEIERDYQDKIGLFRPSYTIKIVPGPRYWQPSDPVVLMTGEVAKPTRNRDDERLRTDGLLQCKLLTQSIDLQSLPDNTLNIFVQFLSEFGNNPTEKIGFRQWANQPWNPFLLEWQVQLKGLEHNSQQTKNDKNKHTPSVNYDTNIFKDKYQLRVDGLEITPTDASANHFANYPDLYRGASFLSSSASMLLKDNLIDYLTKYLLPDYYQEQNISPDDQTEDYLVKNFNAVKGWYDQKNPTASDPFFTALRAYQQLQSLNGCLAQSLGGFSDALLTYSRTIQLDVNDNLLPTTGPAKEFLKNVQNTLELSSRLVPDSLLRSPLIGFDFSPIRLGGLKITDLRLVDTFGQVNVVLDTNNSREIVTSQPLTLPPTLTNVLSSHPIYLPPRLAQPARLNFRWLSATQPQGTRRSKSSKPDQEMNDTLATKPICGWVLPNNLDNSLTIYDDEGNALVMIDRTATLRSVPGHDYSEQEIKDIIARTNPYLKQMVRYLINQGPAFMSDFLTTVNAALQTIDPEGFAQNKAISLLVSRPLALVRSRINLDIQGIPAVSQNRISFSNDLFYNKFRTTQAFEKVKFPIRIGEYQQFNDSLVGYWVEKADDGTYKDSVFYAPQSCYVPHAKIKTLFDGPTDPTPDTPLNLEQTLEENTAQTLVMLIDPRGQVNATCGLLPAKSISIPPEQYLPALQAIEVTFLAAPLLSDLNPINDLDQIKLSLPEVPNYEWSWLGKDGTAWSNRPLVPFDSQSVYSSPQKIYDGWLKLTRKTETNE